Protein AF-A0AAV2YRH2-F1 (afdb_monomer_lite)

Structure (mmCIF, N/CA/C/O backbone):
data_AF-A0AAV2YRH2-F1
#
_entry.id   AF-A0AAV2YRH2-F1
#
loop_
_atom_site.group_PDB
_atom_site.id
_atom_site.type_symbol
_atom_site.label_atom_id
_atom_site.label_alt_id
_atom_site.label_comp_id
_atom_site.label_asym_id
_atom_site.label_entity_id
_atom_site.label_seq_id
_atom_site.pdbx_PDB_ins_code
_atom_site.Cartn_x
_atom_site.Cartn_y
_atom_site.Cartn_z
_atom_site.occupancy
_atom_site.B_iso_or_equiv
_atom_site.auth_seq_id
_atom_site.auth_comp_id
_atom_site.auth_asym_id
_atom_site.auth_atom_id
_atom_site.pdbx_PDB_model_num
ATOM 1 N N . MET A 1 1 ? 27.446 -36.211 26.124 1.00 31.72 1 MET A N 1
ATOM 2 C CA . MET A 1 1 ? 28.017 -37.070 27.185 1.00 31.72 1 MET A CA 1
ATOM 3 C C . MET A 1 1 ? 26.973 -37.175 28.284 1.00 31.72 1 MET A C 1
ATOM 5 O O . MET A 1 1 ? 26.583 -36.121 28.750 1.00 31.72 1 MET A O 1
ATOM 9 N N . VAL A 1 2 ? 26.412 -38.297 28.730 1.00 31.92 2 VAL A N 1
ATOM 10 C CA . VAL A 1 2 ? 26.435 -39.755 28.463 1.00 31.92 2 VAL A CA 1
ATOM 11 C C . VAL A 1 2 ? 25.097 -40.223 29.109 1.00 31.92 2 VAL A C 1
ATOM 13 O O . VAL A 1 2 ? 24.785 -39.736 30.189 1.00 31.92 2 VAL A O 1
ATOM 16 N N . ALA A 1 3 ? 24.133 -40.824 28.389 1.00 30.31 3 ALA A N 1
ATOM 17 C CA . ALA A 1 3 ? 23.894 -42.283 28.249 1.00 30.31 3 ALA A CA 1
ATOM 18 C C . ALA A 1 3 ? 23.618 -42.974 29.620 1.00 30.31 3 ALA A C 1
ATOM 20 O O . ALA A 1 3 ? 24.312 -42.666 30.573 1.00 30.31 3 ALA A O 1
ATOM 21 N N . LEU A 1 4 ? 22.672 -43.881 29.899 1.00 31.72 4 LEU A N 1
ATOM 22 C CA . LEU A 1 4 ? 21.825 -44.907 29.248 1.00 31.72 4 LEU A CA 1
ATOM 23 C C . LEU A 1 4 ? 20.686 -45.212 30.276 1.00 31.72 4 LEU A C 1
ATOM 25 O O . LEU A 1 4 ? 20.814 -44.809 31.424 1.00 31.72 4 LEU A O 1
ATOM 29 N N . GLY A 1 5 ? 19.553 -45.891 30.069 1.00 28.02 5 GLY A N 1
ATOM 30 C CA . GLY A 1 5 ? 19.066 -46.834 29.065 1.00 28.02 5 GLY A CA 1
ATOM 31 C C . GLY A 1 5 ? 18.399 -48.035 29.774 1.00 28.02 5 GLY A C 1
ATOM 32 O O . GLY A 1 5 ? 19.058 -48.675 30.581 1.00 28.02 5 GLY A O 1
ATOM 33 N N . SER A 1 6 ? 17.152 -48.380 29.388 1.00 27.72 6 SER A N 1
ATOM 34 C CA . SER A 1 6 ? 16.486 -49.714 29.506 1.00 27.72 6 SER A CA 1
ATOM 35 C C . SER A 1 6 ? 16.199 -50.262 30.934 1.00 27.72 6 SER A C 1
ATOM 37 O O . SER A 1 6 ? 16.881 -49.889 31.868 1.00 27.72 6 SER A O 1
ATOM 39 N N . SER A 1 7 ? 15.247 -51.149 31.266 1.00 26.23 7 SER A N 1
ATOM 40 C CA . SER A 1 7 ? 14.207 -51.949 30.593 1.00 26.23 7 SER A CA 1
ATOM 41 C C . SER A 1 7 ? 13.337 -52.648 31.679 1.00 26.23 7 SER A C 1
ATOM 43 O O . SER A 1 7 ? 13.814 -52.878 32.783 1.00 26.23 7 SER A O 1
ATOM 45 N N . SER A 1 8 ? 12.110 -53.054 31.298 1.00 27.41 8 SER A N 1
ATOM 46 C CA . SER A 1 8 ? 11.229 -54.126 31.847 1.00 27.41 8 SER A CA 1
ATOM 47 C C . SER A 1 8 ? 10.682 -54.003 33.281 1.00 27.41 8 SER A C 1
ATOM 49 O O . SER A 1 8 ? 11.413 -54.105 34.252 1.00 27.41 8 SER A O 1
ATOM 51 N N . LYS A 1 9 ? 9.381 -53.713 33.450 1.00 26.66 9 LYS A N 1
ATOM 52 C CA . LYS A 1 9 ? 8.218 -54.645 33.491 1.00 26.66 9 LYS A CA 1
ATOM 53 C C . LYS A 1 9 ? 8.201 -55.594 34.702 1.00 26.66 9 LYS A C 1
ATOM 55 O O . LYS A 1 9 ? 8.851 -56.627 34.655 1.00 26.66 9 LYS A O 1
ATOM 60 N N . ALA A 1 10 ? 7.308 -55.315 35.656 1.00 26.44 10 ALA A N 1
ATOM 61 C CA . ALA A 1 10 ? 6.246 -56.226 36.114 1.00 26.44 10 ALA A CA 1
ATOM 62 C C . ALA A 1 10 ? 5.434 -55.563 37.245 1.00 26.44 10 ALA A C 1
ATOM 64 O O . ALA A 1 10 ? 5.992 -55.289 38.299 1.00 26.44 10 ALA A O 1
ATOM 65 N N . ASN A 1 11 ? 4.130 -55.328 37.050 1.00 27.48 11 ASN A N 1
ATOM 66 C CA . ASN A 1 11 ? 3.147 -55.726 38.060 1.00 27.48 11 ASN A CA 1
ATOM 67 C C . ASN A 1 11 ? 1.703 -55.733 37.543 1.00 27.48 11 ASN A C 1
ATOM 69 O O . ASN A 1 11 ? 1.314 -54.957 36.672 1.00 27.48 11 ASN A O 1
ATOM 73 N N . GLN A 1 12 ? 0.977 -56.698 38.098 1.00 27.16 12 GLN A N 1
ATOM 74 C CA . GLN A 1 12 ? -0.417 -57.094 37.912 1.00 27.16 12 GLN A CA 1
ATOM 75 C C . GLN A 1 12 ? -1.439 -56.091 38.520 1.00 27.16 12 GLN A C 1
ATOM 77 O O . GLN A 1 12 ? -1.015 -55.085 39.088 1.00 27.16 12 GLN A O 1
ATOM 82 N N . PRO A 1 13 ? -2.765 -56.306 38.334 1.00 40.75 13 PRO A N 1
ATOM 83 C CA . PRO A 1 13 ? -3.754 -55.238 38.132 1.00 40.75 13 PRO A CA 1
ATOM 84 C C . PRO A 1 13 ? -4.778 -55.033 39.277 1.00 40.75 13 PRO A C 1
ATOM 86 O O . PRO A 1 13 ? -4.689 -55.652 40.329 1.00 40.75 13 PRO A O 1
ATOM 89 N N . GLU A 1 14 ? -5.790 -54.207 38.951 1.00 28.41 14 GLU A N 1
ATOM 90 C CA . GLU A 1 14 ? -7.051 -53.859 39.650 1.00 28.41 14 GLU A CA 1
ATOM 91 C C . GLU A 1 14 ? -6.942 -52.649 40.606 1.00 28.41 14 GLU A C 1
ATOM 93 O O . GLU A 1 14 ? -6.009 -52.540 41.380 1.00 28.41 14 GLU A O 1
ATOM 98 N N . ALA A 1 15 ? -7.801 -51.621 40.591 1.00 27.91 15 ALA A N 1
ATOM 99 C CA . ALA A 1 15 ? -9.231 -51.574 40.313 1.00 27.91 15 ALA A CA 1
ATOM 100 C C . ALA A 1 15 ? -9.725 -50.132 39.998 1.00 27.91 15 ALA A C 1
ATOM 102 O O . ALA A 1 15 ? -9.285 -49.158 40.600 1.00 27.91 15 ALA A O 1
ATOM 103 N N . TRP A 1 16 ? -10.741 -50.056 39.124 1.00 26.25 16 TRP A N 1
ATOM 104 C CA . TRP A 1 16 ? -11.857 -49.087 39.083 1.00 26.25 16 TRP A CA 1
ATOM 105 C C . TRP A 1 16 ? -11.628 -47.600 38.718 1.00 26.25 16 TRP A C 1
ATOM 107 O O . TRP A 1 16 ? -11.323 -46.769 39.566 1.00 26.25 16 TRP A O 1
ATOM 117 N N . ARG A 1 17 ? -12.071 -47.213 37.504 1.00 26.45 17 ARG A N 1
ATOM 118 C CA . ARG A 1 17 ? -13.262 -46.345 37.283 1.00 26.45 17 ARG A CA 1
ATOM 119 C C . ARG A 1 17 ? -13.572 -46.126 35.785 1.00 26.45 17 ARG A C 1
ATOM 121 O O . ARG A 1 17 ? -12.732 -45.707 35.003 1.00 26.45 17 ARG A O 1
ATOM 128 N N . ARG A 1 18 ? -14.837 -46.412 35.451 1.00 28.17 18 ARG A N 1
ATOM 129 C CA . ARG A 1 18 ? -15.718 -45.980 34.341 1.00 28.17 18 ARG A CA 1
ATOM 130 C C . ARG A 1 18 ? -15.137 -45.131 33.187 1.00 28.17 18 ARG A C 1
ATOM 132 O O . ARG A 1 18 ? -14.725 -43.996 33.386 1.00 28.17 18 ARG A O 1
ATOM 139 N N . GLY A 1 19 ? -15.427 -45.590 31.962 1.00 25.97 19 GLY A N 1
ATOM 140 C CA . GLY A 1 19 ? -16.032 -44.730 30.934 1.00 25.97 19 GLY A CA 1
ATOM 141 C C . GLY A 1 19 ? -15.245 -44.509 29.639 1.00 25.97 19 GLY A C 1
ATOM 142 O O . GLY A 1 19 ? -14.625 -43.461 29.484 1.00 25.97 19 GLY A O 1
ATOM 143 N N . ARG A 1 20 ? -15.380 -45.432 28.671 1.00 28.31 20 ARG A N 1
ATOM 144 C CA . ARG A 1 20 ? -15.710 -45.159 27.248 1.00 28.31 20 ARG A CA 1
ATOM 145 C C . ARG A 1 20 ? -15.508 -46.410 26.387 1.00 28.31 20 ARG A C 1
ATOM 147 O O . ARG A 1 20 ? -14.394 -46.905 26.251 1.00 28.31 20 ARG A O 1
ATOM 154 N N . ALA A 1 21 ? -16.590 -46.877 25.768 1.00 26.52 21 ALA A N 1
ATOM 155 C CA . ALA A 1 21 ? -16.549 -47.876 24.710 1.00 26.52 21 ALA A CA 1
ATOM 156 C C . ALA A 1 21 ? -15.831 -47.290 23.482 1.00 26.52 21 ALA A C 1
ATOM 158 O O . ALA A 1 21 ? -16.262 -46.283 22.919 1.00 26.52 21 ALA A O 1
ATOM 159 N N . LYS A 1 22 ? -14.717 -47.917 23.096 1.00 27.91 22 LYS A N 1
ATOM 160 C CA . LYS A 1 22 ? -14.067 -47.748 21.796 1.00 27.91 22 LYS A CA 1
ATOM 161 C C . LYS A 1 22 ? -14.511 -48.883 20.883 1.00 27.91 22 LYS A C 1
ATOM 163 O O . LYS A 1 22 ? -14.565 -50.037 21.298 1.00 27.91 22 LYS A O 1
ATOM 168 N N . ALA A 1 23 ? -14.771 -48.506 19.637 1.00 27.19 23 ALA A N 1
ATOM 169 C CA . ALA A 1 23 ? -14.890 -49.381 18.489 1.00 27.19 23 ALA A CA 1
ATOM 170 C C . ALA A 1 23 ? -13.737 -50.397 18.436 1.00 27.19 23 ALA A C 1
ATOM 172 O O . ALA A 1 23 ? -12.565 -50.032 18.562 1.00 27.19 23 ALA A O 1
ATOM 173 N N . SER A 1 24 ? -14.093 -51.663 18.240 1.00 27.92 24 SER A N 1
ATOM 174 C CA . SER A 1 24 ? -13.165 -52.753 17.985 1.00 27.92 24 SER A CA 1
ATOM 175 C C . SER A 1 24 ? -12.856 -52.840 16.492 1.00 27.92 24 SER A C 1
ATOM 177 O O . SER A 1 24 ? -13.729 -52.908 15.631 1.00 27.92 24 SER A O 1
ATOM 179 N N . ILE A 1 25 ? -11.559 -52.849 16.213 1.00 29.39 25 ILE A N 1
ATOM 180 C CA . ILE A 1 25 ? -10.962 -53.292 14.962 1.00 29.39 25 ILE A CA 1
ATOM 181 C C . ILE A 1 25 ? -11.103 -54.816 14.912 1.00 29.39 25 ILE A C 1
ATOM 183 O O . ILE A 1 25 ? -10.655 -55.507 15.824 1.00 29.39 25 ILE A O 1
ATOM 187 N N . THR A 1 26 ? -11.670 -55.349 13.834 1.00 29.86 26 THR A N 1
ATOM 188 C CA . THR A 1 26 ? -11.390 -56.721 13.395 1.00 29.86 26 THR A CA 1
ATOM 189 C C . THR A 1 26 ? -10.981 -56.683 11.934 1.00 29.86 26 THR A C 1
ATOM 191 O O . THR A 1 26 ? -11.725 -56.251 11.058 1.00 29.86 26 THR A O 1
ATOM 194 N N . ALA A 1 27 ? -9.743 -57.101 11.697 1.00 30.56 27 ALA A N 1
ATOM 195 C CA . ALA A 1 27 ? -9.158 -57.257 10.383 1.00 30.56 27 ALA A CA 1
ATOM 196 C C . ALA A 1 27 ? -9.837 -58.409 9.628 1.00 30.56 27 ALA A C 1
ATOM 198 O O . ALA A 1 27 ? -9.902 -59.532 10.126 1.00 30.56 27 ALA A O 1
ATOM 199 N N . ARG A 1 28 ? -10.260 -58.155 8.386 1.00 28.86 28 ARG A N 1
ATOM 200 C CA . ARG A 1 28 ? -10.428 -59.188 7.360 1.00 28.86 28 ARG A CA 1
ATOM 201 C C . ARG A 1 28 ? -9.880 -58.681 6.029 1.00 28.86 28 ARG A C 1
ATOM 203 O O . ARG A 1 28 ? -10.438 -57.781 5.422 1.00 28.86 28 ARG A O 1
ATOM 210 N N . HIS A 1 29 ? -8.753 -59.286 5.662 1.00 29.53 29 HIS A N 1
ATOM 211 C CA . HIS A 1 29 ? -8.399 -59.783 4.335 1.00 29.53 29 HIS A CA 1
ATOM 212 C C . HIS A 1 29 ? -8.612 -58.839 3.148 1.00 29.53 29 HIS A C 1
ATOM 214 O O . HIS A 1 29 ? -9.721 -58.597 2.684 1.00 29.53 29 HIS A O 1
ATOM 220 N N . GLY A 1 30 ? -7.479 -58.384 2.609 1.00 37.81 30 GLY A N 1
ATOM 221 C CA . GLY A 1 30 ? -7.403 -57.643 1.366 1.00 37.81 30 GLY A CA 1
ATOM 222 C C . GLY A 1 30 ? -7.928 -58.449 0.182 1.00 37.81 30 GLY A C 1
ATOM 223 O O . GLY A 1 30 ? -7.280 -59.368 -0.307 1.00 37.81 30 GLY A O 1
ATOM 224 N N . THR A 1 31 ? -9.064 -58.010 -0.337 1.00 29.59 31 THR A N 1
ATOM 225 C CA . THR A 1 31 ? -9.392 -58.093 -1.758 1.00 29.59 31 THR A CA 1
ATOM 226 C C . THR A 1 31 ? -9.079 -56.739 -2.378 1.00 29.59 31 THR A C 1
ATOM 228 O O . THR A 1 31 ? -9.627 -55.720 -1.961 1.00 29.59 31 THR A O 1
ATOM 231 N N . LYS A 1 32 ? -8.178 -56.723 -3.366 1.00 36.56 32 LYS A N 1
ATOM 232 C CA . LYS A 1 32 ? -7.932 -55.570 -4.238 1.00 36.56 32 LYS A CA 1
ATOM 233 C C . LYS A 1 32 ? -9.267 -55.109 -4.840 1.00 36.56 32 LYS A C 1
ATOM 235 O O . LYS A 1 32 ? -9.754 -55.732 -5.777 1.00 36.56 32 LYS A O 1
ATOM 240 N N . SER A 1 33 ? -9.851 -54.024 -4.338 1.00 29.86 33 SER A N 1
ATOM 241 C CA . SER A 1 33 ? -10.915 -53.314 -5.043 1.00 29.86 33 SER A CA 1
ATOM 242 C C . SER A 1 33 ? -10.266 -52.345 -6.025 1.00 29.86 33 SER A C 1
ATOM 244 O O . SER A 1 33 ? -9.918 -51.207 -5.723 1.00 29.86 33 SER A O 1
ATOM 246 N N . THR A 1 34 ? -10.070 -52.836 -7.244 1.00 36.44 34 THR A N 1
ATOM 247 C CA . THR A 1 34 ? -10.001 -51.989 -8.433 1.00 36.44 34 THR A CA 1
ATOM 248 C C . THR A 1 34 ? -11.138 -50.966 -8.391 1.00 36.44 34 THR A C 1
ATOM 250 O O . THR A 1 34 ? -12.272 -51.335 -8.091 1.00 36.44 34 THR A O 1
ATOM 253 N N . MET A 1 35 ? -10.841 -49.701 -8.700 1.00 39.56 35 MET A N 1
ATOM 254 C CA . MET A 1 35 ? -11.819 -48.634 -8.948 1.00 39.56 35 MET A CA 1
ATOM 255 C C . MET A 1 35 ? -12.867 -49.114 -9.975 1.00 39.56 35 MET A C 1
ATOM 257 O O . MET A 1 35 ? -12.667 -49.021 -11.183 1.00 39.56 35 MET A O 1
ATOM 261 N N . GLY A 1 36 ? -13.968 -49.693 -9.502 1.00 35.22 36 GLY A N 1
ATOM 262 C CA . GLY A 1 36 ? -15.070 -50.166 -10.328 1.00 35.22 36 GLY A CA 1
ATOM 263 C C . GLY A 1 36 ? -16.190 -49.136 -10.321 1.00 35.22 36 GLY A C 1
ATOM 264 O O . GLY A 1 36 ? -16.847 -48.952 -9.304 1.00 35.22 36 GLY A O 1
ATOM 265 N N . PHE A 1 37 ? -16.409 -48.450 -11.442 1.00 50.06 37 PHE A N 1
ATOM 266 C CA . PHE A 1 37 ? -17.647 -47.696 -11.670 1.00 50.06 37 PHE A CA 1
ATOM 267 C C . PHE A 1 37 ? -18.866 -48.644 -11.601 1.00 50.06 37 PHE A C 1
ATOM 269 O O . PHE A 1 37 ? -18.749 -49.791 -12.032 1.00 50.06 37 PHE A O 1
ATOM 276 N N . ASP A 1 38 ? -20.025 -48.167 -11.123 1.00 70.94 38 ASP A N 1
ATOM 277 C CA . ASP A 1 38 ? -21.325 -48.847 -11.307 1.00 70.94 38 ASP A CA 1
ATOM 278 C C . ASP A 1 38 ? -21.484 -49.272 -12.777 1.00 70.94 38 ASP A C 1
ATOM 280 O O . ASP A 1 38 ? -21.271 -48.449 -13.673 1.00 70.94 38 ASP A O 1
ATOM 284 N N . ASP A 1 39 ? -21.891 -50.513 -13.053 1.00 76.44 39 ASP A N 1
ATOM 285 C CA . ASP A 1 39 ? -21.980 -51.020 -14.432 1.00 76.44 39 ASP A CA 1
ATOM 286 C C . ASP A 1 39 ? -22.961 -50.207 -15.293 1.00 76.44 39 ASP A C 1
ATOM 288 O O . ASP A 1 39 ? -22.665 -49.902 -16.447 1.00 76.44 39 ASP A O 1
ATOM 292 N N . ASN A 1 40 ? -24.043 -49.690 -14.700 1.00 75.94 40 ASN A N 1
ATOM 293 C CA . ASN A 1 40 ? -24.954 -48.749 -15.364 1.00 75.94 40 ASN A CA 1
ATOM 294 C C . ASN A 1 40 ? -24.272 -47.426 -15.758 1.00 75.94 40 ASN A C 1
ATOM 296 O O . ASN A 1 40 ? -24.581 -46.863 -16.805 1.00 75.94 40 ASN A O 1
ATOM 300 N N . ARG A 1 41 ? -23.309 -46.934 -14.964 1.00 77.00 41 ARG A N 1
ATOM 301 C CA . ARG A 1 41 ? -22.535 -45.727 -15.300 1.00 77.00 41 ARG A CA 1
ATOM 302 C C . ARG A 1 41 ? -21.485 -46.004 -16.365 1.00 77.00 41 ARG A C 1
ATOM 304 O O . ARG A 1 41 ? -21.240 -45.127 -17.189 1.00 77.00 41 ARG A O 1
ATOM 311 N N . LYS A 1 42 ? -20.890 -47.201 -16.389 1.00 78.25 42 LYS A N 1
ATOM 312 C CA . LYS A 1 42 ? -19.987 -47.608 -17.479 1.00 78.25 42 LYS A CA 1
ATOM 313 C C . LYS A 1 42 ? -20.747 -47.682 -18.801 1.00 78.25 42 LYS A C 1
ATOM 315 O O . LYS A 1 42 ? -20.328 -47.057 -19.771 1.00 78.25 42 LYS A O 1
ATOM 320 N N . ILE A 1 43 ? -21.896 -48.362 -18.805 1.00 84.44 43 ILE A N 1
ATOM 321 C CA . ILE A 1 43 ? -22.771 -48.481 -19.979 1.00 84.44 43 ILE A CA 1
ATOM 322 C C . ILE A 1 43 ? -23.278 -47.096 -20.401 1.00 84.44 43 ILE A C 1
ATOM 324 O O . ILE A 1 43 ? -23.201 -46.745 -21.575 1.00 84.44 43 ILE A O 1
ATOM 328 N N . GLY A 1 44 ? -23.716 -46.267 -19.450 1.00 85.50 44 GLY A N 1
ATOM 329 C CA . GLY A 1 44 ? -24.151 -44.897 -19.724 1.00 85.50 44 GLY A CA 1
ATOM 330 C C . GLY A 1 44 ? -23.048 -44.020 -20.325 1.00 85.50 44 GLY A C 1
ATOM 331 O O . GLY A 1 44 ? -23.294 -43.289 -21.281 1.00 85.50 44 GLY A O 1
ATOM 332 N N . THR A 1 45 ? -21.813 -44.129 -19.829 1.00 81.56 45 THR A N 1
ATOM 333 C CA . THR A 1 45 ? -20.659 -43.381 -20.363 1.00 81.56 45 THR A CA 1
ATOM 334 C C . THR A 1 45 ? -20.282 -43.851 -21.769 1.00 81.56 45 THR A C 1
ATOM 336 O O . THR A 1 45 ? -19.963 -43.025 -22.624 1.00 81.56 45 THR A O 1
ATOM 339 N N . LEU A 1 46 ? -20.379 -45.158 -22.036 1.00 86.75 46 LEU A N 1
ATOM 340 C CA . LEU A 1 46 ? -20.178 -45.727 -23.370 1.00 86.75 46 LEU A CA 1
ATOM 341 C C . LEU A 1 46 ? -21.241 -45.224 -24.360 1.00 86.75 46 LEU A C 1
ATOM 343 O O . LEU A 1 46 ? -20.893 -44.747 -25.436 1.00 86.75 46 LEU A O 1
ATOM 347 N N . LEU A 1 47 ? -22.523 -45.259 -23.980 1.00 89.00 47 LEU A N 1
ATOM 348 C CA . LEU A 1 47 ? -23.633 -44.772 -24.809 1.00 89.00 47 LEU A CA 1
ATOM 349 C C . LEU A 1 47 ? -23.546 -43.267 -25.088 1.00 89.00 47 LEU A C 1
ATOM 351 O O . LEU A 1 47 ? -23.827 -42.847 -26.206 1.00 89.00 47 LEU A O 1
ATOM 355 N N . LEU A 1 48 ? -23.097 -42.462 -24.117 1.00 87.69 48 LEU A N 1
ATOM 356 C CA . LEU A 1 48 ? -22.810 -41.037 -24.326 1.00 87.69 48 LEU A CA 1
ATOM 357 C C . LEU A 1 48 ? -21.740 -40.821 -25.399 1.00 87.69 48 LEU A C 1
ATOM 359 O O . LEU A 1 48 ? -21.912 -39.974 -26.275 1.00 87.69 48 LEU A O 1
ATOM 363 N N . GLY A 1 49 ? -20.646 -41.586 -25.332 1.00 84.25 49 GLY A N 1
ATOM 364 C CA . GLY A 1 49 ? -19.557 -41.505 -26.304 1.00 84.25 49 GLY A CA 1
ATOM 365 C C . GLY A 1 49 ? -19.998 -41.922 -27.706 1.00 84.25 49 GLY A C 1
ATOM 366 O O . GLY A 1 49 ? -19.747 -41.199 -28.668 1.00 84.25 49 GLY A O 1
ATOM 367 N N . ILE A 1 50 ? -20.709 -43.048 -27.814 1.00 89.81 50 ILE A N 1
ATOM 368 C CA . ILE A 1 50 ? -21.234 -43.550 -29.090 1.00 89.81 50 ILE A CA 1
ATOM 369 C C . ILE A 1 50 ? -22.271 -42.575 -29.666 1.00 89.81 50 ILE A C 1
ATOM 371 O O . ILE A 1 50 ? -22.184 -42.220 -30.838 1.00 89.81 50 ILE A O 1
ATOM 375 N N . GLY A 1 51 ? -23.209 -42.082 -28.853 1.00 89.88 51 GLY A N 1
ATOM 376 C CA . GLY A 1 51 ? -24.207 -41.103 -29.287 1.00 89.88 51 GLY A CA 1
ATOM 377 C C . GLY A 1 51 ? -23.571 -39.817 -29.816 1.00 89.88 51 GLY A C 1
ATOM 378 O O . GLY A 1 51 ? -23.925 -39.350 -30.895 1.00 89.88 51 GLY A O 1
ATOM 379 N N . PHE A 1 52 ? -22.554 -39.293 -29.123 1.00 89.31 52 PHE A N 1
ATOM 380 C CA . PHE A 1 52 ? -21.794 -38.139 -29.607 1.00 89.31 52 PHE A CA 1
ATOM 381 C C . PHE A 1 52 ? -21.063 -38.428 -30.928 1.00 89.31 52 PHE A C 1
ATOM 383 O O . PHE A 1 52 ? -21.059 -37.582 -31.821 1.00 89.31 52 PHE A O 1
ATOM 390 N N . ALA A 1 53 ? -20.488 -39.623 -31.089 1.00 87.06 53 ALA A N 1
ATOM 391 C CA . ALA A 1 53 ? -19.840 -40.023 -32.336 1.00 87.06 53 ALA A CA 1
ATOM 392 C C . ALA A 1 53 ? -20.831 -40.079 -33.512 1.00 87.06 53 ALA A C 1
ATOM 394 O O . ALA A 1 53 ? -20.513 -39.576 -34.588 1.00 87.06 53 ALA A O 1
ATOM 395 N N . PHE A 1 54 ? -22.041 -40.610 -33.304 1.00 92.12 54 PHE A N 1
ATOM 396 C CA . PHE A 1 54 ? -23.102 -40.613 -34.317 1.00 92.12 54 PHE A CA 1
ATOM 397 C C . PHE A 1 54 ? -23.585 -39.205 -34.675 1.00 92.12 54 PHE A C 1
ATOM 399 O O . PHE A 1 54 ? -23.791 -38.926 -35.854 1.00 92.12 54 PHE A O 1
ATOM 406 N N . LEU A 1 55 ? -23.684 -38.294 -33.701 1.00 89.50 55 LEU A N 1
ATOM 407 C CA . LEU A 1 55 ? -24.004 -36.889 -33.973 1.00 89.50 55 LEU A CA 1
ATOM 408 C C . LEU A 1 55 ? -22.935 -36.224 -34.847 1.00 89.50 55 LEU A C 1
ATOM 410 O O . LEU A 1 55 ? -23.260 -35.565 -35.833 1.00 89.50 55 LEU A O 1
ATOM 414 N N . VAL A 1 56 ? -21.654 -36.426 -34.526 1.00 87.50 56 VAL A N 1
ATOM 415 C CA . VAL A 1 56 ? -20.541 -35.898 -35.329 1.00 87.50 56 VAL A CA 1
ATOM 416 C C . VAL A 1 56 ? -20.538 -36.512 -36.729 1.00 87.50 56 VAL A C 1
ATOM 418 O O . VAL A 1 56 ? -20.409 -35.782 -37.710 1.00 87.50 56 VAL A O 1
ATOM 421 N N . LEU A 1 57 ? -20.725 -37.830 -36.840 1.00 88.06 57 LEU A N 1
ATOM 422 C CA . LEU A 1 57 ? -20.776 -38.525 -38.124 1.00 88.06 57 LEU A CA 1
ATOM 423 C C . LEU A 1 57 ? -21.959 -38.052 -38.978 1.00 88.06 57 LEU A C 1
ATOM 425 O O . LEU A 1 57 ? -21.779 -37.812 -40.167 1.00 88.06 57 LEU A O 1
ATOM 429 N N . GLY A 1 58 ? -23.133 -37.845 -38.375 1.00 88.75 58 GLY A N 1
ATOM 430 C CA . GLY A 1 58 ? -24.310 -37.303 -39.052 1.00 88.75 58 GLY A CA 1
ATOM 431 C C . GLY A 1 58 ? -24.072 -35.900 -39.609 1.00 88.75 58 GLY A C 1
ATOM 432 O O . GLY A 1 58 ? -24.459 -35.618 -40.739 1.00 88.75 58 GLY A O 1
ATOM 433 N N . VAL A 1 59 ? -23.359 -35.035 -38.878 1.00 87.44 59 VAL A N 1
ATOM 434 C CA . VAL A 1 59 ? -22.955 -33.710 -39.387 1.00 87.44 59 VAL A CA 1
ATOM 435 C C . VAL A 1 59 ? -21.942 -33.830 -40.531 1.00 87.44 59 VAL A C 1
ATOM 437 O O . VAL A 1 59 ? -22.087 -33.140 -41.539 1.00 87.44 59 VAL A O 1
ATOM 440 N N . ILE A 1 60 ? -20.935 -34.703 -40.403 1.00 89.88 60 ILE A N 1
ATOM 441 C CA . ILE A 1 60 ? -19.906 -34.920 -41.438 1.00 89.88 60 ILE A CA 1
ATOM 442 C C . ILE A 1 60 ? -20.525 -35.474 -42.727 1.00 89.88 60 ILE A C 1
ATOM 444 O O . ILE A 1 60 ? -20.160 -35.038 -43.816 1.00 89.88 60 ILE A O 1
ATOM 448 N N . MET A 1 61 ? -21.501 -36.375 -42.613 1.00 90.12 61 MET A N 1
ATOM 449 C CA . MET A 1 61 ? -22.281 -36.931 -43.725 1.00 90.12 61 MET A CA 1
ATOM 450 C C . MET A 1 61 ? -23.388 -35.977 -44.200 1.00 90.12 61 MET A C 1
ATOM 452 O O . MET A 1 61 ? -24.462 -36.405 -44.606 1.00 90.12 61 MET A O 1
ATOM 456 N N . PHE A 1 62 ? -23.119 -34.670 -44.155 1.00 87.62 62 PHE A N 1
ATOM 457 C CA . PHE A 1 62 ? -23.996 -33.624 -44.675 1.00 87.62 62 PHE A CA 1
ATOM 458 C C . PHE A 1 62 ? -25.397 -33.609 -44.032 1.00 87.62 62 PHE A C 1
ATOM 460 O O . PHE A 1 62 ? -26.410 -33.463 -44.712 1.00 87.62 62 PHE A O 1
ATOM 467 N N . PHE A 1 63 ? -25.440 -33.706 -42.699 1.00 85.62 63 PHE A N 1
ATOM 468 C CA . PHE A 1 63 ? -26.663 -33.699 -41.884 1.00 85.62 63 PHE A CA 1
ATOM 469 C C . PHE A 1 63 ? -27.600 -34.889 -42.148 1.00 85.62 63 PHE A C 1
ATOM 471 O O . PHE A 1 63 ? -28.815 -34.718 -42.272 1.00 85.62 63 PHE A O 1
ATOM 478 N N . ASP A 1 64 ? -27.048 -36.104 -42.185 1.00 90.25 64 ASP A N 1
ATOM 479 C CA . ASP A 1 64 ? -27.839 -37.333 -42.277 1.00 90.25 64 ASP A CA 1
ATOM 480 C C . ASP A 1 64 ? -28.799 -37.456 -41.078 1.00 90.25 64 ASP A C 1
ATOM 482 O O . ASP A 1 64 ? -28.388 -37.598 -39.922 1.00 90.25 64 ASP A O 1
ATOM 486 N N . ALA A 1 65 ? -30.102 -37.390 -41.355 1.00 83.12 65 ALA A N 1
ATOM 487 C CA . ALA A 1 65 ? -31.135 -37.365 -40.324 1.00 83.12 65 ALA A CA 1
ATOM 488 C C . ALA A 1 65 ? -31.211 -38.669 -39.509 1.00 83.12 65 ALA A C 1
ATOM 490 O O . ALA A 1 65 ? -31.588 -38.623 -38.338 1.00 83.12 65 ALA A O 1
ATOM 491 N N . ALA A 1 66 ? -30.847 -39.818 -40.089 1.00 86.25 66 ALA A N 1
ATOM 492 C CA . ALA A 1 66 ? -30.890 -41.104 -39.398 1.00 86.25 66 ALA A CA 1
ATOM 493 C C . ALA A 1 66 ? -29.731 -41.236 -38.402 1.00 86.25 66 ALA A C 1
ATOM 495 O O . ALA A 1 66 ? -29.946 -41.644 -37.259 1.00 86.25 66 ALA A O 1
ATOM 496 N N . LEU A 1 67 ? -28.520 -40.830 -38.798 1.00 89.62 67 LEU A N 1
ATOM 497 C CA . LEU A 1 67 ? -27.352 -40.811 -37.913 1.00 89.62 67 LEU A CA 1
ATOM 498 C C . LEU A 1 67 ? -27.515 -39.797 -36.776 1.00 89.62 67 LEU A C 1
ATOM 500 O O . LEU A 1 67 ? -27.186 -40.108 -35.631 1.00 89.62 67 LEU A O 1
ATOM 504 N N . LEU A 1 68 ? -28.074 -38.617 -37.065 1.00 89.44 68 LEU A N 1
ATOM 505 C CA . LEU A 1 68 ? -28.363 -37.607 -36.044 1.00 89.44 68 LEU A CA 1
ATOM 506 C C . LEU A 1 68 ? -29.415 -38.101 -35.039 1.00 89.44 68 LEU A C 1
ATOM 508 O O . LEU A 1 68 ? -29.189 -38.038 -33.832 1.00 89.44 68 LEU A O 1
ATOM 512 N N . ALA A 1 69 ? -30.517 -38.679 -35.526 1.00 86.75 69 ALA A N 1
ATOM 513 C CA . ALA A 1 69 ? -31.562 -39.243 -34.675 1.00 86.75 69 ALA A CA 1
ATOM 514 C C . ALA A 1 69 ? -31.046 -40.389 -33.790 1.00 86.75 69 ALA A C 1
ATOM 516 O O . ALA A 1 69 ? -31.346 -40.441 -32.595 1.00 86.75 69 ALA A O 1
ATOM 517 N N . LEU A 1 70 ? -30.240 -41.296 -34.354 1.00 90.38 70 LEU A N 1
ATOM 518 C CA . LEU A 1 70 ? -29.612 -42.376 -33.596 1.00 90.38 70 LEU A CA 1
ATOM 519 C C . LEU A 1 70 ? -28.656 -41.820 -32.532 1.00 90.38 70 LEU A C 1
ATOM 521 O O . LEU A 1 70 ? -28.668 -42.278 -31.387 1.00 90.38 70 LEU A O 1
ATOM 525 N N . GLY A 1 71 ? -27.876 -40.799 -32.892 1.00 89.75 71 GLY A N 1
ATOM 526 C CA . GLY A 1 71 ? -26.999 -40.083 -31.974 1.00 89.75 71 GLY A CA 1
ATOM 527 C C . GLY A 1 71 ? -27.749 -39.492 -30.780 1.00 89.75 71 GLY A C 1
ATOM 528 O O . GLY A 1 71 ? -27.326 -39.683 -29.640 1.00 89.75 71 GLY A O 1
ATOM 529 N N . ASP A 1 72 ? -28.904 -38.872 -31.016 1.00 88.56 72 ASP A N 1
ATOM 530 C CA . ASP A 1 72 ? -29.733 -38.267 -29.971 1.00 88.56 72 ASP A CA 1
ATOM 531 C C . ASP A 1 72 ? -30.357 -39.276 -29.015 1.00 88.56 72 ASP A C 1
ATOM 533 O O . ASP A 1 72 ? -30.341 -39.075 -27.796 1.00 88.56 72 ASP A O 1
ATOM 537 N N . VAL A 1 73 ? -30.871 -40.387 -29.546 1.00 89.50 73 VAL A N 1
ATOM 538 C CA . VAL A 1 73 ? -31.449 -41.466 -28.735 1.00 89.50 73 VAL A CA 1
ATOM 539 C C . VAL A 1 73 ? -30.383 -42.084 -27.830 1.00 89.50 73 VAL A C 1
ATOM 541 O O . VAL A 1 73 ? -30.613 -42.266 -26.628 1.00 89.50 73 VAL A O 1
ATOM 544 N N . LEU A 1 74 ? -29.199 -42.366 -28.378 1.00 90.75 74 LEU A N 1
ATOM 545 C CA . LEU A 1 74 ? -28.081 -42.936 -27.624 1.00 90.75 74 LEU A CA 1
ATOM 546 C C . LEU A 1 74 ? -27.533 -41.946 -26.593 1.00 90.75 74 LEU A C 1
ATOM 548 O O . LEU A 1 74 ? -27.273 -42.330 -25.451 1.00 90.75 74 LEU A O 1
ATOM 552 N N . PHE A 1 75 ? -27.432 -40.664 -26.950 1.00 88.75 75 PHE A N 1
ATOM 553 C CA . PHE A 1 75 ? -26.983 -39.610 -26.047 1.00 88.75 75 PHE A CA 1
ATOM 554 C C . PHE A 1 75 ? -27.938 -39.439 -24.859 1.00 88.75 75 PHE A C 1
ATOM 556 O O . PHE A 1 75 ? -27.502 -39.464 -23.707 1.00 88.75 75 PHE A O 1
ATOM 563 N N . LEU A 1 76 ? -29.249 -39.337 -25.104 1.00 86.56 76 LEU A N 1
ATOM 564 C CA . LEU A 1 76 ? -30.260 -39.219 -24.048 1.00 86.56 76 LEU A CA 1
ATOM 565 C C . LEU A 1 76 ? -30.296 -40.446 -23.131 1.00 86.56 76 LEU A C 1
ATOM 567 O O . LEU A 1 76 ? -30.346 -40.302 -21.905 1.00 86.56 76 LEU A O 1
ATOM 571 N N . SER A 1 77 ? -30.211 -41.643 -23.712 1.00 87.12 77 SER A N 1
ATOM 572 C CA . SER A 1 77 ? -30.146 -42.901 -22.962 1.00 87.12 77 SER A CA 1
ATOM 573 C C . SER A 1 77 ? -28.881 -42.970 -22.099 1.00 87.12 77 SER A C 1
ATOM 575 O O . SER A 1 77 ? -28.938 -43.343 -20.926 1.00 87.12 77 SER A O 1
ATOM 577 N N . GLY A 1 78 ? -27.746 -42.517 -22.639 1.00 85.94 78 GLY A N 1
ATOM 578 C CA . GLY A 1 78 ? -26.481 -42.411 -21.921 1.00 85.94 78 GLY A CA 1
ATOM 579 C C . GLY A 1 78 ? -26.535 -41.422 -20.751 1.00 85.94 78 GLY A C 1
ATOM 580 O O . GLY A 1 78 ? -26.124 -41.765 -19.643 1.00 85.94 78 GLY A O 1
ATOM 581 N N . VAL A 1 79 ? -27.113 -40.226 -20.940 1.00 83.88 79 VAL A N 1
ATOM 582 C CA . VAL A 1 79 ? -27.330 -39.256 -19.845 1.00 83.88 79 VAL A CA 1
ATOM 583 C C . VAL A 1 79 ? -28.189 -39.882 -18.741 1.00 83.88 79 VAL A C 1
ATOM 585 O O . VAL A 1 79 ? -27.858 -39.766 -17.557 1.00 83.88 79 VAL A O 1
ATOM 588 N N . ALA A 1 80 ? -29.277 -40.563 -19.113 1.00 83.38 80 ALA A N 1
ATOM 589 C CA . ALA A 1 80 ? -30.199 -41.179 -18.165 1.00 83.38 80 ALA A CA 1
ATOM 590 C C . ALA A 1 80 ? -29.535 -42.276 -17.318 1.00 83.38 80 ALA A C 1
ATOM 592 O O . ALA A 1 80 ? -29.764 -42.322 -16.107 1.00 83.38 80 ALA A O 1
ATOM 593 N N . LEU A 1 81 ? -28.680 -43.104 -17.922 1.00 83.69 81 LEU A N 1
ATOM 594 C CA . LEU A 1 81 ? -27.963 -44.187 -17.243 1.00 83.69 81 LEU A CA 1
ATOM 595 C C . LEU A 1 81 ? -26.778 -43.688 -16.402 1.00 83.69 81 LEU A C 1
ATOM 597 O O . LEU A 1 81 ? -26.545 -44.201 -15.307 1.00 83.69 81 LEU A O 1
ATOM 601 N N . THR A 1 82 ? -26.074 -42.643 -16.847 1.00 81.50 82 THR A N 1
ATOM 602 C CA . THR A 1 82 ? -24.945 -42.065 -16.099 1.00 81.50 82 THR A CA 1
ATOM 603 C C . THR A 1 82 ? -25.400 -41.276 -14.869 1.00 81.50 82 THR A C 1
ATOM 605 O O . THR A 1 82 ? -24.790 -41.376 -13.802 1.00 81.50 82 THR A O 1
ATOM 608 N N . ILE A 1 83 ? -26.477 -40.492 -14.991 1.00 78.00 83 ILE A N 1
ATOM 609 C CA . ILE A 1 83 ? -26.991 -39.643 -13.902 1.00 78.00 83 ILE A CA 1
ATOM 610 C C . ILE A 1 83 ? -28.000 -40.402 -13.018 1.00 78.00 83 ILE A C 1
ATOM 612 O O . ILE A 1 83 ? -28.127 -40.102 -11.826 1.00 78.00 83 ILE A O 1
ATOM 616 N N . GLY A 1 84 ? -28.680 -41.406 -13.576 1.00 76.06 84 GLY A N 1
ATOM 617 C CA . GLY A 1 84 ? -29.766 -42.161 -12.953 1.00 76.06 84 GLY A CA 1
ATOM 618 C C . GLY A 1 84 ? -31.143 -41.569 -13.274 1.00 76.06 84 GLY A C 1
ATOM 619 O O . GLY A 1 84 ? -31.358 -40.361 -13.145 1.00 76.06 84 GLY A O 1
ATOM 620 N N . LEU A 1 85 ? -32.103 -42.427 -13.639 1.00 74.75 85 LEU A N 1
ATOM 621 C CA . LEU A 1 85 ? -33.418 -42.043 -14.178 1.00 74.75 85 LEU A CA 1
ATOM 622 C C . LEU A 1 85 ? -34.167 -41.021 -13.302 1.00 74.75 85 LEU A C 1
ATOM 624 O O . LEU A 1 85 ? -34.608 -39.982 -13.791 1.00 74.75 85 LEU A O 1
ATOM 628 N N . SER A 1 86 ? -34.233 -41.245 -11.987 1.00 71.56 86 SER A N 1
ATOM 629 C CA . SER A 1 86 ? -34.942 -40.357 -11.051 1.00 71.56 86 SER A CA 1
ATOM 630 C C . SER A 1 86 ? -34.304 -38.965 -10.940 1.00 71.56 86 SER A C 1
ATOM 632 O O . SER A 1 86 ? -34.997 -37.969 -10.722 1.00 71.56 86 SER A O 1
ATOM 634 N N . ARG A 1 87 ? -32.975 -38.873 -11.085 1.00 74.19 87 ARG A N 1
ATOM 635 C CA . ARG A 1 87 ? -32.234 -37.601 -11.047 1.00 74.19 87 ARG A CA 1
ATOM 636 C C . ARG A 1 87 ? -32.344 -36.863 -12.376 1.00 74.19 87 ARG A C 1
ATOM 638 O O . ARG A 1 87 ? -32.502 -35.645 -12.363 1.00 74.19 87 ARG A O 1
ATOM 645 N N . THR A 1 88 ? -32.343 -37.594 -13.487 1.00 72.38 88 THR A N 1
ATOM 646 C CA . THR A 1 88 ? -32.580 -37.064 -14.833 1.00 72.38 88 THR A CA 1
ATOM 647 C C . THR A 1 88 ? -33.978 -36.460 -14.936 1.00 72.38 88 THR A C 1
ATOM 649 O O . THR A 1 88 ? -34.108 -35.289 -15.278 1.00 72.38 88 THR A O 1
ATOM 652 N N . ILE A 1 89 ? -35.022 -37.174 -14.504 1.00 73.38 89 ILE A N 1
ATOM 653 C CA . ILE A 1 89 ? -36.393 -36.636 -14.494 1.00 73.38 89 ILE A CA 1
ATOM 654 C C . ILE A 1 89 ? -36.475 -35.366 -13.637 1.00 73.38 89 ILE A C 1
ATOM 656 O O . ILE A 1 89 ? -37.021 -34.359 -14.078 1.00 73.38 89 ILE A O 1
ATOM 660 N N . ARG A 1 90 ? -35.869 -35.351 -12.441 1.00 71.00 90 ARG A N 1
ATOM 661 C CA . ARG A 1 90 ? -35.838 -34.156 -11.576 1.00 71.00 90 ARG A CA 1
ATOM 662 C C . ARG A 1 90 ? -35.045 -32.991 -12.179 1.00 71.00 90 ARG A C 1
ATOM 664 O O . ARG A 1 90 ? -35.334 -31.836 -11.882 1.00 71.00 90 ARG A O 1
ATOM 671 N N . PHE A 1 91 ? -34.030 -33.274 -12.989 1.00 71.00 91 PHE A N 1
ATOM 672 C CA . PHE A 1 91 ? -33.251 -32.263 -13.702 1.00 71.00 91 PHE A CA 1
ATOM 673 C C . PHE A 1 91 ? -34.076 -31.611 -14.819 1.00 71.00 91 PHE A C 1
ATOM 675 O O . PHE A 1 91 ? -34.089 -30.383 -14.928 1.00 71.00 91 PHE A O 1
ATOM 682 N N . PHE A 1 92 ? -34.816 -32.420 -15.583 1.00 65.94 92 PHE A N 1
ATOM 683 C CA . PHE A 1 92 ? -35.673 -31.965 -16.680 1.00 65.94 92 PHE A CA 1
ATOM 684 C C . PHE A 1 92 ? -37.044 -31.414 -16.220 1.00 65.94 92 PHE A C 1
ATOM 686 O O . PHE A 1 92 ? -37.717 -30.739 -16.985 1.00 65.94 92 PHE A O 1
ATOM 693 N N . THR A 1 93 ? -37.466 -31.597 -14.965 1.00 70.12 93 THR A N 1
ATOM 694 C CA . THR A 1 93 ? -38.725 -31.008 -14.448 1.00 70.12 93 THR A CA 1
ATOM 695 C C . THR A 1 93 ? -38.554 -29.666 -13.720 1.00 70.12 93 THR A C 1
ATOM 697 O O . THR A 1 93 ? -39.528 -29.098 -13.225 1.00 70.12 93 THR A O 1
ATOM 700 N N . ARG A 1 94 ? -37.343 -29.088 -13.665 1.00 74.94 94 ARG A N 1
ATOM 701 C CA . ARG A 1 94 ? -37.124 -27.762 -13.052 1.00 74.94 94 ARG A CA 1
ATOM 702 C C . ARG A 1 94 ? -37.680 -26.633 -13.928 1.00 74.94 94 ARG A C 1
ATOM 704 O O . ARG A 1 94 ? -37.176 -26.400 -15.027 1.00 74.94 94 ARG A O 1
ATOM 711 N N . LYS A 1 95 ? -38.626 -25.848 -13.386 1.00 69.50 95 LYS A N 1
ATOM 712 C CA . LYS A 1 95 ? -39.245 -24.678 -14.054 1.00 69.50 95 LYS A CA 1
ATOM 713 C C . LYS A 1 95 ? -38.229 -23.698 -14.656 1.00 69.50 95 LYS A C 1
ATOM 715 O O . LYS A 1 95 ? -38.460 -23.160 -15.733 1.00 69.50 95 LYS A O 1
ATOM 720 N N . GLU A 1 96 ? -37.080 -23.507 -14.011 1.00 69.00 96 GLU A N 1
ATOM 721 C CA . GLU A 1 96 ? -36.042 -22.563 -14.453 1.00 69.00 96 GLU A CA 1
ATOM 722 C C . GLU A 1 96 ? -35.359 -22.941 -15.780 1.00 69.00 96 GLU A C 1
ATOM 724 O O . GLU A 1 96 ? -34.731 -22.089 -16.406 1.00 69.00 96 GLU A O 1
ATOM 729 N N . ARG A 1 97 ? -35.467 -24.201 -16.229 1.00 74.88 97 ARG A N 1
ATOM 730 C CA . ARG A 1 97 ? -34.772 -24.712 -17.427 1.00 74.88 97 ARG A CA 1
ATOM 731 C C . ARG A 1 97 ? -35.698 -25.002 -18.606 1.00 74.88 97 ARG A C 1
ATOM 733 O O . ARG A 1 97 ? -35.223 -25.434 -19.653 1.00 74.88 97 ARG A O 1
ATOM 740 N N . TRP A 1 98 ? -36.997 -24.722 -18.476 1.00 79.62 98 TRP A N 1
ATOM 741 C CA . TRP A 1 98 ? -38.015 -25.162 -19.435 1.00 79.62 98 TRP A CA 1
ATOM 742 C C . TRP A 1 98 ? -37.765 -24.678 -20.873 1.00 79.62 98 TRP A C 1
ATOM 744 O O . TRP A 1 98 ? -37.910 -25.453 -21.811 1.00 79.62 98 TRP A O 1
ATOM 754 N N . ARG A 1 99 ? -37.255 -23.449 -21.054 1.00 79.81 99 ARG A N 1
ATOM 755 C CA . ARG A 1 99 ? -36.865 -22.917 -22.376 1.00 79.81 99 ARG A CA 1
ATOM 756 C C . ARG A 1 99 ? -35.793 -23.766 -23.066 1.00 79.81 99 ARG A C 1
ATOM 758 O O . ARG A 1 99 ? -35.897 -24.032 -24.256 1.00 79.81 99 ARG A O 1
ATOM 765 N N . GLY A 1 100 ? -34.784 -24.214 -22.317 1.00 83.00 100 GLY A N 1
ATOM 766 C CA . GLY A 1 100 ? -33.727 -25.073 -22.855 1.00 83.00 100 GLY A CA 1
ATOM 767 C C . GLY A 1 100 ? -34.254 -26.453 -23.248 1.00 83.00 100 GLY A C 1
ATOM 768 O O . GLY A 1 100 ? -33.851 -26.988 -24.271 1.00 83.00 100 GLY A O 1
ATOM 769 N N . ILE A 1 101 ? -35.206 -26.989 -22.481 1.00 84.75 101 ILE A N 1
ATOM 770 C CA . ILE A 1 101 ? -35.831 -28.300 -22.720 1.00 84.75 101 ILE A CA 1
ATOM 771 C C . ILE A 1 101 ? -36.708 -28.282 -23.963 1.00 84.75 101 ILE A C 1
ATOM 773 O O . ILE A 1 101 ? -36.572 -29.161 -24.806 1.00 84.75 101 ILE A O 1
ATOM 777 N N . VAL A 1 102 ? -37.566 -27.269 -24.095 1.00 86.06 102 VAL A N 1
ATOM 778 C CA . VAL A 1 102 ? -38.444 -27.113 -25.261 1.00 86.06 102 VAL A CA 1
ATOM 779 C C . VAL A 1 102 ? -37.617 -26.960 -26.536 1.00 86.06 102 VAL A C 1
ATOM 781 O O . VAL A 1 102 ? -37.896 -27.637 -27.518 1.00 86.06 102 VAL A O 1
ATOM 784 N N . CYS A 1 103 ? -36.556 -26.147 -26.517 1.00 87.00 103 CYS A N 1
ATOM 785 C CA . CYS A 1 103 ? -35.656 -26.033 -27.664 1.00 87.00 103 CYS A CA 1
ATOM 786 C C . CYS A 1 103 ? -34.879 -27.332 -27.926 1.00 87.00 103 CYS A C 1
ATOM 788 O O . CYS A 1 103 ? -34.739 -27.734 -29.071 1.00 87.00 103 CYS A O 1
ATOM 790 N N . PHE A 1 104 ? -34.395 -28.028 -26.897 1.00 87.06 104 PHE A N 1
ATOM 791 C CA . PHE A 1 104 ? -33.619 -29.255 -27.093 1.00 87.06 104 PHE A CA 1
ATOM 792 C C . PHE A 1 104 ? -34.470 -30.392 -27.676 1.00 87.06 104 PHE A C 1
ATOM 794 O O . PHE A 1 104 ? -34.106 -30.964 -28.698 1.00 87.06 104 PHE A O 1
ATOM 801 N N . LEU A 1 105 ? -35.639 -30.665 -27.085 1.00 87.75 105 LEU A N 1
ATOM 802 C CA . LEU A 1 105 ? -36.568 -31.687 -27.577 1.00 87.75 105 LEU A CA 1
ATOM 803 C C . LEU A 1 105 ? -37.222 -31.286 -28.906 1.00 87.75 105 LEU A C 1
ATOM 805 O O . LEU A 1 105 ? -37.396 -32.132 -29.778 1.00 87.75 105 LEU A O 1
ATOM 809 N N . GLY A 1 106 ? -37.544 -30.002 -29.090 1.00 87.94 106 GLY A N 1
ATOM 810 C CA . GLY A 1 106 ? -38.062 -29.483 -30.358 1.00 87.94 106 GLY A CA 1
ATOM 811 C C . GLY A 1 106 ? -37.048 -29.603 -31.496 1.00 87.94 106 GLY A C 1
ATOM 812 O O . GLY A 1 106 ? -37.424 -29.907 -32.624 1.00 87.94 106 GLY A O 1
ATOM 813 N N . GLY A 1 107 ? -35.759 -29.437 -31.197 1.00 87.75 107 GLY A N 1
ATOM 814 C CA . GLY A 1 107 ? -34.680 -29.668 -32.150 1.00 87.75 107 GLY A CA 1
ATOM 815 C C . GLY A 1 107 ? -34.563 -31.137 -32.570 1.00 87.75 107 GLY A C 1
ATOM 816 O O . GLY A 1 107 ? -34.566 -31.412 -33.766 1.00 87.75 107 GLY A O 1
ATOM 817 N N . ILE A 1 108 ? -34.589 -32.072 -31.611 1.00 87.25 108 ILE A N 1
ATOM 818 C CA . ILE A 1 108 ? -34.614 -33.525 -31.886 1.00 87.25 108 ILE A CA 1
ATOM 819 C C . ILE A 1 108 ? -35.828 -33.894 -32.752 1.00 87.25 108 ILE A C 1
ATOM 821 O O . ILE A 1 108 ? -35.706 -34.624 -33.734 1.00 87.25 108 ILE A O 1
ATOM 825 N N . PHE A 1 109 ? -37.008 -33.358 -32.428 1.00 90.25 109 PHE A N 1
ATOM 826 C CA . PHE A 1 109 ? -38.218 -33.591 -33.217 1.00 90.25 109 PHE A CA 1
ATOM 827 C C . PHE A 1 109 ? -38.059 -33.117 -34.670 1.00 90.25 109 PHE A C 1
ATOM 829 O O . PHE A 1 109 ? -38.413 -33.837 -35.598 1.00 90.25 109 PHE A O 1
ATOM 836 N N . LEU A 1 110 ? -37.472 -31.940 -34.890 1.00 90.19 110 LEU A N 1
ATOM 837 C CA . LEU A 1 110 ? -37.224 -31.420 -36.237 1.00 90.19 110 LEU A CA 1
ATOM 838 C C . LEU A 1 110 ? -36.212 -32.262 -37.026 1.00 90.19 110 LEU A C 1
ATOM 840 O O . LEU A 1 110 ? -36.392 -32.444 -38.229 1.00 90.19 110 LEU A O 1
ATOM 844 N N . VAL A 1 111 ? -35.194 -32.828 -36.367 1.00 87.31 111 VAL A N 1
ATOM 845 C CA . VAL A 1 111 ? -34.281 -33.797 -36.999 1.00 87.31 111 VAL A CA 1
ATOM 846 C C . VAL A 1 111 ? -35.058 -35.026 -37.493 1.00 87.31 111 VAL A C 1
ATOM 848 O O . VAL A 1 111 ? -34.880 -35.439 -38.639 1.00 87.31 111 VAL A O 1
ATOM 851 N N . LEU A 1 112 ? -35.986 -35.551 -36.685 1.00 84.88 112 LEU A N 1
ATOM 852 C CA . LEU A 1 112 ? -36.824 -36.704 -37.046 1.00 84.88 112 LEU A CA 1
ATOM 853 C C . LEU A 1 112 ? -37.793 -36.413 -38.204 1.00 84.88 112 LEU A C 1
ATOM 855 O O . LEU A 1 112 ? -38.056 -37.292 -39.022 1.00 84.88 112 LEU A O 1
ATOM 859 N N . VAL A 1 113 ? -38.278 -35.175 -38.330 1.00 88.62 113 VAL A N 1
ATOM 860 C CA . VAL A 1 113 ? -39.181 -34.732 -39.415 1.00 88.62 113 VAL A CA 1
ATOM 861 C C . VAL A 1 113 ? -38.400 -34.325 -40.684 1.00 88.62 113 VAL A C 1
ATOM 863 O O . VAL A 1 113 ? -38.902 -33.614 -41.550 1.00 88.62 113 VAL A O 1
ATOM 866 N N . ARG A 1 114 ? -37.158 -34.809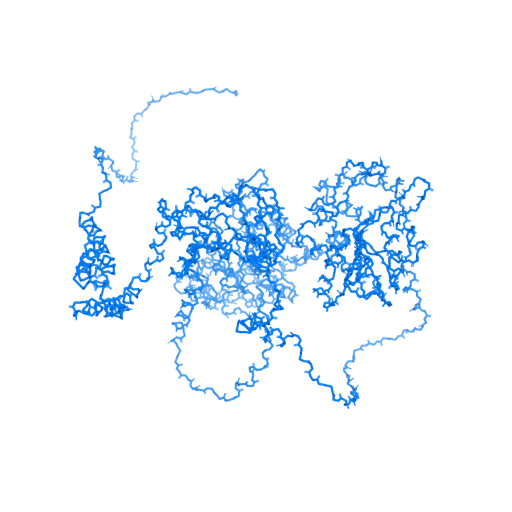 -40.842 1.00 86.31 114 ARG A N 1
ATOM 867 C CA . ARG A 1 114 ? -36.263 -34.528 -41.984 1.00 86.31 114 ARG A CA 1
ATOM 868 C C . ARG A 1 114 ? -35.898 -33.051 -42.159 1.00 86.31 114 ARG A C 1
ATOM 870 O O . ARG A 1 114 ? -35.586 -32.616 -43.265 1.00 86.31 114 ARG A O 1
ATOM 877 N N . TRP A 1 115 ? -35.876 -32.278 -41.076 1.00 90.25 115 TRP A N 1
ATOM 878 C CA . TRP A 1 115 ? -35.353 -30.908 -41.053 1.00 90.25 115 TRP A CA 1
ATOM 879 C C . TRP A 1 115 ? -34.069 -30.844 -40.207 1.00 90.25 115 TRP A C 1
ATOM 881 O O . TRP A 1 115 ? -34.012 -30.116 -39.212 1.00 90.25 115 TRP A O 1
ATOM 891 N N . PRO A 1 116 ? -33.013 -31.601 -40.568 1.00 86.75 116 PRO A N 1
ATOM 892 C CA . PRO A 1 116 ? -31.880 -31.853 -39.681 1.00 86.75 116 PRO A CA 1
ATOM 893 C C . PRO A 1 116 ? -31.053 -30.598 -39.397 1.00 86.75 116 PRO A C 1
ATOM 895 O O . PRO A 1 116 ? -30.600 -30.409 -38.275 1.00 86.75 116 PRO A O 1
ATOM 898 N N . ILE A 1 117 ? -30.910 -29.692 -40.367 1.00 85.69 117 ILE A N 1
ATOM 899 C CA . ILE A 1 117 ? -30.143 -28.450 -40.188 1.00 85.69 117 ILE A CA 1
ATOM 900 C C . ILE A 1 117 ? -30.836 -27.531 -39.173 1.00 85.69 117 ILE A C 1
ATOM 902 O O . ILE A 1 117 ? -30.218 -27.069 -38.214 1.00 85.69 117 ILE A O 1
ATOM 906 N N . ILE A 1 118 ? -32.136 -27.283 -39.362 1.00 87.62 118 ILE A N 1
ATOM 907 C CA . ILE A 1 118 ? -32.925 -26.411 -38.479 1.00 87.62 118 ILE A CA 1
ATOM 908 C C . ILE A 1 118 ? -33.061 -27.057 -37.096 1.00 87.62 118 ILE A C 1
ATOM 910 O O . ILE A 1 118 ? -32.880 -26.380 -36.080 1.00 87.62 118 ILE A O 1
ATOM 914 N N . GLY A 1 119 ? -33.301 -28.370 -37.058 1.00 88.38 119 GLY A N 1
ATOM 915 C CA . GLY A 1 119 ? -33.338 -29.155 -35.831 1.00 88.38 119 GLY A CA 1
ATOM 916 C C . GLY A 1 119 ? -32.043 -29.041 -35.035 1.00 88.38 119 GLY A C 1
ATOM 917 O O . GLY A 1 119 ? -32.093 -28.629 -33.880 1.00 88.38 119 GLY A O 1
ATOM 918 N N . MET A 1 120 ? -30.885 -29.251 -35.667 1.00 87.62 120 MET A N 1
ATOM 919 C CA . MET A 1 120 ? -29.568 -29.140 -35.027 1.00 87.62 120 MET A CA 1
ATOM 920 C C . MET A 1 120 ? -29.278 -27.741 -34.473 1.00 87.62 120 MET A C 1
ATOM 922 O O . MET A 1 120 ? -28.700 -27.613 -33.391 1.00 87.62 120 MET A O 1
ATOM 926 N N . ILE A 1 121 ? -29.690 -26.675 -35.166 1.00 87.31 121 ILE A N 1
ATOM 927 C CA . ILE A 1 121 ? -29.518 -25.296 -34.676 1.00 87.31 121 ILE A CA 1
ATOM 928 C C . ILE A 1 121 ? -30.340 -25.077 -33.398 1.00 87.31 121 ILE A C 1
ATOM 930 O O . ILE A 1 121 ? -29.814 -24.609 -32.382 1.00 87.31 121 ILE A O 1
ATOM 934 N N . ILE A 1 122 ? -31.622 -25.447 -33.431 1.00 87.50 122 ILE A N 1
ATOM 935 C CA . ILE A 1 122 ? -32.551 -25.284 -32.304 1.00 87.50 122 ILE A CA 1
ATOM 936 C C . ILE A 1 122 ? -32.129 -26.167 -31.119 1.00 87.50 122 ILE A C 1
ATOM 938 O O . ILE A 1 122 ? -32.116 -25.724 -29.966 1.00 87.50 122 ILE A O 1
ATOM 942 N N . GLN A 1 123 ? -31.689 -27.384 -31.415 1.00 86.81 123 GLN A N 1
ATOM 943 C CA . GLN A 1 123 ? -31.165 -28.347 -30.463 1.00 86.81 123 GLN A CA 1
ATOM 944 C C . GLN A 1 123 ? -29.884 -27.862 -29.785 1.00 86.81 123 GLN A C 1
ATOM 946 O O . GLN A 1 123 ? -29.792 -27.902 -28.559 1.00 86.81 123 GLN A O 1
ATOM 951 N N . THR A 1 124 ? -28.920 -27.338 -30.546 1.00 83.50 124 THR A N 1
ATOM 952 C CA . THR A 1 124 ? -27.669 -26.775 -30.009 1.00 83.50 124 THR A CA 1
ATOM 953 C C . THR A 1 124 ? -27.963 -25.604 -29.072 1.00 83.50 124 THR A C 1
ATOM 955 O O . THR A 1 124 ? -27.389 -25.506 -27.984 1.00 83.50 124 THR A O 1
ATOM 958 N N . PHE A 1 125 ? -28.917 -24.744 -29.437 1.00 84.25 125 PHE A N 1
ATOM 959 C CA . PHE A 1 125 ? -29.376 -23.660 -28.571 1.00 84.25 125 PHE A CA 1
ATOM 960 C C . PHE A 1 125 ? -30.027 -24.177 -27.275 1.00 84.25 125 PHE A C 1
ATOM 962 O O . PHE A 1 125 ? -29.752 -23.663 -26.185 1.00 84.25 125 PHE A O 1
ATOM 969 N N . GLY A 1 126 ? -30.856 -25.220 -27.364 1.00 84.06 126 GLY A N 1
ATOM 970 C CA . GLY A 1 126 ? -31.436 -25.891 -26.200 1.00 84.06 126 GLY A CA 1
ATOM 971 C C . GLY A 1 126 ? -30.379 -26.513 -25.284 1.00 84.06 126 GLY A C 1
ATOM 972 O O . GLY A 1 126 ? -30.405 -26.294 -24.070 1.00 84.06 126 GLY A O 1
ATOM 973 N N . PHE A 1 127 ? -29.399 -27.207 -25.867 1.00 83.06 127 PHE A N 1
ATOM 974 C CA . PHE A 1 127 ? -28.297 -27.865 -25.166 1.00 83.06 127 PHE A CA 1
ATOM 975 C C . PHE A 1 127 ? -27.429 -26.870 -24.387 1.00 83.06 127 PHE A C 1
ATOM 977 O O . PHE A 1 127 ? -27.171 -27.070 -23.199 1.00 83.06 127 PHE A O 1
ATOM 984 N N . LEU A 1 128 ? -27.033 -25.758 -25.015 1.00 79.56 128 LEU A N 1
ATOM 985 C CA . LEU A 1 128 ? -26.242 -24.711 -24.360 1.00 79.56 128 LEU A CA 1
ATOM 986 C C . LEU A 1 128 ? -26.993 -24.070 -23.185 1.00 79.56 128 LEU A C 1
ATOM 988 O O . LEU A 1 128 ? -26.390 -23.788 -22.151 1.00 79.56 128 LEU A O 1
ATOM 992 N N . ASN A 1 129 ? -28.311 -23.895 -23.292 1.00 78.75 129 ASN A N 1
ATOM 993 C CA . ASN A 1 129 ? -29.124 -23.380 -22.188 1.00 78.75 129 ASN A CA 1
ATOM 994 C C . ASN A 1 129 ? -29.352 -24.415 -21.071 1.00 78.75 129 ASN A C 1
ATOM 996 O O . ASN A 1 129 ? -29.484 -24.040 -19.905 1.00 78.75 129 ASN A O 1
ATOM 1000 N N . LEU A 1 130 ? -29.377 -25.709 -21.399 1.00 79.06 130 LEU A N 1
ATOM 1001 C CA . LEU A 1 130 ? -29.549 -26.799 -20.435 1.00 79.06 130 LEU A CA 1
ATOM 1002 C C . LEU A 1 130 ? -28.273 -27.129 -19.661 1.00 79.06 130 LEU A C 1
ATOM 1004 O O . LEU A 1 130 ? -28.325 -27.321 -18.445 1.00 79.06 130 LEU A O 1
ATOM 1008 N N . PHE A 1 131 ? -27.136 -27.192 -20.350 1.00 72.19 131 PHE A N 1
ATOM 1009 C CA . PHE A 1 131 ? -25.864 -27.660 -19.795 1.00 72.19 131 PHE A CA 1
ATOM 1010 C C . PHE A 1 131 ? -24.816 -26.553 -19.642 1.00 72.19 131 PHE A C 1
ATOM 1012 O O . PHE A 1 131 ? -23.758 -26.800 -19.069 1.00 72.19 131 PHE A O 1
ATOM 1019 N N . GLY A 1 132 ? -25.124 -25.313 -20.044 1.00 67.00 132 GLY A N 1
ATOM 1020 C CA . GLY A 1 132 ? -24.233 -24.147 -19.961 1.00 67.00 132 GLY A CA 1
ATOM 1021 C C . GLY A 1 132 ? -23.587 -23.930 -18.590 1.00 67.00 132 GLY A C 1
ATOM 1022 O O . GLY A 1 132 ? -22.419 -23.566 -18.503 1.00 67.00 132 GLY A O 1
ATOM 1023 N N . SER A 1 133 ? -24.305 -24.231 -17.501 1.00 64.94 133 SER A N 1
ATOM 1024 C CA . SER A 1 133 ? -23.782 -24.104 -16.132 1.00 64.94 133 SER A CA 1
ATOM 1025 C C . SER A 1 133 ? -22.699 -25.129 -15.768 1.00 64.94 133 SER A C 1
ATOM 1027 O O . SER A 1 133 ? -22.005 -24.937 -14.776 1.00 64.94 133 SER A O 1
ATOM 1029 N N . PHE A 1 134 ? -22.569 -26.224 -16.523 1.00 64.19 134 PHE A N 1
ATOM 1030 C CA . PHE A 1 134 ? -21.599 -27.296 -16.268 1.00 64.19 134 PHE A CA 1
ATOM 1031 C C . PHE A 1 134 ? -20.296 -27.135 -17.057 1.00 64.19 134 PHE A C 1
ATOM 1033 O O . PHE A 1 134 ? -19.291 -27.731 -16.677 1.00 64.19 134 PHE A O 1
ATOM 1040 N N . PHE A 1 135 ? -20.275 -26.300 -18.100 1.00 65.25 135 PHE A N 1
ATOM 1041 C CA . PHE A 1 135 ? -19.070 -26.032 -18.892 1.00 65.25 135 PHE A CA 1
ATOM 1042 C C . PHE A 1 135 ? -17.862 -25.557 -18.062 1.00 65.25 135 PHE A C 1
ATOM 1044 O O . PHE A 1 135 ? -16.778 -26.087 -18.296 1.00 65.25 135 PHE A O 1
ATOM 1051 N N . PRO A 1 136 ? -17.997 -24.659 -17.060 1.00 67.19 136 PRO A N 1
ATOM 1052 C CA . PRO A 1 136 ? -16.862 -24.276 -16.215 1.00 67.19 136 PRO A CA 1
ATOM 1053 C C . PRO A 1 136 ? -16.263 -25.463 -15.448 1.00 67.19 136 PRO A C 1
ATOM 1055 O O . PRO A 1 136 ? -15.046 -25.581 -15.331 1.00 67.19 136 PRO A O 1
ATOM 1058 N N . VAL A 1 137 ? -17.117 -26.369 -14.959 1.00 63.59 137 VAL A N 1
ATOM 1059 C CA . VAL A 1 137 ? -16.706 -27.557 -14.196 1.00 63.59 137 VAL A CA 1
ATOM 1060 C C . VAL A 1 137 ? -16.044 -28.586 -15.113 1.00 63.59 137 VAL A C 1
ATOM 1062 O O . VAL A 1 137 ? -14.995 -29.125 -14.773 1.00 63.59 137 VAL A O 1
ATOM 1065 N N . ALA A 1 138 ? -16.611 -28.818 -16.299 1.00 63.91 138 ALA A N 1
ATOM 1066 C CA . ALA A 1 138 ? -16.036 -29.712 -17.301 1.00 63.91 138 ALA A CA 1
ATOM 1067 C C . ALA A 1 138 ? -14.666 -29.213 -17.784 1.00 63.91 138 ALA A C 1
ATOM 1069 O O . ALA A 1 138 ? -13.722 -29.990 -17.867 1.00 63.91 138 ALA A O 1
ATOM 1070 N N . VAL A 1 139 ? -14.526 -27.908 -18.030 1.00 68.94 139 VAL A N 1
ATOM 1071 C CA . VAL A 1 139 ? -13.247 -27.283 -18.393 1.00 68.94 139 VAL A CA 1
ATOM 1072 C C . VAL A 1 139 ? -12.227 -27.407 -17.263 1.00 68.94 139 VAL A C 1
ATOM 1074 O O . VAL A 1 139 ? -11.077 -27.750 -17.528 1.00 68.94 139 VAL A O 1
ATOM 1077 N N . ALA A 1 140 ? -12.629 -27.177 -16.011 1.00 63.03 140 ALA A N 1
ATOM 1078 C CA . ALA A 1 140 ? -11.747 -27.347 -14.858 1.00 63.03 140 ALA A CA 1
ATOM 1079 C C . ALA A 1 140 ? -11.269 -28.802 -14.708 1.00 63.03 140 ALA A C 1
ATOM 1081 O O . ALA A 1 140 ? -10.092 -29.032 -14.444 1.00 63.03 140 ALA A O 1
ATOM 1082 N N . PHE A 1 141 ? -12.149 -29.778 -14.945 1.00 64.44 141 PHE A N 1
ATOM 1083 C CA . PHE A 1 141 ? -11.799 -31.198 -14.923 1.00 64.44 141 PHE A CA 1
ATOM 1084 C C . PHE A 1 141 ? -10.874 -31.586 -16.087 1.00 64.44 141 PHE A C 1
ATOM 1086 O O . PHE A 1 141 ? -9.842 -32.218 -15.878 1.00 64.44 141 PHE A O 1
ATOM 1093 N N . LEU A 1 142 ? -11.171 -31.139 -17.312 1.00 68.50 142 LEU A N 1
ATOM 1094 C CA . LEU A 1 142 ? -10.312 -31.374 -18.478 1.00 68.50 142 LEU A CA 1
ATOM 1095 C C . LEU A 1 142 ? -8.927 -30.731 -18.304 1.00 68.50 142 LEU A C 1
ATOM 1097 O O . LEU A 1 142 ? -7.928 -31.309 -18.730 1.00 68.50 142 LEU A O 1
ATOM 1101 N N . ARG A 1 143 ? -8.837 -29.592 -17.603 1.00 74.25 143 ARG A N 1
ATOM 1102 C CA . ARG A 1 143 ? -7.560 -28.965 -17.216 1.00 74.25 143 ARG A CA 1
ATOM 1103 C C . ARG A 1 143 ? -6.713 -29.810 -16.264 1.00 74.25 143 ARG A C 1
ATOM 1105 O O . ARG A 1 143 ? -5.502 -29.614 -16.228 1.00 74.25 143 ARG A O 1
ATOM 1112 N N . GLN A 1 144 ? -7.320 -30.735 -15.525 1.00 62.59 144 GLN A N 1
ATOM 1113 C CA . GLN A 1 144 ? -6.625 -31.647 -14.611 1.00 62.59 144 GLN A CA 1
ATOM 1114 C C . GLN A 1 144 ? -6.178 -32.949 -15.291 1.00 62.59 144 GLN A C 1
ATOM 1116 O O . GLN A 1 144 ? -5.359 -33.677 -14.735 1.00 62.59 144 GLN A O 1
ATOM 1121 N N . THR A 1 145 ? -6.679 -33.251 -16.494 1.00 67.69 145 THR A N 1
ATOM 1122 C CA . THR A 1 145 ? -6.280 -34.464 -17.220 1.00 67.69 145 THR A CA 1
ATOM 1123 C C . THR A 1 145 ? -4.921 -34.291 -17.916 1.00 67.69 145 THR A C 1
ATOM 1125 O O . THR A 1 145 ? -4.682 -33.247 -18.538 1.00 67.69 145 THR A O 1
ATOM 1128 N N . PRO A 1 146 ? -4.018 -35.292 -17.851 1.00 48.97 146 PRO A N 1
ATOM 1129 C CA . PRO A 1 146 ? -2.749 -35.252 -18.574 1.00 48.97 146 PRO A CA 1
ATOM 1130 C C . PRO A 1 146 ? -3.005 -35.103 -20.079 1.00 48.97 146 PRO A C 1
ATOM 1132 O O . PRO A 1 146 ? -3.948 -35.688 -20.604 1.00 48.97 146 PRO A O 1
ATOM 1135 N N . VAL A 1 147 ? -2.168 -34.335 -20.784 1.00 67.81 147 VAL A N 1
ATOM 1136 C CA . VAL A 1 147 ? -2.280 -34.012 -22.226 1.00 67.81 147 VAL A CA 1
ATOM 1137 C C . VAL A 1 147 ? -3.346 -32.961 -22.556 1.00 67.81 147 VAL A C 1
ATOM 1139 O O . VAL A 1 147 ? -3.000 -31.896 -23.073 1.00 67.81 147 VAL A O 1
ATOM 1142 N N . ILE A 1 148 ? -4.622 -33.199 -22.234 1.00 65.69 148 ILE A N 1
ATOM 1143 C CA . ILE A 1 148 ? -5.697 -32.239 -22.555 1.00 65.69 148 ILE A CA 1
ATOM 1144 C C . ILE A 1 148 ? -5.541 -30.968 -21.713 1.00 65.69 148 ILE A C 1
ATOM 1146 O O . ILE A 1 148 ? -5.681 -29.859 -22.230 1.00 65.69 148 ILE A O 1
ATOM 1150 N N . GLY A 1 149 ? -5.165 -31.101 -20.438 1.00 68.00 149 GLY A N 1
ATOM 1151 C CA . GLY A 1 149 ? -4.949 -29.952 -19.567 1.00 68.00 149 GLY A CA 1
ATOM 1152 C C . GLY A 1 149 ? -3.768 -29.085 -19.985 1.00 68.00 149 GLY A C 1
ATOM 1153 O O . GLY A 1 149 ? -3.844 -27.860 -19.909 1.00 68.00 149 GLY A O 1
ATOM 1154 N N . THR A 1 150 ? -2.711 -29.688 -20.528 1.00 74.81 150 THR A N 1
ATOM 1155 C CA . THR A 1 150 ? -1.567 -28.955 -21.086 1.00 74.81 150 THR A CA 1
ATOM 1156 C C . THR A 1 150 ? -1.988 -28.105 -22.286 1.00 74.81 150 THR A C 1
ATOM 1158 O O . THR A 1 150 ? -1.563 -26.959 -22.397 1.00 74.81 150 THR A O 1
ATOM 1161 N N . PHE A 1 151 ? -2.873 -28.626 -23.143 1.00 76.25 151 PHE A N 1
ATOM 1162 C CA . PHE A 1 151 ? -3.417 -27.893 -24.288 1.00 76.25 151 PHE A CA 1
ATOM 1163 C C . PHE A 1 151 ? -4.390 -26.782 -23.866 1.00 76.25 151 PHE A C 1
ATOM 1165 O O . PHE A 1 151 ? -4.295 -25.654 -24.349 1.00 76.25 151 PHE A O 1
ATOM 1172 N N . LEU A 1 152 ? -5.293 -27.067 -22.921 1.00 71.56 152 LEU A N 1
ATOM 1173 C CA . LEU A 1 152 ? -6.288 -26.105 -22.432 1.00 71.56 152 LEU A CA 1
ATOM 1174 C C . LEU A 1 152 ? -5.691 -24.962 -21.596 1.00 71.56 152 LEU A C 1
ATOM 1176 O O . LEU A 1 152 ? -6.333 -23.920 -21.465 1.00 71.56 152 LEU A O 1
ATOM 1180 N N . ASN A 1 153 ? -4.485 -25.141 -21.049 1.00 71.31 153 ASN A N 1
ATOM 1181 C CA . ASN A 1 153 ? -3.752 -24.125 -20.288 1.00 71.31 153 ASN A CA 1
ATOM 1182 C C . ASN A 1 153 ? -2.767 -23.302 -21.145 1.00 71.31 153 ASN A C 1
ATOM 1184 O O . ASN A 1 153 ? -2.049 -22.459 -20.607 1.00 71.31 153 ASN A O 1
ATOM 1188 N N . LEU A 1 154 ? -2.719 -23.505 -22.470 1.00 81.56 154 LEU A N 1
ATOM 1189 C CA . LEU A 1 154 ? -1.935 -22.645 -23.363 1.00 81.56 154 LEU A CA 1
ATOM 1190 C C . LEU A 1 154 ? -2.519 -21.220 -23.382 1.00 81.56 154 LEU A C 1
ATOM 1192 O O . LEU A 1 154 ? -3.731 -21.094 -23.527 1.00 81.56 154 LEU A O 1
ATOM 1196 N N . PRO A 1 155 ? -1.708 -20.142 -23.355 1.00 59.47 155 PRO A N 1
ATOM 1197 C CA . PRO A 1 155 ? -2.174 -18.772 -23.083 1.00 59.47 155 PRO A CA 1
ATOM 1198 C C . PRO A 1 155 ? -3.308 -18.239 -23.976 1.00 59.47 155 PRO A C 1
ATOM 1200 O O . PRO A 1 155 ? -4.080 -17.385 -23.554 1.00 59.47 155 PRO A O 1
ATOM 1203 N N . VAL A 1 156 ? -3.407 -18.710 -25.223 1.00 70.12 156 VAL A N 1
ATOM 1204 C CA . VAL A 1 156 ? -4.478 -18.321 -26.162 1.00 70.12 156 VAL A CA 1
ATOM 1205 C C . VAL A 1 156 ? -5.704 -19.219 -26.004 1.00 70.12 156 VAL A C 1
ATOM 1207 O O . VAL A 1 156 ? -6.836 -18.742 -26.047 1.00 70.12 156 VAL A O 1
ATOM 1210 N N . VAL A 1 157 ? -5.480 -20.519 -25.802 1.00 68.81 157 VAL A N 1
ATOM 1211 C CA . VAL A 1 157 ? -6.545 -21.509 -25.622 1.00 68.81 157 VAL A CA 1
ATOM 1212 C C . VAL A 1 157 ? -7.238 -21.273 -24.287 1.00 68.81 157 VAL A C 1
ATOM 1214 O O . VAL A 1 157 ? -8.460 -21.238 -24.257 1.00 68.81 157 VAL A O 1
ATOM 1217 N N . SER A 1 158 ? -6.487 -21.011 -23.216 1.00 73.19 158 SER A N 1
ATOM 1218 C CA . SER A 1 158 ? -7.031 -20.706 -21.897 1.00 73.19 158 SER A CA 1
ATOM 1219 C C . SER A 1 158 ? -7.896 -19.451 -21.928 1.00 73.19 158 SER A C 1
ATOM 1221 O O . SER A 1 158 ? -9.001 -19.501 -21.416 1.00 73.19 158 SER A O 1
ATOM 1223 N N . ASP A 1 159 ? -7.478 -18.374 -22.607 1.00 61.94 159 ASP A N 1
ATOM 1224 C CA . ASP A 1 159 ? -8.248 -17.121 -22.678 1.00 61.94 159 ASP A CA 1
ATOM 1225 C C . ASP A 1 159 ? -9.545 -17.279 -23.500 1.00 61.94 159 ASP A C 1
ATOM 1227 O O . ASP A 1 159 ? -10.585 -16.719 -23.156 1.00 61.94 159 ASP A O 1
ATOM 1231 N N . ILE A 1 160 ? -9.525 -18.085 -24.570 1.00 64.06 160 ILE A N 1
ATOM 1232 C CA . ILE A 1 160 ? -10.726 -18.419 -25.359 1.00 64.06 160 ILE A CA 1
ATOM 1233 C C . ILE A 1 160 ? -11.656 -19.340 -24.566 1.00 64.06 160 ILE A C 1
ATOM 1235 O O . ILE A 1 160 ? -12.865 -19.111 -24.514 1.00 64.06 160 ILE A O 1
ATOM 1239 N N . VAL A 1 161 ? -11.093 -20.364 -23.930 1.00 64.62 161 VAL A N 1
ATOM 1240 C CA . VAL A 1 161 ? -11.819 -21.329 -23.107 1.00 64.62 161 VAL A CA 1
ATOM 1241 C C . VAL A 1 161 ? -12.409 -20.648 -21.875 1.00 64.62 161 VAL A C 1
ATOM 1243 O O . VAL A 1 161 ? -13.551 -20.929 -21.550 1.00 64.62 161 VAL A O 1
ATOM 1246 N N . ASP A 1 162 ? -11.718 -19.696 -21.248 1.00 64.06 162 ASP A N 1
ATOM 1247 C CA . ASP A 1 162 ? -12.219 -18.917 -20.109 1.00 64.06 162 ASP A CA 1
ATOM 1248 C C . ASP A 1 162 ? -13.348 -17.966 -20.535 1.00 64.06 162 ASP A C 1
ATOM 1250 O O . ASP A 1 162 ? -14.350 -17.833 -19.827 1.00 64.06 162 ASP A O 1
ATOM 1254 N N . ARG A 1 163 ? -13.255 -17.379 -21.739 1.00 63.91 163 ARG A N 1
ATOM 1255 C CA . ARG A 1 163 ? -14.338 -16.578 -22.340 1.00 63.91 163 ARG A CA 1
ATOM 1256 C C . ARG A 1 163 ? -15.571 -17.411 -22.686 1.00 63.91 163 ARG A C 1
ATOM 1258 O O . ARG A 1 163 ? -16.685 -16.932 -22.478 1.00 63.91 163 ARG A O 1
ATOM 1265 N N . LEU A 1 164 ? -15.387 -18.627 -23.205 1.00 52.84 164 LEU A N 1
ATOM 1266 C CA . LEU A 1 164 ? -16.474 -19.557 -23.536 1.00 52.84 164 LEU A CA 1
ATOM 1267 C C . LEU A 1 164 ? -17.078 -20.209 -22.284 1.00 52.84 164 LEU A C 1
ATOM 1269 O O . LEU A 1 164 ? -18.294 -20.350 -22.194 1.00 52.84 164 LEU A O 1
ATOM 1273 N N . ALA A 1 165 ? -16.251 -20.541 -21.292 1.00 56.00 165 ALA A N 1
ATOM 1274 C CA . ALA A 1 165 ? -16.658 -21.108 -20.009 1.00 56.00 165 ALA A CA 1
ATOM 1275 C C . ALA A 1 165 ? -17.218 -20.055 -19.037 1.00 56.00 165 ALA A C 1
ATOM 1277 O O . ALA A 1 165 ? -17.616 -20.396 -17.929 1.00 56.00 165 ALA A O 1
ATOM 1278 N N . GLY A 1 166 ? -17.262 -18.774 -19.418 1.00 50.88 166 GLY A N 1
ATOM 1279 C CA . GLY A 1 166 ? -17.864 -17.716 -18.605 1.00 50.88 166 GLY A CA 1
ATOM 1280 C C . GLY A 1 166 ? -17.124 -17.420 -17.296 1.00 50.88 166 GLY A C 1
ATOM 1281 O O . GLY A 1 166 ? -17.711 -16.826 -16.387 1.00 50.88 166 GLY A O 1
ATOM 1282 N N . SER A 1 167 ? -15.851 -17.807 -17.196 1.00 49.00 167 SER A N 1
ATOM 1283 C CA . SER A 1 167 ? -14.995 -17.444 -16.072 1.00 49.00 167 SER A CA 1
ATOM 1284 C C . SER A 1 167 ? -14.500 -16.009 -16.263 1.00 49.00 167 SER A C 1
ATOM 1286 O O . SER A 1 167 ? -13.938 -15.659 -17.296 1.00 49.00 167 SER A O 1
ATOM 1288 N N . SER A 1 168 ? -14.697 -15.181 -15.235 1.00 45.88 168 SER A N 1
ATOM 1289 C CA . SER A 1 168 ? -14.265 -13.780 -15.112 1.00 45.88 168 SER A CA 1
ATOM 1290 C C . SER A 1 168 ? -15.227 -12.680 -15.616 1.00 45.88 168 SER A C 1
ATOM 1292 O O . SER A 1 168 ? -15.764 -12.667 -16.724 1.00 45.88 168 SER A O 1
ATOM 1294 N N . LYS A 1 169 ? -15.433 -11.700 -14.724 1.00 34.03 169 LYS A N 1
ATOM 1295 C CA . LYS A 1 169 ? -16.170 -10.420 -14.832 1.00 34.03 169 LYS A CA 1
ATOM 1296 C C . LYS A 1 169 ? -17.696 -10.424 -15.003 1.00 34.03 169 LYS A C 1
ATOM 1298 O O . LYS A 1 169 ? -18.339 -9.565 -14.400 1.00 34.03 169 LYS A O 1
ATOM 1303 N N . ARG A 1 170 ? -18.321 -11.329 -15.766 1.00 33.62 170 ARG A N 1
ATOM 1304 C CA . ARG A 1 170 ? -19.779 -11.221 -16.049 1.00 33.62 170 ARG A CA 1
ATOM 1305 C C . ARG A 1 170 ? -20.693 -11.844 -14.993 1.00 33.62 170 ARG A C 1
ATOM 1307 O O . ARG A 1 170 ? -21.767 -11.299 -14.747 1.00 33.62 170 ARG A O 1
ATOM 1314 N N . GLY A 1 171 ? -20.272 -12.932 -14.346 1.00 36.72 171 GLY A N 1
ATOM 1315 C CA . GLY A 1 171 ? -21.051 -13.584 -13.282 1.00 36.72 171 GLY A CA 1
ATOM 1316 C C . GLY A 1 171 ? -21.268 -12.678 -12.067 1.00 36.72 171 GLY A C 1
ATOM 1317 O O . GLY A 1 171 ? -22.384 -12.578 -11.573 1.00 36.72 171 GLY A O 1
ATOM 1318 N N . TYR A 1 172 ? -20.229 -11.936 -11.672 1.00 42.84 172 TYR A N 1
ATOM 1319 C CA . TYR A 1 172 ? -20.258 -10.984 -10.557 1.00 42.84 172 TYR A CA 1
ATOM 1320 C C . TYR A 1 172 ? -21.254 -9.839 -10.779 1.00 42.84 172 TYR A C 1
ATOM 1322 O O . TYR A 1 172 ? -22.097 -9.576 -9.930 1.00 42.84 172 TYR A O 1
ATOM 1330 N N . GLN A 1 173 ? -21.224 -9.208 -11.956 1.00 37.41 173 GLN A N 1
ATOM 1331 C CA . GLN A 1 173 ? -22.160 -8.134 -12.311 1.00 37.41 173 GLN A CA 1
ATOM 1332 C C . GLN A 1 173 ? -23.614 -8.636 -12.346 1.00 37.41 173 GLN A C 1
ATOM 1334 O O . GLN A 1 173 ? -24.514 -7.956 -11.861 1.00 37.41 173 GLN A O 1
ATOM 1339 N N . ARG A 1 174 ? -23.848 -9.855 -12.859 1.00 37.72 174 ARG A N 1
ATOM 1340 C CA . ARG A 1 174 ? -25.186 -10.472 -12.909 1.00 37.72 174 ARG A CA 1
ATOM 1341 C C . ARG A 1 174 ? -25.698 -10.915 -11.538 1.00 37.72 174 ARG A C 1
ATOM 1343 O O . ARG A 1 174 ? -26.888 -10.781 -11.280 1.00 37.72 174 ARG A O 1
ATOM 1350 N N . PHE A 1 175 ? -24.827 -11.442 -10.679 1.00 39.59 175 PHE A N 1
ATOM 1351 C CA . PHE A 1 175 ? -25.173 -11.816 -9.308 1.00 39.59 175 PHE A CA 1
ATOM 1352 C C . PHE A 1 175 ? -25.454 -10.575 -8.463 1.00 39.59 175 PHE A C 1
ATOM 1354 O O . PHE A 1 175 ? -26.487 -10.525 -7.810 1.00 39.59 175 PHE A O 1
ATOM 1361 N N . ARG A 1 176 ? -24.614 -9.535 -8.572 1.00 36.72 176 ARG A N 1
ATOM 1362 C CA . ARG A 1 176 ? -24.833 -8.231 -7.935 1.00 36.72 176 ARG A CA 1
ATOM 1363 C C . ARG A 1 176 ? -26.173 -7.628 -8.352 1.00 36.72 176 ARG A C 1
ATOM 1365 O O . ARG A 1 176 ? -26.931 -7.239 -7.475 1.00 36.72 176 ARG A O 1
ATOM 1372 N N . LEU A 1 177 ? -26.504 -7.611 -9.647 1.00 43.56 177 LEU A N 1
ATOM 1373 C CA . LEU A 1 177 ? -27.810 -7.131 -10.127 1.00 43.56 177 LEU A CA 1
ATOM 1374 C C . LEU A 1 177 ? -28.973 -7.934 -9.530 1.00 43.56 177 LEU A C 1
ATOM 1376 O O . LEU A 1 177 ? -29.872 -7.337 -8.953 1.00 43.56 177 LEU A O 1
ATOM 1380 N N . LYS A 1 178 ? -28.905 -9.270 -9.556 1.00 41.69 178 LYS A N 1
ATOM 1381 C CA . LYS A 1 178 ? -29.961 -10.132 -9.000 1.00 41.69 178 LYS A CA 1
ATOM 1382 C C . LYS A 1 178 ? -30.112 -10.030 -7.478 1.00 41.69 178 LYS A C 1
ATOM 1384 O O . LYS A 1 178 ? -31.232 -10.078 -6.985 1.00 41.69 178 LYS A O 1
ATOM 1389 N N . LEU A 1 179 ? -29.016 -9.886 -6.728 1.00 40.19 179 LEU A N 1
ATOM 1390 C CA . LEU A 1 179 ? -29.070 -9.695 -5.274 1.00 40.19 179 LEU A CA 1
ATOM 1391 C C . LEU A 1 179 ? -29.581 -8.298 -4.914 1.00 40.19 179 LEU A C 1
ATOM 1393 O O . LEU A 1 179 ? -30.378 -8.159 -3.995 1.00 40.19 179 LEU A O 1
ATOM 1397 N N . THR A 1 180 ? -29.162 -7.271 -5.659 1.00 37.81 180 THR A N 1
ATOM 1398 C CA . THR A 1 180 ? -29.642 -5.896 -5.453 1.00 37.81 180 THR A CA 1
ATOM 1399 C C . THR A 1 180 ? -31.136 -5.796 -5.767 1.00 37.81 180 THR A C 1
ATOM 1401 O O . THR A 1 180 ? -31.869 -5.155 -5.019 1.00 37.81 180 THR A O 1
ATOM 1404 N N . GLU A 1 181 ? -31.612 -6.481 -6.811 1.00 41.38 181 GLU A N 1
ATOM 1405 C CA . GLU A 1 181 ? -33.039 -6.604 -7.147 1.00 41.38 181 GLU A CA 1
ATOM 1406 C C . GLU A 1 181 ? -33.827 -7.365 -6.065 1.00 41.38 181 GLU A C 1
ATOM 1408 O O . GLU A 1 181 ? -34.883 -6.902 -5.644 1.00 41.38 181 GLU A O 1
ATOM 1413 N N . ALA A 1 182 ? -33.292 -8.469 -5.532 1.00 40.66 182 ALA A N 1
ATOM 1414 C CA . ALA A 1 182 ? -33.941 -9.234 -4.461 1.00 40.66 182 ALA A CA 1
ATOM 1415 C C . ALA A 1 182 ? -33.993 -8.490 -3.110 1.00 40.66 182 ALA A C 1
ATOM 1417 O O . ALA A 1 182 ? -34.911 -8.693 -2.322 1.00 40.66 182 ALA A O 1
ATOM 1418 N N . VAL A 1 183 ? -33.023 -7.612 -2.832 1.00 41.28 183 VAL A N 1
ATOM 1419 C CA . VAL A 1 183 ? -32.991 -6.783 -1.611 1.00 41.28 183 VAL A CA 1
ATOM 1420 C C . VAL A 1 183 ? -33.866 -5.526 -1.751 1.00 41.28 183 VAL A C 1
ATOM 1422 O O . VAL A 1 183 ? -34.324 -4.977 -0.749 1.00 41.28 183 VAL A O 1
ATOM 1425 N N . SER A 1 184 ? -34.146 -5.077 -2.980 1.00 37.88 184 SER A N 1
ATOM 1426 C CA . SER A 1 184 ? -34.979 -3.895 -3.255 1.00 37.88 184 SER A CA 1
ATOM 1427 C C . SER A 1 184 ? -36.466 -4.201 -3.461 1.00 37.88 184 SER A C 1
ATOM 1429 O O . SER A 1 184 ? -37.280 -3.293 -3.309 1.00 37.88 184 SER A O 1
ATOM 1431 N N . SER A 1 185 ? -36.851 -5.459 -3.701 1.00 34.38 185 SER A N 1
ATOM 1432 C CA . SER A 1 185 ? -38.250 -5.866 -3.907 1.00 34.38 185 SER A CA 1
ATOM 1433 C C . SER A 1 185 ? -39.130 -5.877 -2.643 1.00 34.38 185 SER A C 1
ATOM 1435 O O . SER A 1 185 ? -40.293 -6.250 -2.732 1.00 34.38 185 SER A O 1
ATOM 1437 N N . ASN A 1 186 ? -38.612 -5.453 -1.483 1.00 34.31 186 ASN A N 1
ATOM 1438 C CA . ASN A 1 186 ? -39.342 -5.379 -0.205 1.00 34.31 186 ASN A CA 1
ATOM 1439 C C . ASN A 1 186 ? -39.735 -3.943 0.209 1.00 34.31 186 ASN A C 1
ATOM 1441 O O . ASN A 1 186 ? -39.844 -3.646 1.398 1.00 34.31 186 ASN A O 1
ATOM 1445 N N . ARG A 1 187 ? -39.931 -3.019 -0.741 1.00 35.38 187 ARG A N 1
ATOM 1446 C CA . ARG A 1 187 ? -40.466 -1.675 -0.450 1.00 35.38 187 ARG A CA 1
ATOM 1447 C C . ARG A 1 187 ? -41.771 -1.431 -1.201 1.00 35.38 187 ARG A C 1
ATOM 1449 O O . ARG A 1 187 ? -41.806 -1.535 -2.423 1.00 35.38 187 ARG A O 1
ATOM 1456 N N . GLU A 1 188 ? -42.819 -1.099 -0.451 1.00 28.75 188 GLU A N 1
ATOM 1457 C CA . GLU A 1 188 ? -44.121 -0.681 -0.976 1.00 28.75 188 GLU A CA 1
ATOM 1458 C C . GLU A 1 188 ? -44.016 0.585 -1.850 1.00 28.75 188 GLU A C 1
ATOM 1460 O O . GLU A 1 188 ? -43.148 1.435 -1.611 1.00 28.75 188 GLU A O 1
ATOM 1465 N N . PRO A 1 189 ? -44.892 0.742 -2.861 1.00 31.84 189 PRO A N 1
ATOM 1466 C CA . PRO A 1 189 ? -44.816 1.843 -3.807 1.00 31.84 189 PRO A CA 1
ATOM 1467 C C . PRO A 1 189 ? -45.523 3.090 -3.260 1.00 31.84 189 PRO A C 1
ATOM 1469 O O . PRO A 1 189 ? -46.743 3.109 -3.122 1.00 31.84 189 PRO A O 1
ATOM 1472 N N . THR A 1 190 ? -44.783 4.177 -3.025 1.00 27.98 190 THR A N 1
ATOM 1473 C CA . THR A 1 190 ? -45.372 5.517 -2.863 1.00 27.98 190 THR A CA 1
ATOM 1474 C C . THR A 1 190 ? -44.878 6.475 -3.953 1.00 27.98 190 THR A C 1
ATOM 1476 O O . THR A 1 190 ? -43.681 6.659 -4.152 1.00 27.98 190 THR A O 1
ATOM 1479 N N . SER A 1 191 ? -45.868 7.003 -4.687 1.00 32.56 191 SER A N 1
ATOM 1480 C CA . SER A 1 191 ? -45.946 8.165 -5.596 1.00 32.56 191 SER A CA 1
ATOM 1481 C C . SER A 1 191 ? -44.697 8.663 -6.351 1.00 32.56 191 SER A C 1
ATOM 1483 O O . SER A 1 191 ? -43.674 9.028 -5.772 1.00 32.56 191 SER A O 1
ATOM 1485 N N . ALA A 1 192 ? -44.866 8.801 -7.671 1.00 33.19 192 ALA A N 1
ATOM 1486 C CA . ALA A 1 192 ? -43.900 9.312 -8.646 1.00 33.19 192 ALA A CA 1
ATOM 1487 C C . ALA A 1 192 ? -43.291 10.691 -8.283 1.00 33.19 192 ALA A C 1
ATOM 1489 O O . ALA A 1 192 ? -44.008 11.564 -7.792 1.00 33.19 192 ALA A O 1
ATOM 1490 N N . PRO A 1 193 ? -41.990 10.936 -8.550 1.00 33.22 193 PRO A N 1
ATOM 1491 C CA . PRO A 1 193 ? -41.344 12.189 -8.177 1.00 33.22 193 PRO A CA 1
ATOM 1492 C C . PRO A 1 193 ? -41.542 13.293 -9.227 1.00 33.22 193 PRO A C 1
ATOM 1494 O O . PRO A 1 193 ? -41.397 13.073 -10.429 1.00 33.22 193 PRO A O 1
ATOM 1497 N N . SER A 1 194 ? -41.812 14.501 -8.729 1.00 33.72 194 SER A N 1
ATOM 1498 C CA . SER A 1 194 ? -41.943 15.750 -9.479 1.00 33.72 194 SER A CA 1
ATOM 1499 C C . SER A 1 194 ? -40.612 16.268 -10.047 1.00 33.72 194 SER A C 1
ATOM 1501 O O . SER A 1 194 ? -39.512 15.943 -9.584 1.00 33.72 194 SER A O 1
ATOM 1503 N N . SER A 1 195 ? -40.740 17.120 -11.065 1.00 33.47 195 SER A N 1
ATOM 1504 C CA . SER A 1 195 ? -39.701 17.693 -11.933 1.00 33.47 195 SER A CA 1
ATOM 1505 C C . SER A 1 195 ? -38.609 18.529 -11.247 1.00 33.47 195 SER A C 1
ATOM 1507 O O . SER A 1 195 ? -37.635 18.896 -11.905 1.00 33.47 195 SER A O 1
ATOM 1509 N N . ASP A 1 196 ? -38.692 18.781 -9.939 1.00 32.66 196 ASP A N 1
ATOM 1510 C CA . ASP A 1 196 ? -37.685 19.560 -9.200 1.00 32.66 196 ASP A CA 1
ATOM 1511 C C . ASP A 1 196 ? -36.440 18.758 -8.793 1.00 32.66 196 ASP A C 1
ATOM 1513 O O . ASP A 1 196 ? -35.377 19.328 -8.534 1.00 32.66 196 ASP A O 1
ATOM 1517 N N . ARG A 1 197 ? -36.491 17.419 -8.844 1.00 31.45 197 ARG A N 1
ATOM 1518 C CA . ARG A 1 197 ? -35.318 16.572 -8.550 1.00 31.45 197 ARG A CA 1
ATOM 1519 C C . ARG A 1 197 ? -34.249 16.566 -9.653 1.00 31.45 197 ARG A C 1
ATOM 1521 O O . ARG A 1 197 ? -33.125 16.124 -9.416 1.00 31.45 197 ARG A O 1
ATOM 1528 N N . LEU A 1 198 ? -34.560 17.082 -10.845 1.00 30.23 198 LEU A N 1
ATOM 1529 C CA . LEU A 1 198 ? -33.619 17.154 -11.971 1.00 30.23 198 LEU A CA 1
ATOM 1530 C C . LEU A 1 198 ? -32.617 18.312 -11.854 1.00 30.23 198 LEU A C 1
ATOM 1532 O O . LEU A 1 198 ? -31.525 18.209 -12.406 1.00 30.23 198 LEU A O 1
ATOM 1536 N N . LYS A 1 199 ? -32.924 19.365 -11.083 1.00 29.58 199 LYS A N 1
ATOM 1537 C CA . LYS A 1 199 ? -32.021 20.519 -10.904 1.00 29.58 199 LYS A CA 1
ATOM 1538 C C . LYS A 1 199 ? -31.063 20.384 -9.714 1.00 29.58 199 LYS A C 1
ATOM 1540 O O . LYS A 1 199 ? -29.998 20.996 -9.722 1.00 29.58 199 LYS A O 1
ATOM 1545 N N . GLN A 1 200 ? -31.362 19.518 -8.741 1.00 28.89 200 GLN A N 1
ATOM 1546 C CA . GLN A 1 200 ? -30.436 19.206 -7.639 1.00 28.89 200 GLN A CA 1
ATOM 1547 C C . GLN A 1 200 ? -29.380 18.140 -7.997 1.00 28.89 200 GLN A C 1
ATOM 1549 O O . GLN A 1 200 ? -28.365 18.028 -7.313 1.00 28.89 200 GLN A O 1
ATOM 1554 N N . ASN A 1 201 ? -29.542 17.409 -9.106 1.00 29.42 201 ASN A N 1
ATOM 1555 C CA . ASN A 1 201 ? -28.551 16.424 -9.569 1.00 29.42 201 ASN A CA 1
ATOM 1556 C C . ASN A 1 201 ? -27.389 17.023 -10.385 1.00 29.42 201 ASN A C 1
ATOM 1558 O O . ASN A 1 201 ? -26.416 16.325 -10.667 1.00 29.42 201 ASN A O 1
ATOM 1562 N N . THR A 1 202 ? -27.441 18.313 -10.722 1.00 29.97 202 THR A N 1
ATOM 1563 C CA . THR A 1 202 ? -26.373 19.036 -11.439 1.00 29.97 202 THR A CA 1
ATOM 1564 C C . THR A 1 202 ? -25.364 19.740 -10.524 1.00 29.97 202 THR A C 1
ATOM 1566 O O . THR A 1 202 ? -24.384 20.283 -11.022 1.00 29.97 202 THR A O 1
ATOM 1569 N N . ALA A 1 203 ? -25.547 19.668 -9.199 1.00 26.70 203 ALA A N 1
ATOM 1570 C CA . ALA A 1 203 ? -24.627 20.213 -8.191 1.00 26.70 203 ALA A CA 1
ATOM 1571 C C . ALA A 1 203 ? -23.991 19.135 -7.287 1.00 26.70 203 ALA A C 1
ATOM 1573 O O . ALA A 1 203 ? -23.451 19.444 -6.229 1.00 26.70 203 ALA A O 1
ATOM 1574 N N . ARG A 1 204 ? -24.005 17.859 -7.700 1.00 29.38 204 ARG A N 1
ATOM 1575 C CA . ARG A 1 204 ? -23.062 16.873 -7.158 1.00 29.38 204 ARG A CA 1
ATOM 1576 C C . ARG A 1 204 ? -21.741 17.039 -7.893 1.00 29.38 204 ARG A C 1
ATOM 1578 O O . ARG A 1 204 ? -21.534 16.492 -8.976 1.00 29.38 204 ARG A O 1
ATOM 1585 N N . THR A 1 205 ? -20.857 17.824 -7.288 1.00 26.88 205 THR A N 1
ATOM 1586 C CA . THR A 1 205 ? -19.408 17.768 -7.487 1.00 26.88 205 THR A CA 1
ATOM 1587 C C . THR A 1 205 ? -19.004 16.318 -7.748 1.00 26.88 205 THR A C 1
ATOM 1589 O O . THR A 1 205 ? -19.455 15.414 -7.043 1.00 26.88 205 THR A O 1
ATOM 1592 N N . ARG A 1 206 ? -18.210 16.072 -8.797 1.00 28.91 206 ARG A N 1
ATOM 1593 C CA . ARG A 1 206 ? -17.629 14.752 -9.069 1.00 28.91 206 ARG A CA 1
ATOM 1594 C C . ARG A 1 206 ? -16.878 14.296 -7.815 1.00 28.91 206 ARG A C 1
ATOM 1596 O O . ARG A 1 206 ? -15.735 14.696 -7.628 1.00 28.91 206 ARG A O 1
ATOM 1603 N N . ASN A 1 207 ? -17.511 13.482 -6.971 1.00 31.08 207 ASN A N 1
ATOM 1604 C CA . ASN A 1 207 ? -16.814 12.772 -5.912 1.00 31.08 207 ASN A CA 1
ATOM 1605 C C . ASN A 1 207 ? -15.828 11.840 -6.608 1.00 31.08 207 ASN A C 1
ATOM 1607 O O . ASN A 1 207 ? -16.214 10.860 -7.246 1.00 31.08 207 ASN A O 1
ATOM 1611 N N . ILE A 1 208 ? -14.551 12.198 -6.529 1.00 40.44 208 ILE A N 1
ATOM 1612 C CA . ILE A 1 208 ? -13.459 11.248 -6.672 1.00 40.44 208 ILE A CA 1
ATOM 1613 C C . ILE A 1 208 ? -13.793 10.119 -5.690 1.00 40.44 208 ILE A C 1
ATOM 1615 O O . ILE A 1 208 ? -14.089 10.393 -4.529 1.00 40.44 208 ILE A O 1
ATOM 1619 N N . ASN A 1 209 ? -13.857 8.876 -6.163 1.00 50.84 209 ASN A N 1
ATOM 1620 C CA . ASN A 1 209 ? -14.123 7.731 -5.297 1.00 50.84 209 ASN A CA 1
ATOM 1621 C C . ASN A 1 209 ? -12.897 7.587 -4.375 1.00 50.84 209 ASN A C 1
ATOM 1623 O O . ASN A 1 209 ? -11.869 7.076 -4.811 1.00 50.84 209 ASN A O 1
ATOM 1627 N N . MET A 1 210 ? -12.948 8.173 -3.175 1.00 68.44 210 MET A N 1
ATOM 1628 C CA . MET A 1 210 ? -11.811 8.210 -2.248 1.00 68.44 210 MET A CA 1
ATOM 1629 C C . MET A 1 210 ? -11.656 6.847 -1.564 1.00 68.44 210 MET A C 1
ATOM 1631 O O . MET A 1 210 ? -12.657 6.232 -1.195 1.00 68.44 210 MET A O 1
ATOM 1635 N N . SER A 1 211 ? -10.417 6.374 -1.396 1.00 85.38 211 SER A N 1
ATOM 1636 C CA . SER A 1 211 ? -10.127 5.116 -0.695 1.00 85.38 211 SER A CA 1
ATOM 1637 C C . SER A 1 211 ? -10.512 5.203 0.791 1.00 85.38 211 SER A C 1
ATOM 1639 O O . SER A 1 211 ? -10.640 6.293 1.371 1.00 85.38 211 SER A O 1
ATOM 1641 N N . PHE A 1 212 ? -10.668 4.043 1.438 1.00 92.50 212 PHE A N 1
ATOM 1642 C CA . PHE A 1 212 ? -10.905 3.971 2.882 1.00 92.50 212 PHE A CA 1
ATOM 1643 C C . PHE A 1 212 ? -9.789 4.665 3.673 1.00 92.50 212 PHE A C 1
ATOM 1645 O O . PHE A 1 212 ? -10.076 5.466 4.562 1.00 92.50 212 PHE A O 1
ATOM 1652 N N . PHE A 1 213 ? -8.520 4.399 3.339 1.00 92.75 213 PHE A N 1
ATOM 1653 C CA . PHE A 1 213 ? -7.385 4.958 4.075 1.00 92.75 213 PHE A CA 1
ATOM 1654 C C . PHE A 1 213 ? -7.180 6.448 3.820 1.00 92.75 213 PHE A C 1
ATOM 1656 O O . PHE A 1 213 ? -6.750 7.156 4.731 1.00 92.75 213 PHE A O 1
ATOM 1663 N N . HIS A 1 214 ? -7.569 6.957 2.650 1.00 86.69 214 HIS A N 1
ATOM 1664 C CA . HIS A 1 214 ? -7.647 8.396 2.418 1.00 86.69 214 HIS A CA 1
ATOM 1665 C C . HIS A 1 214 ? -8.685 9.058 3.335 1.00 86.69 214 HIS A C 1
ATOM 1667 O O . HIS A 1 214 ? -8.384 10.042 4.011 1.00 86.69 214 HIS A O 1
ATOM 1673 N N . SER A 1 215 ? -9.890 8.486 3.410 1.00 87.81 215 SER A N 1
ATOM 1674 C CA . SER A 1 215 ? -10.966 8.997 4.271 1.00 87.81 215 SER A CA 1
ATOM 1675 C C . SER A 1 215 ? -10.596 8.906 5.757 1.00 87.81 215 SER A C 1
ATOM 1677 O O . SER A 1 215 ? -10.859 9.829 6.528 1.00 87.81 215 SER A O 1
ATOM 1679 N N . LEU A 1 216 ? -9.920 7.824 6.158 1.00 93.88 216 LEU A N 1
ATOM 1680 C CA . LEU A 1 216 ? -9.399 7.657 7.511 1.00 93.88 216 LEU A CA 1
ATOM 1681 C C . LEU A 1 216 ? -8.338 8.713 7.844 1.00 93.88 216 LEU A C 1
ATOM 1683 O O . LEU A 1 216 ? -8.428 9.327 8.902 1.00 93.88 216 LEU A O 1
ATOM 1687 N N . ARG A 1 217 ? -7.372 8.965 6.946 1.00 92.00 217 ARG A N 1
ATOM 1688 C CA . ARG A 1 217 ? -6.362 10.028 7.117 1.00 92.00 217 ARG A CA 1
ATOM 1689 C C . ARG A 1 217 ? -7.026 11.386 7.345 1.00 92.00 217 ARG A C 1
ATOM 1691 O O . ARG A 1 217 ? -6.673 12.068 8.300 1.00 92.00 217 ARG A O 1
ATOM 1698 N N . GLN A 1 218 ? -8.017 11.747 6.525 1.00 86.19 218 GLN A N 1
ATOM 1699 C CA . GLN A 1 218 ? -8.751 13.007 6.687 1.00 86.19 218 GLN A CA 1
ATOM 1700 C C . GLN A 1 218 ? -9.434 13.099 8.055 1.00 86.19 218 GLN A C 1
ATOM 1702 O O . GLN A 1 218 ? -9.301 14.111 8.738 1.00 86.19 218 GLN A O 1
ATOM 1707 N N . ARG A 1 219 ? -10.124 12.037 8.488 1.00 91.62 219 ARG A N 1
ATOM 1708 C CA . ARG A 1 219 ? -10.780 11.999 9.802 1.00 91.62 219 ARG A CA 1
ATOM 1709 C C . ARG A 1 219 ? -9.769 12.156 10.936 1.00 91.62 219 ARG A C 1
ATOM 1711 O O . ARG A 1 219 ? -9.967 12.995 11.805 1.00 91.62 219 ARG A O 1
ATOM 1718 N N . VAL A 1 220 ? -8.688 11.380 10.905 1.00 92.62 220 VAL A N 1
ATOM 1719 C CA . VAL A 1 220 ? -7.596 11.426 11.890 1.00 92.62 220 VAL A CA 1
ATOM 1720 C C . VAL A 1 220 ? -7.022 12.834 12.011 1.00 92.62 220 VAL A C 1
ATOM 1722 O O . VAL A 1 220 ? -6.787 13.289 13.122 1.00 92.62 220 VAL A O 1
ATOM 1725 N N . GLN A 1 221 ? -6.833 13.536 10.891 1.00 87.69 221 GLN A N 1
ATOM 1726 C CA . GLN A 1 221 ? -6.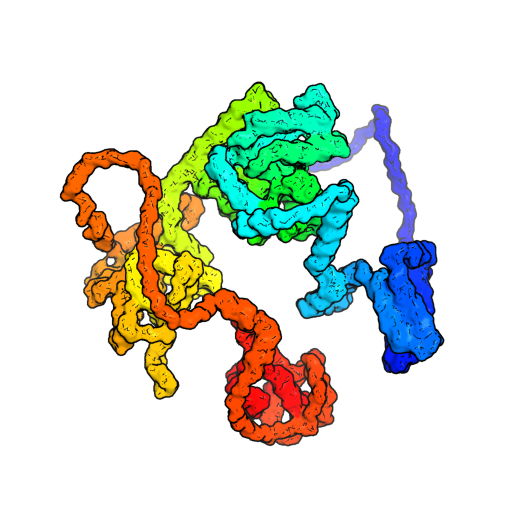357 14.922 10.883 1.00 87.69 221 GLN A CA 1
ATOM 1727 C C . GLN A 1 221 ? -7.397 15.903 11.437 1.00 87.69 221 GLN A C 1
ATOM 1729 O O . GLN A 1 221 ? -7.037 16.828 12.154 1.00 87.69 221 GLN A O 1
ATOM 1734 N N . GLN A 1 222 ? -8.680 15.704 11.127 1.00 86.94 222 GLN A N 1
ATOM 1735 C CA . GLN A 1 222 ? -9.762 16.588 11.569 1.00 86.94 222 GLN A CA 1
ATOM 1736 C C . GLN A 1 222 ? -10.009 16.543 13.079 1.00 86.94 222 GLN A C 1
ATOM 1738 O O . GLN A 1 222 ? -10.326 17.575 13.660 1.00 86.94 222 GLN A O 1
ATOM 1743 N N . ILE A 1 223 ? -9.908 15.366 13.703 1.00 92.00 223 ILE A N 1
ATOM 1744 C CA . ILE A 1 223 ? -10.141 15.212 15.152 1.00 92.00 223 ILE A CA 1
ATOM 1745 C C . ILE A 1 223 ? -8.877 15.011 15.972 1.00 92.00 223 ILE A C 1
ATOM 1747 O O . ILE A 1 223 ? -8.965 14.821 17.182 1.00 92.00 223 ILE A O 1
ATOM 1751 N N . ASP A 1 224 ? -7.729 15.001 15.302 1.00 92.06 224 ASP A N 1
ATOM 1752 C CA . ASP A 1 224 ? -6.431 14.695 15.880 1.00 92.06 224 ASP A CA 1
ATOM 1753 C C . ASP A 1 224 ? -6.474 13.459 16.795 1.00 92.06 224 ASP A C 1
ATOM 1755 O O . ASP A 1 224 ? -6.314 13.537 18.008 1.00 92.06 224 ASP A O 1
ATOM 1759 N N . SER A 1 225 ? -6.766 12.290 16.227 1.00 96.19 225 SER A N 1
ATOM 1760 C CA . SER A 1 225 ? -6.872 11.050 17.005 1.00 96.19 225 SER A CA 1
ATOM 1761 C C . SER A 1 225 ? -6.535 9.833 16.159 1.00 96.19 225 SER A C 1
ATOM 1763 O O . SER A 1 225 ? -6.959 9.741 15.011 1.00 96.19 225 SER A O 1
ATOM 1765 N N . LEU A 1 226 ? -5.821 8.868 16.746 1.00 97.19 226 LEU A N 1
ATOM 1766 C CA . LEU A 1 226 ? -5.641 7.508 16.207 1.00 97.19 226 LEU A CA 1
ATOM 1767 C C . LEU A 1 226 ? -6.394 6.450 17.033 1.00 97.19 226 LEU A C 1
ATOM 1769 O O . LEU A 1 226 ? -6.219 5.244 16.823 1.00 97.19 226 LEU A O 1
ATOM 1773 N N . LEU A 1 227 ? -7.212 6.888 17.995 1.00 97.75 227 LEU A N 1
ATOM 1774 C CA . LEU A 1 227 ? -7.947 5.997 18.881 1.00 97.75 227 LEU A CA 1
ATOM 1775 C C . LEU A 1 227 ? -9.047 5.273 18.105 1.00 97.75 227 LEU A C 1
ATOM 1777 O O . LEU A 1 227 ? -9.911 5.897 17.485 1.00 97.75 227 LEU A O 1
ATOM 1781 N N . CYS A 1 228 ? -9.053 3.947 18.186 1.00 98.00 228 CYS A N 1
ATOM 1782 C CA . CYS A 1 228 ? -10.149 3.130 17.699 1.00 98.00 228 CYS A CA 1
ATOM 1783 C C . CYS A 1 228 ? -10.904 2.537 18.895 1.00 98.00 228 CYS A C 1
ATOM 1785 O O . CYS A 1 228 ? -10.316 1.869 19.739 1.00 98.00 228 CYS A O 1
ATOM 1787 N N . VAL A 1 229 ? -12.208 2.779 18.998 1.00 97.94 229 VAL A N 1
ATOM 1788 C CA . VAL A 1 229 ? -13.003 2.287 20.133 1.00 97.94 229 VAL A CA 1
ATOM 1789 C C . VAL A 1 229 ? -13.603 0.929 19.776 1.00 97.94 229 VAL A C 1
ATOM 1791 O O . VAL A 1 229 ? -14.335 0.793 18.793 1.00 97.94 229 VAL A O 1
ATOM 1794 N N . GLY A 1 230 ? -13.267 -0.097 20.555 1.00 97.12 230 GLY A N 1
ATOM 1795 C CA . GLY A 1 230 ? -13.829 -1.437 20.418 1.00 97.12 230 GLY A CA 1
ATOM 1796 C C . GLY A 1 230 ? -15.251 -1.508 20.969 1.00 97.12 230 GLY A C 1
ATOM 1797 O O . GLY A 1 230 ? -15.524 -0.993 22.050 1.00 97.12 230 GLY A O 1
ATOM 1798 N N . LEU A 1 231 ? -16.150 -2.157 20.229 1.00 97.44 231 LEU A N 1
ATOM 1799 C CA . LEU A 1 231 ? -17.542 -2.374 20.629 1.00 97.44 231 LEU A CA 1
ATOM 1800 C C . LEU A 1 231 ? -17.756 -3.874 20.840 1.00 97.44 231 LEU A C 1
ATOM 1802 O O . LEU A 1 231 ? -18.232 -4.578 19.949 1.00 97.44 231 LEU A O 1
ATOM 1806 N N . ASP A 1 232 ? -17.342 -4.349 22.013 1.00 95.94 232 ASP A N 1
ATOM 1807 C CA . ASP A 1 232 ? -17.276 -5.770 22.356 1.00 95.94 232 ASP A CA 1
ATOM 1808 C C . ASP A 1 232 ? -18.185 -6.064 23.573 1.00 95.94 232 ASP A C 1
ATOM 1810 O O . ASP A 1 232 ? -17.703 -6.078 24.707 1.00 95.94 232 ASP A O 1
ATOM 1814 N N . PRO A 1 233 ? -19.507 -6.246 23.382 1.00 95.25 233 PRO A N 1
ATOM 1815 C CA . PRO A 1 233 ? -20.461 -6.455 24.475 1.00 95.25 233 PRO A CA 1
ATOM 1816 C C . PRO A 1 233 ? -20.324 -7.859 25.085 1.00 95.25 233 PRO A C 1
ATOM 1818 O O . PRO A 1 233 ? -21.067 -8.786 24.761 1.00 95.25 233 PRO A O 1
ATOM 1821 N N . HIS A 1 234 ? -19.342 -8.038 25.966 1.00 92.56 234 HIS A N 1
ATOM 1822 C CA . HIS A 1 234 ? -19.164 -9.275 26.721 1.00 92.56 234 HIS A CA 1
ATOM 1823 C C . HIS A 1 234 ? -20.383 -9.543 27.608 1.00 92.56 234 HIS A C 1
ATOM 1825 O O . HIS A 1 234 ? -20.771 -8.679 28.384 1.00 92.56 234 HIS A O 1
ATOM 1831 N N . THR A 1 235 ? -20.930 -10.761 27.583 1.00 90.88 235 THR A N 1
ATOM 1832 C CA . THR A 1 235 ? -22.113 -11.135 28.386 1.00 90.88 235 THR A CA 1
ATOM 1833 C C . THR A 1 235 ? -21.952 -10.868 29.884 1.00 90.88 235 THR A C 1
ATOM 1835 O O . THR A 1 235 ? -22.921 -10.513 30.539 1.00 90.88 235 THR A O 1
ATOM 1838 N N . ALA A 1 236 ? -20.732 -10.981 30.417 1.00 88.69 236 ALA A N 1
ATOM 1839 C CA . ALA A 1 236 ? -20.413 -10.682 31.815 1.00 88.69 236 ALA A CA 1
ATOM 1840 C C . ALA A 1 236 ? -20.375 -9.176 32.158 1.00 88.69 236 ALA A C 1
ATOM 1842 O O . ALA A 1 236 ? -20.303 -8.826 33.330 1.00 88.69 236 ALA A O 1
ATOM 1843 N N . GLU A 1 237 ? -20.358 -8.293 31.156 1.00 86.25 237 GLU A N 1
ATOM 1844 C CA . GLU A 1 237 ? -20.371 -6.828 31.318 1.00 86.25 237 GLU A CA 1
ATOM 1845 C C . GLU A 1 237 ? -21.770 -6.233 31.104 1.00 86.25 237 GLU A C 1
ATOM 1847 O O . GLU A 1 237 ? -21.975 -5.039 31.320 1.00 86.25 237 GLU A O 1
ATOM 1852 N N . LEU A 1 238 ? -22.730 -7.048 30.665 1.00 92.00 238 LEU A N 1
ATOM 1853 C CA . LEU A 1 238 ? -24.096 -6.612 30.419 1.00 92.00 238 LEU A CA 1
ATOM 1854 C C . LEU A 1 238 ? -24.955 -6.821 31.674 1.00 92.00 238 LEU A C 1
ATOM 1856 O O . LEU A 1 238 ? -24.782 -7.830 32.358 1.00 92.00 238 LEU A O 1
ATOM 1860 N N . PRO A 1 239 ? -25.920 -5.924 31.954 1.00 89.12 239 PRO A N 1
ATOM 1861 C CA . PRO A 1 239 ? -26.907 -6.141 33.013 1.00 89.12 239 PRO A CA 1
ATOM 1862 C C . PRO A 1 239 ? -27.692 -7.444 32.815 1.00 89.12 239 PRO A C 1
ATOM 1864 O O . PRO A 1 239 ? -27.988 -8.153 33.770 1.00 89.12 239 PRO A O 1
ATOM 1867 N N . GLU A 1 240 ? -27.981 -7.769 31.554 1.00 91.88 240 GLU A N 1
ATOM 1868 C CA . GLU A 1 240 ? -28.618 -9.008 31.131 1.00 91.88 240 GLU A CA 1
ATOM 1869 C C . GLU A 1 240 ? -27.908 -9.546 29.887 1.00 91.88 240 GLU A C 1
ATOM 1871 O O . GLU A 1 240 ? -27.483 -8.782 29.020 1.00 91.88 240 GLU A O 1
ATOM 1876 N N . ALA A 1 241 ? -27.801 -10.868 29.759 1.00 93.94 241 ALA A N 1
ATOM 1877 C CA . ALA A 1 241 ? -27.177 -11.512 28.605 1.00 93.94 241 ALA A CA 1
ATOM 1878 C C . ALA A 1 241 ? -28.127 -11.551 27.388 1.00 93.94 241 ALA A C 1
ATOM 1880 O O . ALA A 1 241 ? -28.437 -12.622 26.867 1.00 93.94 241 ALA A O 1
ATOM 1881 N N . THR A 1 242 ? -28.590 -10.383 26.937 1.00 96.06 242 THR A N 1
ATOM 1882 C CA . THR A 1 242 ? -29.533 -10.218 25.821 1.00 96.06 242 THR A CA 1
ATOM 1883 C C . THR A 1 242 ? -28.950 -9.344 24.707 1.00 96.06 242 THR A C 1
ATOM 1885 O O . THR A 1 242 ? -28.083 -8.494 24.935 1.00 96.06 242 THR A O 1
ATOM 1888 N N . ALA A 1 243 ? -29.445 -9.521 23.477 1.00 95.69 243 ALA A N 1
ATOM 1889 C CA . ALA A 1 243 ? -29.020 -8.715 22.330 1.00 95.69 243 ALA A CA 1
ATOM 1890 C C . ALA A 1 243 ? -29.365 -7.224 22.508 1.00 95.69 243 ALA A C 1
ATOM 1892 O O . ALA A 1 243 ? -28.639 -6.350 22.037 1.00 95.69 243 ALA A O 1
ATOM 1893 N N . GLN A 1 244 ? -30.458 -6.933 23.213 1.00 96.44 244 GLN A N 1
ATOM 1894 C CA . GLN A 1 244 ? -30.936 -5.591 23.528 1.00 96.44 244 GLN A CA 1
ATOM 1895 C C . GLN A 1 244 ? -29.995 -4.899 24.522 1.00 96.44 244 GLN A C 1
ATOM 1897 O O . GLN A 1 244 ? -29.640 -3.737 24.321 1.00 96.44 244 GLN A O 1
ATOM 1902 N N . ALA A 1 245 ? -29.525 -5.615 25.549 1.00 95.81 245 ALA A N 1
ATOM 1903 C CA . ALA A 1 245 ? -28.518 -5.094 26.469 1.00 95.81 245 ALA A CA 1
ATOM 1904 C C . ALA A 1 245 ? -27.177 -4.841 25.757 1.00 95.81 245 ALA A C 1
ATOM 1906 O O . ALA A 1 245 ? -26.549 -3.806 25.982 1.00 95.81 245 ALA A O 1
ATOM 1907 N N . ALA A 1 246 ? -26.769 -5.736 24.848 1.00 96.81 246 ALA A N 1
ATOM 1908 C CA . ALA A 1 246 ? -25.580 -5.553 24.014 1.00 96.81 246 ALA A CA 1
ATOM 1909 C C . ALA A 1 246 ? -25.686 -4.316 23.099 1.00 96.81 246 ALA A C 1
ATOM 1911 O O . ALA A 1 246 ? -24.736 -3.541 22.988 1.00 96.81 246 ALA A O 1
ATOM 1912 N N . GLU A 1 247 ? -26.853 -4.100 22.480 1.00 97.50 247 GLU A N 1
ATOM 1913 C CA . GLU A 1 247 ? -27.160 -2.903 21.690 1.00 97.50 247 GLU A CA 1
ATOM 1914 C C . GLU A 1 247 ? -27.030 -1.635 22.547 1.00 97.50 247 GLU A C 1
ATOM 1916 O O . GLU A 1 247 ? -26.254 -0.740 22.205 1.00 97.50 247 GLU A O 1
ATOM 1921 N N . ALA A 1 248 ? -27.725 -1.581 23.687 1.00 96.94 248 ALA A N 1
ATOM 1922 C CA . ALA A 1 248 ? -27.715 -0.433 24.592 1.00 96.94 248 ALA A CA 1
ATOM 1923 C C . ALA A 1 248 ? -26.303 -0.107 25.109 1.00 96.94 248 ALA A C 1
ATOM 1925 O O . ALA A 1 248 ? -25.900 1.059 25.134 1.00 96.94 248 ALA A O 1
ATOM 1926 N N . PHE A 1 249 ? -25.524 -1.135 25.453 1.00 96.88 249 PHE A N 1
ATOM 1927 C CA . PHE A 1 249 ? -24.128 -1.000 25.861 1.00 96.88 249 PHE A CA 1
ATOM 1928 C C . PHE A 1 249 ? -23.282 -0.300 24.789 1.00 96.88 249 PHE A C 1
ATOM 1930 O O . PHE A 1 249 ? -22.570 0.660 25.090 1.00 96.88 249 PHE A O 1
ATOM 1937 N N . CYS A 1 250 ? -23.382 -0.730 23.529 1.00 97.81 250 CYS A N 1
ATOM 1938 C CA . CYS A 1 250 ? -22.623 -0.122 22.440 1.00 97.81 250 CYS A CA 1
ATOM 1939 C C . CYS A 1 250 ? -23.091 1.301 22.113 1.00 97.81 250 CYS A C 1
ATOM 1941 O O . CYS A 1 250 ? -22.250 2.166 21.869 1.00 97.81 250 CYS A O 1
ATOM 1943 N N . LEU A 1 251 ? -24.403 1.562 22.123 1.00 97.44 251 LEU A N 1
ATOM 1944 C CA . LEU A 1 251 ? -24.953 2.895 21.855 1.00 97.44 251 LEU A CA 1
ATOM 1945 C C . LEU A 1 251 ? -24.470 3.927 22.877 1.00 97.44 251 LEU A C 1
ATOM 1947 O O . LEU A 1 251 ? -24.061 5.021 22.489 1.00 97.44 251 LEU A O 1
ATOM 1951 N N . ARG A 1 252 ? -24.434 3.553 24.161 1.00 96.19 252 ARG A N 1
ATOM 1952 C CA . ARG A 1 252 ? -23.889 4.396 25.229 1.00 96.19 252 ARG A CA 1
ATOM 1953 C C . ARG A 1 252 ? -22.416 4.734 24.986 1.00 96.19 252 ARG A C 1
ATOM 1955 O O . ARG A 1 252 ? -22.044 5.903 25.017 1.00 96.19 252 ARG A O 1
ATOM 1962 N N . LEU A 1 253 ? -21.586 3.733 24.672 1.00 96.62 253 LEU A N 1
ATOM 1963 C CA . LEU A 1 253 ? -20.166 3.963 24.379 1.00 96.62 253 LEU A CA 1
ATOM 1964 C C . LEU A 1 253 ? -19.968 4.876 23.168 1.00 96.62 253 LEU A C 1
ATOM 1966 O O . LEU A 1 253 ? -19.096 5.741 23.200 1.00 96.62 253 LEU A O 1
ATOM 1970 N N . ILE A 1 254 ? -20.772 4.722 22.113 1.00 97.69 254 ILE A N 1
ATOM 1971 C CA . ILE A 1 254 ? -20.721 5.606 20.941 1.00 97.69 254 ILE A CA 1
ATOM 1972 C C . ILE A 1 254 ? -21.061 7.041 21.348 1.00 97.69 254 ILE A C 1
ATOM 1974 O O . ILE A 1 254 ? -20.300 7.964 21.057 1.00 97.69 254 ILE A O 1
ATOM 1978 N N . GLN A 1 255 ? -22.168 7.232 22.066 1.00 96.56 255 GLN A N 1
ATOM 1979 C CA . GLN A 1 255 ? -22.602 8.550 22.522 1.00 96.56 255 GLN A CA 1
ATOM 1980 C C . GLN A 1 255 ? -21.515 9.254 23.345 1.00 96.56 255 GLN A C 1
ATOM 1982 O O . GLN A 1 255 ? -21.245 10.430 23.118 1.00 96.56 255 GLN A O 1
ATOM 1987 N N . GLU A 1 256 ? -20.838 8.530 24.233 1.00 96.31 256 GLU A N 1
ATOM 1988 C CA . GLU A 1 256 ? -19.807 9.090 25.112 1.00 96.31 256 GLU A CA 1
ATOM 1989 C C . GLU A 1 256 ? -18.459 9.351 24.409 1.00 96.31 256 GLU A C 1
ATOM 1991 O O . GLU A 1 256 ? -17.707 10.218 24.852 1.00 96.31 256 GLU A O 1
ATOM 1996 N N . THR A 1 257 ? -18.132 8.643 23.316 1.00 97.38 257 THR A N 1
ATOM 1997 C CA . THR A 1 257 ? -16.765 8.643 22.740 1.00 97.38 257 THR A CA 1
ATOM 1998 C C . THR A 1 257 ? -16.642 9.142 21.294 1.00 97.38 257 THR A C 1
ATOM 2000 O O . THR A 1 257 ? -15.522 9.281 20.799 1.00 97.38 257 THR A O 1
ATOM 2003 N N . HIS A 1 258 ? -17.744 9.440 20.598 1.00 96.06 258 HIS A N 1
ATOM 2004 C CA . HIS A 1 258 ? -17.730 9.735 19.152 1.00 96.06 258 HIS A CA 1
ATOM 2005 C C . HIS A 1 258 ? -16.893 10.961 18.745 1.00 96.06 258 HIS A C 1
ATOM 2007 O O . HIS A 1 258 ? -16.359 10.999 17.635 1.00 96.06 258 HIS A O 1
ATOM 2013 N N . GLU A 1 259 ? -16.741 11.946 19.633 1.00 94.25 259 GLU A N 1
ATOM 2014 C CA . GLU A 1 259 ? -15.897 13.132 19.410 1.00 94.25 259 GLU A CA 1
ATOM 2015 C C . GLU A 1 259 ? -14.399 12.779 19.365 1.00 94.25 259 GLU A C 1
ATOM 2017 O O . GLU A 1 259 ? -13.621 13.457 18.700 1.00 94.25 259 GLU A O 1
ATOM 2022 N N . LEU A 1 260 ? -14.006 11.695 20.041 1.00 95.69 260 LEU A N 1
ATOM 2023 C CA . LEU A 1 260 ? -12.615 11.290 20.272 1.00 95.69 260 LEU A CA 1
ATOM 2024 C C . LEU A 1 260 ? -12.191 10.107 19.387 1.00 95.69 260 LEU A C 1
ATOM 2026 O O . LEU A 1 260 ? -11.001 9.888 19.155 1.00 95.69 260 LEU A O 1
ATOM 2030 N N . ALA A 1 261 ? -13.156 9.320 18.905 1.00 96.88 261 ALA A N 1
ATOM 2031 C CA . ALA A 1 261 ? -12.910 8.109 18.135 1.00 96.88 261 ALA A CA 1
ATOM 2032 C C . ALA A 1 261 ? -12.571 8.412 16.663 1.00 96.88 261 ALA A C 1
ATOM 2034 O O . ALA A 1 261 ? -13.364 9.000 15.915 1.00 96.88 261 ALA A O 1
ATOM 2035 N N . ALA A 1 262 ? -11.408 7.926 16.222 1.00 97.25 262 ALA A N 1
ATOM 2036 C CA . ALA A 1 262 ? -11.014 7.904 14.815 1.00 97.25 262 ALA A CA 1
ATOM 2037 C C . ALA A 1 262 ? -11.772 6.832 14.030 1.00 97.25 262 ALA A C 1
ATOM 2039 O O . ALA A 1 262 ? -12.081 7.036 12.860 1.00 97.25 262 ALA A O 1
ATOM 2040 N N . ALA A 1 263 ? -12.088 5.706 14.673 1.00 98.12 263 ALA A N 1
ATOM 2041 C CA . ALA A 1 263 ? -12.905 4.633 14.117 1.00 98.12 263 ALA A CA 1
ATOM 2042 C C . ALA A 1 263 ? -13.569 3.812 15.232 1.00 98.12 263 ALA A C 1
ATOM 2044 O O . ALA A 1 263 ? -13.025 3.691 16.330 1.00 98.12 263 ALA A O 1
ATOM 2045 N N . TYR A 1 264 ? -14.691 3.165 14.925 1.00 98.56 264 TYR A N 1
ATOM 2046 C CA . TYR A 1 264 ? -15.305 2.159 15.796 1.00 98.56 264 TYR A CA 1
ATOM 2047 C C . TYR A 1 264 ? -15.060 0.754 15.267 1.00 98.56 264 TYR A C 1
ATOM 2049 O O . TYR A 1 264 ? -15.137 0.518 14.060 1.00 98.56 264 TYR A O 1
ATOM 2057 N N . LYS A 1 265 ? -14.807 -0.192 16.172 1.00 98.38 265 LYS A N 1
ATOM 2058 C CA . LYS A 1 265 ? -14.518 -1.584 15.829 1.00 98.38 265 LYS A CA 1
ATOM 2059 C C . LYS A 1 265 ? -15.429 -2.569 16.565 1.00 98.38 265 LYS A C 1
ATOM 2061 O O . LYS A 1 265 ? -15.003 -3.120 17.585 1.00 98.38 265 LYS A O 1
ATOM 2066 N N . PRO A 1 266 ? -16.649 -2.837 16.066 1.00 98.19 266 PRO A N 1
ATOM 2067 C CA . PRO A 1 266 ? -17.448 -3.950 16.564 1.00 98.19 266 PRO A CA 1
ATOM 2068 C C . PRO A 1 266 ? -16.814 -5.289 16.180 1.00 98.19 266 PRO A C 1
ATOM 2070 O O . PRO A 1 266 ? -16.505 -5.529 15.010 1.00 98.19 266 PRO A O 1
ATOM 2073 N N . ASN A 1 267 ? -16.621 -6.171 17.160 1.00 98.12 267 ASN A N 1
ATOM 2074 C CA . ASN A 1 267 ? -16.220 -7.554 16.912 1.00 98.12 267 ASN A CA 1
ATOM 2075 C C . ASN A 1 267 ? -17.460 -8.437 16.778 1.00 98.12 267 ASN A C 1
ATOM 2077 O O . ASN A 1 267 ? -18.261 -8.541 17.707 1.00 98.12 267 ASN A O 1
ATOM 2081 N N . SER A 1 268 ? -17.609 -9.075 15.614 1.00 97.62 268 SER A N 1
ATOM 2082 C CA . SER A 1 268 ? -18.845 -9.773 15.258 1.00 97.62 268 SER A CA 1
ATOM 2083 C C . SER A 1 268 ? -19.166 -10.929 16.206 1.00 97.62 268 SER A C 1
ATOM 2085 O O . SER A 1 268 ? -20.340 -11.186 16.453 1.00 97.62 268 SER A O 1
ATOM 2087 N N . ALA A 1 269 ? -18.156 -11.566 16.806 1.00 97.38 269 ALA A N 1
ATOM 2088 C CA . ALA A 1 269 ? -18.334 -12.727 17.675 1.00 97.38 269 ALA A CA 1
ATOM 2089 C C . ALA A 1 269 ? -19.243 -12.446 18.886 1.00 97.38 269 ALA A C 1
ATOM 2091 O O . ALA A 1 269 ? -20.074 -13.282 19.235 1.00 97.38 269 ALA A O 1
ATOM 2092 N N . PHE A 1 270 ? -19.132 -11.263 19.503 1.00 97.38 270 PHE A N 1
ATOM 2093 C CA . PHE A 1 270 ? -19.947 -10.906 20.674 1.00 97.38 270 PHE A CA 1
ATOM 2094 C C . PHE A 1 270 ? -21.413 -10.657 20.325 1.00 97.38 270 PHE A C 1
ATOM 2096 O O . PHE A 1 270 ? -22.277 -10.808 21.177 1.00 97.38 270 PHE A O 1
ATOM 2103 N N . PHE A 1 271 ? -21.700 -10.323 19.069 1.00 97.94 271 PHE A N 1
ATOM 2104 C CA . PHE A 1 271 ? -23.065 -10.196 18.573 1.00 97.94 271 PHE A CA 1
ATOM 2105 C C . PHE A 1 271 ? -23.597 -11.546 18.090 1.00 97.94 271 PHE A C 1
ATOM 2107 O O . PHE A 1 271 ? -24.710 -11.925 18.428 1.00 97.94 271 PHE A O 1
ATOM 2114 N N . GLU A 1 272 ? -22.787 -12.308 17.352 1.00 97.50 272 GLU A N 1
ATOM 2115 C CA . GLU A 1 272 ? -23.126 -13.654 16.869 1.00 97.50 272 GLU A CA 1
ATOM 2116 C C . GLU A 1 272 ? -23.529 -14.600 18.019 1.00 97.50 272 GLU A C 1
ATOM 2118 O O . GLU A 1 272 ? -24.394 -15.453 17.828 1.00 97.50 272 GLU A O 1
ATOM 2123 N N . ALA A 1 273 ? -22.983 -14.399 19.226 1.00 96.50 273 ALA A N 1
ATOM 2124 C CA . ALA A 1 273 ? -23.339 -15.147 20.434 1.00 96.50 273 ALA A CA 1
ATOM 2125 C C . ALA A 1 273 ? -24.834 -15.072 20.816 1.00 96.50 273 ALA A C 1
ATOM 2127 O O . ALA A 1 273 ? -25.337 -15.997 21.451 1.00 96.50 273 ALA A O 1
ATOM 2128 N N . PHE A 1 274 ? -25.555 -14.023 20.402 1.00 96.00 274 PHE A N 1
ATOM 2129 C CA . PHE A 1 274 ? -27.001 -13.869 20.629 1.00 96.00 274 PHE A CA 1
ATOM 2130 C C . PHE A 1 274 ? -27.856 -14.315 19.425 1.00 96.00 274 PHE A C 1
ATOM 2132 O O . PHE A 1 274 ? -29.042 -13.997 19.338 1.00 96.00 274 PHE A O 1
ATOM 2139 N N . GLY A 1 275 ? -27.269 -15.015 18.449 1.00 96.25 275 GLY A N 1
ATOM 2140 C CA . GLY A 1 275 ? -27.983 -15.518 17.275 1.00 96.25 275 GLY A CA 1
ATOM 2141 C C . GLY A 1 275 ? -28.552 -14.410 16.378 1.00 96.25 275 GLY A C 1
ATOM 2142 O O . GLY A 1 275 ? -27.922 -13.375 16.151 1.00 96.25 275 GLY A O 1
ATOM 2143 N N . ALA A 1 276 ? -29.752 -14.629 15.829 1.00 96.19 276 ALA A N 1
ATOM 2144 C CA . ALA A 1 276 ? -30.380 -13.712 14.870 1.00 96.19 276 ALA A CA 1
ATOM 2145 C C . ALA A 1 276 ? -30.657 -12.314 15.457 1.00 96.19 276 ALA A C 1
ATOM 2147 O O . ALA A 1 276 ? -30.505 -11.298 14.768 1.00 96.19 276 ALA A O 1
ATOM 2148 N N . GLU A 1 277 ? -31.020 -12.253 16.739 1.00 97.38 277 GLU A N 1
ATOM 2149 C CA . GLU A 1 277 ? -31.229 -10.988 17.447 1.00 97.38 277 GLU A CA 1
ATOM 2150 C C . GLU A 1 277 ? -29.921 -10.212 17.585 1.00 97.38 277 GLU A C 1
ATOM 2152 O O . GLU A 1 277 ? -29.891 -9.005 17.352 1.00 97.38 277 GLU A O 1
ATOM 2157 N N . GLY A 1 278 ? -28.817 -10.907 17.852 1.00 97.00 278 GLY A N 1
ATOM 2158 C CA . GLY A 1 278 ? -27.489 -10.307 17.916 1.00 97.00 278 GLY A CA 1
ATOM 2159 C C . GLY A 1 278 ? -27.027 -9.691 16.598 1.00 97.00 278 GLY A C 1
ATOM 2160 O O . GLY A 1 278 ? -26.514 -8.573 16.582 1.00 97.00 278 GLY A O 1
ATOM 2161 N N . ILE A 1 279 ? -27.279 -10.352 15.464 1.00 96.50 279 ILE A N 1
ATOM 2162 C CA . ILE A 1 279 ? -27.004 -9.770 14.136 1.00 96.50 279 ILE A CA 1
ATOM 2163 C C . ILE A 1 279 ? -27.862 -8.522 13.888 1.00 96.50 279 ILE A C 1
ATOM 2165 O O . ILE A 1 279 ? -27.392 -7.537 13.310 1.00 96.50 279 ILE A O 1
ATOM 2169 N N . THR A 1 280 ? -29.111 -8.535 14.356 1.00 97.50 280 THR A N 1
ATOM 2170 C CA . THR A 1 280 ? -30.002 -7.371 14.281 1.00 97.50 280 THR A CA 1
ATOM 2171 C C . THR A 1 280 ? -29.473 -6.217 15.135 1.00 97.50 280 THR A C 1
ATOM 2173 O O . THR A 1 280 ? -29.412 -5.084 14.652 1.00 97.50 280 THR A O 1
ATOM 2176 N N . ALA A 1 281 ? -29.022 -6.502 16.359 1.00 97.69 281 ALA A N 1
ATOM 2177 C CA . ALA A 1 281 ? -28.376 -5.536 17.241 1.00 97.69 281 ALA A CA 1
ATOM 2178 C C . ALA A 1 281 ? -27.107 -4.952 16.601 1.00 97.69 281 ALA A C 1
ATOM 2180 O O . ALA A 1 281 ? -26.970 -3.732 16.531 1.00 97.69 281 ALA A O 1
ATOM 2181 N N . LEU A 1 282 ? -26.232 -5.785 16.024 1.00 98.19 282 LEU A N 1
ATOM 2182 C CA . LEU A 1 282 ? -25.031 -5.330 15.313 1.00 98.19 282 LEU A CA 1
ATOM 2183 C C . LEU A 1 282 ? -25.378 -4.342 14.194 1.00 98.19 282 LEU A C 1
ATOM 2185 O O . LEU A 1 282 ? -24.760 -3.284 14.085 1.00 98.19 282 LEU A O 1
ATOM 2189 N N . LYS A 1 283 ? -26.395 -4.649 13.380 1.00 97.56 283 LYS A N 1
ATOM 2190 C CA . LYS A 1 283 ? -26.842 -3.760 12.299 1.00 97.56 283 LYS A CA 1
ATOM 2191 C C . LYS A 1 283 ? -27.309 -2.402 12.828 1.00 97.56 283 LYS A C 1
ATOM 2193 O O . LYS A 1 283 ? -27.013 -1.374 12.219 1.00 97.56 283 LYS A O 1
ATOM 2198 N N . LYS A 1 284 ? -28.036 -2.384 13.947 1.00 97.50 284 LYS A N 1
ATOM 2199 C CA . LYS A 1 284 ? -28.486 -1.137 14.578 1.00 97.50 284 LYS A CA 1
ATOM 2200 C C . LYS A 1 284 ? -27.321 -0.346 15.169 1.00 97.50 284 LYS A C 1
ATOM 2202 O O . LYS A 1 284 ? -27.253 0.855 14.930 1.00 97.50 284 LYS A O 1
ATOM 2207 N N . VAL A 1 285 ? -26.382 -1.011 15.844 1.00 98.06 285 VAL A N 1
ATOM 2208 C CA . VAL A 1 285 ? -25.164 -0.388 16.385 1.00 98.06 285 VAL A CA 1
ATOM 2209 C C . VAL A 1 285 ? -24.348 0.261 15.270 1.00 98.06 285 VAL A C 1
ATOM 2211 O O . VAL A 1 285 ? -24.001 1.431 15.381 1.00 98.06 285 VAL A O 1
ATOM 2214 N N . VAL A 1 286 ? -24.102 -0.445 14.159 1.00 97.44 286 VAL A N 1
ATOM 2215 C CA . VAL A 1 286 ? -23.366 0.125 13.017 1.00 97.44 286 VAL A CA 1
ATOM 2216 C C . VAL A 1 286 ? -24.098 1.331 12.423 1.00 97.44 286 VAL A C 1
ATOM 2218 O O . VAL A 1 286 ? -23.467 2.336 12.111 1.00 97.44 286 VAL A O 1
ATOM 2221 N N . LYS A 1 287 ? -25.431 1.268 12.311 1.00 96.25 287 LYS A N 1
ATOM 2222 C CA . LYS A 1 287 ? -26.253 2.376 11.802 1.00 96.25 287 LYS A CA 1
ATOM 2223 C C . LYS A 1 287 ? -26.266 3.597 12.732 1.00 96.25 287 LYS A C 1
ATOM 2225 O O . LYS A 1 287 ? -26.458 4.709 12.250 1.00 96.25 287 LYS A O 1
ATOM 2230 N N . ALA A 1 288 ? -26.112 3.396 14.037 1.00 96.56 288 ALA A N 1
ATOM 2231 C CA . ALA A 1 288 ? -26.142 4.469 15.027 1.00 96.56 288 ALA A CA 1
ATOM 2232 C C . ALA A 1 288 ? -24.835 5.273 15.104 1.00 96.56 288 ALA A C 1
ATOM 2234 O O . ALA A 1 288 ? -24.824 6.359 15.680 1.00 96.56 288 ALA A O 1
ATOM 2235 N N . ILE A 1 289 ? -23.741 4.765 14.528 1.00 97.00 289 ILE A N 1
ATOM 2236 C CA . ILE A 1 289 ? -22.463 5.478 14.492 1.00 97.00 289 ILE A CA 1
ATOM 2237 C C . ILE A 1 289 ? -22.608 6.739 13.618 1.00 97.00 289 ILE A C 1
ATOM 2239 O O . ILE A 1 289 ? -23.070 6.632 12.477 1.00 97.00 289 ILE A O 1
ATOM 2243 N N . PRO A 1 290 ? -22.214 7.931 14.116 1.00 94.75 290 PRO A N 1
ATOM 2244 C CA . PRO A 1 290 ? -22.324 9.178 13.365 1.00 94.75 290 PRO A CA 1
ATOM 2245 C C . PRO A 1 290 ? -21.656 9.129 11.986 1.00 94.75 290 PRO A C 1
ATOM 2247 O O . PRO A 1 290 ? -20.582 8.546 11.802 1.00 94.75 290 PRO A O 1
ATOM 2250 N N . ALA A 1 291 ? -22.281 9.793 11.011 1.00 90.12 291 ALA A N 1
ATOM 2251 C CA . ALA A 1 291 ? -21.753 9.883 9.656 1.00 90.12 291 ALA A CA 1
ATOM 2252 C C . ALA A 1 291 ? -20.349 10.515 9.654 1.00 90.12 291 ALA A C 1
ATOM 2254 O O . ALA A 1 291 ? -20.111 11.528 10.306 1.00 90.12 291 ALA A O 1
ATOM 2255 N N . GLY A 1 292 ? -19.425 9.917 8.899 1.00 87.62 292 GLY A N 1
ATOM 2256 C CA . GLY A 1 292 ? -18.030 10.360 8.824 1.00 87.62 292 GLY A CA 1
ATOM 2257 C C . GLY A 1 292 ? -17.075 9.645 9.784 1.00 87.62 292 GLY A C 1
ATOM 2258 O O . GLY A 1 292 ? -15.867 9.815 9.637 1.00 87.62 292 GLY A O 1
ATOM 2259 N N . ILE A 1 293 ? -17.570 8.808 10.708 1.00 96.19 293 ILE A N 1
ATOM 2260 C CA . ILE A 1 293 ? -16.722 7.939 11.536 1.00 96.19 293 ILE A CA 1
ATOM 2261 C C . ILE A 1 293 ? -16.638 6.540 10.896 1.00 96.19 293 ILE A C 1
ATOM 2263 O O . ILE A 1 293 ? -17.653 5.846 10.786 1.00 96.19 293 ILE A O 1
ATOM 2267 N N . PRO A 1 294 ? -15.444 6.092 10.469 1.00 96.94 294 PRO A N 1
ATOM 2268 C CA . PRO A 1 294 ? -15.243 4.755 9.928 1.00 96.94 294 PRO A CA 1
ATOM 2269 C C . PRO A 1 294 ? -15.641 3.639 10.901 1.00 96.94 294 PRO A C 1
ATOM 2271 O O . PRO A 1 294 ? -15.382 3.698 12.104 1.00 96.94 294 PRO A O 1
ATOM 2274 N N . VAL A 1 295 ? -16.209 2.570 10.341 1.00 98.25 295 VAL A N 1
ATOM 2275 C CA . VAL A 1 295 ? -16.619 1.364 11.075 1.00 98.25 295 VAL A CA 1
ATOM 2276 C C . VAL A 1 295 ? -15.827 0.177 10.552 1.00 98.25 295 VAL A C 1
ATOM 2278 O O . VAL A 1 295 ? -15.966 -0.195 9.386 1.00 98.25 295 VAL A O 1
ATOM 2281 N N . LEU A 1 296 ? -15.005 -0.414 11.410 1.00 98.50 296 LEU A N 1
ATOM 2282 C CA . LEU A 1 296 ? -14.148 -1.554 11.113 1.00 98.50 296 LEU A CA 1
ATOM 2283 C C . LEU A 1 296 ? -14.772 -2.816 11.708 1.00 98.50 296 LEU A C 1
ATOM 2285 O O . LEU A 1 296 ? -14.714 -3.042 12.911 1.00 98.50 296 LEU A O 1
ATOM 2289 N N . LEU A 1 297 ? -15.380 -3.651 10.871 1.00 98.62 297 LEU A N 1
ATOM 2290 C CA . LEU A 1 297 ? -15.971 -4.905 11.320 1.00 98.62 297 LEU A CA 1
ATOM 2291 C C . LEU A 1 297 ? -14.869 -5.931 11.604 1.00 98.62 297 LEU A C 1
ATOM 2293 O O . LEU A 1 297 ? -14.217 -6.441 10.691 1.00 98.62 297 LEU A O 1
ATOM 2297 N N . ASP A 1 298 ? -14.666 -6.265 12.871 1.00 98.56 298 ASP A N 1
ATOM 2298 C CA . ASP A 1 298 ? -13.685 -7.272 13.251 1.00 98.56 298 ASP A CA 1
ATOM 2299 C C . ASP A 1 298 ? -14.311 -8.674 13.199 1.00 98.56 298 ASP A C 1
ATOM 2301 O O . ASP A 1 298 ? -14.866 -9.155 14.183 1.00 98.56 298 ASP A O 1
ATOM 2305 N N . ALA A 1 299 ? -14.250 -9.297 12.018 1.00 98.06 299 ALA A N 1
ATOM 2306 C CA . ALA A 1 299 ? -14.883 -10.584 11.708 1.00 98.06 299 ALA A CA 1
ATOM 2307 C C . ALA A 1 299 ? -13.896 -11.688 11.275 1.00 98.06 299 ALA A C 1
ATOM 2309 O O . ALA A 1 299 ? -14.292 -12.851 11.179 1.00 98.06 299 ALA A O 1
ATOM 2310 N N . LYS A 1 300 ? -12.628 -11.345 11.001 1.00 98.12 300 LYS A N 1
ATOM 2311 C CA . LYS A 1 300 ? -11.521 -12.266 10.668 1.00 98.12 300 LYS A CA 1
ATOM 2312 C C . LYS A 1 300 ? -11.887 -13.306 9.599 1.00 98.12 300 LYS A C 1
ATOM 2314 O O . LYS A 1 300 ? -11.539 -14.478 9.720 1.00 98.12 300 LYS A O 1
ATOM 2319 N N . ARG A 1 301 ? -12.626 -12.889 8.565 1.00 98.19 301 ARG A N 1
ATOM 2320 C CA . ARG A 1 301 ? -13.130 -13.796 7.520 1.00 98.19 301 ARG A CA 1
ATOM 2321 C C . ARG A 1 301 ? -11.999 -14.261 6.597 1.00 98.19 301 ARG A C 1
ATOM 2323 O O . ARG A 1 301 ? -11.025 -13.545 6.388 1.00 98.19 301 ARG A O 1
ATOM 2330 N N . GLY A 1 302 ? -12.149 -15.450 6.029 1.00 95.94 302 GLY A N 1
ATOM 2331 C CA . GLY A 1 302 ? -11.232 -16.017 5.043 1.00 95.94 302 GLY A CA 1
ATOM 2332 C C . GLY A 1 302 ? -11.817 -17.319 4.518 1.00 95.94 302 GLY A C 1
ATOM 2333 O O . GLY A 1 302 ? -12.053 -18.235 5.297 1.00 95.94 302 GLY A O 1
ATOM 2334 N N . ASP A 1 303 ? -12.126 -17.358 3.226 1.00 97.56 303 ASP A N 1
ATOM 2335 C CA . ASP A 1 303 ? -12.743 -18.509 2.563 1.00 97.56 303 ASP A CA 1
ATOM 2336 C C . ASP A 1 303 ? -12.457 -18.448 1.051 1.00 97.56 303 ASP A C 1
ATOM 2338 O O . ASP A 1 303 ? -11.944 -17.445 0.550 1.00 97.56 303 A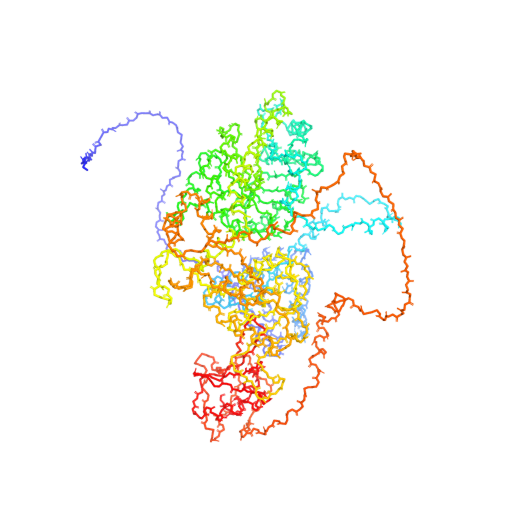SP A O 1
ATOM 2342 N N . ILE A 1 304 ? -12.800 -19.491 0.300 1.00 93.56 304 ILE A N 1
ATOM 2343 C CA . ILE A 1 304 ? -12.673 -19.514 -1.160 1.00 93.56 304 ILE A CA 1
ATOM 2344 C C . ILE A 1 304 ? -13.470 -18.374 -1.809 1.00 93.56 304 ILE A C 1
ATOM 2346 O O . ILE A 1 304 ? -14.506 -17.938 -1.302 1.00 93.56 304 ILE A O 1
ATOM 2350 N N . SER A 1 305 ? -13.013 -17.922 -2.979 1.00 89.62 305 SER A N 1
ATOM 2351 C CA . SER A 1 305 ? -13.456 -16.682 -3.637 1.00 89.62 305 SER A CA 1
ATOM 2352 C C . SER A 1 305 ? -14.979 -16.447 -3.669 1.00 89.62 305 SER A C 1
ATOM 2354 O O . SER A 1 305 ? -15.444 -15.348 -3.363 1.00 89.62 305 SER A O 1
ATOM 2356 N N . THR A 1 306 ? -15.789 -17.464 -3.987 1.00 92.31 306 THR A N 1
ATOM 2357 C CA . THR A 1 306 ? -17.258 -17.329 -4.036 1.00 92.31 306 THR A CA 1
ATOM 2358 C C . THR A 1 306 ? -17.889 -17.118 -2.663 1.00 92.31 306 THR A C 1
ATOM 2360 O O . THR A 1 306 ? -18.842 -16.351 -2.539 1.00 92.31 306 THR A O 1
ATOM 2363 N N . THR A 1 307 ? -17.360 -17.778 -1.633 1.00 96.75 307 THR A N 1
ATOM 2364 C CA . THR A 1 307 ? -17.839 -17.645 -0.253 1.00 96.75 307 THR A CA 1
ATOM 2365 C C . THR A 1 307 ? -17.346 -16.335 0.359 1.00 96.75 307 THR A C 1
ATOM 2367 O O . THR A 1 307 ? -18.126 -15.599 0.962 1.00 96.75 307 THR A O 1
ATOM 2370 N N . ALA A 1 308 ? -16.087 -15.971 0.107 1.00 96.94 308 ALA A N 1
ATOM 2371 C CA . ALA A 1 308 ? -15.527 -14.671 0.465 1.00 96.94 308 ALA A CA 1
ATOM 2372 C C . ALA A 1 308 ? -16.342 -13.503 -0.122 1.00 96.94 308 ALA A C 1
ATOM 2374 O O . ALA A 1 308 ? -16.612 -12.530 0.579 1.00 96.94 308 ALA A O 1
ATOM 2375 N N . ALA A 1 309 ? -16.828 -13.618 -1.363 1.00 94.62 309 ALA A N 1
ATOM 2376 C CA . ALA A 1 309 ? -17.714 -12.614 -1.955 1.00 94.62 309 ALA A CA 1
ATOM 2377 C C . ALA A 1 309 ? -19.043 -12.457 -1.188 1.00 94.62 309 ALA A C 1
ATOM 2379 O O . ALA A 1 309 ? -19.526 -11.338 -1.025 1.00 94.62 309 ALA A O 1
ATOM 2380 N N . ALA A 1 310 ? -19.625 -13.546 -0.673 1.00 97.44 310 ALA A N 1
ATOM 2381 C CA . ALA A 1 310 ? -20.824 -13.468 0.164 1.00 97.44 310 ALA A CA 1
ATOM 2382 C C . ALA A 1 310 ? -20.538 -12.775 1.509 1.00 97.44 310 ALA A C 1
ATOM 2384 O O . ALA A 1 310 ? -21.342 -11.962 1.969 1.00 97.44 310 ALA A O 1
ATOM 2385 N N . TYR A 1 311 ? -19.370 -13.028 2.109 1.00 98.12 311 TYR A N 1
ATOM 2386 C CA . TYR A 1 311 ? -18.928 -12.296 3.298 1.00 98.12 311 TYR A CA 1
ATOM 2387 C C . TYR A 1 311 ? -18.709 -10.802 3.023 1.00 98.12 311 TYR A C 1
ATOM 2389 O O . TYR A 1 311 ? -19.087 -9.982 3.859 1.00 98.12 311 TYR A O 1
ATOM 2397 N N . ALA A 1 312 ? -18.165 -10.436 1.859 1.00 97.19 312 ALA A N 1
ATOM 2398 C CA . ALA A 1 312 ? -18.002 -9.038 1.458 1.00 97.19 312 ALA A CA 1
ATOM 2399 C C . ALA A 1 312 ? -19.357 -8.316 1.348 1.00 97.19 312 ALA A C 1
ATOM 2401 O O . ALA A 1 312 ? -19.528 -7.251 1.939 1.00 97.19 312 ALA A O 1
ATOM 2402 N N . VAL A 1 313 ? -20.355 -8.943 0.708 1.00 96.44 313 VAL A N 1
ATOM 2403 C CA . VAL A 1 313 ? -21.739 -8.430 0.654 1.00 96.44 313 VAL A CA 1
ATOM 2404 C C . VAL A 1 313 ? -22.319 -8.274 2.063 1.00 96.44 313 VAL A C 1
ATOM 2406 O O . VAL A 1 313 ? -22.880 -7.232 2.400 1.00 96.44 313 VAL A O 1
ATOM 2409 N N . SER A 1 314 ? -22.156 -9.284 2.923 1.00 97.50 314 SER A N 1
ATOM 2410 C CA . SER A 1 314 ? -22.640 -9.215 4.305 1.00 97.50 314 SER A CA 1
ATOM 2411 C C . SER A 1 314 ? -22.040 -8.032 5.071 1.00 97.50 314 SER A C 1
ATOM 2413 O O . SER A 1 314 ? -22.749 -7.366 5.824 1.00 97.50 314 SER A O 1
ATOM 2415 N N . ALA A 1 315 ? -20.747 -7.762 4.904 1.00 97.56 315 ALA A N 1
ATOM 2416 C CA . ALA A 1 315 ? -20.066 -6.691 5.622 1.00 97.56 315 ALA A CA 1
ATOM 2417 C C . ALA A 1 315 ? -20.393 -5.304 5.047 1.00 97.56 315 ALA A C 1
ATOM 2419 O O . ALA A 1 315 ? -20.828 -4.412 5.775 1.00 97.56 315 ALA A O 1
ATOM 2420 N N . PHE A 1 316 ? -20.229 -5.121 3.738 1.00 97.06 316 PHE A N 1
ATOM 2421 C CA . PHE A 1 316 ? -20.265 -3.800 3.111 1.00 97.06 316 PHE A CA 1
ATOM 2422 C C . PHE A 1 316 ? -21.656 -3.392 2.615 1.00 97.06 316 PHE A C 1
ATOM 2424 O O . PHE A 1 316 ? -22.021 -2.218 2.717 1.00 97.06 316 PHE A O 1
ATOM 2431 N N . ASP A 1 317 ? -22.460 -4.341 2.134 1.00 93.56 317 ASP A N 1
ATOM 2432 C CA . ASP A 1 317 ? -23.775 -4.042 1.556 1.00 93.56 317 ASP A CA 1
ATOM 2433 C C . ASP A 1 317 ? -24.911 -4.218 2.571 1.00 93.56 317 ASP A C 1
ATOM 2435 O O . ASP A 1 317 ? -25.880 -3.466 2.533 1.00 93.56 317 ASP A O 1
ATOM 2439 N N . VAL A 1 318 ? -24.807 -5.189 3.488 1.00 94.25 318 VAL A N 1
ATOM 2440 C CA . VAL A 1 318 ? -25.860 -5.468 4.485 1.00 94.25 318 VAL A CA 1
ATOM 2441 C C . VAL A 1 318 ? -25.622 -4.726 5.798 1.00 94.25 318 VAL A C 1
ATOM 2443 O O . VAL A 1 318 ? -26.540 -4.082 6.315 1.00 94.25 318 VAL A O 1
ATOM 2446 N N . LEU A 1 319 ? -24.412 -4.839 6.356 1.00 94.88 319 LEU A N 1
ATOM 2447 C CA . LEU A 1 319 ? -24.039 -4.166 7.603 1.00 94.88 319 LEU A CA 1
ATOM 2448 C C . LEU A 1 319 ? -23.531 -2.740 7.377 1.00 94.88 319 LEU A C 1
ATOM 2450 O O . LEU A 1 319 ? -23.520 -1.962 8.323 1.00 94.88 319 LEU A O 1
ATOM 2454 N N . HIS A 1 320 ? -23.151 -2.383 6.147 1.00 95.25 320 HIS A N 1
ATOM 2455 C CA . HIS A 1 320 ? -22.581 -1.077 5.802 1.00 95.25 320 HIS A CA 1
ATOM 2456 C C . HIS A 1 320 ? -21.295 -0.729 6.564 1.00 95.25 320 HIS A C 1
ATOM 2458 O O . HIS A 1 320 ? -21.012 0.446 6.802 1.00 95.25 320 HIS A O 1
ATOM 2464 N N . SER A 1 321 ? -20.478 -1.728 6.915 1.00 96.75 321 SER A N 1
ATOM 2465 C CA . SER A 1 321 ? -19.156 -1.455 7.473 1.00 96.75 321 SER A CA 1
ATOM 2466 C C . SER A 1 321 ? -18.254 -0.771 6.437 1.00 96.75 321 SER A C 1
ATOM 2468 O O . SER A 1 321 ? -18.410 -0.907 5.220 1.00 96.75 321 SER A O 1
ATOM 2470 N N . HIS A 1 322 ? -17.298 0.016 6.916 1.00 97.88 322 HIS A N 1
ATOM 2471 C CA . HIS A 1 322 ? -16.338 0.729 6.073 1.00 97.88 322 HIS A CA 1
ATOM 2472 C C . HIS A 1 322 ? -15.061 -0.089 5.861 1.00 97.88 322 HIS A C 1
ATOM 2474 O O . HIS A 1 322 ? -14.416 0.039 4.822 1.00 97.88 322 HIS A O 1
ATOM 2480 N N . ALA A 1 323 ? -14.727 -0.953 6.821 1.00 98.31 323 ALA A N 1
ATOM 2481 C CA . ALA A 1 323 ? -13.624 -1.893 6.733 1.00 98.31 323 ALA A CA 1
ATOM 2482 C C . ALA A 1 323 ? -13.955 -3.249 7.376 1.00 98.31 323 ALA A C 1
ATOM 2484 O O . ALA A 1 323 ? -14.955 -3.377 8.089 1.00 98.31 323 ALA A O 1
ATOM 2485 N N . ILE A 1 324 ? -13.112 -4.253 7.125 1.00 98.69 324 ILE A N 1
ATOM 2486 C CA . ILE A 1 324 ? -13.215 -5.602 7.700 1.00 98.69 324 ILE A CA 1
ATOM 2487 C C . ILE A 1 324 ? -11.833 -6.199 8.022 1.00 98.69 324 ILE A C 1
ATOM 2489 O O . ILE A 1 324 ? -10.853 -5.888 7.343 1.00 98.69 324 ILE A O 1
ATOM 2493 N N . THR A 1 325 ? -11.743 -7.069 9.037 1.00 98.75 325 THR A N 1
ATOM 2494 C CA . THR A 1 325 ? -10.549 -7.904 9.282 1.00 98.75 325 THR A CA 1
ATOM 2495 C C . THR A 1 325 ? -10.592 -9.238 8.524 1.00 98.75 325 THR A C 1
ATOM 2497 O O . THR A 1 325 ? -11.631 -9.901 8.488 1.00 98.75 325 THR A O 1
ATOM 2500 N N . LEU A 1 326 ? -9.458 -9.661 7.949 1.00 98.62 326 LEU A N 1
ATOM 2501 C CA . LEU A 1 326 ? -9.352 -10.849 7.085 1.00 98.62 326 LEU A CA 1
ATOM 2502 C C . LEU A 1 326 ? -8.176 -11.763 7.456 1.00 98.62 326 LEU A C 1
ATOM 2504 O O . LEU A 1 326 ? -7.114 -11.286 7.852 1.00 98.62 326 LEU A O 1
ATOM 2508 N N . ALA A 1 327 ? -8.339 -13.074 7.283 1.00 98.25 327 ALA A N 1
ATOM 2509 C CA . ALA A 1 327 ? -7.285 -14.065 7.496 1.00 98.25 327 ALA A CA 1
ATOM 2510 C C . ALA A 1 327 ? -6.523 -14.361 6.185 1.00 98.25 327 ALA A C 1
ATOM 2512 O O . ALA A 1 327 ? -7.152 -14.752 5.204 1.00 98.25 327 ALA A O 1
ATOM 2513 N N . PRO A 1 328 ? -5.178 -14.248 6.142 1.00 97.38 328 PRO A N 1
ATOM 2514 C CA . PRO A 1 328 ? -4.399 -14.407 4.905 1.00 97.38 328 PRO A CA 1
ATOM 2515 C C . PRO A 1 328 ? -4.154 -15.862 4.487 1.00 97.38 328 PRO A C 1
ATOM 2517 O O . PRO A 1 328 ? -3.588 -16.097 3.423 1.00 97.38 328 PRO A O 1
ATOM 2520 N N . TYR A 1 329 ? -4.499 -16.834 5.336 1.00 97.69 329 TYR A N 1
ATOM 2521 C CA . TYR A 1 329 ? -4.003 -18.212 5.240 1.00 97.69 329 TYR A CA 1
ATOM 2522 C C . TYR A 1 329 ? -4.325 -18.891 3.901 1.00 97.69 329 TYR A C 1
ATOM 2524 O O . TYR A 1 329 ? -3.508 -19.641 3.377 1.00 97.69 329 TYR A O 1
ATOM 2532 N N . MET A 1 330 ? -5.491 -18.590 3.325 1.00 96.69 330 MET A N 1
ATOM 2533 C CA . MET A 1 330 ? -5.937 -19.165 2.053 1.00 96.69 330 MET A CA 1
ATOM 2534 C C . MET A 1 330 ? -5.370 -18.447 0.821 1.00 96.69 330 MET A C 1
ATOM 2536 O O . MET A 1 330 ? -5.609 -18.887 -0.294 1.00 96.69 330 MET A O 1
ATOM 2540 N N . GLY A 1 331 ? -4.589 -17.379 1.003 1.00 94.75 331 GLY A N 1
ATOM 2541 C CA . GLY A 1 331 ? -3.948 -16.655 -0.087 1.00 94.75 331 GLY A CA 1
ATOM 2542 C C . GLY A 1 331 ? -4.838 -15.604 -0.752 1.00 94.75 331 GLY A C 1
ATOM 2543 O O . GLY A 1 331 ? -5.916 -15.248 -0.274 1.00 94.75 331 GLY A O 1
ATOM 2544 N N . ARG A 1 332 ? -4.336 -15.050 -1.860 1.00 93.94 332 ARG A N 1
ATOM 2545 C CA . ARG A 1 332 ? -4.867 -13.836 -2.501 1.00 93.94 332 ARG A CA 1
ATOM 2546 C C . ARG A 1 332 ? -6.316 -13.966 -2.969 1.00 93.94 332 ARG A C 1
ATOM 2548 O O . ARG A 1 332 ? -7.074 -13.010 -2.867 1.00 93.94 332 ARG A O 1
ATOM 2555 N N . ASP A 1 333 ? -6.706 -15.118 -3.492 1.00 93.19 333 ASP A N 1
ATOM 2556 C CA . ASP A 1 333 ? -8.047 -15.384 -4.022 1.00 93.19 333 ASP A CA 1
ATOM 2557 C C . ASP A 1 333 ? -9.149 -15.328 -2.951 1.00 93.19 333 ASP A C 1
ATOM 2559 O O . ASP A 1 333 ? -10.298 -15.023 -3.284 1.00 93.19 333 ASP A O 1
ATOM 2563 N N . SER A 1 334 ? -8.795 -15.540 -1.678 1.00 95.81 334 SER A N 1
ATOM 2564 C CA . SER A 1 334 ? -9.689 -15.324 -0.529 1.00 95.81 334 SER A CA 1
ATOM 2565 C C . SER A 1 334 ? -9.856 -13.846 -0.139 1.00 95.81 334 SER A C 1
ATOM 2567 O O . SER A 1 334 ? -10.856 -13.474 0.472 1.00 95.81 334 SER A O 1
ATOM 2569 N N . ILE A 1 335 ? -8.905 -12.987 -0.525 1.00 97.12 335 ILE A N 1
ATOM 2570 C CA . ILE A 1 335 ? -8.845 -11.566 -0.147 1.00 97.12 335 ILE A CA 1
ATOM 2571 C C . ILE A 1 335 ? -9.343 -10.653 -1.282 1.00 97.12 335 ILE A C 1
ATOM 2573 O O . ILE A 1 335 ? -10.031 -9.661 -1.036 1.00 97.12 335 ILE A O 1
ATOM 2577 N N . ASP A 1 336 ? -9.042 -11.001 -2.536 1.00 94.88 336 ASP A N 1
ATOM 2578 C CA . ASP A 1 336 ? -9.412 -10.255 -3.745 1.00 94.88 336 ASP A CA 1
ATOM 2579 C C . ASP A 1 336 ? -10.910 -9.863 -3.810 1.00 94.88 336 ASP A C 1
ATOM 2581 O O . ASP A 1 336 ? -11.190 -8.739 -4.240 1.00 94.88 336 ASP A O 1
ATOM 2585 N N . PRO A 1 337 ? -11.886 -10.695 -3.373 1.00 95.62 337 PRO A N 1
ATOM 2586 C CA . PRO A 1 337 ? -13.296 -10.298 -3.334 1.00 95.62 337 PRO A CA 1
ATOM 2587 C C . PRO A 1 337 ? -13.576 -9.063 -2.472 1.00 95.62 337 PRO A C 1
ATOM 2589 O O . PRO A 1 337 ? -14.472 -8.290 -2.801 1.00 95.62 337 PRO A O 1
ATOM 2592 N N . PHE A 1 338 ? -12.797 -8.843 -1.412 1.00 96.62 338 PHE A N 1
ATOM 2593 C CA . PHE A 1 338 ? -12.922 -7.666 -0.557 1.00 96.62 338 PHE A CA 1
ATOM 2594 C C . PHE A 1 338 ? -12.172 -6.471 -1.155 1.00 96.62 338 PHE A C 1
ATOM 2596 O O . PHE A 1 338 ? -12.763 -5.413 -1.338 1.00 96.62 338 PHE A O 1
ATOM 2603 N N . ILE A 1 339 ? -10.906 -6.660 -1.545 1.00 94.06 339 ILE A N 1
ATOM 2604 C CA . ILE A 1 339 ? -10.032 -5.582 -2.045 1.00 94.06 339 ILE A CA 1
ATOM 2605 C C . ILE A 1 339 ? -10.497 -5.052 -3.405 1.00 94.06 339 ILE A C 1
ATOM 2607 O O . ILE A 1 339 ? -10.666 -3.850 -3.588 1.00 94.06 339 ILE A O 1
ATOM 2611 N N . ARG A 1 340 ? -10.665 -5.944 -4.389 1.00 89.44 340 ARG A N 1
ATOM 2612 C CA . ARG A 1 340 ? -10.973 -5.579 -5.783 1.00 89.44 340 ARG A CA 1
ATOM 2613 C C . ARG A 1 340 ? -12.470 -5.487 -6.039 1.00 89.44 340 ARG A C 1
ATOM 2615 O O . ARG A 1 340 ? -12.892 -4.788 -6.958 1.00 89.44 340 ARG A O 1
ATOM 2622 N N . GLY A 1 341 ? -13.271 -6.223 -5.266 1.00 87.31 341 GLY A N 1
ATOM 2623 C CA . GLY A 1 341 ? -14.729 -6.138 -5.330 1.00 87.31 341 GLY A CA 1
ATOM 2624 C C . GLY A 1 341 ? -15.263 -4.805 -4.805 1.00 87.31 341 GLY A C 1
ATOM 2625 O O . GLY A 1 341 ? -16.268 -4.326 -5.338 1.00 87.31 341 GLY A O 1
ATOM 2626 N N . HIS A 1 342 ? -14.557 -4.209 -3.831 1.00 92.06 342 HIS A N 1
ATOM 2627 C CA . HIS A 1 342 ? -14.939 -2.993 -3.110 1.00 92.06 342 HIS A CA 1
ATOM 2628 C C . HIS A 1 342 ? -13.725 -2.066 -2.859 1.00 92.06 342 HIS A C 1
ATOM 2630 O O . HIS A 1 342 ? -13.241 -1.963 -1.729 1.00 92.06 342 HIS A O 1
ATOM 2636 N N . PRO A 1 343 ? -13.210 -1.376 -3.896 1.00 90.38 343 PRO A N 1
ATOM 2637 C CA . PRO A 1 343 ? -12.011 -0.534 -3.785 1.00 90.38 343 PRO A CA 1
ATOM 2638 C C . PRO A 1 343 ? -12.153 0.614 -2.770 1.00 90.38 343 PRO A C 1
ATOM 2640 O O . PRO A 1 343 ? -11.166 1.082 -2.214 1.00 90.38 343 PRO A O 1
ATOM 2643 N N . GLU A 1 344 ? -13.378 1.057 -2.483 1.00 92.56 344 GLU A N 1
ATOM 2644 C CA . GLU A 1 344 ? -13.659 2.104 -1.498 1.00 92.56 344 GLU A CA 1
ATOM 2645 C C . GLU A 1 344 ? -13.617 1.627 -0.030 1.00 92.56 344 GLU A C 1
ATOM 2647 O O . GLU A 1 344 ? -13.708 2.448 0.882 1.00 92.56 344 GLU A O 1
ATOM 2652 N N . ARG A 1 345 ? -13.508 0.313 0.222 1.00 96.00 345 ARG A N 1
ATOM 2653 C CA . ARG A 1 345 ? -13.588 -0.301 1.562 1.00 96.00 345 ARG A CA 1
ATOM 2654 C C . ARG A 1 345 ? -12.229 -0.780 2.051 1.00 96.00 345 ARG A C 1
ATOM 2656 O O . ARG A 1 345 ? -11.437 -1.284 1.267 1.00 96.00 345 ARG A O 1
ATOM 2663 N N . GLY A 1 346 ? -11.978 -0.674 3.355 1.00 97.25 346 GLY A N 1
ATOM 2664 C CA . GLY A 1 346 ? -10.708 -1.072 3.969 1.00 97.25 346 GLY A CA 1
ATOM 2665 C C . GLY A 1 346 ? -10.643 -2.555 4.346 1.00 97.25 346 GLY A C 1
ATOM 2666 O O . GLY A 1 346 ? -11.598 -3.124 4.871 1.00 97.25 346 GLY A O 1
ATOM 2667 N N . CYS A 1 347 ? -9.491 -3.183 4.147 1.00 98.25 347 CYS A N 1
ATOM 2668 C CA . CYS A 1 347 ? -9.243 -4.578 4.502 1.00 98.25 347 CYS A CA 1
ATOM 2669 C C . CYS A 1 347 ? -8.019 -4.674 5.412 1.00 98.25 347 CYS A C 1
ATOM 2671 O O . CYS A 1 347 ? -6.907 -4.418 4.966 1.00 98.25 347 CYS A O 1
ATOM 2673 N N . PHE A 1 348 ? -8.198 -5.068 6.673 1.00 98.62 348 PHE A N 1
ATOM 2674 C CA . PHE A 1 348 ? -7.092 -5.278 7.609 1.00 98.62 348 PHE A CA 1
ATOM 2675 C C . PHE A 1 348 ? -6.754 -6.764 7.713 1.00 98.62 348 PHE A C 1
ATOM 2677 O O . PHE A 1 348 ? -7.513 -7.553 8.277 1.00 98.62 348 PHE A O 1
ATOM 2684 N N . VAL A 1 349 ? -5.610 -7.159 7.171 1.00 98.69 349 VAL A N 1
ATOM 2685 C CA . VAL A 1 349 ? -5.194 -8.560 7.095 1.00 98.69 349 VAL A CA 1
ATOM 2686 C C . VAL A 1 349 ? -4.416 -8.955 8.350 1.00 98.69 349 VAL A C 1
ATOM 2688 O O . VAL A 1 349 ? -3.515 -8.239 8.786 1.00 98.69 349 VAL A O 1
ATOM 2691 N N . LEU A 1 350 ? -4.756 -10.098 8.948 1.00 98.56 350 LEU A N 1
ATOM 2692 C CA . LEU A 1 350 ? -4.057 -10.630 10.120 1.00 98.56 350 LEU A CA 1
ATOM 2693 C C . LEU A 1 350 ? -2.588 -10.914 9.785 1.00 98.56 350 LEU A C 1
ATOM 2695 O O . LEU A 1 350 ? -2.310 -11.758 8.941 1.00 98.56 350 LEU A O 1
ATOM 2699 N N . CYS A 1 351 ? -1.662 -10.223 10.453 1.00 97.81 351 CYS A N 1
ATOM 2700 C CA . CYS A 1 351 ? -0.226 -10.327 10.200 1.00 97.81 351 CYS A CA 1
ATOM 2701 C C . CYS A 1 351 ? 0.488 -11.025 11.363 1.00 97.81 351 CYS A C 1
ATOM 2703 O O . CYS A 1 351 ? 0.836 -12.199 11.252 1.00 97.81 351 CYS A O 1
ATOM 2705 N N . LYS A 1 352 ? 0.648 -10.326 12.496 1.00 97.62 352 LYS A N 1
ATOM 2706 C CA . LYS A 1 352 ? 1.156 -10.891 13.754 1.00 97.62 352 LYS A CA 1
ATOM 2707 C C . LYS A 1 352 ? 0.157 -10.600 14.863 1.00 97.62 352 LYS A C 1
ATOM 2709 O O . LYS A 1 352 ? 0.015 -9.457 15.268 1.00 97.62 352 LYS A O 1
ATOM 2714 N N . THR A 1 353 ? -0.597 -11.586 15.322 1.00 95.75 353 THR A N 1
ATOM 2715 C CA . THR A 1 353 ? -1.692 -11.359 16.279 1.00 95.75 353 THR A CA 1
ATOM 2716 C C . THR A 1 353 ? -1.183 -11.205 17.719 1.00 95.75 353 THR A C 1
ATOM 2718 O O . THR A 1 353 ? -0.054 -11.578 18.029 1.00 95.75 353 THR A O 1
ATOM 2721 N N . SER A 1 354 ? -2.000 -10.620 18.605 1.00 90.12 354 SER A N 1
ATOM 2722 C CA . SER A 1 354 ? -1.597 -10.257 19.977 1.00 90.12 354 SER A CA 1
ATOM 2723 C C . SER A 1 354 ? -1.627 -11.408 20.991 1.00 90.12 354 SER A C 1
ATOM 2725 O O . SER A 1 354 ? -1.111 -11.266 22.099 1.00 90.12 354 SER A O 1
ATOM 2727 N N . ASN A 1 355 ? -2.247 -12.539 20.646 1.00 91.38 355 ASN A N 1
ATOM 2728 C CA . ASN A 1 355 ? -2.364 -13.707 21.519 1.00 91.38 355 ASN A CA 1
ATOM 2729 C C . ASN A 1 355 ? -1.021 -14.452 21.672 1.00 91.38 355 ASN A C 1
ATOM 2731 O O . ASN A 1 355 ? -0.256 -14.510 20.712 1.00 91.38 355 ASN A O 1
ATOM 2735 N N . PRO A 1 356 ? -0.768 -15.126 22.812 1.00 89.25 356 PRO A N 1
ATOM 2736 C CA . PRO A 1 356 ? 0.479 -15.870 23.036 1.00 89.25 356 PRO A CA 1
ATOM 2737 C C . PRO A 1 356 ? 0.786 -16.929 21.962 1.00 89.25 356 PRO A C 1
ATOM 2739 O O . PRO A 1 356 ? 1.915 -17.023 21.487 1.00 89.25 356 PRO A O 1
ATOM 2742 N N . SER A 1 357 ? -0.231 -17.669 21.505 1.00 93.81 357 SER A N 1
ATOM 2743 C CA . SER A 1 357 ? -0.103 -18.700 20.458 1.00 93.81 357 SER A CA 1
ATOM 2744 C C . SER A 1 357 ? 0.105 -18.150 19.041 1.00 93.81 357 SER A C 1
ATOM 2746 O O . SER A 1 357 ? 0.183 -18.909 18.079 1.00 93.81 357 SER A O 1
ATOM 2748 N N . ALA A 1 358 ? 0.227 -16.830 18.865 1.00 92.62 358 ALA A N 1
ATOM 2749 C CA . ALA A 1 358 ? 0.617 -16.247 17.583 1.00 92.62 358 ALA A CA 1
ATOM 2750 C C . ALA A 1 358 ? 1.966 -16.809 17.095 1.00 92.62 358 ALA A C 1
ATOM 2752 O O . ALA A 1 358 ? 2.177 -16.981 15.893 1.00 92.62 358 ALA A O 1
ATOM 2753 N N . ASN A 1 359 ? 2.860 -17.142 18.029 1.00 93.00 359 ASN A N 1
ATOM 2754 C CA . ASN A 1 359 ? 4.199 -17.637 17.729 1.00 93.00 359 ASN A CA 1
ATOM 2755 C C . ASN A 1 359 ? 4.217 -19.066 17.158 1.00 93.00 359 ASN A C 1
ATOM 2757 O O . ASN A 1 359 ? 5.200 -19.421 16.516 1.00 93.00 359 ASN A O 1
ATOM 2761 N N . ASP A 1 360 ? 3.136 -19.839 17.300 1.00 95.06 360 ASP A N 1
ATOM 2762 C CA . ASP A 1 360 ? 3.073 -21.238 16.850 1.00 95.06 360 ASP A CA 1
ATOM 2763 C C . ASP A 1 360 ? 3.246 -21.368 15.328 1.00 95.06 360 ASP A C 1
ATOM 2765 O O . ASP A 1 360 ? 3.912 -22.279 14.840 1.00 95.06 360 ASP A O 1
ATOM 2769 N N . PHE A 1 361 ? 2.671 -20.427 14.568 1.00 96.19 361 PHE A N 1
ATOM 2770 C CA . PHE A 1 361 ? 2.745 -20.417 13.103 1.00 96.19 361 PHE A CA 1
ATOM 2771 C C . PHE A 1 361 ? 3.372 -19.146 12.544 1.00 96.19 361 PHE A C 1
ATOM 2773 O O . PHE A 1 361 ? 4.130 -19.194 11.579 1.00 96.19 361 PHE A O 1
ATOM 2780 N N . GLN A 1 362 ? 3.058 -17.986 13.119 1.00 97.56 362 GLN A N 1
ATOM 2781 C CA . GLN A 1 362 ? 3.375 -16.707 12.481 1.00 97.56 362 GLN A CA 1
ATOM 2782 C C . GLN A 1 362 ? 4.873 -16.386 12.579 1.00 97.56 362 GLN A C 1
ATOM 2784 O O . GLN A 1 362 ? 5.397 -15.669 11.731 1.00 97.56 362 GLN A O 1
ATOM 2789 N N . MET A 1 363 ? 5.574 -16.966 13.560 1.00 94.75 363 MET A N 1
ATOM 2790 C CA . MET A 1 363 ? 7.026 -16.849 13.736 1.00 94.75 363 MET A CA 1
ATOM 2791 C C . MET A 1 363 ? 7.830 -17.910 12.975 1.00 94.75 363 MET A C 1
ATOM 2793 O O . MET A 1 363 ? 9.059 -17.864 13.010 1.00 94.75 363 MET A O 1
ATOM 2797 N N . LEU A 1 364 ? 7.175 -18.848 12.279 1.00 95.88 364 LEU A N 1
ATOM 2798 C CA . LEU A 1 364 ? 7.886 -19.882 11.531 1.00 95.88 364 LEU A CA 1
ATOM 2799 C C . LEU A 1 364 ? 8.798 -19.243 10.470 1.00 95.88 364 LEU A C 1
ATOM 2801 O O . LEU A 1 364 ? 8.352 -18.343 9.749 1.00 95.88 364 LEU A O 1
ATOM 2805 N N . PRO A 1 365 ? 10.060 -19.688 10.355 1.00 94.25 365 PRO A N 1
ATOM 2806 C CA . PRO A 1 365 ? 10.981 -19.153 9.366 1.00 94.25 365 PRO A CA 1
ATOM 2807 C C . PRO A 1 365 ? 10.550 -19.585 7.960 1.00 94.25 365 PRO A C 1
ATOM 2809 O O . PRO A 1 365 ? 10.366 -20.769 7.690 1.00 94.25 365 PRO A O 1
ATOM 2812 N N . VAL A 1 366 ? 10.406 -18.620 7.052 1.00 89.50 366 VAL A N 1
ATOM 2813 C CA . VAL A 1 366 ? 10.144 -18.869 5.620 1.00 89.50 366 VAL A CA 1
ATOM 2814 C C . VAL A 1 366 ? 11.431 -18.736 4.801 1.00 89.50 366 VAL A C 1
ATOM 2816 O O . VAL A 1 366 ? 11.582 -19.363 3.757 1.00 89.50 366 VAL A O 1
ATOM 2819 N N . SER A 1 367 ? 12.384 -17.938 5.284 1.00 81.75 367 SER A N 1
ATOM 2820 C CA . SER A 1 367 ? 13.752 -17.850 4.766 1.00 81.75 367 SER A CA 1
ATOM 2821 C C . SER A 1 367 ? 14.731 -17.611 5.917 1.00 81.75 367 SER A C 1
ATOM 2823 O O . SER A 1 367 ? 14.310 -17.362 7.045 1.00 81.75 367 SER A O 1
ATOM 2825 N N . SER A 1 368 ? 16.038 -17.637 5.636 1.00 72.25 368 SER A N 1
ATOM 2826 C CA . SER A 1 368 ? 17.108 -17.441 6.633 1.00 72.25 368 SER A CA 1
ATOM 2827 C C . SER A 1 368 ? 16.996 -16.151 7.456 1.00 72.25 368 SER A C 1
ATOM 2829 O O . SER A 1 368 ? 17.568 -16.071 8.536 1.00 72.25 368 SER A O 1
ATOM 2831 N N . SER A 1 369 ? 16.261 -15.152 6.965 1.00 77.50 369 SER A N 1
ATOM 2832 C CA . SER A 1 369 ? 16.116 -13.839 7.596 1.00 77.50 369 SER A CA 1
ATOM 2833 C C . SER A 1 369 ? 14.672 -13.411 7.861 1.00 77.50 369 SER A C 1
ATOM 2835 O O . SER A 1 369 ? 14.475 -12.288 8.319 1.00 77.50 369 SER A O 1
ATOM 2837 N N . ARG A 1 370 ? 13.656 -14.236 7.549 1.00 86.56 370 ARG A N 1
ATOM 2838 C CA . ARG A 1 370 ? 12.248 -13.799 7.632 1.00 86.56 370 ARG A CA 1
ATOM 2839 C C . ARG A 1 370 ? 11.302 -14.828 8.222 1.00 86.56 370 ARG A C 1
ATOM 2841 O O . ARG A 1 370 ? 11.310 -15.997 7.833 1.00 86.56 370 ARG A O 1
ATOM 2848 N N . ALA A 1 371 ? 10.424 -14.339 9.089 1.00 94.94 371 ALA A N 1
ATOM 2849 C CA . ALA A 1 371 ? 9.299 -15.083 9.636 1.00 94.94 371 ALA A CA 1
ATOM 2850 C C . ALA A 1 371 ? 8.072 -15.011 8.709 1.00 94.94 371 ALA A C 1
ATOM 2852 O O . ALA A 1 371 ? 7.969 -14.143 7.836 1.00 94.94 371 ALA A O 1
ATOM 2853 N N . LEU A 1 372 ? 7.112 -15.913 8.916 1.00 96.94 372 LEU A N 1
ATOM 2854 C CA . LEU A 1 372 ? 5.883 -15.984 8.128 1.00 96.94 372 LEU A CA 1
ATOM 2855 C C . LEU A 1 372 ? 5.081 -14.676 8.164 1.00 96.94 372 LEU A C 1
ATOM 2857 O O . LEU A 1 372 ? 4.601 -14.237 7.119 1.00 96.94 372 LEU A O 1
ATOM 2861 N N . PHE A 1 373 ? 4.973 -14.016 9.320 1.00 97.38 373 PHE A N 1
ATOM 2862 C CA . PHE A 1 373 ? 4.231 -12.755 9.424 1.00 97.38 373 PHE A CA 1
ATOM 2863 C C . PHE A 1 373 ? 4.823 -11.637 8.545 1.00 97.38 373 PHE A C 1
ATOM 2865 O O . PHE A 1 373 ? 4.076 -10.863 7.954 1.00 97.38 373 PHE A O 1
ATOM 2872 N N . GLU A 1 374 ? 6.146 -11.569 8.376 1.00 96.56 374 GLU A N 1
ATOM 2873 C CA . GLU A 1 374 ? 6.777 -10.570 7.497 1.00 96.56 374 GLU A CA 1
ATOM 2874 C C . GLU A 1 374 ? 6.483 -10.855 6.024 1.00 96.56 374 GLU A C 1
ATOM 2876 O O . GLU A 1 374 ? 6.303 -9.932 5.231 1.00 96.56 374 GLU A O 1
ATOM 2881 N N . GLN A 1 375 ? 6.389 -12.133 5.649 1.00 96.62 375 GLN A N 1
ATOM 2882 C CA . GLN A 1 375 ? 5.971 -12.516 4.300 1.00 96.62 375 GLN A CA 1
ATOM 2883 C C . GLN A 1 375 ? 4.510 -12.145 4.043 1.00 96.62 375 GLN A C 1
ATOM 2885 O O . GLN A 1 375 ? 4.184 -11.682 2.951 1.00 96.62 375 GLN A O 1
ATOM 2890 N N . VAL A 1 376 ? 3.641 -12.280 5.050 1.00 97.81 376 VAL A N 1
ATOM 2891 C CA . VAL A 1 376 ? 2.259 -11.785 4.976 1.00 97.81 376 VAL A CA 1
ATOM 2892 C C . VAL A 1 376 ? 2.239 -10.267 4.780 1.00 97.81 376 VAL A C 1
ATOM 2894 O O . VAL A 1 376 ? 1.538 -9.799 3.884 1.00 97.81 376 VAL A O 1
ATOM 2897 N N . ALA A 1 377 ? 3.029 -9.504 5.544 1.00 97.50 377 ALA A N 1
ATOM 2898 C CA . ALA A 1 377 ? 3.117 -8.048 5.400 1.00 97.50 377 ALA A CA 1
ATOM 2899 C C . ALA A 1 377 ? 3.538 -7.634 3.978 1.00 97.50 377 ALA A C 1
ATOM 2901 O O . ALA A 1 377 ? 2.851 -6.844 3.330 1.00 97.50 377 ALA A O 1
ATOM 2902 N N . LEU A 1 378 ? 4.601 -8.245 3.445 1.00 95.56 378 LEU A N 1
ATOM 2903 C CA . LEU A 1 378 ? 5.079 -7.997 2.080 1.00 95.56 378 LEU A CA 1
ATOM 2904 C C . LEU A 1 378 ? 4.040 -8.367 1.013 1.00 95.56 378 LEU A C 1
ATOM 2906 O O . LEU A 1 378 ? 3.896 -7.664 0.014 1.00 95.56 378 LEU A O 1
ATOM 2910 N N . LYS A 1 379 ? 3.293 -9.460 1.213 1.00 96.31 379 LYS A N 1
ATOM 2911 C CA . LYS A 1 379 ? 2.205 -9.843 0.306 1.00 96.31 379 LYS A CA 1
ATOM 2912 C C . LYS A 1 379 ? 1.049 -8.854 0.350 1.00 96.31 379 LYS A C 1
ATOM 2914 O O . LYS A 1 379 ? 0.497 -8.545 -0.697 1.00 96.31 379 LYS A O 1
ATOM 2919 N N . CYS A 1 380 ? 0.713 -8.323 1.520 1.00 97.06 380 CYS A N 1
ATOM 2920 C CA . CYS A 1 380 ? -0.314 -7.295 1.642 1.00 97.06 380 CYS A CA 1
ATOM 2921 C C . CYS A 1 380 ? 0.096 -5.994 0.941 1.00 97.06 380 CYS A C 1
ATOM 2923 O O . CYS A 1 380 ? -0.732 -5.421 0.242 1.00 97.06 380 CYS A O 1
ATOM 2925 N N . GLU A 1 381 ? 1.364 -5.581 1.044 1.00 93.12 381 GLU A N 1
ATOM 2926 C CA . GLU A 1 381 ? 1.913 -4.459 0.262 1.00 93.12 381 GLU A CA 1
ATOM 2927 C C . GLU A 1 381 ? 1.784 -4.723 -1.249 1.00 93.12 381 GLU A C 1
ATOM 2929 O O . GLU A 1 381 ? 1.320 -3.867 -1.996 1.00 93.12 381 GLU A O 1
ATOM 2934 N N . GLU A 1 382 ? 2.104 -5.940 -1.708 1.00 93.06 382 GLU A N 1
ATOM 2935 C CA . GLU A 1 382 ? 1.929 -6.353 -3.110 1.00 93.06 382 GLU A CA 1
ATOM 2936 C C . GLU A 1 382 ? 0.451 -6.349 -3.553 1.00 93.06 382 GLU A C 1
ATOM 2938 O O . GLU A 1 382 ? 0.131 -6.055 -4.709 1.00 93.06 382 GLU A O 1
ATOM 2943 N N . TRP A 1 383 ? -0.472 -6.712 -2.659 1.00 92.94 383 TRP A N 1
ATOM 2944 C CA . TRP A 1 383 ? -1.907 -6.766 -2.946 1.00 92.94 383 TRP A CA 1
ATOM 2945 C C . TRP A 1 383 ? -2.585 -5.395 -2.893 1.00 92.94 383 TRP A C 1
ATOM 2947 O O . TRP A 1 383 ? -3.678 -5.259 -3.446 1.00 92.94 383 TRP A O 1
ATOM 2957 N N . ASN A 1 384 ? -1.947 -4.395 -2.281 1.00 91.69 384 ASN A N 1
ATOM 2958 C CA . ASN A 1 384 ? -2.498 -3.064 -2.058 1.00 91.69 384 ASN A CA 1
ATOM 2959 C C . ASN A 1 384 ? -2.514 -2.196 -3.330 1.00 91.69 384 ASN A C 1
ATOM 2961 O O . ASN A 1 384 ? -1.785 -1.213 -3.440 1.00 91.69 384 ASN A O 1
ATOM 2965 N N . SER A 1 385 ? -3.345 -2.548 -4.314 1.00 80.88 385 SER A N 1
ATOM 2966 C CA . SER A 1 385 ? -3.451 -1.778 -5.563 1.00 80.88 385 SER A CA 1
ATOM 2967 C C . SER A 1 385 ? -4.369 -0.556 -5.477 1.00 80.88 385 SER A C 1
ATOM 2969 O O . SER A 1 385 ? -4.227 0.345 -6.296 1.00 80.88 385 SER A O 1
ATOM 2971 N N . GLU A 1 386 ? -5.294 -0.521 -4.514 1.00 82.94 386 GLU A N 1
ATOM 2972 C CA . GLU A 1 386 ? -6.352 0.501 -4.413 1.00 82.94 386 GLU A CA 1
ATOM 2973 C C . GLU A 1 386 ? -6.232 1.375 -3.148 1.00 82.94 386 GLU A C 1
ATOM 2975 O O . GLU A 1 386 ? -7.183 2.066 -2.788 1.00 82.94 386 GLU A O 1
ATOM 2980 N N . ASP A 1 387 ? -5.085 1.340 -2.453 1.00 88.12 387 ASP A N 1
ATOM 2981 C CA . ASP A 1 387 ? -4.886 2.009 -1.153 1.00 88.12 387 ASP A CA 1
ATOM 2982 C C . ASP A 1 387 ? -5.974 1.629 -0.128 1.00 88.12 387 ASP A C 1
ATOM 2984 O O . ASP A 1 387 ? -6.645 2.461 0.487 1.00 88.12 387 ASP A O 1
ATOM 2988 N N . ASN A 1 388 ? -6.197 0.325 0.015 1.00 95.06 388 ASN A N 1
ATOM 2989 C CA . ASN A 1 388 ? -7.279 -0.225 0.822 1.00 95.06 388 ASN A CA 1
ATOM 2990 C C . ASN A 1 388 ? -6.901 -1.499 1.594 1.00 95.06 388 ASN A C 1
ATOM 2992 O O . ASN A 1 388 ? -7.769 -2.126 2.205 1.00 95.06 388 ASN A O 1
ATOM 2996 N N . VAL A 1 389 ? -5.609 -1.837 1.660 1.00 97.88 389 VAL A N 1
ATOM 2997 C CA . VAL A 1 389 ? -5.074 -2.919 2.501 1.00 97.88 389 VAL A CA 1
ATOM 2998 C C . VAL A 1 389 ? -4.290 -2.366 3.692 1.00 97.88 389 VAL A C 1
ATOM 3000 O O . VAL A 1 389 ? -3.401 -1.536 3.541 1.00 97.88 389 VAL A O 1
ATOM 3003 N N . GLY A 1 390 ? -4.620 -2.848 4.885 1.00 98.06 390 GLY A N 1
ATOM 3004 C CA . GLY A 1 390 ? -3.890 -2.625 6.127 1.00 98.06 390 GLY A CA 1
ATOM 3005 C C . GLY A 1 390 ? -3.543 -3.949 6.804 1.00 98.06 390 GLY A C 1
ATOM 3006 O O . GLY A 1 390 ? -3.932 -5.025 6.348 1.00 98.06 390 GLY A O 1
ATOM 3007 N N . LEU A 1 391 ? -2.826 -3.876 7.919 1.00 98.62 391 LEU A N 1
ATOM 3008 C CA . LEU A 1 391 ? -2.335 -5.036 8.663 1.00 98.62 391 LEU A CA 1
ATOM 3009 C C . LEU A 1 391 ? -2.880 -5.040 10.086 1.00 98.62 391 LEU A C 1
ATOM 3011 O O . LEU A 1 391 ? -3.079 -3.985 10.675 1.00 98.62 391 LEU A O 1
ATOM 3015 N N . VAL A 1 392 ? -3.083 -6.217 10.671 1.00 98.62 392 VAL A N 1
ATOM 3016 C CA . VAL A 1 392 ? -3.335 -6.367 12.110 1.00 98.62 392 VAL A CA 1
ATOM 3017 C C . VAL A 1 392 ? -2.069 -6.895 12.770 1.00 98.62 392 VAL A C 1
ATOM 3019 O O . VAL A 1 392 ? -1.642 -8.017 12.477 1.00 98.62 392 VAL A O 1
ATOM 3022 N N . VAL A 1 393 ? -1.478 -6.089 13.653 1.00 98.00 393 VAL A N 1
ATOM 3023 C CA . VAL A 1 393 ? -0.229 -6.406 14.360 1.00 98.00 393 VAL A CA 1
ATOM 3024 C C . VAL A 1 393 ? -0.418 -6.148 15.850 1.00 98.00 393 VAL A C 1
ATOM 3026 O O . VAL A 1 393 ? -0.762 -5.043 16.236 1.00 98.00 393 VAL A O 1
ATOM 3029 N N . GLY A 1 394 ? -0.234 -7.150 16.699 1.00 95.00 394 GLY A N 1
ATOM 3030 C CA . GLY A 1 394 ? -0.489 -7.048 18.129 1.00 95.00 394 GLY A CA 1
ATOM 3031 C C . GLY A 1 394 ? 0.429 -6.045 18.827 1.00 95.00 394 GLY A C 1
ATOM 3032 O O . GLY A 1 394 ? 1.645 -6.123 18.701 1.00 95.00 394 GLY A O 1
ATOM 3033 N N . ALA A 1 395 ? -0.150 -5.161 19.636 1.00 93.62 395 ALA A N 1
ATOM 3034 C CA . ALA A 1 395 ? 0.574 -4.205 20.472 1.00 93.62 395 ALA A CA 1
ATOM 3035 C C . ALA A 1 395 ? 1.344 -4.857 21.637 1.00 93.62 395 ALA A C 1
ATOM 3037 O O . ALA A 1 395 ? 2.129 -4.196 22.305 1.00 93.62 395 ALA A O 1
ATOM 3038 N N . THR A 1 396 ? 1.119 -6.149 21.891 1.00 92.12 396 THR A N 1
ATOM 3039 C CA . THR A 1 396 ? 1.859 -6.947 22.879 1.00 92.12 396 THR A CA 1
ATOM 3040 C C . THR A 1 396 ? 3.253 -7.359 22.396 1.00 92.12 396 THR A C 1
ATOM 3042 O O . THR A 1 396 ? 4.078 -7.750 23.213 1.00 92.12 396 THR A O 1
ATOM 3045 N N . ASP A 1 397 ? 3.531 -7.269 21.092 1.00 93.00 397 ASP A N 1
ATOM 3046 C CA . ASP A 1 397 ? 4.799 -7.668 20.476 1.00 93.00 397 ASP A CA 1
ATOM 3047 C C . ASP A 1 397 ? 5.410 -6.477 19.724 1.00 93.00 397 ASP A C 1
ATOM 3049 O O . ASP A 1 397 ? 5.226 -6.285 18.518 1.00 93.00 397 ASP A O 1
ATOM 3053 N N . VAL A 1 398 ? 6.116 -5.632 20.478 1.00 94.31 398 VAL A N 1
ATOM 3054 C CA . VAL A 1 398 ? 6.724 -4.392 19.970 1.00 94.31 398 VAL A CA 1
ATOM 3055 C C . VAL A 1 398 ? 7.766 -4.688 18.891 1.00 94.31 398 VAL A C 1
ATOM 3057 O O . VAL A 1 398 ? 7.895 -3.938 17.924 1.00 94.31 398 VAL A O 1
ATOM 3060 N N . GLU A 1 399 ? 8.486 -5.802 19.010 1.00 93.50 399 GLU A N 1
ATOM 3061 C CA . GLU A 1 399 ? 9.496 -6.173 18.025 1.00 93.50 399 GLU A CA 1
ATOM 3062 C C . GLU A 1 399 ? 8.864 -6.584 16.694 1.00 93.50 399 GLU A C 1
ATOM 3064 O O . GLU A 1 399 ? 9.320 -6.162 15.629 1.00 93.50 399 GLU A O 1
ATOM 3069 N N . ALA A 1 400 ? 7.748 -7.317 16.727 1.00 94.50 400 ALA A N 1
ATOM 3070 C CA . ALA A 1 400 ? 6.975 -7.566 15.518 1.00 94.50 400 ALA A CA 1
ATOM 3071 C C . ALA A 1 400 ? 6.450 -6.271 14.881 1.00 94.50 400 ALA A C 1
ATOM 3073 O O . ALA A 1 400 ? 6.507 -6.144 13.657 1.00 94.50 400 ALA A O 1
ATOM 3074 N N . LEU A 1 401 ? 5.990 -5.294 15.675 1.00 95.31 401 LEU A N 1
ATOM 3075 C CA . LEU A 1 401 ? 5.595 -3.976 15.161 1.00 95.31 401 LEU A CA 1
ATOM 3076 C C . LEU A 1 401 ? 6.749 -3.275 14.435 1.00 95.31 401 LEU A C 1
ATOM 3078 O O . LEU A 1 401 ? 6.550 -2.821 13.307 1.00 95.31 401 LEU A O 1
ATOM 3082 N N . ARG A 1 402 ? 7.955 -3.241 15.026 1.00 94.69 402 ARG A N 1
ATOM 3083 C CA . ARG A 1 402 ? 9.148 -2.654 14.385 1.00 94.69 402 ARG A CA 1
ATOM 3084 C C . ARG A 1 402 ? 9.476 -3.349 13.069 1.00 94.69 402 ARG A C 1
ATOM 3086 O O . ARG A 1 402 ? 9.665 -2.681 12.054 1.00 94.69 402 ARG A O 1
ATOM 3093 N N . ARG A 1 403 ? 9.491 -4.684 13.069 1.00 94.81 403 ARG A N 1
ATOM 3094 C CA . ARG A 1 403 ? 9.791 -5.491 11.878 1.00 94.81 403 ARG A CA 1
ATOM 3095 C C . ARG A 1 403 ? 8.769 -5.282 10.767 1.00 94.81 403 ARG A C 1
ATOM 3097 O O . ARG A 1 403 ? 9.165 -5.054 9.628 1.00 94.81 403 ARG A O 1
ATOM 3104 N N . VAL A 1 404 ? 7.471 -5.282 11.089 1.00 96.25 404 VAL A N 1
ATOM 3105 C CA . VAL A 1 404 ? 6.410 -4.992 10.110 1.00 96.25 404 VAL A CA 1
ATOM 3106 C C . VAL A 1 404 ? 6.542 -3.567 9.576 1.00 96.25 404 VAL A C 1
ATOM 3108 O O . VAL A 1 404 ? 6.555 -3.377 8.363 1.00 96.25 404 VAL A O 1
ATOM 3111 N N . ARG A 1 405 ? 6.702 -2.560 10.444 1.00 95.00 405 ARG A N 1
ATOM 3112 C CA . ARG A 1 405 ? 6.846 -1.162 10.011 1.00 95.00 405 ARG A CA 1
ATOM 3113 C C . ARG A 1 405 ? 8.076 -0.953 9.120 1.00 95.00 405 ARG A C 1
ATOM 3115 O O . ARG A 1 405 ? 8.002 -0.159 8.187 1.00 95.00 405 ARG A O 1
ATOM 3122 N N . ALA A 1 406 ? 9.169 -1.681 9.355 1.00 91.38 406 ALA A N 1
ATOM 3123 C CA . ALA A 1 406 ? 10.368 -1.624 8.520 1.00 91.38 406 ALA A CA 1
ATOM 3124 C C . ALA A 1 406 ? 10.136 -2.159 7.094 1.00 91.38 406 ALA A C 1
ATOM 3126 O O . ALA A 1 406 ? 10.656 -1.585 6.138 1.00 91.38 406 ALA A O 1
ATOM 3127 N N . VAL A 1 407 ? 9.352 -3.233 6.931 1.00 91.12 407 VAL A N 1
ATOM 3128 C CA . VAL A 1 407 ? 9.075 -3.820 5.604 1.00 91.12 407 VAL A CA 1
ATOM 3129 C C . VAL A 1 407 ? 7.891 -3.173 4.881 1.00 91.12 407 VAL A C 1
ATOM 3131 O O . VAL A 1 407 ? 7.860 -3.187 3.652 1.00 91.12 407 VAL A O 1
ATOM 3134 N N . THR A 1 408 ? 6.942 -2.588 5.617 1.00 93.00 408 THR A N 1
ATOM 3135 C CA . THR A 1 408 ? 5.767 -1.881 5.080 1.00 93.00 408 THR A CA 1
ATOM 3136 C C . THR A 1 408 ? 5.644 -0.488 5.713 1.00 93.00 408 THR A C 1
ATOM 3138 O O . THR A 1 408 ? 4.826 -0.281 6.618 1.00 93.00 408 THR A O 1
ATOM 3141 N N . PRO A 1 409 ? 6.451 0.498 5.274 1.00 87.38 409 PRO A N 1
ATOM 3142 C CA . PRO A 1 409 ? 6.530 1.807 5.926 1.00 87.38 409 PRO A CA 1
ATOM 3143 C C . PRO A 1 409 ? 5.227 2.609 5.843 1.00 87.38 409 PRO A C 1
ATOM 3145 O O . PRO A 1 409 ? 4.949 3.399 6.745 1.00 87.38 409 PRO A O 1
ATOM 3148 N N . ASN A 1 410 ? 4.400 2.366 4.819 1.00 87.12 410 ASN A N 1
ATOM 3149 C CA . ASN A 1 410 ? 3.240 3.200 4.491 1.00 87.12 410 ASN A CA 1
ATOM 3150 C C . ASN A 1 410 ? 1.878 2.575 4.828 1.00 87.12 410 ASN A C 1
ATOM 3152 O O . ASN A 1 410 ? 0.889 3.308 4.895 1.00 87.12 410 ASN A O 1
ATOM 3156 N N . LEU A 1 411 ? 1.798 1.253 5.035 1.00 94.38 411 LEU A N 1
ATOM 3157 C CA . LEU A 1 411 ? 0.521 0.602 5.338 1.00 94.38 411 LEU A CA 1
ATOM 3158 C C . LEU A 1 411 ? 0.000 1.011 6.712 1.00 94.38 411 LEU A C 1
ATOM 3160 O O . LEU A 1 411 ? 0.760 1.223 7.663 1.00 94.38 411 LEU A O 1
ATOM 3164 N N . TRP A 1 412 ? -1.322 1.064 6.819 1.00 97.88 412 TRP A N 1
ATOM 3165 C CA . TRP A 1 412 ? -1.993 1.247 8.094 1.00 97.88 412 TRP A CA 1
ATOM 3166 C C . TRP A 1 412 ? -1.955 -0.038 8.916 1.00 97.88 412 TRP A C 1
ATOM 3168 O O . TRP A 1 412 ? -2.290 -1.115 8.421 1.00 97.88 412 TRP A O 1
ATOM 3178 N N . ILE A 1 413 ? -1.592 0.088 10.189 1.00 98.50 413 ILE A N 1
ATOM 3179 C CA . ILE A 1 413 ? -1.568 -1.015 11.149 1.00 98.50 413 ILE A CA 1
ATOM 3180 C C . ILE A 1 413 ? -2.707 -0.827 12.152 1.00 98.50 413 ILE A C 1
ATOM 3182 O O . ILE A 1 413 ? -2.821 0.217 12.779 1.00 98.50 413 ILE A O 1
ATOM 3186 N N . LEU A 1 414 ? -3.544 -1.842 12.331 1.00 98.38 414 LEU A N 1
ATOM 3187 C CA . LEU A 1 414 ? -4.468 -1.968 13.451 1.00 98.38 414 LEU A CA 1
ATOM 3188 C C . LEU A 1 414 ? -3.746 -2.708 14.583 1.00 98.38 414 LEU A C 1
ATOM 3190 O O . LEU A 1 414 ? -3.390 -3.875 14.405 1.00 98.38 414 LEU A O 1
ATOM 3194 N N . ALA A 1 415 ? -3.551 -2.048 15.728 1.00 96.88 415 ALA A N 1
ATOM 3195 C CA . ALA A 1 415 ? -2.697 -2.538 16.811 1.00 96.88 415 ALA A CA 1
ATOM 3196 C C . ALA A 1 415 ? -3.444 -2.951 18.096 1.00 96.88 415 ALA A C 1
ATOM 3198 O O . ALA A 1 415 ? -3.411 -2.228 19.094 1.00 96.88 415 ALA A O 1
ATOM 3199 N N . PRO A 1 416 ? -4.157 -4.097 18.110 1.00 94.56 416 PRO A N 1
ATOM 3200 C CA . PRO A 1 416 ? -4.844 -4.575 19.307 1.00 94.56 416 PRO A CA 1
ATOM 3201 C C . PRO A 1 416 ? -3.867 -5.089 20.358 1.00 94.56 416 PRO A C 1
ATOM 3203 O O . PRO A 1 416 ? -2.850 -5.687 20.030 1.00 94.56 416 PRO A O 1
ATOM 3206 N N . GLY A 1 417 ? -4.213 -4.916 21.632 1.00 85.88 417 GLY A N 1
ATOM 3207 C CA . GLY A 1 417 ? -3.424 -5.441 22.752 1.00 85.88 417 GLY A CA 1
ATOM 3208 C C . GLY A 1 417 ? -3.177 -4.436 23.876 1.00 85.88 417 GLY A C 1
ATOM 3209 O O . GLY A 1 417 ? -2.744 -4.826 24.957 1.00 85.88 417 GLY A O 1
ATOM 3210 N N . ILE A 1 418 ? -3.504 -3.162 23.656 1.00 85.44 418 ILE A N 1
ATOM 3211 C CA . ILE A 1 418 ? -3.412 -2.116 24.678 1.00 85.44 418 ILE A CA 1
ATOM 3212 C C . ILE A 1 418 ? -4.490 -2.299 25.757 1.00 85.44 418 ILE A C 1
ATOM 3214 O O . ILE A 1 418 ? -5.644 -2.634 25.470 1.00 85.44 418 ILE A O 1
ATOM 3218 N N . GLY A 1 419 ? -4.106 -2.081 27.018 1.00 78.56 419 GLY A N 1
ATOM 3219 C CA . GLY A 1 419 ? -4.980 -2.212 28.182 1.00 78.56 419 GLY A CA 1
ATOM 3220 C C . GLY A 1 419 ? -5.087 -3.661 28.651 1.00 78.56 419 GLY A C 1
ATOM 3221 O O . GLY A 1 419 ? -4.147 -4.216 29.206 1.00 78.56 419 GLY A O 1
ATOM 3222 N N . ALA A 1 420 ? -6.229 -4.307 28.418 1.00 68.88 420 ALA A N 1
ATOM 3223 C CA . ALA A 1 420 ? -6.566 -5.587 29.050 1.00 68.88 420 ALA A CA 1
ATOM 3224 C C . ALA A 1 420 ? -5.728 -6.809 28.604 1.00 68.88 420 ALA A C 1
ATOM 3226 O O . ALA A 1 420 ? -5.938 -7.900 29.129 1.00 68.88 420 ALA A O 1
ATOM 3227 N N . GLN A 1 421 ? -4.844 -6.662 27.611 1.00 71.88 421 GLN A N 1
ATOM 3228 C CA . GLN A 1 421 ? -3.874 -7.693 27.206 1.00 71.88 421 GLN A CA 1
ATOM 3229 C C . GLN A 1 421 ? -2.429 -7.322 27.592 1.00 71.88 421 GLN A C 1
ATOM 3231 O O . GLN A 1 421 ? -1.514 -8.070 27.270 1.00 71.88 421 GLN A O 1
ATOM 3236 N N . GLY A 1 422 ? -2.225 -6.198 28.291 1.00 75.06 422 GLY A N 1
ATOM 3237 C CA . GLY A 1 422 ? -0.936 -5.814 28.869 1.00 75.06 422 GLY A CA 1
ATOM 3238 C C . GLY A 1 422 ? 0.077 -5.198 27.901 1.00 75.06 422 GLY A C 1
ATOM 3239 O O . GLY A 1 422 ? 1.242 -5.086 28.263 1.00 75.06 422 GLY A O 1
ATOM 3240 N N . GLY A 1 423 ? -0.318 -4.805 26.685 1.00 79.56 423 GLY A N 1
ATOM 3241 C CA . GLY A 1 423 ? 0.584 -4.105 25.767 1.00 79.56 423 GLY A CA 1
ATOM 3242 C C . GLY A 1 423 ? 0.980 -2.723 26.299 1.00 79.56 423 GLY A C 1
ATOM 3243 O O . GLY A 1 423 ? 0.111 -1.958 26.727 1.00 79.56 423 GLY A O 1
ATOM 3244 N N . ASN A 1 424 ? 2.276 -2.400 26.239 1.00 89.56 424 ASN A N 1
ATOM 3245 C CA . ASN A 1 424 ? 2.787 -1.072 26.573 1.00 89.56 424 ASN A CA 1
ATOM 3246 C C . ASN A 1 424 ? 2.371 -0.079 25.475 1.00 89.56 424 ASN A C 1
ATOM 3248 O O . ASN A 1 424 ? 2.795 -0.200 24.325 1.00 89.56 424 ASN A O 1
ATOM 3252 N N . LEU A 1 425 ? 1.527 0.894 25.836 1.00 90.69 425 LEU A N 1
ATOM 3253 C CA . LEU A 1 425 ? 1.025 1.912 24.914 1.00 90.69 425 LEU A CA 1
ATOM 3254 C C . LEU A 1 425 ? 2.165 2.715 24.280 1.00 90.69 425 LEU A C 1
ATOM 3256 O O . LEU A 1 425 ? 2.145 2.924 23.067 1.00 90.69 425 LEU A O 1
ATOM 3260 N N . GLU A 1 426 ? 3.156 3.119 25.076 1.00 90.94 426 GLU A N 1
ATOM 3261 C CA . GLU A 1 426 ? 4.242 3.984 24.624 1.00 90.94 426 GLU A CA 1
ATOM 3262 C C . GLU A 1 426 ? 5.119 3.308 23.574 1.00 90.94 426 GLU A C 1
ATOM 3264 O O . GLU A 1 426 ? 5.327 3.819 22.467 1.00 90.94 426 GLU A O 1
ATOM 3269 N N . GLU A 1 427 ? 5.578 2.104 23.898 1.00 91.62 427 GLU A N 1
ATOM 3270 C CA . GLU A 1 427 ? 6.445 1.328 23.022 1.00 91.62 427 GLU A CA 1
ATOM 3271 C C . GLU A 1 427 ? 5.724 0.897 21.740 1.00 91.62 427 GLU A C 1
ATOM 3273 O O . GLU A 1 427 ? 6.280 1.020 20.644 1.00 91.62 427 GLU A O 1
ATOM 3278 N N . ALA A 1 428 ? 4.476 0.428 21.854 1.00 93.06 428 ALA A N 1
ATOM 3279 C CA . ALA A 1 428 ? 3.708 -0.055 20.713 1.00 93.06 428 ALA A CA 1
ATOM 3280 C C . ALA A 1 428 ? 3.366 1.070 19.730 1.00 93.06 428 ALA A C 1
ATOM 3282 O O . ALA A 1 428 ? 3.506 0.892 18.518 1.00 93.06 428 ALA A O 1
ATOM 3283 N N . VAL A 1 429 ? 2.950 2.241 20.227 1.00 93.62 429 VAL A N 1
ATOM 3284 C CA . VAL A 1 429 ? 2.670 3.398 19.368 1.00 93.62 429 VAL A CA 1
ATOM 3285 C C . VAL A 1 429 ? 3.962 3.880 18.714 1.00 93.62 429 VAL A C 1
ATOM 3287 O O . VAL A 1 429 ? 4.017 4.000 17.492 1.00 93.62 429 VAL A O 1
ATOM 3290 N N . THR A 1 430 ? 5.044 4.049 19.472 1.00 90.81 430 THR A N 1
ATOM 3291 C CA . THR A 1 430 ? 6.327 4.529 18.932 1.00 90.81 430 THR A CA 1
ATOM 3292 C C . THR A 1 430 ? 6.907 3.611 17.846 1.00 90.81 430 THR A C 1
ATOM 3294 O O . THR A 1 430 ? 7.451 4.099 16.843 1.00 90.81 430 THR A O 1
ATOM 3297 N N . ALA A 1 431 ? 6.775 2.291 18.022 1.00 93.12 431 ALA A N 1
ATOM 3298 C CA . ALA A 1 431 ? 7.187 1.284 17.044 1.00 93.12 431 ALA A CA 1
ATOM 3299 C C . ALA A 1 431 ? 6.237 1.197 15.838 1.00 93.12 431 ALA A C 1
ATOM 3301 O O . ALA A 1 431 ? 6.684 0.976 14.713 1.00 93.12 431 ALA A O 1
ATOM 3302 N N . GLY A 1 432 ? 4.933 1.361 16.072 1.00 92.94 432 GLY A N 1
ATOM 3303 C CA . GLY A 1 432 ? 3.888 1.183 15.072 1.00 92.94 432 GLY A CA 1
ATOM 3304 C C . GLY A 1 432 ? 3.626 2.402 14.188 1.00 92.94 432 GLY A C 1
ATOM 3305 O O . GLY A 1 432 ? 3.140 2.217 13.073 1.00 92.94 432 GLY A O 1
ATOM 3306 N N . LEU A 1 433 ? 3.933 3.625 14.631 1.00 93.56 433 LEU A N 1
ATOM 3307 C CA . LEU A 1 433 ? 3.706 4.854 13.859 1.00 93.56 433 LEU A CA 1
ATOM 3308 C C . LEU A 1 433 ? 4.521 4.887 12.557 1.00 93.56 433 LEU A C 1
ATOM 3310 O O . LEU A 1 433 ? 5.699 4.520 12.521 1.00 93.56 433 LEU A O 1
ATOM 3314 N N . SER A 1 434 ? 3.900 5.380 11.486 1.00 89.38 434 SER A N 1
ATOM 3315 C CA . SER A 1 434 ? 4.600 5.764 10.255 1.00 89.38 434 SER A CA 1
ATOM 3316 C C . SER A 1 434 ? 5.390 7.066 10.442 1.00 89.38 434 SER A C 1
ATOM 3318 O O . SER A 1 434 ? 5.245 7.768 11.444 1.00 89.38 434 SER A O 1
ATOM 3320 N N . ALA A 1 435 ? 6.244 7.399 9.470 1.00 81.31 435 ALA A N 1
ATOM 3321 C CA . ALA A 1 435 ? 7.093 8.594 9.523 1.00 81.31 435 ALA A CA 1
ATOM 3322 C C . ALA A 1 435 ? 6.296 9.911 9.619 1.00 81.31 435 ALA A C 1
ATOM 3324 O O . ALA A 1 435 ? 6.771 10.871 10.213 1.00 81.31 435 ALA A O 1
ATOM 3325 N N . ASP A 1 436 ? 5.074 9.938 9.080 1.00 79.31 436 ASP A N 1
ATOM 3326 C CA . ASP A 1 436 ? 4.139 11.068 9.159 1.00 79.31 436 ASP A CA 1
ATOM 3327 C C . ASP A 1 436 ? 3.354 11.129 10.489 1.00 79.31 436 ASP A C 1
ATOM 3329 O O . ASP A 1 436 ? 2.459 11.959 10.637 1.00 79.31 436 ASP A O 1
ATOM 3333 N N . GLY A 1 437 ? 3.652 10.253 11.458 1.00 86.69 437 GLY A N 1
ATOM 3334 C CA . GLY A 1 437 ? 2.968 10.219 12.755 1.00 86.69 437 GLY A CA 1
ATOM 3335 C C . GLY A 1 437 ? 1.509 9.751 12.681 1.00 86.69 437 GLY A C 1
ATOM 3336 O O . GLY A 1 437 ? 0.721 10.051 13.581 1.00 86.69 437 GLY A O 1
ATOM 3337 N N . MET A 1 438 ? 1.129 9.042 11.615 1.00 88.56 438 MET A N 1
ATOM 3338 C CA . MET A 1 438 ? -0.194 8.437 11.429 1.00 88.56 438 MET A CA 1
ATOM 3339 C C . MET A 1 438 ? -0.042 6.912 11.284 1.00 88.56 438 MET A C 1
ATOM 3341 O O . MET A 1 438 ? 0.563 6.280 12.145 1.00 88.56 438 MET A O 1
ATOM 3345 N N . GLY A 1 439 ? -0.595 6.298 10.229 1.00 92.06 439 GLY A N 1
ATOM 3346 C CA . GLY A 1 439 ? -0.327 4.908 9.822 1.00 92.06 439 GLY A CA 1
ATOM 3347 C C . GLY A 1 439 ? -0.648 3.820 10.853 1.00 92.06 439 GLY A C 1
ATOM 3348 O O . GLY A 1 439 ? -0.326 2.654 10.625 1.00 92.06 439 GLY A O 1
ATOM 3349 N N . LEU A 1 440 ? -1.281 4.168 11.970 1.00 97.12 440 LEU A N 1
ATOM 3350 C CA . LEU A 1 440 ? -1.572 3.294 13.095 1.00 97.12 440 LEU A CA 1
ATOM 3351 C C . LEU A 1 440 ? -2.981 3.600 13.608 1.00 97.12 440 LEU A C 1
ATOM 3353 O O . LEU A 1 440 ? -3.330 4.756 13.805 1.00 97.12 440 LEU A O 1
ATOM 3357 N N . LEU A 1 441 ? -3.784 2.572 13.853 1.00 97.50 441 LEU A N 1
ATOM 3358 C CA . LEU A 1 441 ? -5.012 2.647 14.636 1.00 97.50 441 LEU A CA 1
ATOM 3359 C C . LEU A 1 441 ? -4.824 1.840 15.910 1.00 97.50 441 LEU A C 1
ATOM 3361 O O . LEU A 1 441 ? -4.403 0.683 15.851 1.00 97.50 441 LEU A O 1
ATOM 3365 N N . VAL A 1 442 ? -5.188 2.426 17.048 1.00 96.88 442 VAL A N 1
ATOM 3366 C CA . VAL A 1 442 ? -5.025 1.804 18.367 1.00 96.88 442 VAL A CA 1
ATOM 3367 C C . VAL A 1 442 ? -6.399 1.377 18.892 1.00 96.88 442 VAL A C 1
ATOM 3369 O O . VAL A 1 442 ? -7.105 2.198 19.479 1.00 96.88 442 VAL A O 1
ATOM 3372 N N . PRO A 1 443 ? -6.844 0.128 18.641 1.00 96.62 443 PRO A N 1
ATOM 3373 C CA . PRO A 1 443 ? -8.120 -0.362 19.132 1.00 96.62 443 PRO A CA 1
ATOM 3374 C C . PRO A 1 443 ? -8.067 -0.651 20.635 1.00 96.62 443 PRO A C 1
ATOM 3376 O O . PRO A 1 443 ? -7.359 -1.559 21.077 1.00 96.62 443 PRO A O 1
ATOM 3379 N N . VAL A 1 444 ? -8.882 0.068 21.406 1.00 94.94 444 VAL A N 1
ATOM 3380 C CA . VAL A 1 444 ? -9.081 -0.142 22.844 1.00 94.94 444 VAL A CA 1
ATOM 3381 C C . VAL A 1 444 ? -10.553 -0.434 23.107 1.00 94.94 444 VAL A C 1
ATOM 3383 O O . VAL A 1 444 ? -11.434 0.303 22.682 1.00 94.94 444 VAL A O 1
ATOM 3386 N N . SER A 1 445 ? -10.815 -1.549 23.787 1.00 91.75 445 SER A N 1
ATOM 3387 C CA . SER A 1 445 ? -12.163 -2.046 24.086 1.00 91.75 445 SER A CA 1
ATOM 3388 C C . SER A 1 445 ? -12.433 -1.953 25.592 1.00 91.75 445 SER A C 1
ATOM 3390 O O . SER A 1 445 ? -12.802 -0.891 26.087 1.00 91.75 445 SER A O 1
ATOM 3392 N N . ARG A 1 446 ? -12.098 -3.004 26.354 1.00 89.69 446 ARG A N 1
ATOM 3393 C CA . ARG A 1 446 ? -12.269 -3.075 27.821 1.00 89.69 446 ARG A CA 1
ATOM 3394 C C . ARG A 1 446 ? -11.655 -1.919 28.619 1.00 89.69 446 ARG A C 1
ATOM 3396 O O . ARG A 1 446 ? -12.183 -1.574 29.667 1.00 89.69 446 ARG A O 1
ATOM 3403 N N . GLY A 1 447 ? -10.566 -1.319 28.132 1.00 89.19 447 GLY A N 1
ATOM 3404 C CA . GLY A 1 447 ? -9.943 -0.149 28.771 1.00 89.19 447 GLY A CA 1
ATOM 3405 C C . GLY A 1 447 ? -10.835 1.100 28.778 1.00 89.19 447 GLY A C 1
ATOM 3406 O O . GLY A 1 447 ? -10.663 1.959 29.630 1.00 89.19 447 GLY A O 1
ATOM 3407 N N . ILE A 1 448 ? -11.806 1.171 27.863 1.00 93.31 448 ILE A N 1
ATOM 3408 C CA . ILE A 1 448 ? -12.808 2.239 27.784 1.00 93.31 448 ILE A CA 1
ATOM 3409 C C . ILE A 1 448 ? -14.135 1.746 28.365 1.00 93.31 448 ILE A C 1
ATOM 3411 O O . ILE A 1 448 ? -14.747 2.450 29.161 1.00 93.31 448 ILE A O 1
ATOM 3415 N N . SER A 1 449 ? -14.574 0.527 28.021 1.00 92.50 449 SER A N 1
ATOM 3416 C CA . SER A 1 449 ? -15.900 0.041 28.430 1.00 92.50 449 SER A CA 1
ATOM 3417 C C . SER A 1 449 ? -16.065 -0.139 29.939 1.00 92.50 449 SER A C 1
ATOM 3419 O O . SER A 1 449 ? -17.160 0.084 30.452 1.00 92.50 449 SER A O 1
ATOM 3421 N N . LYS A 1 450 ? -14.989 -0.522 30.642 1.00 91.19 450 LYS A N 1
ATOM 3422 C CA . LYS A 1 450 ? -14.976 -0.740 32.097 1.00 91.19 450 LYS A CA 1
ATOM 3423 C C . LYS A 1 450 ? -14.604 0.498 32.908 1.00 91.19 450 LYS A C 1
ATOM 3425 O O . LYS A 1 450 ? -14.605 0.431 34.135 1.00 91.19 450 LYS A O 1
ATOM 3430 N N . ALA A 1 451 ? -14.239 1.597 32.254 1.00 92.00 451 ALA A N 1
ATOM 3431 C CA . ALA A 1 451 ? -13.926 2.829 32.955 1.00 92.00 451 ALA A CA 1
ATOM 3432 C C . ALA A 1 451 ? -15.195 3.398 33.600 1.00 92.00 451 ALA A C 1
ATOM 3434 O O . ALA A 1 451 ? -16.271 3.352 33.005 1.00 92.00 451 ALA A O 1
ATOM 3435 N N . ALA A 1 452 ? -15.058 3.987 34.791 1.00 91.19 452 ALA A N 1
ATOM 3436 C CA . ALA A 1 452 ? -16.162 4.695 35.442 1.00 91.19 452 ALA A CA 1
ATOM 3437 C C . ALA A 1 452 ? -16.698 5.840 34.562 1.00 91.19 452 ALA A C 1
ATOM 3439 O O . ALA A 1 452 ? -17.897 6.101 34.542 1.00 91.19 452 ALA A O 1
ATOM 3440 N N . ASN A 1 453 ? -15.806 6.482 33.798 1.00 94.56 453 ASN A N 1
ATOM 3441 C CA . ASN A 1 453 ? -16.138 7.487 32.796 1.00 94.56 453 ASN A CA 1
ATOM 3442 C C . ASN A 1 453 ? -15.449 7.147 31.456 1.00 94.56 453 ASN A C 1
ATOM 3444 O O . ASN A 1 453 ? -14.276 7.485 31.262 1.00 94.56 453 ASN A O 1
ATOM 3448 N N . PRO A 1 454 ? -16.150 6.480 30.521 1.00 94.88 454 PRO A N 1
ATOM 3449 C CA . PRO A 1 454 ? -15.582 6.099 29.227 1.00 94.88 454 PRO A CA 1
ATOM 3450 C C . PRO A 1 454 ? -15.124 7.282 28.368 1.00 94.88 454 PRO A C 1
ATOM 3452 O O . PRO A 1 454 ? -14.126 7.153 27.658 1.00 94.88 454 PRO A O 1
ATOM 3455 N N . LYS A 1 455 ? -15.795 8.443 28.452 1.00 95.50 455 LYS A N 1
ATOM 3456 C CA . LYS A 1 455 ? -15.366 9.664 27.748 1.00 95.50 455 LYS A CA 1
ATOM 3457 C C . LYS A 1 455 ? -13.990 10.116 28.230 1.00 95.50 455 LYS A C 1
ATOM 3459 O O . LYS A 1 455 ? -13.110 10.367 27.410 1.00 95.50 455 LYS A O 1
ATOM 3464 N N . GLN A 1 456 ? -13.794 10.167 29.546 1.00 95.69 456 GLN A N 1
ATOM 3465 C CA . GLN A 1 456 ? -12.513 10.547 30.140 1.00 95.69 456 GLN A CA 1
ATOM 3466 C C . GLN A 1 456 ? -11.404 9.548 29.780 1.00 95.69 456 GLN A C 1
ATOM 3468 O O . GLN A 1 456 ? -10.349 9.960 29.308 1.00 95.69 456 GLN A O 1
ATOM 3473 N N . ALA A 1 457 ? -11.659 8.243 29.907 1.00 95.12 457 ALA A N 1
ATOM 3474 C CA . ALA A 1 457 ? -10.674 7.219 29.550 1.00 95.12 457 ALA A CA 1
ATOM 3475 C C . ALA A 1 457 ? -10.276 7.281 28.062 1.00 95.12 457 ALA A C 1
ATOM 3477 O O . ALA A 1 457 ? -9.104 7.141 27.713 1.00 95.12 457 ALA A O 1
ATOM 3478 N N . ALA A 1 458 ? -11.238 7.526 27.164 1.00 95.94 458 ALA A N 1
ATOM 3479 C CA . ALA A 1 458 ? -10.960 7.730 25.744 1.00 95.94 458 ALA A CA 1
ATOM 3480 C C . ALA A 1 458 ? -10.127 9.000 25.492 1.00 95.94 458 ALA A C 1
ATOM 3482 O O . ALA A 1 458 ? -9.237 8.991 24.641 1.00 95.94 458 ALA A O 1
ATOM 3483 N N . GLN A 1 459 ? -10.391 10.075 26.235 1.00 96.50 459 GLN A N 1
ATOM 3484 C CA . GLN A 1 459 ? -9.665 11.339 26.133 1.00 96.50 459 GLN A CA 1
ATOM 3485 C C . GLN A 1 459 ? -8.204 11.185 26.572 1.00 96.50 459 GLN A C 1
ATOM 3487 O O . GLN A 1 459 ? -7.315 11.551 25.807 1.00 96.50 459 GLN A O 1
ATOM 3492 N N . GLU A 1 460 ? -7.957 10.560 27.724 1.00 95.75 460 GLU A N 1
ATOM 3493 C CA . GLU A 1 460 ? -6.608 10.285 28.239 1.00 95.75 460 GLU A CA 1
ATOM 3494 C C . GLU A 1 460 ? -5.788 9.430 27.261 1.00 95.75 460 GLU A C 1
ATOM 3496 O O . GLU A 1 460 ? -4.631 9.736 26.974 1.00 95.75 460 GLU A O 1
ATOM 3501 N N . LEU A 1 461 ? -6.401 8.395 26.672 1.00 95.25 461 LEU A N 1
ATOM 3502 C CA . LEU A 1 461 ? -5.752 7.566 25.653 1.00 95.25 461 LEU A CA 1
ATOM 3503 C C . LEU A 1 461 ? -5.409 8.362 24.390 1.00 95.25 461 LEU A C 1
ATOM 3505 O O . LEU A 1 461 ? -4.306 8.231 23.862 1.00 95.25 461 LEU A O 1
ATOM 3509 N N . ARG A 1 462 ? -6.343 9.179 23.893 1.00 96.00 462 ARG A N 1
ATOM 3510 C CA . ARG A 1 462 ? -6.145 10.019 22.703 1.00 96.00 462 ARG A CA 1
ATOM 3511 C C . ARG A 1 462 ? -5.034 11.046 22.936 1.00 96.00 462 ARG A C 1
ATOM 3513 O O . ARG A 1 462 ? -4.165 11.183 22.078 1.00 96.00 462 ARG A O 1
ATOM 3520 N N . ASP A 1 463 ? -5.007 11.683 24.104 1.00 95.19 463 ASP A N 1
ATOM 3521 C CA . ASP A 1 463 ? -3.983 12.667 24.477 1.00 95.19 463 ASP A CA 1
ATOM 3522 C C . ASP A 1 463 ? -2.598 12.014 24.606 1.00 95.19 463 ASP A C 1
ATOM 3524 O O . ASP A 1 463 ? -1.626 12.510 24.031 1.00 95.19 463 ASP A O 1
ATOM 3528 N N . ALA A 1 464 ? -2.514 10.848 25.259 1.00 94.50 464 ALA A N 1
ATOM 3529 C CA . ALA A 1 464 ? -1.276 10.078 25.349 1.00 94.50 464 ALA A CA 1
ATOM 3530 C C . ALA A 1 464 ? -0.748 9.698 23.955 1.00 94.50 464 ALA A C 1
ATOM 3532 O O . ALA A 1 464 ? 0.413 9.963 23.639 1.00 94.50 464 ALA A O 1
ATOM 3533 N N . ILE A 1 465 ? -1.609 9.136 23.091 1.00 95.06 465 ILE A N 1
ATOM 3534 C CA . ILE A 1 465 ? -1.274 8.789 21.699 1.00 95.06 465 ILE A CA 1
ATOM 3535 C C . ILE A 1 465 ? -0.749 10.012 20.937 1.00 95.06 465 ILE A C 1
ATOM 3537 O O . ILE A 1 465 ? 0.258 9.909 20.235 1.00 95.06 465 ILE A O 1
ATOM 3541 N N . ASN A 1 466 ? -1.383 11.173 21.084 1.00 93.12 466 ASN A N 1
ATOM 3542 C CA . ASN A 1 466 ? -0.965 12.390 20.394 1.00 93.12 466 ASN A CA 1
ATOM 3543 C C . ASN A 1 466 ? 0.381 12.924 20.877 1.00 93.12 466 ASN A C 1
ATOM 3545 O O . ASN A 1 466 ? 1.193 13.318 20.040 1.00 93.12 466 ASN A O 1
ATOM 3549 N N . ALA A 1 467 ? 0.666 12.868 22.180 1.00 91.06 467 ALA A N 1
ATOM 3550 C CA . ALA A 1 467 ? 1.976 13.247 22.708 1.00 91.06 467 ALA A CA 1
ATOM 3551 C C . ALA A 1 467 ? 3.104 12.441 22.037 1.00 91.06 467 ALA A C 1
ATOM 3553 O O . ALA A 1 467 ? 4.098 13.006 21.577 1.00 91.06 467 ALA A O 1
ATOM 3554 N N . MET A 1 468 ? 2.903 11.130 21.867 1.00 92.62 468 MET A N 1
ATOM 3555 C CA . MET A 1 468 ? 3.853 10.266 21.160 1.00 92.62 468 MET A CA 1
ATOM 3556 C C . MET A 1 468 ? 3.940 10.561 19.661 1.00 92.62 468 MET A C 1
ATOM 3558 O O . MET A 1 468 ? 5.028 10.511 19.088 1.00 92.62 468 MET A O 1
ATOM 3562 N N . ARG A 1 469 ? 2.817 10.888 19.005 1.00 91.19 469 ARG A N 1
ATOM 3563 C CA . ARG A 1 469 ? 2.807 11.294 17.587 1.00 91.19 469 ARG A CA 1
ATOM 3564 C C . ARG A 1 469 ? 3.627 12.559 17.374 1.00 91.19 469 ARG A C 1
ATOM 3566 O O . ARG A 1 469 ? 4.458 12.590 16.471 1.00 91.19 469 ARG A O 1
ATOM 3573 N N . VAL A 1 470 ? 3.439 13.568 18.224 1.00 85.75 470 VAL A N 1
ATOM 3574 C CA . VAL A 1 470 ? 4.208 14.818 18.181 1.00 85.75 470 VAL A CA 1
ATOM 3575 C C . VAL A 1 470 ? 5.687 14.538 18.426 1.00 85.75 470 VAL A C 1
ATOM 3577 O O . VAL A 1 470 ? 6.514 14.992 17.642 1.00 85.75 470 VAL A O 1
ATOM 3580 N N . ALA A 1 471 ? 6.032 13.731 19.434 1.00 81.81 471 ALA A N 1
ATOM 3581 C CA . ALA A 1 471 ? 7.418 13.345 19.700 1.00 81.81 471 ALA A CA 1
ATOM 3582 C C . ALA A 1 471 ? 8.055 12.600 18.512 1.00 81.81 471 ALA A C 1
ATOM 3584 O O . ALA A 1 471 ? 9.188 12.898 18.136 1.00 81.81 471 ALA A O 1
ATOM 3585 N N . LYS A 1 472 ? 7.322 11.683 17.865 1.00 81.31 472 LYS A N 1
ATOM 3586 C CA . LYS A 1 472 ? 7.778 10.950 16.674 1.00 81.31 472 LYS A CA 1
ATOM 3587 C C . LYS A 1 472 ? 8.007 11.879 15.488 1.00 81.31 472 LYS A C 1
ATOM 3589 O O . LYS A 1 472 ? 9.032 11.761 14.825 1.00 81.31 472 LYS A O 1
ATOM 3594 N N . VAL A 1 473 ? 7.074 12.793 15.225 1.00 74.56 473 VAL A N 1
ATOM 3595 C CA . VAL A 1 473 ? 7.195 13.770 14.137 1.00 74.56 473 VAL A CA 1
ATOM 3596 C C . VAL A 1 473 ? 8.301 14.778 14.440 1.00 74.56 473 VAL A C 1
ATOM 3598 O O . VAL A 1 473 ? 9.013 15.148 13.522 1.00 74.56 473 VAL A O 1
ATOM 3601 N N . ALA A 1 474 ? 8.523 15.168 15.696 1.00 67.69 474 ALA A N 1
ATOM 3602 C CA . ALA A 1 474 ? 9.612 16.061 16.097 1.00 67.69 474 ALA A CA 1
ATOM 3603 C C . ALA A 1 474 ? 10.994 15.385 16.009 1.00 67.69 474 ALA A C 1
ATOM 3605 O O . ALA A 1 474 ? 11.912 15.947 15.416 1.00 67.69 474 ALA A O 1
ATOM 3606 N N . ALA A 1 475 ? 11.133 14.154 16.513 1.00 60.28 475 ALA A N 1
ATOM 3607 C CA . ALA A 1 475 ? 12.349 13.343 16.371 1.00 60.28 475 ALA A CA 1
ATOM 3608 C C . ALA A 1 475 ? 12.627 12.999 14.898 1.00 60.28 475 ALA A C 1
ATOM 3610 O O . ALA A 1 475 ? 13.770 13.019 14.439 1.00 60.28 475 ALA A O 1
ATOM 3611 N N . GLY A 1 476 ? 11.554 12.746 14.145 1.00 50.47 476 GLY A N 1
ATOM 3612 C CA . GLY A 1 476 ? 11.562 12.643 12.697 1.00 50.47 476 GLY A CA 1
ATOM 3613 C C . GLY A 1 476 ? 11.952 13.961 12.041 1.00 50.47 476 GLY A C 1
ATOM 3614 O O . GLY A 1 476 ? 12.734 13.933 11.122 1.00 50.47 476 GLY A O 1
ATOM 3615 N N . SER A 1 477 ? 11.514 15.122 12.516 1.00 44.75 477 SER A N 1
ATOM 3616 C CA . SER A 1 477 ? 11.803 16.423 11.903 1.00 44.75 477 SER A CA 1
ATOM 3617 C C . SER A 1 477 ? 13.294 16.763 11.965 1.00 44.75 477 SER A C 1
ATOM 3619 O O . SER A 1 477 ? 13.855 17.179 10.964 1.00 44.75 477 SER A O 1
ATOM 3621 N N . THR A 1 478 ? 13.998 16.484 13.065 1.00 40.56 478 THR A N 1
ATOM 3622 C CA . THR A 1 478 ? 15.434 16.821 13.180 1.00 40.56 478 THR A CA 1
ATOM 3623 C C . THR A 1 478 ? 16.349 15.863 12.400 1.00 40.56 478 THR A C 1
ATOM 3625 O O . THR A 1 478 ? 17.333 16.299 11.807 1.00 40.56 478 THR A O 1
ATOM 3628 N N . SER A 1 479 ? 16.015 14.567 12.332 1.00 39.03 479 SER A N 1
ATOM 3629 C CA . SER A 1 479 ? 16.762 13.565 11.543 1.00 39.03 479 SER A CA 1
ATOM 3630 C C . SER A 1 479 ? 16.303 13.508 10.072 1.00 39.03 479 SER A C 1
ATOM 3632 O O . SER A 1 479 ? 17.106 13.312 9.160 1.00 39.03 479 SER A O 1
ATOM 3634 N N . ALA A 1 480 ? 15.023 13.768 9.801 1.00 38.44 480 ALA A N 1
ATOM 3635 C CA . ALA A 1 480 ? 14.414 13.770 8.472 1.00 38.44 480 ALA A CA 1
ATOM 3636 C C . ALA A 1 480 ? 14.419 15.133 7.772 1.00 38.44 480 ALA A C 1
ATOM 3638 O O . ALA A 1 480 ? 14.303 15.136 6.554 1.00 38.44 480 ALA A O 1
ATOM 3639 N N . LEU A 1 481 ? 14.669 16.274 8.426 1.00 42.34 481 LEU A N 1
ATOM 3640 C CA . LEU A 1 481 ? 15.053 17.477 7.665 1.00 42.34 481 LEU A CA 1
ATOM 3641 C C . LEU A 1 481 ? 16.361 17.256 6.894 1.00 42.34 481 LEU A C 1
ATOM 3643 O O . LEU A 1 481 ? 16.572 17.895 5.872 1.00 42.34 481 LEU A O 1
ATOM 3647 N N . ILE A 1 482 ? 17.209 16.329 7.352 1.00 43.62 482 ILE A N 1
ATOM 3648 C CA . ILE A 1 482 ? 18.420 15.897 6.646 1.00 43.62 482 ILE A CA 1
ATOM 3649 C C . ILE A 1 482 ? 18.115 14.660 5.766 1.00 43.62 482 ILE A C 1
ATOM 3651 O O . ILE A 1 482 ? 18.514 14.620 4.600 1.00 43.62 482 ILE A O 1
ATOM 3655 N N . ALA A 1 483 ? 17.329 13.684 6.253 1.00 42.03 483 ALA A N 1
ATOM 3656 C CA . ALA A 1 483 ? 17.055 12.409 5.561 1.00 42.03 483 ALA A CA 1
ATOM 3657 C C . ALA A 1 483 ? 15.836 12.354 4.594 1.00 42.03 483 ALA A C 1
ATOM 3659 O O . ALA A 1 483 ? 15.744 11.392 3.824 1.00 42.03 483 ALA A O 1
ATOM 3660 N N . ASN A 1 484 ? 14.929 13.343 4.597 1.00 49.69 484 ASN A N 1
ATOM 3661 C CA . ASN A 1 484 ? 13.770 13.502 3.684 1.00 49.69 484 ASN A CA 1
ATOM 3662 C C . ASN A 1 484 ? 13.935 14.692 2.723 1.00 49.69 484 ASN A C 1
ATOM 3664 O O . ASN A 1 484 ? 12.964 15.237 2.199 1.00 49.69 484 ASN A O 1
ATOM 3668 N N . THR A 1 485 ? 15.165 15.122 2.474 1.00 69.19 485 THR A N 1
ATOM 3669 C CA . THR A 1 485 ? 15.426 16.024 1.355 1.00 69.19 485 THR A CA 1
ATOM 3670 C C . THR A 1 485 ? 15.339 15.244 0.039 1.00 69.19 485 THR A C 1
ATOM 3672 O O . THR A 1 485 ? 15.651 14.049 -0.009 1.00 69.19 485 THR A O 1
ATOM 3675 N N . ARG A 1 486 ? 14.956 15.921 -1.054 1.00 83.06 486 ARG A N 1
ATOM 3676 C CA . ARG A 1 486 ? 15.006 15.382 -2.430 1.00 83.06 486 ARG A CA 1
ATOM 3677 C C . ARG A 1 486 ? 16.354 14.706 -2.719 1.00 83.06 486 ARG A C 1
ATOM 3679 O O . ARG A 1 486 ? 16.415 13.660 -3.360 1.00 83.06 486 ARG A O 1
ATOM 3686 N N . GLN A 1 487 ? 17.426 15.294 -2.193 1.00 87.50 487 GLN A N 1
ATOM 3687 C CA . GLN A 1 487 ? 18.804 14.819 -2.246 1.00 87.50 487 GLN A CA 1
ATOM 3688 C C . GLN A 1 487 ? 18.956 13.440 -1.578 1.00 87.50 487 GLN A C 1
ATOM 3690 O O . GLN A 1 487 ? 19.481 12.510 -2.190 1.00 87.50 487 GLN A O 1
ATOM 3695 N N . SER A 1 488 ? 18.461 13.279 -0.349 1.00 83.56 488 SER A N 1
ATOM 3696 C CA . SER A 1 488 ? 18.5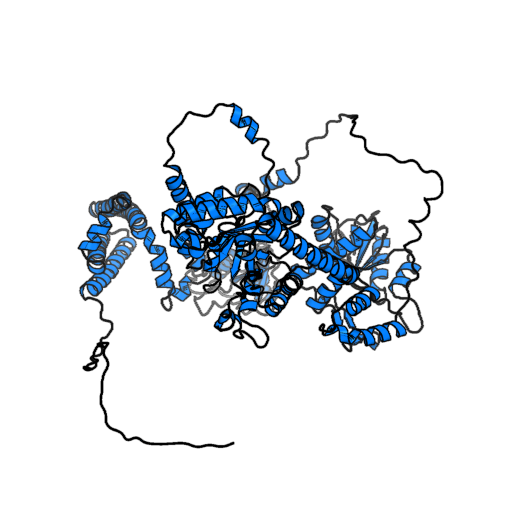14 12.016 0.400 1.00 83.56 488 SER A CA 1
ATOM 3697 C C . SER A 1 488 ? 17.657 10.916 -0.235 1.00 83.56 488 SER A C 1
ATOM 3699 O O . SER A 1 488 ? 18.072 9.756 -0.279 1.00 83.56 488 SER A O 1
ATOM 3701 N N . GLU A 1 489 ? 16.489 11.255 -0.789 1.00 83.75 489 GLU A N 1
ATOM 3702 C CA . GLU A 1 489 ? 15.674 10.306 -1.561 1.00 83.75 489 GLU A CA 1
ATOM 3703 C C . GLU A 1 489 ? 16.384 9.843 -2.838 1.00 83.75 489 GLU A C 1
ATOM 3705 O O . GLU A 1 489 ? 16.378 8.649 -3.151 1.00 83.75 489 GLU A O 1
ATOM 3710 N N . PHE A 1 490 ? 17.048 10.762 -3.543 1.00 92.06 490 PHE A N 1
ATOM 3711 C CA . PHE A 1 490 ? 17.859 10.431 -4.710 1.00 92.06 490 PHE A CA 1
ATOM 3712 C C . PHE A 1 490 ? 19.041 9.516 -4.352 1.00 92.06 490 PHE A C 1
ATOM 3714 O O . PHE A 1 490 ? 19.298 8.551 -5.071 1.00 92.06 490 PHE A O 1
ATOM 3721 N N . ILE A 1 491 ? 19.724 9.752 -3.227 1.00 91.44 491 ILE A N 1
ATOM 3722 C CA . ILE A 1 491 ? 20.829 8.897 -2.762 1.00 91.44 491 ILE A CA 1
ATOM 3723 C C . ILE A 1 491 ? 20.328 7.479 -2.447 1.00 91.44 491 ILE A C 1
ATOM 3725 O O . ILE A 1 491 ? 20.890 6.508 -2.960 1.00 91.44 491 ILE A O 1
ATOM 3729 N N . LYS A 1 492 ? 19.222 7.333 -1.698 1.00 87.69 492 LYS A N 1
ATOM 3730 C CA . LYS A 1 492 ? 18.582 6.022 -1.441 1.00 87.69 492 LYS A CA 1
ATOM 3731 C C . LYS A 1 492 ? 18.205 5.322 -2.746 1.00 87.69 492 LYS A C 1
ATOM 3733 O O . LYS A 1 492 ? 18.454 4.128 -2.925 1.00 87.69 492 LYS A O 1
ATOM 3738 N N . PHE A 1 493 ? 17.620 6.075 -3.673 1.00 87.94 493 PHE A N 1
ATOM 3739 C CA . PHE A 1 493 ? 17.241 5.578 -4.985 1.00 87.94 493 PHE A CA 1
ATOM 3740 C C . PHE A 1 493 ? 18.463 5.074 -5.767 1.00 87.94 493 PHE A C 1
ATOM 3742 O O . PHE A 1 493 ? 18.449 3.938 -6.246 1.00 87.94 493 PHE A O 1
ATOM 3749 N N . ALA A 1 494 ? 19.552 5.842 -5.821 1.00 91.06 494 ALA A N 1
ATOM 3750 C CA . ALA A 1 494 ? 20.792 5.449 -6.485 1.00 91.06 494 ALA A CA 1
ATOM 3751 C C . ALA A 1 494 ? 21.435 4.199 -5.851 1.00 91.06 494 ALA A C 1
ATOM 3753 O O . ALA A 1 494 ? 21.891 3.314 -6.580 1.00 91.06 494 ALA A O 1
ATOM 3754 N N . LEU A 1 495 ? 21.420 4.078 -4.520 1.00 89.12 495 LEU A N 1
ATOM 3755 C CA . LEU A 1 495 ? 21.906 2.888 -3.809 1.00 89.12 495 LEU A CA 1
ATOM 3756 C C . LEU A 1 495 ? 21.077 1.642 -4.152 1.00 89.12 495 LEU A C 1
ATOM 3758 O O . LEU A 1 495 ? 21.638 0.590 -4.450 1.00 89.12 495 LEU A O 1
ATOM 3762 N N . SER A 1 496 ? 19.745 1.763 -4.202 1.00 85.00 496 SER A N 1
ATOM 3763 C CA . SER A 1 496 ? 18.844 0.626 -4.465 1.00 85.00 496 SER A CA 1
ATOM 3764 C C . SER A 1 496 ? 19.042 -0.029 -5.842 1.00 85.00 496 SER A C 1
ATOM 3766 O O . SER A 1 496 ? 18.824 -1.230 -5.997 1.00 85.00 496 SER A O 1
ATOM 3768 N N . PHE A 1 497 ? 19.497 0.740 -6.838 1.00 82.50 497 PHE A N 1
ATOM 3769 C CA . PHE A 1 497 ? 19.826 0.243 -8.179 1.00 82.50 497 PHE A CA 1
ATOM 3770 C C . PHE A 1 497 ? 21.314 -0.102 -8.348 1.00 82.50 497 PHE A C 1
ATOM 3772 O O . PHE A 1 497 ? 21.736 -0.489 -9.441 1.00 82.50 497 PHE A O 1
ATOM 3779 N N . GLY A 1 498 ? 22.119 0.047 -7.290 1.00 86.56 498 GLY A N 1
ATOM 3780 C CA . GLY A 1 498 ? 23.572 -0.099 -7.342 1.00 86.56 498 GLY A CA 1
ATOM 3781 C C . GLY A 1 498 ? 24.248 0.916 -8.266 1.00 86.56 498 GLY A C 1
ATOM 3782 O O . GLY A 1 498 ? 25.355 0.656 -8.737 1.00 86.56 498 GLY A O 1
ATOM 3783 N N . VAL A 1 499 ? 23.575 2.033 -8.564 1.00 90.75 499 VAL A N 1
ATOM 3784 C CA . VAL A 1 499 ? 24.124 3.170 -9.315 1.00 90.75 499 VAL A CA 1
ATOM 3785 C C . VAL A 1 499 ? 25.197 3.846 -8.482 1.00 90.75 499 VAL A C 1
ATOM 3787 O O . VAL A 1 499 ? 26.269 4.126 -9.007 1.00 90.75 499 VAL A O 1
ATOM 3790 N N . LEU A 1 500 ? 24.911 4.062 -7.198 1.00 93.00 500 LEU A N 1
ATOM 3791 C CA . LEU A 1 500 ? 25.883 4.468 -6.194 1.00 93.00 500 LEU A CA 1
ATOM 3792 C C . LEU A 1 500 ? 26.340 3.226 -5.422 1.00 93.00 500 LEU A C 1
ATOM 3794 O O . LEU A 1 500 ? 25.513 2.398 -5.038 1.00 93.00 500 LEU A O 1
ATOM 3798 N N . LYS A 1 501 ? 27.649 3.082 -5.215 1.00 92.00 501 LYS A N 1
ATOM 3799 C CA . LYS A 1 501 ? 28.255 2.001 -4.425 1.00 92.00 501 LYS A CA 1
ATOM 3800 C C . LYS A 1 501 ? 29.369 2.550 -3.548 1.00 92.00 501 LYS A C 1
ATOM 3802 O O . LYS A 1 501 ? 30.067 3.465 -3.979 1.00 92.00 501 LYS A O 1
ATOM 3807 N N . PHE A 1 502 ? 29.571 1.933 -2.389 1.00 92.69 502 PHE A N 1
ATOM 3808 C CA . PHE A 1 502 ? 30.697 2.194 -1.494 1.00 92.69 502 PHE A CA 1
ATOM 3809 C C . PHE A 1 502 ? 31.689 1.028 -1.520 1.00 92.69 502 PHE A C 1
ATOM 3811 O O . PHE A 1 502 ? 31.294 -0.117 -1.756 1.00 92.69 502 PHE A O 1
ATOM 3818 N N . GLY A 1 503 ? 32.972 1.331 -1.343 1.00 89.81 503 GLY A N 1
ATOM 3819 C CA . GLY A 1 503 ? 34.079 0.377 -1.444 1.00 89.81 503 GLY A CA 1
ATOM 3820 C C . GLY A 1 503 ? 35.290 0.983 -2.150 1.00 89.81 503 GLY A C 1
ATOM 3821 O O . GLY A 1 503 ? 35.293 2.165 -2.471 1.00 89.81 503 GLY A O 1
ATOM 3822 N N . ASP A 1 504 ? 36.307 0.173 -2.429 1.00 89.62 504 ASP A N 1
ATOM 3823 C CA . ASP A 1 504 ? 37.540 0.646 -3.064 1.00 89.62 504 ASP A CA 1
ATOM 3824 C C . ASP A 1 504 ? 37.468 0.593 -4.593 1.00 89.62 504 ASP A C 1
ATOM 3826 O O . ASP A 1 504 ? 37.542 -0.475 -5.208 1.00 89.62 504 ASP A O 1
ATOM 3830 N N . PHE A 1 505 ? 37.378 1.762 -5.229 1.00 90.88 505 PHE A N 1
ATOM 3831 C CA . PHE A 1 505 ? 37.309 1.885 -6.686 1.00 90.88 505 PHE A CA 1
ATOM 3832 C C . PHE A 1 505 ? 38.504 2.650 -7.251 1.00 90.88 505 PHE A C 1
ATOM 3834 O O . PHE A 1 505 ? 38.948 3.646 -6.687 1.00 90.88 505 PHE A O 1
ATOM 3841 N N . THR A 1 506 ? 39.001 2.227 -8.414 1.00 87.75 506 THR A N 1
ATOM 3842 C CA . THR A 1 506 ? 39.986 2.991 -9.194 1.00 87.75 506 THR A CA 1
ATOM 3843 C C . THR A 1 506 ? 39.272 3.729 -10.326 1.00 87.75 506 THR A C 1
ATOM 3845 O O . THR A 1 506 ? 38.652 3.106 -11.188 1.00 87.75 506 THR A O 1
ATOM 3848 N N . LEU A 1 507 ? 39.339 5.062 -10.318 1.00 83.56 507 LEU A N 1
ATOM 3849 C CA . LEU A 1 507 ? 38.744 5.922 -11.343 1.00 83.56 507 LEU A CA 1
ATOM 3850 C C . LEU A 1 507 ? 39.593 5.931 -12.624 1.00 83.56 507 LEU A C 1
ATOM 3852 O O . LEU A 1 507 ? 40.765 5.566 -12.610 1.00 83.56 507 LEU A O 1
ATOM 3856 N N . LYS A 1 508 ? 39.030 6.431 -13.735 1.00 74.19 508 LYS A N 1
ATOM 3857 C CA . LYS A 1 508 ? 39.767 6.598 -15.009 1.00 74.19 508 LYS A CA 1
ATOM 3858 C C . LYS A 1 508 ? 41.005 7.496 -14.891 1.00 74.19 508 LYS A C 1
ATOM 3860 O O . LYS A 1 508 ? 41.906 7.389 -15.708 1.00 74.19 508 LYS A O 1
ATOM 3865 N N . SER A 1 509 ? 41.049 8.359 -13.878 1.00 73.56 509 SER A N 1
ATOM 3866 C CA . SER A 1 509 ? 42.208 9.189 -13.537 1.00 73.56 509 SER A CA 1
ATOM 3867 C C . SER A 1 509 ? 43.314 8.435 -12.784 1.00 73.56 509 SER A C 1
ATOM 3869 O O . SER A 1 509 ? 44.313 9.043 -12.424 1.00 73.56 509 SER A O 1
ATOM 3871 N N . GLY A 1 510 ? 43.125 7.149 -12.469 1.00 77.62 510 GLY A N 1
ATOM 3872 C CA . GLY A 1 510 ? 44.012 6.366 -11.600 1.00 77.62 510 GLY A CA 1
ATOM 3873 C C . GLY A 1 510 ? 43.770 6.574 -10.097 1.00 77.62 510 GLY A C 1
ATOM 3874 O O . GLY A 1 510 ? 44.265 5.792 -9.288 1.00 77.62 510 GLY A O 1
ATOM 3875 N N . ARG A 1 511 ? 42.965 7.575 -9.707 1.00 83.31 511 ARG A N 1
ATOM 3876 C CA . ARG A 1 511 ? 42.642 7.893 -8.304 1.00 83.31 511 ARG A CA 1
ATOM 3877 C C . ARG A 1 511 ? 41.855 6.760 -7.632 1.00 83.31 511 ARG A C 1
ATOM 3879 O O . ARG A 1 511 ? 40.931 6.209 -8.233 1.00 83.31 511 ARG A O 1
ATOM 3886 N N . LYS A 1 512 ? 42.186 6.457 -6.372 1.00 89.00 512 LYS A N 1
ATOM 3887 C CA . LYS A 1 512 ? 41.400 5.577 -5.492 1.00 89.00 512 LYS A CA 1
ATOM 3888 C C . LYS A 1 512 ? 40.255 6.364 -4.859 1.00 89.00 512 LYS A C 1
ATOM 3890 O O . LYS A 1 512 ? 40.494 7.431 -4.310 1.00 89.00 512 LYS A O 1
ATOM 3895 N N . SER A 1 513 ? 39.026 5.870 -4.969 1.00 89.50 513 SER A N 1
ATOM 3896 C CA . SER A 1 513 ? 37.820 6.529 -4.461 1.00 89.50 513 SER A CA 1
ATOM 3897 C C . SER A 1 513 ? 36.991 5.550 -3.623 1.00 89.50 513 SER A C 1
ATOM 3899 O O . SER A 1 513 ? 36.794 4.421 -4.079 1.00 89.50 513 SER A O 1
ATOM 3901 N N . PRO A 1 514 ? 36.473 5.973 -2.451 1.00 91.56 514 PRO A N 1
ATOM 3902 C CA . PRO A 1 514 ? 35.674 5.122 -1.565 1.00 91.56 514 PRO A CA 1
ATOM 3903 C C . PRO A 1 514 ? 34.223 4.940 -2.039 1.00 91.56 514 PRO A C 1
ATOM 3905 O O . PRO A 1 514 ? 33.416 4.279 -1.380 1.00 91.56 514 PRO A O 1
ATOM 3908 N N . TYR A 1 515 ? 33.854 5.560 -3.165 1.00 92.25 515 TYR A N 1
ATOM 3909 C CA . TYR A 1 515 ? 32.536 5.430 -3.765 1.00 92.25 515 TYR A CA 1
ATOM 3910 C C . TYR A 1 515 ? 32.596 5.508 -5.295 1.00 92.25 515 TYR A C 1
ATOM 3912 O O . TYR A 1 515 ? 33.467 6.148 -5.891 1.00 92.25 515 TYR A O 1
ATOM 3920 N N . PHE A 1 516 ? 31.627 4.880 -5.956 1.00 90.81 516 PHE A N 1
ATOM 3921 C CA . PHE A 1 516 ? 31.501 4.893 -7.410 1.00 90.81 516 PHE A CA 1
ATOM 3922 C C . PHE A 1 516 ? 30.061 5.161 -7.832 1.00 90.81 516 PHE A C 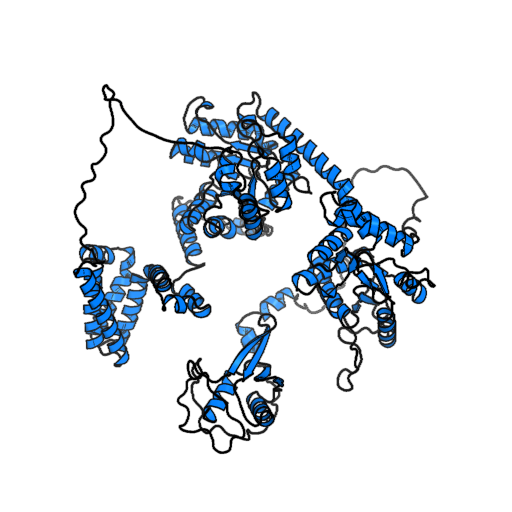1
ATOM 3924 O O . PHE A 1 516 ? 29.126 4.615 -7.248 1.00 90.81 516 PHE A O 1
ATOM 3931 N N . PHE A 1 517 ? 29.895 5.993 -8.864 1.00 90.56 517 PHE A N 1
ATOM 3932 C CA . PHE A 1 517 ? 28.594 6.381 -9.400 1.00 90.56 517 PHE A CA 1
ATOM 3933 C C . PHE A 1 517 ? 28.504 6.068 -10.899 1.00 90.56 517 PHE A C 1
ATOM 3935 O O . PHE A 1 517 ? 29.322 6.545 -11.686 1.00 90.56 517 PHE A O 1
ATOM 3942 N N . ASN A 1 518 ? 27.502 5.282 -11.302 1.00 89.31 518 ASN A N 1
ATOM 3943 C CA . ASN A 1 518 ? 27.254 4.914 -12.697 1.00 89.31 518 ASN A CA 1
ATOM 3944 C C . ASN A 1 518 ? 25.768 5.009 -13.064 1.00 89.31 518 ASN A C 1
ATOM 3946 O O . ASN A 1 518 ? 25.015 4.040 -12.922 1.00 89.31 518 ASN A O 1
ATOM 3950 N N . ALA A 1 519 ? 25.366 6.155 -13.620 1.00 85.06 519 ALA A N 1
ATOM 3951 C CA . ALA A 1 519 ? 23.995 6.403 -14.069 1.00 85.06 519 ALA A CA 1
ATOM 3952 C C . ALA A 1 519 ? 23.499 5.418 -15.147 1.00 85.06 519 ALA A C 1
ATOM 3954 O O . ALA A 1 519 ? 22.295 5.222 -15.290 1.00 85.06 519 ALA A O 1
ATOM 3955 N N . GLY A 1 520 ? 24.396 4.727 -15.866 1.00 84.38 520 GLY A N 1
ATOM 3956 C CA . GLY A 1 520 ? 24.023 3.724 -16.871 1.00 84.38 520 GLY A CA 1
ATOM 3957 C C . GLY A 1 520 ? 23.266 2.513 -16.307 1.00 84.38 520 GLY A C 1
ATOM 3958 O O . GLY A 1 520 ? 22.674 1.747 -17.065 1.00 84.38 520 GLY A O 1
ATOM 3959 N N . LEU A 1 521 ? 23.251 2.332 -14.982 1.00 86.06 521 LEU A N 1
ATOM 3960 C CA . LEU A 1 521 ? 22.474 1.277 -14.328 1.00 86.06 521 LEU A CA 1
ATOM 3961 C C . LEU A 1 521 ? 20.982 1.624 -14.167 1.00 86.06 521 LEU A C 1
ATOM 3963 O O . LEU A 1 521 ? 20.185 0.723 -13.893 1.00 86.06 521 LEU A O 1
ATOM 3967 N N . PHE A 1 522 ? 20.561 2.866 -14.444 1.00 87.12 522 PHE A N 1
ATOM 3968 C CA . PHE A 1 522 ? 19.147 3.246 -14.571 1.00 87.12 522 PHE A CA 1
ATOM 3969 C C . PHE A 1 522 ? 18.531 2.730 -15.887 1.00 87.12 522 PHE A C 1
ATOM 3971 O O . PHE A 1 522 ? 18.121 3.477 -16.767 1.00 87.12 522 PHE A O 1
ATOM 3978 N N . ARG A 1 523 ? 18.459 1.404 -16.024 1.00 85.50 523 ARG A N 1
ATOM 3979 C CA . ARG A 1 523 ? 18.176 0.693 -17.285 1.00 85.50 523 ARG A CA 1
ATOM 3980 C C . ARG A 1 523 ? 16.728 0.226 -17.473 1.00 85.50 523 ARG A C 1
ATOM 3982 O O . ARG A 1 523 ? 16.452 -0.585 -18.352 1.00 85.50 523 ARG A O 1
ATOM 3989 N N . THR A 1 524 ? 15.805 0.663 -16.617 1.00 83.19 524 THR A N 1
ATOM 3990 C CA . THR A 1 524 ? 14.381 0.287 -16.697 1.00 83.19 524 THR A CA 1
ATOM 3991 C C . THR A 1 524 ? 13.508 1.527 -16.803 1.00 83.19 524 THR A C 1
ATOM 3993 O O . THR A 1 524 ? 13.855 2.564 -16.244 1.00 83.19 524 THR A O 1
ATOM 3996 N N . GLY A 1 525 ? 12.344 1.420 -17.454 1.00 76.69 525 GLY A N 1
ATOM 3997 C CA . GLY A 1 525 ? 11.419 2.552 -17.592 1.00 76.69 525 GLY A CA 1
ATOM 3998 C C . GLY A 1 525 ? 10.959 3.130 -16.249 1.00 76.69 525 GLY A C 1
ATOM 3999 O O . GLY A 1 525 ? 10.860 4.342 -16.109 1.00 76.69 525 GLY A O 1
ATOM 4000 N N . ARG A 1 526 ? 10.766 2.283 -15.225 1.00 77.88 526 ARG A N 1
ATOM 4001 C CA . ARG A 1 526 ? 10.453 2.736 -13.858 1.00 77.88 526 ARG A CA 1
ATOM 4002 C C . ARG A 1 526 ? 11.599 3.548 -13.254 1.00 77.88 526 ARG A C 1
ATOM 4004 O O . ARG A 1 526 ? 11.351 4.592 -12.664 1.00 77.88 526 ARG A O 1
ATOM 4011 N N . ALA A 1 527 ? 12.834 3.064 -13.389 1.00 80.94 527 ALA A N 1
ATOM 4012 C CA . ALA A 1 527 ? 13.999 3.745 -12.839 1.00 80.94 527 ALA A CA 1
ATOM 4013 C C . ALA A 1 527 ? 14.265 5.075 -13.562 1.00 80.94 527 ALA A C 1
ATOM 4015 O O . ALA A 1 527 ? 14.433 6.104 -12.919 1.00 80.94 527 ALA A O 1
ATOM 4016 N N . LEU A 1 528 ? 14.218 5.073 -14.895 1.00 90.75 528 LEU A N 1
ATOM 4017 C CA . LEU A 1 528 ? 14.413 6.277 -15.698 1.00 90.75 528 LEU A CA 1
ATOM 4018 C C . LEU A 1 528 ? 13.296 7.310 -15.471 1.00 90.75 528 LEU A C 1
ATOM 4020 O O . LEU A 1 528 ? 13.583 8.495 -15.349 1.00 90.75 528 LEU A O 1
ATOM 4024 N N . GLY A 1 529 ? 12.039 6.872 -15.341 1.00 86.00 529 GLY A N 1
ATOM 4025 C CA . GLY A 1 529 ? 10.916 7.762 -15.032 1.00 86.00 529 GLY A CA 1
ATOM 4026 C C . GLY A 1 529 ? 11.043 8.424 -13.658 1.00 86.00 529 GLY A C 1
ATOM 4027 O O . GLY A 1 529 ? 10.814 9.622 -13.530 1.00 86.00 529 GLY A O 1
ATOM 4028 N N . GLN A 1 530 ? 11.469 7.675 -12.634 1.00 87.00 530 GLN A N 1
ATOM 4029 C CA . GLN A 1 530 ? 11.729 8.251 -11.312 1.00 87.00 530 GLN A CA 1
ATOM 4030 C C . GLN A 1 530 ? 12.935 9.203 -11.328 1.00 87.00 530 GLN A C 1
ATOM 4032 O O . GLN A 1 530 ? 12.880 10.266 -10.717 1.00 87.00 530 GLN A O 1
ATOM 4037 N N . LEU A 1 531 ? 13.999 8.863 -12.062 1.00 93.81 531 LEU A N 1
ATOM 4038 C CA . LEU A 1 531 ? 15.150 9.745 -12.255 1.00 93.81 531 LEU A CA 1
ATOM 4039 C C . LEU A 1 531 ? 14.742 11.069 -12.917 1.00 93.81 531 LEU A C 1
ATOM 4041 O O . LEU A 1 531 ? 15.130 12.130 -12.437 1.00 93.81 531 LEU A O 1
ATOM 4045 N N . GLY A 1 532 ? 13.910 11.013 -13.961 1.00 95.50 532 GLY A N 1
ATOM 4046 C CA . GLY A 1 532 ? 13.363 12.198 -14.625 1.00 95.50 532 GLY A CA 1
ATOM 4047 C C . GLY A 1 532 ? 12.624 13.132 -13.663 1.00 95.50 532 GLY A C 1
ATOM 4048 O O . GLY A 1 532 ? 12.780 14.345 -13.761 1.00 95.50 532 GLY A O 1
ATOM 4049 N N . LYS A 1 533 ? 11.897 12.585 -12.676 1.00 91.94 533 LYS A N 1
ATOM 4050 C CA . LYS A 1 533 ? 11.224 13.378 -11.629 1.00 91.94 533 LYS A CA 1
ATOM 4051 C C . LYS A 1 533 ? 12.211 14.104 -10.719 1.00 91.94 533 LYS A C 1
ATOM 4053 O O . LYS A 1 533 ? 12.005 15.282 -10.449 1.00 91.94 533 LYS A O 1
ATOM 4058 N N . PHE A 1 534 ? 13.298 13.447 -10.310 1.00 94.56 534 PHE A N 1
ATOM 4059 C CA . PHE A 1 534 ? 14.331 14.095 -9.497 1.00 94.56 534 PHE A CA 1
ATOM 4060 C C . PHE A 1 534 ? 15.015 15.254 -10.232 1.00 94.56 534 PHE A C 1
ATOM 4062 O O . PHE A 1 534 ? 15.245 16.300 -9.625 1.00 94.56 534 PHE A O 1
ATOM 4069 N N . TYR A 1 535 ? 15.305 15.089 -11.528 1.00 96.06 535 TYR A N 1
ATOM 4070 C CA . TYR A 1 535 ? 15.810 16.172 -12.377 1.00 96.06 535 TYR A CA 1
ATOM 4071 C C . TYR A 1 535 ? 14.783 17.297 -12.523 1.00 96.06 535 TYR A C 1
ATOM 4073 O O . TYR A 1 535 ? 15.118 18.450 -12.283 1.00 96.06 535 TYR A O 1
ATOM 4081 N N . ALA A 1 536 ? 13.532 16.982 -12.874 1.00 93.62 536 ALA A N 1
ATOM 4082 C CA . ALA A 1 536 ? 12.489 17.987 -13.071 1.00 93.62 536 ALA A CA 1
ATOM 4083 C C . ALA A 1 536 ? 12.277 18.851 -11.817 1.00 93.62 536 ALA A C 1
ATOM 4085 O O . ALA A 1 536 ? 12.200 20.071 -11.915 1.00 93.62 536 ALA A O 1
ATOM 4086 N N . GLN A 1 537 ? 12.276 18.229 -10.637 1.00 86.38 537 GLN A N 1
ATOM 4087 C CA . GLN A 1 537 ? 12.230 18.939 -9.360 1.00 86.38 537 GLN A CA 1
ATOM 4088 C C . GLN A 1 537 ? 13.479 19.799 -9.129 1.00 86.38 537 GLN A C 1
ATOM 4090 O O . GLN A 1 537 ? 13.345 20.961 -8.770 1.00 86.38 537 GLN A O 1
ATOM 4095 N N . ALA A 1 538 ? 14.685 19.275 -9.394 1.00 90.00 538 ALA A N 1
ATOM 4096 C CA . ALA A 1 538 ? 15.931 20.043 -9.267 1.00 90.00 538 ALA A CA 1
ATOM 4097 C C . ALA A 1 538 ? 15.923 21.322 -10.103 1.00 90.00 538 ALA A C 1
ATOM 4099 O O . ALA A 1 538 ? 16.331 22.385 -9.640 1.00 90.00 538 ALA A O 1
ATOM 4100 N N . ILE A 1 539 ? 15.463 21.190 -11.343 1.00 93.44 539 ILE A N 1
ATOM 4101 C CA . ILE A 1 539 ? 15.407 22.273 -12.313 1.00 93.44 539 ILE A CA 1
ATOM 4102 C C . ILE A 1 539 ? 14.358 23.293 -11.875 1.00 93.44 539 ILE A C 1
ATOM 4104 O O . ILE A 1 539 ? 14.666 24.481 -11.811 1.00 93.44 539 ILE A O 1
ATOM 4108 N N . ASN A 1 540 ? 13.162 22.843 -11.494 1.00 88.06 540 ASN A N 1
ATOM 4109 C CA . ASN A 1 540 ? 12.098 23.727 -11.035 1.00 88.06 540 ASN A CA 1
ATOM 4110 C C . ASN A 1 540 ? 12.502 24.513 -9.775 1.00 88.06 540 ASN A C 1
ATOM 4112 O O . ASN A 1 540 ? 12.284 25.720 -9.715 1.00 88.06 540 ASN A O 1
ATOM 4116 N N . ASP A 1 541 ? 13.144 23.855 -8.805 1.00 82.44 541 ASP A N 1
ATOM 4117 C CA . ASP A 1 541 ? 13.633 24.492 -7.574 1.00 82.44 541 ASP A CA 1
ATOM 4118 C C . ASP A 1 541 ? 14.726 25.539 -7.851 1.00 82.44 541 ASP A C 1
ATOM 4120 O O . ASP A 1 541 ? 14.881 26.494 -7.092 1.00 82.44 541 ASP A O 1
ATOM 4124 N N . SER A 1 542 ? 15.499 25.368 -8.930 1.00 85.94 542 SER A N 1
ATOM 4125 C CA . SER A 1 542 ? 16.593 26.280 -9.275 1.00 85.94 542 SER A CA 1
ATOM 4126 C C . SER A 1 542 ? 16.130 27.633 -9.821 1.00 85.94 542 SER A C 1
ATOM 4128 O O . SER A 1 542 ? 16.909 28.585 -9.820 1.00 85.94 542 SER A O 1
ATOM 4130 N N . GLY A 1 543 ? 14.890 27.719 -10.317 1.00 84.31 543 GLY A N 1
ATOM 4131 C CA . GLY A 1 543 ? 14.356 28.920 -10.962 1.00 84.31 543 GLY A CA 1
ATOM 4132 C C . GLY A 1 543 ? 15.032 29.292 -12.287 1.00 84.31 543 GLY A C 1
ATOM 4133 O O . GLY A 1 543 ? 14.837 30.407 -12.765 1.00 84.31 543 GLY A O 1
ATOM 4134 N N . ILE A 1 544 ? 15.833 28.400 -12.885 1.00 89.38 544 ILE A N 1
ATOM 4135 C CA . ILE A 1 544 ? 16.420 28.634 -14.209 1.00 89.38 544 ILE A CA 1
ATOM 4136 C C . ILE A 1 544 ? 15.300 28.658 -15.246 1.00 89.38 544 ILE A C 1
ATOM 4138 O O . ILE A 1 544 ? 14.547 27.694 -15.382 1.00 89.38 544 ILE A O 1
ATOM 4142 N N . GLU A 1 545 ? 15.222 29.744 -16.010 1.00 90.38 545 GLU A N 1
ATOM 4143 C CA . GLU A 1 545 ? 14.304 29.845 -17.137 1.00 90.38 545 GLU A CA 1
ATOM 4144 C C . GLU A 1 545 ? 14.939 29.285 -18.414 1.00 90.38 545 GLU A C 1
ATOM 4146 O O . GLU A 1 545 ? 16.075 29.610 -18.777 1.00 90.38 545 GLU A O 1
ATOM 4151 N N . PHE A 1 546 ? 14.189 28.441 -19.113 1.00 96.25 546 PHE A N 1
ATOM 4152 C CA . PHE A 1 546 ? 14.595 27.808 -20.359 1.00 96.25 546 PHE A CA 1
ATOM 4153 C C . PHE A 1 546 ? 13.355 27.447 -21.178 1.00 96.25 546 PHE A C 1
ATOM 4155 O O . PHE A 1 546 ? 12.259 27.309 -20.636 1.00 96.25 546 PHE A O 1
ATOM 4162 N N . ASP A 1 547 ? 13.553 27.275 -22.479 1.00 95.19 547 ASP A N 1
ATOM 4163 C CA . ASP A 1 547 ? 12.497 26.981 -23.443 1.00 95.19 547 ASP A CA 1
ATOM 4164 C C . ASP A 1 547 ? 12.624 25.545 -23.974 1.00 95.19 547 ASP A C 1
ATOM 4166 O O . ASP A 1 547 ? 11.618 24.897 -24.264 1.00 95.19 547 ASP A O 1
ATOM 4170 N N . VAL A 1 548 ? 13.855 25.014 -24.058 1.00 96.50 548 VAL A N 1
ATOM 4171 C CA . VAL A 1 548 ? 14.120 23.674 -24.598 1.00 96.50 548 VAL A CA 1
ATOM 4172 C C . VAL A 1 548 ? 15.163 22.899 -23.788 1.00 96.50 548 VAL A C 1
ATOM 4174 O O . VAL A 1 548 ? 16.149 23.455 -23.303 1.00 96.50 548 VAL A O 1
ATOM 4177 N N . LEU A 1 549 ? 14.963 21.585 -23.655 1.00 98.00 549 LEU A N 1
ATOM 4178 C CA . LEU A 1 549 ? 15.926 20.669 -23.034 1.00 98.00 549 LEU A CA 1
ATOM 4179 C C . LEU A 1 549 ? 16.904 20.116 -24.078 1.00 98.00 549 LEU A C 1
ATOM 4181 O O . LEU A 1 549 ? 16.478 19.602 -25.110 1.00 98.00 549 LEU A O 1
ATOM 4185 N N . PHE A 1 550 ? 18.204 20.129 -23.794 1.00 97.31 550 PHE A N 1
ATOM 4186 C CA . PHE A 1 550 ? 19.219 19.525 -24.659 1.00 97.31 550 PHE A CA 1
ATOM 4187 C C . PHE A 1 550 ? 19.953 18.381 -23.961 1.00 97.31 550 PHE A C 1
ATOM 4189 O O . PHE A 1 550 ? 20.541 18.562 -22.897 1.00 97.31 550 PHE A O 1
ATOM 4196 N N . GLY A 1 551 ? 19.931 17.192 -24.561 1.00 95.81 551 GLY A N 1
ATOM 4197 C CA . GLY A 1 551 ? 20.596 16.000 -24.037 1.00 95.81 551 GLY A CA 1
ATOM 4198 C C . GLY A 1 551 ? 21.801 15.586 -24.884 1.00 95.81 551 GLY A C 1
ATOM 4199 O O . GLY A 1 551 ? 21.590 14.994 -25.943 1.00 95.81 551 GLY A O 1
ATOM 4200 N N . PRO A 1 552 ? 23.053 15.805 -24.440 1.00 92.81 552 PRO A N 1
ATOM 4201 C CA . PRO A 1 552 ? 24.235 15.397 -25.195 1.00 92.81 552 PRO A CA 1
ATOM 4202 C C . PRO A 1 552 ? 24.296 13.879 -25.438 1.00 92.81 552 PRO A C 1
ATOM 4204 O O . PRO A 1 552 ? 23.977 13.064 -24.562 1.00 92.81 552 PRO A O 1
ATOM 4207 N N . ALA A 1 553 ? 24.725 13.468 -26.632 1.00 89.12 553 ALA A N 1
ATOM 4208 C CA . ALA A 1 553 ? 24.805 12.055 -26.988 1.00 89.12 553 ALA A CA 1
ATOM 4209 C C . ALA A 1 553 ? 25.897 11.293 -26.212 1.00 89.12 553 ALA A C 1
ATOM 4211 O O . ALA A 1 553 ? 27.038 11.738 -26.120 1.00 89.12 553 ALA A O 1
ATOM 4212 N N . TYR A 1 554 ? 25.642 10.085 -25.695 1.00 84.81 554 TYR A N 1
ATOM 4213 C CA . TYR A 1 554 ? 24.404 9.284 -25.790 1.00 84.81 554 TYR A CA 1
ATOM 4214 C C . TYR A 1 554 ? 23.545 9.305 -24.521 1.00 84.81 554 TYR A C 1
ATOM 4216 O O . TYR A 1 554 ? 22.336 9.088 -24.584 1.00 84.81 554 TYR A O 1
ATOM 4224 N N . LYS A 1 555 ? 24.166 9.528 -23.359 1.00 86.19 555 LYS A N 1
ATOM 4225 C CA . LYS A 1 555 ? 23.499 9.386 -22.060 1.00 86.19 555 LYS A CA 1
ATOM 4226 C C . LYS A 1 555 ? 22.470 10.491 -21.822 1.00 86.19 555 LYS A C 1
ATOM 4228 O O . LYS A 1 555 ? 21.345 10.187 -21.419 1.00 86.19 555 LYS A O 1
ATOM 4233 N N . GLY A 1 556 ? 22.827 11.733 -22.154 1.00 89.94 556 GLY A N 1
ATOM 4234 C CA . GLY A 1 556 ? 21.973 12.908 -22.002 1.00 89.94 556 GLY A CA 1
ATOM 4235 C C . GLY A 1 556 ? 20.662 12.804 -22.780 1.00 89.94 556 GLY A C 1
ATOM 4236 O O . GLY A 1 556 ? 19.641 13.278 -22.298 1.00 89.94 556 GLY A O 1
ATOM 4237 N N . ILE A 1 557 ? 20.638 12.091 -23.914 1.00 93.19 557 ILE A N 1
ATOM 4238 C CA . ILE A 1 557 ? 19.424 11.885 -24.731 1.00 93.19 557 ILE A CA 1
ATOM 4239 C C . ILE A 1 557 ? 18.299 11.264 -23.895 1.00 93.19 557 ILE A C 1
ATOM 4241 O O . ILE A 1 557 ? 17.171 11.756 -23.869 1.00 93.19 557 ILE A O 1
ATOM 4245 N N . THR A 1 558 ? 18.609 10.172 -23.190 1.00 93.75 558 THR A N 1
ATOM 4246 C CA . THR A 1 558 ? 17.611 9.459 -22.377 1.00 93.75 558 THR A CA 1
ATOM 4247 C C . THR A 1 558 ? 17.166 10.266 -21.163 1.00 93.75 558 THR A C 1
ATOM 4249 O O . THR A 1 558 ? 16.014 10.153 -20.749 1.00 93.75 558 THR A O 1
ATOM 4252 N N . LEU A 1 559 ? 18.054 11.106 -20.626 1.00 95.19 559 LEU A N 1
ATOM 4253 C CA . LEU A 1 559 ? 17.759 11.972 -19.493 1.00 95.19 559 LEU A CA 1
ATOM 4254 C C . LEU A 1 559 ? 16.865 13.138 -19.917 1.00 95.19 559 LEU A C 1
ATOM 4256 O O . LEU A 1 559 ? 15.810 13.316 -19.321 1.00 95.19 559 LEU A O 1
ATOM 4260 N N . ALA A 1 560 ? 17.210 13.864 -20.983 1.00 96.69 560 A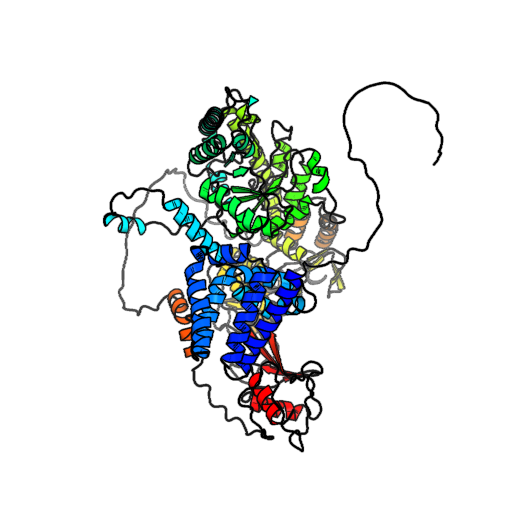LA A N 1
ATOM 4261 C CA . ALA A 1 560 ? 16.408 14.973 -21.501 1.00 96.69 560 ALA A CA 1
ATOM 4262 C C . ALA A 1 560 ? 14.975 14.532 -21.845 1.00 96.69 560 ALA A C 1
ATOM 4264 O O . ALA A 1 560 ? 14.013 15.181 -21.435 1.00 96.69 560 ALA A O 1
ATOM 4265 N N . ALA A 1 561 ? 14.820 13.372 -22.494 1.00 96.69 561 ALA A N 1
ATOM 4266 C CA . ALA A 1 561 ? 13.503 12.800 -22.771 1.00 96.69 561 ALA A CA 1
ATOM 4267 C C . ALA A 1 561 ? 12.724 12.458 -21.483 1.00 96.69 561 ALA A C 1
ATOM 4269 O O . ALA A 1 561 ? 11.526 12.722 -21.389 1.00 96.69 561 ALA A O 1
ATOM 4270 N N . ALA A 1 562 ? 13.390 11.890 -20.472 1.00 97.06 562 ALA A N 1
ATOM 4271 C CA . ALA A 1 562 ? 12.759 11.568 -19.193 1.00 97.06 562 ALA A CA 1
ATOM 4272 C C . ALA A 1 562 ? 12.349 12.824 -18.406 1.00 97.06 562 ALA A C 1
ATOM 4274 O O . ALA A 1 562 ? 11.294 12.827 -17.772 1.00 97.06 562 ALA A O 1
ATOM 4275 N N . VAL A 1 563 ? 13.151 13.890 -18.468 1.00 97.75 563 VAL A N 1
ATOM 4276 C CA . VAL A 1 563 ? 12.854 15.185 -17.838 1.00 97.75 563 VAL A CA 1
ATOM 4277 C C . VAL A 1 563 ? 11.655 15.853 -18.498 1.00 97.75 563 VAL A C 1
ATOM 4279 O O . VAL A 1 563 ? 10.765 16.302 -17.782 1.00 97.75 563 VAL A O 1
ATOM 4282 N N . ALA A 1 564 ? 11.577 15.851 -19.833 1.00 97.50 564 ALA A N 1
ATOM 4283 C CA . ALA A 1 564 ? 10.428 16.386 -20.565 1.00 97.50 564 ALA A CA 1
ATOM 4284 C C . ALA A 1 564 ? 9.115 15.693 -20.149 1.00 97.50 564 ALA A C 1
ATOM 4286 O O . ALA A 1 564 ? 8.128 16.351 -19.820 1.00 97.50 564 ALA A O 1
ATOM 4287 N N . ILE A 1 565 ? 9.128 14.354 -20.071 1.00 96.62 565 ILE A N 1
ATOM 4288 C CA . ILE A 1 565 ? 7.981 13.564 -19.594 1.00 96.62 565 ILE A CA 1
ATOM 4289 C C . ILE A 1 565 ? 7.630 13.934 -18.147 1.00 96.62 565 ILE A C 1
ATOM 4291 O O . ILE A 1 565 ? 6.463 14.167 -17.833 1.00 96.62 565 ILE A O 1
ATOM 4295 N N . ALA A 1 566 ? 8.628 14.010 -17.264 1.00 93.69 566 ALA A N 1
ATOM 4296 C CA . ALA A 1 566 ? 8.410 14.313 -15.854 1.00 93.69 566 ALA A CA 1
ATOM 4297 C C . ALA A 1 566 ? 7.854 15.728 -15.628 1.00 93.69 566 ALA A C 1
ATOM 4299 O O . ALA A 1 566 ? 6.986 15.898 -14.775 1.00 93.69 566 ALA A O 1
ATOM 4300 N N . TYR A 1 567 ? 8.287 16.724 -16.403 1.00 93.81 567 TYR A N 1
ATOM 4301 C CA . TYR A 1 567 ? 7.742 18.084 -16.344 1.00 93.81 567 TYR A CA 1
ATOM 4302 C C . TYR A 1 567 ? 6.263 18.137 -16.747 1.00 93.81 567 TYR A C 1
ATOM 4304 O O . TYR A 1 567 ? 5.462 18.797 -16.079 1.00 93.81 567 TYR A O 1
ATOM 4312 N N . SER A 1 568 ? 5.883 17.378 -17.779 1.00 92.31 568 SER A N 1
ATOM 4313 C CA . SER A 1 568 ? 4.486 17.249 -18.204 1.00 92.31 568 SER A CA 1
ATOM 4314 C C . SER A 1 568 ? 3.620 16.608 -17.113 1.00 92.31 568 SER A C 1
ATOM 4316 O O . SER A 1 568 ? 2.513 17.071 -16.841 1.00 92.31 568 SER A O 1
ATOM 4318 N N . GLU A 1 569 ? 4.134 15.578 -16.433 1.00 84.00 569 GLU A N 1
ATOM 4319 C CA . GLU A 1 569 ? 3.421 14.892 -15.347 1.00 84.00 569 GLU A CA 1
ATOM 4320 C C . GLU A 1 569 ? 3.310 15.723 -14.060 1.00 84.00 569 GLU A C 1
ATOM 4322 O O . GLU A 1 569 ? 2.245 15.742 -13.442 1.00 84.00 569 GLU A O 1
ATOM 4327 N N . LEU A 1 570 ? 4.404 16.360 -13.630 1.00 73.31 570 LEU A N 1
ATOM 4328 C CA . LEU A 1 570 ? 4.486 17.048 -12.337 1.00 73.31 570 LEU A CA 1
ATOM 4329 C C . LEU A 1 570 ? 3.917 18.466 -12.386 1.00 73.31 570 LEU A C 1
ATOM 4331 O O . LEU A 1 570 ? 3.257 18.889 -11.439 1.00 73.31 570 LEU A O 1
ATOM 4335 N N . TYR A 1 571 ? 4.167 19.187 -13.479 1.00 81.44 571 TYR A N 1
ATOM 4336 C CA . TYR A 1 571 ? 3.885 20.620 -13.584 1.00 81.44 571 TYR A CA 1
ATOM 4337 C C . TYR A 1 571 ? 2.896 20.958 -14.704 1.00 81.44 571 TYR A C 1
ATOM 4339 O O . TYR A 1 571 ? 2.478 22.106 -14.826 1.00 81.44 571 TYR A O 1
ATOM 4347 N N . GLY A 1 572 ? 2.494 19.978 -15.525 1.00 77.81 572 GLY A N 1
ATOM 4348 C CA . GLY A 1 572 ? 1.593 20.210 -16.656 1.00 77.81 572 GLY A CA 1
ATOM 4349 C C . GLY A 1 572 ? 2.222 21.021 -17.792 1.00 77.81 572 GLY A C 1
ATOM 4350 O O . GLY A 1 572 ? 1.489 21.533 -18.638 1.00 77.81 572 GLY A O 1
ATOM 4351 N N . VAL A 1 573 ? 3.554 21.146 -17.809 1.00 85.75 573 VAL A N 1
ATOM 4352 C CA . VAL A 1 573 ? 4.312 21.885 -18.827 1.00 85.75 573 VAL A CA 1
ATOM 4353 C C . VAL A 1 573 ? 4.852 20.898 -19.855 1.00 85.75 573 VAL A C 1
ATOM 4355 O O . VAL A 1 573 ? 5.587 19.974 -19.513 1.00 85.75 573 VAL A O 1
ATOM 4358 N N . ASP A 1 574 ? 4.473 21.084 -21.116 1.00 91.38 574 ASP A N 1
ATOM 4359 C CA . ASP A 1 574 ? 4.926 20.248 -22.228 1.00 91.38 574 ASP A CA 1
ATOM 4360 C C . ASP A 1 574 ? 6.207 20.842 -22.826 1.00 91.38 574 ASP A C 1
ATOM 4362 O O . ASP A 1 574 ? 6.153 21.779 -23.622 1.00 91.38 574 ASP A O 1
ATOM 4366 N N . LEU A 1 575 ? 7.362 20.351 -22.366 1.00 93.88 575 LEU A N 1
ATOM 4367 C CA . LEU A 1 575 ? 8.667 20.867 -22.774 1.00 93.88 575 LEU A CA 1
ATOM 4368 C C . LEU A 1 575 ? 9.197 20.137 -24.018 1.00 93.88 575 LEU A C 1
ATOM 4370 O O . LEU A 1 575 ? 9.299 18.905 -24.003 1.00 93.88 575 LEU A O 1
ATOM 4374 N N . PRO A 1 576 ? 9.616 20.866 -25.065 1.00 96.56 576 PRO A N 1
ATOM 4375 C CA . PRO A 1 576 ? 10.367 20.275 -26.162 1.00 96.56 576 PRO A CA 1
ATOM 4376 C C . PRO A 1 576 ? 11.769 19.825 -25.711 1.00 96.56 576 PRO A C 1
ATOM 4378 O O . PRO A 1 576 ? 12.334 20.342 -24.743 1.00 96.56 576 PRO A O 1
ATOM 4381 N N . PHE A 1 577 ? 12.368 18.879 -26.443 1.00 97.25 577 PHE A N 1
ATOM 4382 C CA . PHE A 1 577 ? 13.765 18.486 -26.240 1.00 97.25 577 PHE A CA 1
ATOM 4383 C C . PHE A 1 577 ? 14.500 18.224 -27.563 1.00 97.25 577 PHE A C 1
ATOM 4385 O O . PHE A 1 577 ? 13.878 17.916 -28.584 1.00 97.25 577 PHE A O 1
ATOM 4392 N N . ALA A 1 578 ? 15.829 18.322 -27.531 1.00 95.75 578 ALA A N 1
ATOM 4393 C CA . ALA A 1 578 ? 16.725 18.000 -28.637 1.00 95.75 578 ALA A CA 1
ATOM 4394 C C . ALA A 1 578 ? 18.028 17.338 -28.167 1.00 95.75 578 ALA A C 1
ATOM 4396 O O . ALA A 1 578 ? 18.324 17.264 -26.973 1.00 95.75 578 ALA A O 1
ATOM 4397 N N . TYR A 1 579 ? 18.801 16.824 -29.118 1.00 94.88 579 TYR A N 1
ATOM 4398 C CA . TYR A 1 579 ? 20.089 16.177 -28.886 1.00 94.88 579 TYR A CA 1
ATOM 4399 C C . TYR A 1 579 ? 20.979 16.224 -30.132 1.00 94.88 579 TYR A C 1
ATOM 4401 O O . TYR A 1 579 ? 20.494 16.401 -31.248 1.00 94.88 579 TYR A O 1
ATOM 4409 N N . ASN A 1 580 ? 22.288 16.030 -29.955 1.00 91.38 580 ASN A N 1
ATOM 4410 C CA . ASN A 1 580 ? 23.234 15.933 -31.065 1.00 91.38 580 ASN A CA 1
ATOM 4411 C C . ASN A 1 580 ? 23.458 14.491 -31.550 1.00 91.38 580 ASN A C 1
ATOM 4413 O O . ASN A 1 580 ? 23.264 13.522 -30.819 1.00 91.38 580 ASN A O 1
ATOM 4417 N N . ARG A 1 581 ? 23.935 14.342 -32.784 1.00 86.94 581 ARG A N 1
ATOM 4418 C CA . ARG A 1 581 ? 24.524 13.113 -33.332 1.00 86.94 581 ARG A CA 1
ATOM 4419 C C . ARG A 1 581 ? 26.050 13.211 -33.260 1.00 86.94 581 ARG A C 1
ATOM 4421 O O . ARG A 1 581 ? 26.601 14.305 -33.285 1.00 86.94 581 ARG A O 1
ATOM 4428 N N . LYS A 1 582 ? 26.744 12.073 -33.162 1.00 79.31 582 LYS A N 1
ATOM 4429 C CA . LYS A 1 582 ? 28.218 12.042 -33.256 1.00 79.31 582 LYS A CA 1
ATOM 4430 C C . LYS A 1 582 ? 28.715 12.104 -34.708 1.00 79.31 582 LYS A C 1
ATOM 4432 O O . LYS A 1 582 ? 29.835 12.539 -34.929 1.00 79.31 582 LYS A O 1
ATOM 4437 N N . GLU A 1 583 ? 27.874 11.730 -35.670 1.00 77.50 583 GLU A N 1
ATOM 4438 C CA . GLU A 1 583 ? 28.166 11.762 -37.108 1.00 77.50 583 GLU A CA 1
ATOM 4439 C C . GLU A 1 583 ? 27.108 12.616 -37.824 1.00 77.50 583 GLU A C 1
ATOM 4441 O O . GLU A 1 583 ? 25.904 12.461 -37.573 1.00 77.50 583 GLU A O 1
ATOM 4446 N N . ALA A 1 584 ? 27.552 13.536 -38.685 1.00 67.44 584 ALA A N 1
ATOM 4447 C CA . ALA A 1 584 ? 26.674 14.341 -39.532 1.00 67.44 584 ALA A CA 1
ATOM 4448 C C . ALA A 1 584 ? 26.072 13.476 -40.656 1.00 67.44 584 ALA A C 1
ATOM 4450 O O . ALA A 1 584 ? 26.677 12.493 -41.079 1.00 67.44 584 ALA A O 1
ATOM 4451 N N . LYS A 1 585 ? 24.871 13.824 -41.134 1.00 59.69 585 LYS A N 1
ATOM 4452 C CA . LYS A 1 585 ? 24.276 13.208 -42.333 1.00 59.69 585 LYS A CA 1
ATOM 4453 C C . LYS A 1 585 ? 24.200 14.221 -43.470 1.00 59.69 585 LYS A C 1
ATOM 4455 O O . LYS A 1 585 ? 23.726 15.332 -43.242 1.00 59.69 585 LYS A O 1
ATOM 4460 N N . ASP A 1 586 ? 24.555 13.774 -44.674 1.00 51.25 586 ASP A N 1
ATOM 4461 C CA . ASP A 1 586 ? 24.661 14.618 -45.874 1.00 51.25 586 ASP A CA 1
ATOM 4462 C C . ASP A 1 586 ? 23.358 14.749 -46.695 1.00 51.25 586 ASP A C 1
ATOM 4464 O O . ASP A 1 586 ? 23.295 15.573 -47.605 1.00 51.25 586 ASP A O 1
ATOM 4468 N N . HIS A 1 587 ? 22.283 14.005 -46.380 1.00 45.53 587 HIS A N 1
ATOM 4469 C CA . HIS A 1 587 ? 21.001 14.073 -47.111 1.00 45.53 587 HIS A CA 1
ATOM 4470 C C . HIS A 1 587 ? 19.764 14.066 -46.175 1.00 45.53 587 HIS A C 1
ATOM 4472 O O . HIS A 1 587 ? 19.663 13.213 -45.287 1.00 45.53 587 HIS A O 1
ATOM 4478 N N . GLY A 1 588 ? 18.823 15.009 -46.380 1.00 59.12 588 GLY A N 1
ATOM 4479 C CA . GLY A 1 588 ? 17.611 15.266 -45.562 1.00 59.12 588 GLY A CA 1
ATOM 4480 C C . GLY A 1 588 ? 17.578 16.681 -44.944 1.00 59.12 588 GLY A C 1
ATOM 4481 O O . GLY A 1 588 ? 18.238 17.571 -45.472 1.00 59.12 588 GLY A O 1
ATOM 4482 N N . GLU A 1 589 ? 16.866 16.892 -43.818 1.00 45.19 589 GLU A N 1
ATOM 4483 C CA . GLU A 1 589 ? 17.049 18.050 -42.899 1.00 45.19 589 GLU A CA 1
ATOM 4484 C C . GLU A 1 589 ? 18.481 18.026 -42.308 1.00 45.19 589 GLU A C 1
ATOM 4486 O O . GLU A 1 589 ? 18.681 17.697 -41.141 1.00 45.19 589 GLU A O 1
ATOM 4491 N N . GLY A 1 590 ? 19.503 18.230 -43.144 1.00 54.50 590 GLY A N 1
ATOM 4492 C CA . GLY A 1 590 ? 20.915 18.025 -42.816 1.00 54.50 590 GLY A CA 1
ATOM 4493 C C . GLY A 1 590 ? 21.353 18.704 -41.513 1.00 54.50 590 GLY A C 1
ATOM 4494 O O . GLY A 1 590 ? 20.824 19.741 -41.123 1.00 54.50 590 GLY A O 1
ATOM 4495 N N . GLY A 1 591 ? 22.341 18.114 -40.833 1.00 70.69 591 GLY A N 1
ATOM 4496 C CA . GLY A 1 591 ? 22.919 18.687 -39.616 1.00 70.69 591 GLY A CA 1
ATOM 4497 C C . GLY A 1 591 ? 23.250 17.678 -38.516 1.00 70.69 591 GLY A C 1
ATOM 4498 O O . GLY A 1 591 ? 23.104 16.461 -38.657 1.00 70.69 591 GLY A O 1
ATOM 4499 N N . VAL A 1 592 ? 23.736 18.220 -37.398 1.00 81.38 592 VAL A N 1
ATOM 4500 C CA . VAL A 1 592 ? 24.202 17.469 -36.220 1.00 81.38 592 VAL A CA 1
ATOM 4501 C C . VAL A 1 592 ? 23.124 17.398 -35.126 1.00 81.38 592 VAL A C 1
ATOM 4503 O O . VAL A 1 592 ? 23.236 16.579 -34.219 1.00 81.38 592 VAL A O 1
ATOM 4506 N N . LEU A 1 593 ? 22.057 18.199 -35.212 1.00 87.69 593 LEU A N 1
ATOM 4507 C CA . LEU A 1 593 ? 20.986 18.286 -34.212 1.00 87.69 593 LEU A CA 1
ATOM 4508 C C . LEU A 1 593 ? 19.734 17.492 -34.605 1.00 87.69 593 LEU A C 1
ATOM 4510 O O . LEU A 1 593 ? 19.431 17.311 -35.780 1.00 87.69 593 LEU A O 1
ATOM 4514 N N . VAL A 1 594 ? 19.008 17.001 -33.600 1.00 90.00 594 VAL A N 1
ATOM 4515 C CA . VAL A 1 594 ? 17.734 16.286 -33.746 1.00 90.00 594 VAL A CA 1
ATOM 4516 C C . VAL A 1 594 ? 16.783 16.709 -32.639 1.00 90.00 594 VAL A C 1
ATOM 4518 O O . VAL A 1 594 ? 17.176 16.718 -31.474 1.00 90.00 594 VAL A O 1
ATOM 4521 N N . GLY A 1 595 ? 15.522 16.960 -32.980 1.00 90.75 595 GLY A N 1
ATOM 4522 C CA . GLY A 1 595 ? 14.477 17.326 -32.027 1.00 90.75 595 GLY A CA 1
ATOM 4523 C C . GLY A 1 595 ? 13.912 18.702 -32.343 1.00 90.75 595 GLY A C 1
ATOM 4524 O O . GLY A 1 595 ? 13.782 19.053 -33.510 1.00 90.75 595 GLY A O 1
ATOM 4525 N N . ALA A 1 596 ? 13.540 19.450 -31.309 1.00 91.38 596 ALA A N 1
ATOM 4526 C CA . ALA A 1 596 ? 13.008 20.799 -31.474 1.00 91.38 596 ALA A CA 1
ATOM 4527 C C . ALA A 1 596 ? 14.022 21.774 -32.100 1.00 91.38 596 ALA A C 1
ATOM 4529 O O . ALA A 1 596 ? 15.231 21.568 -32.003 1.00 91.38 596 ALA A O 1
ATOM 4530 N N . ASP A 1 597 ? 13.518 22.845 -32.715 1.00 90.19 597 ASP A N 1
ATOM 4531 C CA . ASP A 1 597 ? 14.353 23.949 -33.191 1.00 90.19 597 ASP A CA 1
ATOM 4532 C C . ASP A 1 597 ? 14.997 24.678 -31.999 1.00 90.19 597 ASP A C 1
ATOM 4534 O O . ASP A 1 597 ? 14.349 24.918 -30.978 1.00 90.19 597 ASP A O 1
ATOM 4538 N N . MET A 1 598 ? 16.286 24.989 -32.129 1.00 89.38 598 MET A N 1
ATOM 4539 C CA . MET A 1 598 ? 17.107 25.637 -31.102 1.00 89.38 598 MET A CA 1
ATOM 4540 C C . MET A 1 598 ? 17.347 27.124 -31.387 1.00 89.38 598 MET A C 1
ATOM 4542 O O . MET A 1 598 ? 17.821 27.841 -30.505 1.00 89.38 598 MET A O 1
ATOM 4546 N N . ASN A 1 599 ? 17.049 27.591 -32.601 1.00 92.12 599 ASN A N 1
ATOM 4547 C CA . ASN A 1 599 ? 17.389 28.937 -33.039 1.00 92.12 599 ASN A CA 1
ATOM 4548 C C . ASN A 1 599 ? 16.672 30.001 -32.189 1.00 92.12 599 ASN A C 1
ATOM 4550 O O . ASN A 1 599 ? 15.444 30.055 -32.143 1.00 92.12 599 ASN A O 1
ATOM 4554 N N . GLY A 1 600 ? 17.444 30.846 -31.501 1.00 90.81 600 GLY A N 1
ATOM 4555 C CA . GLY A 1 600 ? 16.932 31.901 -30.625 1.00 90.81 600 GLY A CA 1
ATOM 4556 C C . GLY A 1 600 ? 16.321 31.412 -29.307 1.00 90.81 600 GLY A C 1
ATOM 4557 O O . GLY A 1 600 ? 15.795 32.229 -28.555 1.00 90.81 600 GLY A O 1
ATOM 4558 N N . GLN A 1 601 ? 16.388 30.111 -29.008 1.00 95.12 601 GLN A N 1
ATOM 4559 C CA . GLN A 1 601 ? 15.800 29.529 -27.801 1.00 95.12 601 GLN A CA 1
ATOM 4560 C C . GLN A 1 601 ? 16.776 29.523 -26.626 1.00 95.12 601 GLN A C 1
ATOM 4562 O O . GLN A 1 601 ? 17.998 29.431 -26.798 1.00 95.12 601 GLN A O 1
ATOM 4567 N N . ARG A 1 602 ? 16.227 29.541 -25.407 1.00 96.38 602 ARG A N 1
ATOM 4568 C CA . ARG A 1 602 ? 16.991 29.287 -24.183 1.00 96.38 602 ARG A CA 1
ATOM 4569 C C . ARG A 1 602 ? 17.056 27.793 -23.903 1.00 96.38 602 ARG A C 1
ATOM 4571 O O . ARG A 1 602 ? 16.028 27.127 -23.773 1.00 96.38 602 ARG A O 1
ATOM 4578 N N . VAL A 1 603 ? 18.262 27.258 -23.785 1.00 96.69 603 VAL A N 1
ATOM 4579 C CA . VAL A 1 603 ? 18.506 25.817 -23.730 1.00 96.69 603 VAL A CA 1
ATOM 4580 C C . VAL A 1 603 ? 19.096 25.410 -22.389 1.00 96.69 603 VAL A C 1
ATOM 4582 O O . VAL A 1 603 ? 20.093 25.974 -21.935 1.00 96.69 603 VAL A O 1
ATOM 4585 N N . LEU A 1 604 ? 18.504 24.386 -21.774 1.00 97.50 604 LEU A N 1
ATOM 4586 C CA . LEU A 1 604 ? 19.026 23.747 -20.570 1.00 97.50 604 LEU A CA 1
ATOM 4587 C C . LEU A 1 604 ? 19.652 22.393 -20.918 1.00 97.50 604 LEU A C 1
ATOM 4589 O O . LEU A 1 604 ? 18.974 21.498 -21.425 1.00 97.50 604 LEU A O 1
ATOM 4593 N N . ILE A 1 605 ? 20.942 22.229 -20.620 1.00 96.94 605 ILE A N 1
ATOM 4594 C CA . ILE A 1 605 ? 21.678 20.991 -20.901 1.00 96.94 605 ILE A CA 1
ATOM 4595 C C . ILE A 1 605 ? 21.433 19.977 -19.777 1.00 96.94 605 ILE A C 1
ATOM 4597 O O . ILE A 1 605 ? 21.604 20.306 -18.605 1.00 96.94 605 ILE A O 1
ATOM 4601 N N . ILE A 1 606 ? 21.081 18.735 -20.117 1.00 96.25 606 ILE A N 1
ATOM 4602 C CA . ILE A 1 606 ? 20.848 17.642 -19.161 1.00 96.25 606 ILE A CA 1
ATOM 4603 C C . ILE A 1 606 ? 21.912 16.554 -19.331 1.00 96.25 606 ILE A C 1
ATOM 4605 O O . ILE A 1 606 ? 21.991 15.928 -20.390 1.00 96.25 606 ILE A O 1
ATOM 4609 N N . ASP A 1 607 ? 22.687 16.283 -18.278 1.00 91.69 607 ASP A N 1
ATOM 4610 C CA . ASP A 1 607 ? 23.760 15.276 -18.296 1.00 91.69 607 ASP A CA 1
ATOM 4611 C C . ASP A 1 607 ? 23.840 14.466 -16.988 1.00 91.69 607 ASP A C 1
ATOM 4613 O O . ASP A 1 607 ? 23.157 14.781 -16.015 1.00 91.69 607 ASP A O 1
ATOM 4617 N N . ASP A 1 608 ? 24.635 13.391 -16.941 1.00 88.94 608 ASP A N 1
ATOM 4618 C CA . ASP A 1 608 ? 24.753 12.528 -15.759 1.00 88.94 608 ASP A CA 1
ATOM 4619 C C . ASP A 1 608 ? 25.686 13.104 -14.681 1.00 88.94 608 ASP A C 1
ATOM 4621 O O . ASP A 1 608 ? 25.217 13.467 -13.598 1.00 88.94 608 ASP A O 1
ATOM 4625 N N . VAL A 1 609 ? 26.991 13.176 -14.947 1.00 84.94 609 VAL A N 1
ATOM 4626 C CA . VAL A 1 609 ? 28.035 13.660 -14.031 1.00 84.94 609 VAL A CA 1
ATOM 4627 C C . VAL A 1 609 ? 29.127 14.361 -14.831 1.00 84.94 609 VAL A C 1
ATOM 4629 O O . VAL A 1 609 ? 29.691 13.801 -15.771 1.00 84.94 609 VAL A O 1
ATOM 4632 N N . ILE A 1 610 ? 29.523 15.555 -14.392 1.00 82.50 610 ILE A N 1
ATOM 4633 C CA . ILE A 1 610 ? 30.636 16.281 -15.006 1.00 82.50 610 ILE A CA 1
ATOM 4634 C C . ILE A 1 610 ? 31.954 15.751 -14.434 1.00 82.50 610 ILE A C 1
ATOM 4636 O O . ILE A 1 610 ? 32.233 15.880 -13.245 1.00 82.50 610 ILE A O 1
ATOM 4640 N N . THR A 1 611 ? 32.778 15.153 -15.298 1.00 74.50 611 THR A N 1
ATOM 4641 C CA . THR A 1 611 ? 34.115 14.646 -14.937 1.00 74.50 611 THR A CA 1
ATOM 4642 C C . THR A 1 611 ? 35.212 15.601 -15.390 1.00 74.50 611 THR A C 1
ATOM 4644 O O . THR A 1 611 ? 35.806 16.293 -14.577 1.00 74.50 611 THR A O 1
ATOM 4647 N N . ALA A 1 612 ? 35.459 15.678 -16.697 1.00 70.44 612 ALA A N 1
ATOM 4648 C CA . ALA A 1 612 ? 36.445 16.571 -17.301 1.00 70.44 612 ALA A CA 1
ATOM 4649 C C . ALA A 1 612 ? 35.798 17.729 -18.077 1.00 70.44 612 ALA A C 1
ATOM 4651 O O . ALA A 1 612 ? 36.499 18.433 -18.792 1.00 70.44 612 ALA A O 1
ATOM 4652 N N . GLY A 1 613 ? 34.476 17.918 -17.995 1.00 74.06 613 GLY A N 1
ATOM 4653 C CA . GLY A 1 613 ? 33.746 19.004 -18.673 1.00 74.06 613 GLY A CA 1
ATOM 4654 C C . GLY A 1 613 ? 33.742 18.969 -20.208 1.00 74.06 613 GLY A C 1
ATOM 4655 O O . GLY A 1 613 ? 33.065 19.789 -20.812 1.00 74.06 613 GLY A O 1
ATOM 4656 N N . THR A 1 614 ? 34.436 18.023 -20.844 1.00 79.69 614 THR A N 1
ATOM 4657 C CA . THR A 1 614 ? 34.588 17.944 -22.307 1.00 79.69 614 THR A CA 1
ATOM 4658 C C . THR A 1 614 ? 33.254 17.812 -23.035 1.00 79.69 614 THR A C 1
ATOM 4660 O O . THR A 1 614 ? 33.014 18.535 -23.992 1.00 79.69 614 THR A O 1
ATOM 4663 N N . ALA A 1 615 ? 32.355 16.957 -22.540 1.00 80.69 615 ALA A N 1
ATOM 4664 C CA . ALA A 1 615 ? 31.024 16.773 -23.121 1.00 80.69 615 ALA A CA 1
ATOM 4665 C C . ALA A 1 615 ? 30.166 18.049 -23.062 1.00 80.69 615 ALA A C 1
ATOM 4667 O O . ALA A 1 615 ? 29.375 18.300 -23.967 1.00 80.69 615 ALA A O 1
ATOM 4668 N N . ILE A 1 616 ? 30.348 18.868 -22.020 1.00 85.81 616 ILE A N 1
ATOM 4669 C CA . ILE A 1 616 ? 29.660 20.155 -21.894 1.00 85.81 616 ILE A CA 1
ATOM 4670 C C . ILE A 1 616 ? 30.255 21.162 -22.875 1.00 85.81 616 ILE A C 1
ATOM 4672 O O . ILE A 1 616 ? 29.495 21.814 -23.575 1.00 85.81 616 ILE A O 1
ATOM 4676 N N . THR A 1 617 ? 31.584 21.247 -22.993 1.00 86.06 617 THR A N 1
ATOM 4677 C CA . THR A 1 617 ? 32.232 22.101 -24.002 1.00 86.06 617 THR A CA 1
ATOM 4678 C C . THR A 1 617 ? 31.761 21.751 -25.419 1.00 86.06 617 THR A C 1
ATOM 4680 O O . THR A 1 617 ? 31.317 22.637 -26.139 1.00 86.06 617 THR A O 1
ATOM 4683 N N . GLU A 1 618 ? 31.744 20.462 -25.785 1.00 87.25 618 GLU A N 1
ATOM 4684 C CA . GLU A 1 618 ? 31.216 20.006 -27.083 1.00 87.25 618 GLU A CA 1
ATOM 4685 C C . GLU A 1 618 ? 29.750 20.430 -27.289 1.00 87.25 618 GLU A C 1
ATOM 4687 O O . GLU A 1 618 ? 29.369 20.869 -28.372 1.00 87.25 618 GLU A O 1
ATOM 4692 N N . ALA A 1 619 ? 28.914 20.312 -26.252 1.00 89.31 619 ALA A N 1
ATOM 4693 C CA . ALA A 1 619 ? 27.518 20.732 -26.314 1.00 89.31 619 ALA A CA 1
ATOM 4694 C C . ALA A 1 619 ? 27.374 22.250 -26.510 1.00 89.31 619 ALA A C 1
ATOM 4696 O O . ALA A 1 619 ? 26.529 22.680 -27.292 1.00 89.31 619 ALA A O 1
ATOM 4697 N N . LEU A 1 620 ? 28.202 23.054 -25.838 1.00 89.88 620 LEU A N 1
ATOM 4698 C CA . LEU A 1 620 ? 28.206 24.511 -25.980 1.00 89.88 620 LEU A CA 1
ATOM 4699 C C . LEU A 1 620 ? 28.580 24.938 -27.401 1.00 89.88 620 LEU A C 1
ATOM 4701 O O . LEU A 1 620 ? 27.905 25.798 -27.963 1.00 89.88 620 LEU A O 1
ATOM 4705 N N . ASP A 1 621 ? 29.592 24.312 -28.002 1.00 89.75 621 ASP A N 1
ATOM 4706 C CA . ASP A 1 621 ? 30.004 24.613 -29.376 1.00 89.75 621 ASP A CA 1
ATOM 4707 C C . ASP A 1 621 ? 28.881 24.305 -30.376 1.00 89.75 621 ASP A C 1
ATOM 4709 O O . ASP A 1 621 ? 28.564 25.126 -31.239 1.00 89.75 621 ASP A O 1
ATOM 4713 N N . ILE A 1 622 ? 28.210 23.159 -30.214 1.00 90.00 622 ILE A N 1
ATOM 4714 C CA . ILE A 1 622 ? 27.072 22.765 -31.057 1.00 90.00 622 ILE A CA 1
ATOM 4715 C C . ILE A 1 622 ? 25.905 23.751 -30.907 1.00 90.00 622 ILE A C 1
ATOM 4717 O O . ILE A 1 622 ? 25.323 24.182 -31.903 1.00 90.00 622 ILE A O 1
ATOM 4721 N N . LEU A 1 623 ? 25.558 24.120 -29.673 1.00 90.94 623 LEU A N 1
ATOM 4722 C CA . LEU A 1 623 ? 24.441 25.025 -29.392 1.00 90.94 623 LEU A CA 1
ATOM 4723 C C . LEU A 1 623 ? 24.728 26.458 -29.854 1.00 90.94 623 LEU A C 1
ATOM 4725 O O . LEU A 1 623 ? 23.820 27.141 -30.326 1.00 90.94 623 LEU A O 1
ATOM 4729 N N . LYS A 1 624 ? 25.992 26.887 -29.809 1.00 89.62 624 LYS A N 1
ATOM 4730 C CA . LYS A 1 624 ? 26.429 28.176 -30.353 1.00 89.62 624 LYS A CA 1
ATOM 4731 C C . LYS A 1 624 ? 26.255 28.237 -31.871 1.00 89.62 624 LYS A C 1
ATOM 4733 O O . LYS A 1 624 ? 25.754 29.236 -32.378 1.00 89.62 624 LYS A O 1
ATOM 4738 N N . VAL A 1 625 ? 26.616 27.170 -32.592 1.00 89.31 625 VAL A N 1
ATOM 4739 C CA . VAL A 1 625 ? 26.395 27.070 -34.050 1.00 89.31 625 VAL A CA 1
ATOM 4740 C C . VAL A 1 625 ? 24.901 27.086 -34.392 1.00 89.31 625 VAL A C 1
ATOM 4742 O O . VAL A 1 625 ? 24.512 27.641 -35.414 1.00 89.31 625 VAL A O 1
ATOM 4745 N N . ALA A 1 626 ? 24.056 26.539 -33.518 1.00 88.19 626 ALA A N 1
ATOM 4746 C CA . ALA A 1 626 ? 22.603 26.530 -33.678 1.00 88.19 626 ALA A CA 1
ATOM 4747 C C . ALA A 1 626 ? 21.898 27.829 -33.238 1.00 88.19 626 ALA A C 1
ATOM 4749 O O . ALA A 1 626 ? 20.671 27.859 -33.180 1.00 88.19 626 ALA A O 1
ATOM 4750 N N . ASN A 1 627 ? 22.655 28.888 -32.920 1.00 91.31 627 ASN A N 1
ATOM 4751 C CA . ASN A 1 627 ? 22.143 30.172 -32.433 1.00 91.31 627 ASN A CA 1
ATOM 4752 C C . ASN A 1 627 ? 21.256 30.051 -31.174 1.00 91.31 627 ASN A C 1
ATOM 4754 O O . ASN A 1 627 ? 20.266 30.768 -31.020 1.00 91.31 627 ASN A O 1
ATOM 4758 N N . ALA A 1 628 ? 21.599 29.129 -30.272 1.00 92.94 628 ALA A N 1
ATOM 4759 C CA . ALA A 1 628 ? 20.895 28.912 -29.014 1.00 92.94 628 ALA A CA 1
ATOM 4760 C C . ALA A 1 628 ? 21.607 29.601 -27.842 1.00 92.94 628 ALA A C 1
ATOM 4762 O O . ALA A 1 628 ? 22.838 29.645 -27.781 1.00 92.94 628 ALA A O 1
ATOM 4763 N N . THR A 1 629 ? 20.840 30.088 -26.864 1.00 93.94 629 THR A N 1
ATOM 4764 C CA . THR A 1 629 ? 21.391 30.660 -25.626 1.00 93.94 629 THR A CA 1
ATOM 4765 C C . THR A 1 629 ? 21.357 29.616 -24.521 1.00 93.94 629 THR A C 1
ATOM 4767 O O . THR A 1 629 ? 20.291 29.125 -24.167 1.00 93.94 629 THR A O 1
ATOM 4770 N N . VAL A 1 630 ? 22.503 29.268 -23.940 1.00 95.06 630 VAL A N 1
ATOM 4771 C CA . VAL A 1 630 ? 22.554 28.241 -22.889 1.00 95.06 630 VAL A CA 1
ATOM 4772 C C . VAL A 1 630 ? 22.240 28.849 -21.525 1.00 95.06 630 VAL A C 1
ATOM 4774 O O . VAL A 1 630 ? 23.008 29.656 -21.009 1.00 95.06 630 VAL A O 1
ATOM 4777 N N . SER A 1 631 ? 21.121 28.433 -20.929 1.00 93.19 631 SER A N 1
ATOM 4778 C CA . SER A 1 631 ? 20.652 28.903 -19.617 1.00 93.19 631 SER A CA 1
ATOM 4779 C C . SER A 1 631 ? 21.335 28.217 -18.438 1.00 93.19 631 SER A C 1
ATOM 4781 O O . SER A 1 631 ? 21.316 28.745 -17.329 1.00 93.19 631 SER A O 1
ATOM 4783 N N . GLY A 1 632 ? 21.897 27.025 -18.639 1.00 94.25 632 GLY A N 1
ATOM 4784 C CA . GLY A 1 632 ? 22.531 26.258 -17.572 1.00 94.25 632 GLY A CA 1
ATOM 4785 C C . GLY A 1 632 ? 22.732 24.786 -17.905 1.00 94.25 632 GLY A C 1
ATOM 4786 O O . GLY A 1 632 ? 22.396 24.313 -18.995 1.00 94.25 632 GLY A O 1
ATOM 4787 N N . VAL A 1 633 ? 23.256 24.053 -16.925 1.00 95.06 633 VAL A N 1
ATOM 4788 C CA . VAL A 1 633 ? 23.434 22.597 -16.977 1.00 95.06 633 VAL A CA 1
ATOM 4789 C C . VAL A 1 633 ? 22.800 21.962 -15.742 1.00 95.06 633 VAL A C 1
ATOM 4791 O O . VAL A 1 633 ? 23.026 22.427 -14.628 1.00 95.06 633 VAL A O 1
ATOM 4794 N N . CYS A 1 634 ? 22.043 20.880 -15.909 1.00 95.00 634 CYS A N 1
ATOM 4795 C CA . CYS A 1 634 ? 21.533 20.073 -14.806 1.00 95.00 634 CYS A CA 1
ATOM 4796 C C . CYS A 1 634 ? 22.145 18.666 -14.817 1.00 95.00 634 CYS A C 1
ATOM 4798 O O . CYS A 1 634 ? 22.143 17.992 -15.850 1.00 95.00 634 CYS A O 1
ATOM 4800 N N . ILE A 1 635 ? 22.650 18.219 -13.663 1.00 94.44 635 ILE A N 1
ATOM 4801 C CA . ILE A 1 635 ? 23.326 16.927 -13.483 1.00 94.44 635 ILE A CA 1
ATOM 4802 C C . ILE A 1 635 ? 22.761 16.110 -12.319 1.00 94.44 635 ILE A C 1
ATOM 4804 O O . ILE A 1 635 ? 22.120 16.640 -11.414 1.00 94.44 635 ILE A O 1
ATOM 4808 N N . SER A 1 636 ? 23.034 14.804 -12.305 1.00 91.69 636 SER A N 1
ATOM 4809 C CA . SER A 1 636 ? 22.539 13.911 -11.251 1.00 91.69 636 SER A CA 1
ATOM 4810 C C . SER A 1 636 ? 23.337 14.007 -9.951 1.00 91.69 636 SER A C 1
ATOM 4812 O O . SER A 1 636 ? 22.750 14.141 -8.881 1.00 91.69 636 SER A O 1
ATOM 4814 N N . LEU A 1 637 ? 24.668 13.965 -10.026 1.00 90.94 637 LEU A N 1
ATOM 4815 C CA . LEU A 1 637 ? 25.536 13.997 -8.851 1.00 90.94 637 LEU A CA 1
ATOM 4816 C C . LEU A 1 637 ? 26.729 14.922 -9.088 1.00 90.94 637 LEU A C 1
ATOM 4818 O O . LEU A 1 637 ? 27.516 14.703 -10.010 1.00 90.94 637 LEU A O 1
ATOM 4822 N N . ASP A 1 638 ? 26.890 15.909 -8.213 1.00 91.00 638 ASP A N 1
ATOM 4823 C CA . ASP A 1 638 ? 28.119 16.687 -8.106 1.00 91.00 638 ASP A CA 1
ATOM 4824 C C . ASP A 1 638 ? 29.096 16.005 -7.139 1.00 91.00 638 ASP A C 1
ATOM 4826 O O . ASP A 1 638 ? 28.838 15.869 -5.943 1.00 91.00 638 ASP A O 1
ATOM 4830 N N . ARG A 1 639 ? 30.241 15.570 -7.665 1.00 87.56 639 ARG A N 1
ATOM 4831 C CA . ARG A 1 639 ? 31.279 14.895 -6.878 1.00 87.56 639 ARG A CA 1
ATOM 4832 C C . ARG A 1 639 ? 32.076 15.858 -5.994 1.00 87.56 639 ARG A C 1
ATOM 4834 O O . ARG A 1 639 ? 32.726 15.387 -5.071 1.00 87.56 639 ARG A O 1
ATOM 4841 N N . GLN A 1 640 ? 32.053 17.166 -6.278 1.00 88.06 640 GLN A N 1
ATOM 4842 C CA . GLN A 1 640 ? 32.821 18.198 -5.567 1.00 88.06 640 GLN A CA 1
ATOM 4843 C C . GLN A 1 640 ? 34.323 17.863 -5.450 1.00 88.06 640 GLN A C 1
ATOM 4845 O O . GLN A 1 640 ? 34.959 18.133 -4.437 1.00 88.06 640 GLN A O 1
ATOM 4850 N N . GLU A 1 641 ? 34.900 17.263 -6.495 1.00 86.56 641 GLU A N 1
ATOM 4851 C CA . GLU A 1 641 ? 36.296 16.803 -6.531 1.00 86.56 641 GLU A CA 1
ATOM 4852 C C . GLU A 1 641 ? 37.181 17.719 -7.383 1.00 86.56 641 GLU A C 1
ATOM 4854 O O . GLU A 1 641 ? 36.764 18.168 -8.453 1.00 86.56 641 GLU A O 1
ATOM 4859 N N . LYS A 1 642 ? 38.438 17.912 -6.957 1.00 85.81 642 LYS A N 1
ATOM 4860 C CA . LYS A 1 642 ? 39.480 18.587 -7.751 1.00 85.81 642 LYS A CA 1
ATOM 4861 C C . LYS A 1 642 ? 39.762 17.824 -9.045 1.00 85.81 642 LYS A C 1
ATOM 4863 O O . LYS A 1 642 ? 39.957 16.596 -9.015 1.00 85.81 642 LYS A O 1
ATOM 4868 N N . VAL A 1 643 ? 39.839 18.553 -10.162 1.00 77.12 643 VAL A N 1
ATOM 4869 C CA . VAL A 1 643 ? 40.081 17.987 -11.504 1.00 77.12 643 VAL A CA 1
ATOM 4870 C C . VAL A 1 643 ? 41.467 17.346 -11.597 1.00 77.12 643 VAL A C 1
ATOM 4872 O O . VAL A 1 643 ? 41.603 16.247 -12.134 1.00 77.12 643 VAL A O 1
ATOM 4875 N N . SER A 1 644 ? 42.489 17.988 -11.031 1.00 76.50 644 SER A N 1
ATOM 4876 C CA . SER A 1 644 ? 43.863 17.480 -10.982 1.00 76.50 644 SER A CA 1
ATOM 4877 C C . SER A 1 644 ? 44.575 17.968 -9.711 1.00 76.50 644 SER A C 1
ATOM 4879 O O . SER A 1 644 ? 44.071 18.860 -9.034 1.00 76.50 644 SER A O 1
ATOM 4881 N N . PRO A 1 645 ? 45.756 17.425 -9.363 1.00 72.12 645 PRO A N 1
ATOM 4882 C CA . PRO A 1 645 ? 46.577 17.972 -8.276 1.00 72.12 645 PRO A CA 1
ATOM 4883 C C . PRO A 1 645 ? 47.022 19.426 -8.513 1.00 72.12 645 PRO A C 1
ATOM 4885 O O . PRO A 1 645 ? 47.348 20.128 -7.563 1.00 72.12 645 PRO A O 1
ATOM 4888 N N . THR A 1 646 ? 47.045 19.866 -9.774 1.00 75.00 646 THR A N 1
ATOM 4889 C CA . THR A 1 646 ? 47.491 21.199 -10.202 1.00 75.00 646 THR A CA 1
ATOM 4890 C C . THR A 1 646 ? 46.356 22.213 -10.360 1.00 75.00 646 THR A C 1
ATOM 4892 O O . THR A 1 646 ? 46.624 23.409 -10.335 1.00 75.00 646 THR A O 1
ATOM 4895 N N . ASP A 1 647 ? 45.103 21.767 -10.504 1.00 77.69 647 ASP A N 1
ATOM 4896 C CA . ASP A 1 647 ? 43.918 22.629 -10.554 1.00 77.69 647 ASP A CA 1
ATOM 4897 C C . ASP A 1 647 ? 43.032 22.350 -9.336 1.00 77.69 647 ASP A C 1
ATOM 4899 O O . ASP A 1 647 ? 42.375 21.311 -9.231 1.00 77.69 647 ASP A O 1
ATOM 4903 N N . ALA A 1 648 ? 43.029 23.300 -8.400 1.00 80.94 648 ALA A N 1
ATOM 4904 C CA . ALA A 1 648 ? 42.280 23.205 -7.154 1.00 80.94 648 ALA A CA 1
ATOM 4905 C C . ALA A 1 648 ? 40.758 23.352 -7.335 1.00 80.94 648 ALA A C 1
ATOM 4907 O O . ALA A 1 648 ? 40.027 23.187 -6.359 1.00 80.94 648 ALA A O 1
ATOM 4908 N N . ARG A 1 649 ? 40.272 23.656 -8.546 1.00 83.19 649 ARG A N 1
ATOM 4909 C CA . ARG A 1 649 ? 38.840 23.787 -8.843 1.00 83.19 649 ARG A CA 1
ATOM 4910 C C . ARG A 1 649 ? 38.206 22.443 -9.189 1.00 83.19 649 ARG A C 1
ATOM 4912 O O . ARG A 1 649 ? 38.862 21.523 -9.687 1.00 83.19 649 ARG A O 1
ATOM 4919 N N . SER A 1 650 ? 36.894 22.341 -8.978 1.00 86.31 650 SER A N 1
ATOM 4920 C CA . SER A 1 650 ? 36.102 21.235 -9.522 1.00 86.31 650 SER A CA 1
ATOM 4921 C C . SER A 1 650 ? 35.791 21.434 -11.001 1.00 86.31 650 SER A C 1
ATOM 4923 O O . SER A 1 650 ? 35.837 22.540 -11.547 1.00 86.31 650 SER A O 1
ATOM 4925 N N . ALA A 1 651 ? 35.413 20.342 -11.663 1.00 80.81 651 ALA A N 1
ATOM 4926 C CA . ALA A 1 651 ? 35.000 20.391 -13.059 1.00 80.81 651 ALA A CA 1
ATOM 4927 C C . ALA A 1 651 ? 33.782 21.305 -13.275 1.00 80.81 651 ALA A C 1
ATOM 4929 O O . ALA A 1 651 ? 33.671 21.934 -14.324 1.00 80.81 651 ALA A O 1
ATOM 4930 N N . ILE A 1 652 ? 32.910 21.410 -12.267 1.00 86.38 652 ILE A N 1
ATOM 4931 C CA . ILE A 1 652 ? 31.758 22.313 -12.265 1.00 86.38 652 ILE A CA 1
ATOM 4932 C C . ILE A 1 652 ? 32.202 23.766 -12.118 1.00 86.38 652 ILE A C 1
ATOM 4934 O O . ILE A 1 652 ? 31.813 24.582 -12.948 1.00 86.38 652 ILE A O 1
ATOM 4938 N N . GLN A 1 653 ? 33.056 24.083 -11.136 1.00 85.19 653 GLN A N 1
ATOM 4939 C CA . GLN A 1 653 ? 33.580 25.444 -10.948 1.00 85.19 653 GLN A CA 1
ATOM 4940 C C . GLN A 1 653 ? 34.240 25.960 -12.228 1.00 85.19 653 GLN A C 1
ATOM 4942 O O . GLN A 1 653 ? 33.965 27.072 -12.667 1.00 85.19 653 GLN A O 1
ATOM 4947 N N . ARG A 1 654 ? 35.020 25.108 -12.902 1.00 83.38 654 ARG A N 1
ATOM 4948 C CA . ARG A 1 654 ? 35.647 25.458 -14.178 1.00 83.38 654 ARG A CA 1
ATOM 4949 C C . ARG A 1 654 ? 34.628 25.767 -15.279 1.00 83.38 654 ARG A C 1
ATOM 4951 O O . ARG A 1 654 ? 34.840 26.709 -16.035 1.00 83.38 654 ARG A O 1
ATOM 4958 N N . VAL A 1 655 ? 33.538 25.002 -15.386 1.00 83.62 655 VAL A N 1
ATOM 4959 C CA . VAL A 1 655 ? 32.463 25.266 -16.364 1.00 83.62 655 VAL A CA 1
ATOM 4960 C C . VAL A 1 655 ? 31.735 26.575 -16.038 1.00 83.62 655 VAL A C 1
ATOM 4962 O O . VAL A 1 655 ? 31.512 27.381 -16.938 1.00 83.62 655 VAL A O 1
ATOM 4965 N N . GLN A 1 656 ? 31.418 26.822 -14.766 1.00 86.50 656 GLN A N 1
ATOM 4966 C CA . GLN A 1 656 ? 30.742 28.050 -14.336 1.00 86.50 656 GLN A CA 1
ATOM 4967 C C . GLN A 1 656 ? 31.602 29.298 -14.583 1.00 86.50 656 GLN A C 1
ATOM 4969 O O . GLN A 1 656 ? 31.097 30.287 -15.103 1.00 86.50 656 GLN A O 1
ATOM 4974 N N . GLU A 1 657 ? 32.899 29.243 -14.265 1.00 85.62 657 GLU A N 1
ATOM 4975 C CA . GLU A 1 657 ? 33.840 30.351 -14.486 1.00 85.62 657 GLU A CA 1
ATOM 4976 C C . GLU A 1 657 ? 34.104 30.606 -15.974 1.00 85.62 657 GLU A C 1
ATOM 4978 O O . GLU A 1 657 ? 34.155 31.757 -16.398 1.00 85.62 657 GLU A O 1
ATOM 4983 N N . SER A 1 658 ? 34.260 29.546 -16.774 1.00 82.94 658 SER A N 1
ATOM 4984 C CA . SER A 1 658 ? 34.641 29.687 -18.188 1.00 82.94 658 SER A CA 1
ATOM 4985 C C . SER A 1 658 ? 33.493 30.184 -19.066 1.00 82.94 658 SER A C 1
ATOM 4987 O O . SER A 1 658 ? 33.741 30.843 -20.072 1.00 82.94 658 SER A O 1
ATOM 4989 N N . TYR A 1 659 ? 32.247 29.857 -18.709 1.00 83.25 659 TYR A N 1
ATOM 4990 C CA . TYR A 1 659 ? 31.087 30.103 -19.571 1.00 83.25 659 TYR A CA 1
ATOM 4991 C C . TYR A 1 659 ? 29.989 30.950 -18.920 1.00 83.25 659 TYR A C 1
ATOM 4993 O O . TYR A 1 659 ? 29.026 31.302 -19.592 1.00 83.25 659 TYR A O 1
ATOM 5001 N N . GLY A 1 660 ? 30.099 31.279 -17.629 1.00 85.56 660 GLY A N 1
ATOM 5002 C CA . GLY A 1 660 ? 29.114 32.103 -16.922 1.00 85.56 660 GLY A CA 1
ATOM 5003 C C . GLY A 1 660 ? 27.736 31.451 -16.753 1.00 85.56 660 GLY A C 1
ATOM 5004 O O . GLY A 1 660 ? 26.774 32.146 -16.437 1.00 85.56 660 GLY A O 1
ATOM 5005 N N . ILE A 1 661 ? 27.622 30.134 -16.960 1.00 87.69 661 ILE A N 1
ATOM 5006 C CA . ILE A 1 661 ? 26.354 29.395 -16.882 1.00 87.69 661 ILE A CA 1
ATOM 5007 C C . ILE A 1 661 ? 26.200 28.685 -15.528 1.00 87.69 661 ILE A C 1
ATOM 5009 O O . ILE A 1 661 ? 27.165 28.101 -15.025 1.00 87.69 661 ILE A O 1
ATOM 5013 N N . PRO A 1 662 ? 25.002 28.687 -14.915 1.00 91.38 662 PRO A N 1
ATOM 5014 C CA . PRO A 1 662 ? 24.755 27.961 -13.676 1.00 91.38 662 PRO A CA 1
ATOM 5015 C C . PRO A 1 662 ? 24.752 26.443 -13.904 1.00 91.38 662 PRO A C 1
ATOM 5017 O O . PRO A 1 662 ? 24.290 25.947 -14.934 1.00 91.38 662 PRO A O 1
ATOM 5020 N N . VAL A 1 663 ? 25.230 25.697 -12.905 1.00 91.50 663 VAL A N 1
ATOM 5021 C CA . VAL A 1 663 ? 25.157 24.232 -12.874 1.00 91.50 663 VAL A CA 1
ATOM 5022 C C . VAL A 1 663 ? 24.349 23.809 -11.653 1.00 91.50 663 VAL A C 1
ATOM 5024 O O . VAL A 1 663 ? 24.673 24.183 -10.528 1.00 91.50 663 VAL A O 1
ATOM 5027 N N . VAL A 1 664 ? 23.297 23.029 -11.884 1.00 91.00 664 VAL A N 1
ATOM 5028 C CA . VAL A 1 664 ? 22.389 22.504 -10.859 1.00 91.00 664 VAL A CA 1
ATOM 5029 C C . VAL A 1 664 ? 22.606 21.005 -10.737 1.00 91.00 664 VAL A C 1
ATOM 5031 O O . VAL A 1 664 ? 22.631 20.299 -11.741 1.00 91.00 664 VAL A O 1
ATOM 5034 N N . SER A 1 665 ? 22.723 20.491 -9.518 1.00 93.12 665 SER A N 1
ATOM 5035 C CA . SER A 1 665 ? 22.802 19.052 -9.260 1.00 93.12 665 SER A CA 1
ATOM 5036 C C . SER A 1 665 ? 21.589 18.552 -8.474 1.00 93.12 665 SER A C 1
ATOM 5038 O O . SER A 1 665 ? 20.982 19.290 -7.692 1.00 93.12 665 SER A O 1
ATOM 5040 N N . ILE A 1 666 ? 21.202 17.287 -8.682 1.00 92.94 666 ILE A N 1
ATOM 5041 C CA . ILE A 1 666 ? 20.170 16.657 -7.845 1.00 92.94 666 ILE A CA 1
ATOM 5042 C C . ILE A 1 666 ? 20.703 16.467 -6.428 1.00 92.94 666 ILE A C 1
ATOM 5044 O O . ILE A 1 666 ? 20.002 16.814 -5.483 1.00 92.94 666 ILE A O 1
ATOM 5048 N N . ALA A 1 667 ? 21.922 15.940 -6.301 1.00 92.06 667 ALA A N 1
ATOM 5049 C CA . ALA A 1 667 ? 22.653 15.795 -5.048 1.00 92.06 667 ALA A CA 1
ATOM 5050 C C . ALA A 1 667 ? 24.146 16.104 -5.242 1.00 92.06 667 ALA A C 1
ATOM 5052 O O . ALA A 1 667 ? 24.657 16.084 -6.364 1.00 92.06 667 ALA A O 1
ATOM 5053 N N . ASN A 1 668 ? 24.857 16.349 -4.143 1.00 91.00 668 ASN A N 1
ATOM 5054 C CA . ASN A 1 668 ? 26.304 16.552 -4.117 1.00 91.00 668 ASN A CA 1
ATOM 5055 C C . ASN A 1 668 ? 26.998 15.710 -3.023 1.00 91.00 668 ASN A C 1
ATOM 5057 O O . ASN A 1 668 ? 26.335 14.996 -2.262 1.00 91.00 668 ASN A O 1
ATOM 5061 N N . LEU A 1 669 ? 28.333 15.761 -2.956 1.00 89.19 669 LEU A N 1
ATOM 5062 C CA . LEU A 1 669 ? 29.114 15.023 -1.956 1.00 89.19 669 LEU A CA 1
ATOM 5063 C C . LEU A 1 669 ? 28.775 15.458 -0.518 1.00 89.19 669 LEU A C 1
ATOM 5065 O O . LEU A 1 669 ? 28.722 14.607 0.367 1.00 89.19 669 LEU A O 1
ATOM 5069 N N . ASP A 1 670 ? 28.460 16.732 -0.279 1.00 88.50 670 ASP A N 1
ATOM 5070 C CA . ASP A 1 670 ? 27.989 17.203 1.032 1.00 88.50 670 ASP A CA 1
ATOM 5071 C C . ASP A 1 670 ? 26.677 16.522 1.444 1.00 88.50 670 ASP A C 1
ATOM 5073 O O . ASP A 1 670 ? 26.533 16.084 2.585 1.00 88.50 670 ASP A O 1
ATOM 5077 N N . ASN A 1 671 ? 25.735 16.373 0.507 1.00 89.69 671 ASN A N 1
ATOM 5078 C CA . ASN A 1 671 ? 24.490 15.648 0.744 1.00 89.69 671 ASN A CA 1
ATOM 5079 C C . ASN A 1 671 ? 24.748 14.164 1.016 1.00 89.69 671 ASN A C 1
ATOM 5081 O O . ASN A 1 671 ? 24.057 13.578 1.842 1.00 89.69 671 ASN A O 1
ATOM 5085 N N . LEU A 1 672 ? 25.739 13.562 0.352 1.00 89.56 672 LEU A N 1
ATOM 5086 C CA . LEU A 1 672 ? 26.137 12.176 0.594 1.00 89.56 672 LEU A CA 1
ATOM 5087 C C . LEU A 1 672 ? 26.731 11.985 1.994 1.00 89.56 672 LEU A C 1
ATOM 5089 O O . LEU A 1 672 ? 26.386 11.020 2.672 1.00 89.56 672 LEU A O 1
ATOM 5093 N N . VAL A 1 673 ? 27.581 12.909 2.447 1.00 88.56 673 VAL A N 1
ATOM 5094 C CA . VAL A 1 673 ? 28.120 12.887 3.814 1.00 88.56 673 VAL A CA 1
ATOM 5095 C C . VAL A 1 673 ? 26.993 13.066 4.828 1.00 88.56 673 VAL A C 1
ATOM 5097 O O . VAL A 1 673 ? 26.860 12.235 5.718 1.00 88.56 673 VAL A O 1
ATOM 5100 N N . ALA A 1 674 ? 26.131 14.070 4.649 1.00 84.56 674 ALA A N 1
ATOM 5101 C CA . ALA A 1 674 ? 24.999 14.315 5.544 1.00 84.56 674 ALA A CA 1
ATOM 5102 C C . ALA A 1 674 ? 24.018 13.127 5.590 1.00 84.56 674 ALA A C 1
ATOM 5104 O O . ALA A 1 674 ? 23.483 12.791 6.644 1.00 84.56 674 ALA A O 1
ATOM 5105 N N . PHE A 1 675 ? 23.812 12.453 4.454 1.00 86.81 675 PHE A N 1
ATOM 5106 C CA . PHE A 1 675 ? 23.009 11.237 4.365 1.00 86.81 675 PHE A CA 1
ATOM 5107 C C . PHE A 1 675 ? 23.592 10.094 5.207 1.00 86.81 675 PHE A C 1
ATOM 5109 O O . PHE A 1 675 ? 22.847 9.409 5.904 1.00 86.81 675 PHE A O 1
ATOM 5116 N N . LEU A 1 676 ? 24.913 9.898 5.160 1.00 86.56 676 LEU A N 1
ATOM 5117 C CA . LEU A 1 676 ? 25.605 8.870 5.940 1.00 86.56 676 LEU A CA 1
ATOM 5118 C C . LEU A 1 676 ? 25.703 9.227 7.430 1.00 86.56 676 LEU A C 1
ATOM 5120 O O . LEU A 1 676 ? 25.626 8.334 8.264 1.00 86.56 676 LEU A O 1
ATOM 5124 N N . GLU A 1 677 ? 25.821 10.511 7.774 1.00 84.19 677 GLU A N 1
ATOM 5125 C CA . GLU A 1 677 ? 25.766 10.991 9.165 1.00 84.19 677 GLU A CA 1
ATOM 5126 C C . GLU A 1 677 ? 24.391 10.771 9.800 1.00 84.19 677 GLU A C 1
ATOM 5128 O O . GLU A 1 677 ? 24.295 10.449 10.981 1.00 84.19 677 GLU A O 1
ATOM 5133 N N . ALA A 1 678 ? 23.325 10.931 9.014 1.00 78.38 678 ALA A N 1
ATOM 5134 C CA . ALA A 1 678 ? 21.956 10.696 9.457 1.00 78.38 678 ALA A CA 1
ATOM 5135 C C . ALA A 1 678 ? 21.554 9.208 9.437 1.00 78.38 678 ALA A C 1
ATOM 5137 O O . ALA A 1 678 ? 20.463 8.868 9.904 1.00 78.38 678 ALA A O 1
ATOM 5138 N N . ALA A 1 679 ? 22.388 8.321 8.881 1.00 77.31 679 ALA A N 1
ATOM 5139 C CA . ALA A 1 679 ? 22.088 6.899 8.803 1.00 77.31 679 ALA A CA 1
ATOM 5140 C C . ALA A 1 679 ? 22.195 6.242 10.196 1.00 77.31 679 ALA A C 1
ATOM 5142 O O . ALA A 1 679 ? 23.152 6.497 10.930 1.00 77.31 679 ALA A O 1
ATOM 5143 N N . PRO A 1 680 ? 21.236 5.382 10.592 1.00 73.44 680 PRO A N 1
ATOM 5144 C CA . PRO A 1 680 ? 21.322 4.667 11.861 1.00 73.44 680 PRO A CA 1
ATOM 5145 C C . PRO A 1 680 ? 22.545 3.745 11.867 1.00 73.44 680 PRO A C 1
ATOM 5147 O O . PRO A 1 680 ? 22.906 3.188 10.834 1.00 73.44 680 PRO A O 1
ATOM 5150 N N . SER A 1 681 ? 23.136 3.497 13.040 1.00 73.06 681 SER A N 1
ATOM 5151 C CA . SER A 1 681 ? 24.339 2.655 13.182 1.00 73.06 681 SER A CA 1
ATOM 5152 C C . SER A 1 681 ? 24.168 1.214 12.671 1.00 73.06 681 SER A C 1
ATOM 5154 O O . SER A 1 681 ? 25.150 0.510 12.469 1.00 73.06 681 SER A O 1
ATOM 5156 N N . SER A 1 682 ? 22.927 0.765 12.465 1.00 69.69 682 SER A N 1
ATOM 5157 C CA . SER A 1 682 ? 22.589 -0.522 11.853 1.00 69.69 682 SER A CA 1
ATOM 5158 C C . SER A 1 682 ? 22.674 -0.536 10.318 1.00 69.69 682 SER A C 1
ATOM 5160 O O . SER A 1 682 ? 22.557 -1.607 9.725 1.00 69.69 682 SER A O 1
ATOM 5162 N N . ASP A 1 683 ? 22.799 0.619 9.655 1.00 74.81 683 ASP A N 1
ATOM 5163 C CA . ASP A 1 683 ? 22.960 0.703 8.202 1.00 74.81 683 ASP A CA 1
ATOM 5164 C C . ASP A 1 683 ? 24.391 0.276 7.820 1.00 74.81 683 ASP A C 1
ATOM 5166 O O . ASP A 1 683 ? 25.355 0.895 8.277 1.00 74.81 683 ASP A O 1
ATOM 5170 N N . PRO A 1 684 ? 24.571 -0.748 6.963 1.00 78.62 684 PRO A N 1
ATOM 5171 C CA . PRO A 1 684 ? 25.901 -1.196 6.547 1.00 78.62 684 PRO A CA 1
ATOM 5172 C C . PRO A 1 684 ? 26.715 -0.103 5.837 1.00 78.62 684 PRO A C 1
ATOM 5174 O O . PRO A 1 684 ? 27.940 -0.190 5.788 1.00 78.62 684 PRO A O 1
ATOM 5177 N N . ASN A 1 685 ? 26.065 0.930 5.296 1.00 82.81 685 ASN A N 1
ATOM 5178 C CA . ASN A 1 685 ? 26.740 2.041 4.635 1.00 82.81 685 ASN A CA 1
ATOM 5179 C C . ASN A 1 685 ? 27.319 3.063 5.628 1.00 82.81 685 ASN A C 1
ATOM 5181 O O . ASN A 1 685 ? 28.252 3.780 5.268 1.00 82.81 685 ASN A O 1
ATOM 5185 N N . ALA A 1 686 ? 26.822 3.114 6.872 1.00 83.12 686 ALA A N 1
ATOM 5186 C CA . ALA A 1 686 ? 27.304 4.051 7.892 1.00 83.12 686 ALA A CA 1
ATOM 5187 C C . ALA A 1 686 ? 28.799 3.848 8.207 1.00 83.12 686 ALA A C 1
ATOM 5189 O O . ALA A 1 686 ? 29.508 4.807 8.500 1.00 83.12 686 ALA A O 1
ATOM 5190 N N . ALA A 1 687 ? 29.308 2.621 8.039 1.00 86.12 687 ALA A N 1
ATOM 5191 C CA . ALA A 1 687 ? 30.721 2.283 8.217 1.00 86.12 687 ALA A CA 1
ATOM 5192 C C . ALA A 1 687 ? 31.671 3.003 7.235 1.00 86.12 687 ALA A C 1
ATOM 5194 O O . ALA A 1 687 ? 32.865 3.105 7.503 1.00 86.12 687 ALA A O 1
ATOM 5195 N N . PHE A 1 688 ? 31.171 3.517 6.104 1.00 88.44 688 PHE A N 1
ATOM 5196 C CA . PHE A 1 688 ? 31.990 4.222 5.109 1.00 88.44 688 PHE A CA 1
ATOM 5197 C C . PHE A 1 688 ? 32.112 5.729 5.370 1.00 88.44 688 PHE A C 1
ATOM 5199 O O . PHE A 1 688 ? 32.850 6.408 4.653 1.00 88.44 688 PHE A O 1
ATOM 5206 N N . LEU A 1 689 ? 31.410 6.263 6.378 1.00 89.69 689 LEU A N 1
ATOM 5207 C CA . LEU A 1 689 ? 31.371 7.697 6.668 1.00 89.69 689 LEU A CA 1
ATOM 5208 C C . LEU A 1 689 ? 32.771 8.286 6.884 1.00 89.69 689 LEU A C 1
ATOM 5210 O O . LEU A 1 689 ? 33.116 9.289 6.256 1.00 89.69 689 LEU A O 1
ATOM 5214 N N . ASP A 1 690 ? 33.585 7.649 7.725 1.00 89.56 690 ASP A N 1
ATOM 5215 C CA . ASP A 1 690 ? 34.916 8.154 8.077 1.00 89.56 690 ASP A CA 1
ATOM 5216 C C . ASP A 1 690 ? 35.866 8.145 6.874 1.00 89.56 690 ASP A C 1
ATOM 5218 O O . ASP A 1 690 ? 36.573 9.123 6.622 1.00 89.56 690 ASP A O 1
ATOM 5222 N N . VAL A 1 691 ? 35.818 7.084 6.062 1.00 91.06 691 VAL A N 1
ATOM 5223 C CA . VAL A 1 691 ? 36.635 6.962 4.844 1.00 91.06 691 VAL A CA 1
ATOM 5224 C C . VAL A 1 691 ? 36.231 8.014 3.806 1.00 91.06 691 VAL A C 1
ATOM 5226 O O . VAL A 1 691 ? 37.087 8.619 3.160 1.00 91.06 691 VAL A O 1
ATOM 5229 N N . ILE A 1 692 ? 34.932 8.292 3.661 1.00 90.75 692 ILE A N 1
ATOM 5230 C CA . ILE A 1 692 ? 34.430 9.322 2.739 1.00 90.75 692 ILE A CA 1
ATOM 5231 C C . ILE A 1 692 ? 34.783 10.729 3.235 1.00 90.75 692 ILE A C 1
ATOM 5233 O O . ILE A 1 692 ? 35.150 11.579 2.422 1.00 90.75 692 ILE A O 1
ATOM 5237 N N . LYS A 1 693 ? 34.732 10.986 4.549 1.00 90.50 693 LYS A N 1
ATOM 5238 C CA . LYS A 1 693 ? 35.186 12.254 5.145 1.00 90.50 693 LYS A CA 1
ATOM 5239 C C . LYS A 1 693 ? 36.678 12.489 4.915 1.00 90.50 693 LYS A C 1
ATOM 5241 O O . LYS A 1 693 ? 37.047 13.584 4.493 1.00 90.50 693 LYS A O 1
ATOM 5246 N N . ALA A 1 694 ? 37.512 11.470 5.124 1.00 89.38 694 ALA A N 1
ATOM 5247 C CA . ALA A 1 694 ? 38.947 11.541 4.850 1.00 89.38 694 ALA A CA 1
ATOM 5248 C C . ALA A 1 694 ? 39.220 11.832 3.366 1.00 89.38 694 ALA A C 1
ATOM 5250 O O . ALA A 1 694 ? 39.939 12.773 3.033 1.00 89.38 694 ALA A O 1
ATOM 5251 N N . TYR A 1 695 ? 38.549 11.106 2.468 1.00 89.56 695 TYR A N 1
ATOM 5252 C CA . TYR A 1 695 ? 38.653 11.332 1.028 1.00 89.56 695 TYR A CA 1
ATOM 5253 C C . TYR A 1 695 ? 38.211 12.748 0.615 1.00 89.56 695 TYR A C 1
ATOM 5255 O O . TYR A 1 695 ? 38.858 13.385 -0.217 1.00 89.56 695 TYR A O 1
ATOM 5263 N N . ARG A 1 696 ? 37.130 13.272 1.208 1.00 88.56 696 ARG A N 1
ATOM 5264 C CA . ARG A 1 696 ? 36.657 14.646 0.974 1.00 88.56 696 ARG A CA 1
ATOM 5265 C C . ARG A 1 696 ? 37.674 15.686 1.442 1.00 88.56 696 ARG A C 1
ATOM 5267 O O . ARG A 1 696 ? 37.854 16.682 0.751 1.00 88.56 696 ARG A O 1
ATOM 5274 N N . ALA A 1 697 ? 38.336 15.474 2.577 1.00 87.25 697 ALA A N 1
ATOM 5275 C CA . ALA A 1 697 ? 39.363 16.393 3.066 1.00 87.25 697 ALA A CA 1
ATOM 5276 C C . ALA A 1 697 ? 40.574 16.466 2.116 1.00 87.25 697 ALA A C 1
ATOM 5278 O O . ALA A 1 697 ? 41.125 17.542 1.894 1.00 87.25 697 ALA A O 1
ATOM 5279 N N . GLU A 1 698 ? 40.955 15.338 1.516 1.00 86.00 698 GLU A N 1
ATOM 5280 C CA . GLU A 1 698 ? 42.102 15.249 0.607 1.00 86.00 698 GLU A CA 1
ATOM 5281 C C . GLU A 1 698 ? 41.784 15.787 -0.805 1.00 86.00 698 GLU A C 1
ATOM 5283 O O . GLU A 1 698 ? 42.500 16.638 -1.351 1.00 86.00 698 GLU A O 1
ATOM 5288 N N . PHE A 1 699 ? 40.674 15.335 -1.399 1.00 85.75 699 PHE A N 1
ATOM 5289 C CA . PHE A 1 699 ? 40.353 15.567 -2.816 1.00 85.75 699 PHE A CA 1
ATOM 5290 C C . PHE A 1 699 ? 39.170 16.508 -3.070 1.00 85.75 699 PHE A C 1
ATOM 5292 O O . PHE A 1 699 ? 38.923 16.861 -4.228 1.00 85.75 699 PHE A O 1
ATOM 5299 N N . GLY A 1 700 ? 38.434 16.898 -2.030 1.00 83.62 700 GLY A N 1
ATOM 5300 C CA . GLY A 1 700 ? 37.254 17.749 -2.142 1.00 83.62 700 GLY A CA 1
ATOM 5301 C C . GLY A 1 700 ? 37.582 19.221 -2.389 1.00 83.62 700 GLY A C 1
ATOM 5302 O O . GLY A 1 700 ? 38.681 19.699 -2.093 1.00 83.62 700 GLY A O 1
ATOM 5303 N N . VAL A 1 701 ? 36.603 19.951 -2.921 1.00 83.56 701 VAL A N 1
ATOM 5304 C CA . VAL A 1 701 ? 36.609 21.417 -2.995 1.00 83.56 701 VAL A CA 1
ATOM 5305 C C . VAL A 1 701 ? 35.536 21.996 -2.077 1.00 83.56 701 VAL A C 1
ATOM 5307 O O . VAL A 1 701 ? 34.454 21.429 -1.931 1.00 83.56 701 VAL A O 1
ATOM 5310 N N . THR A 1 702 ? 35.812 23.139 -1.452 1.00 60.72 702 THR A N 1
ATOM 5311 C CA . THR A 1 702 ? 34.817 23.890 -0.682 1.00 60.72 702 THR A CA 1
ATOM 5312 C C . THR A 1 702 ? 34.050 24.832 -1.610 1.00 60.72 702 THR A C 1
ATOM 5314 O O . THR A 1 702 ? 34.640 25.652 -2.312 1.00 60.72 702 THR A O 1
ATOM 5317 N N . HIS A 1 703 ? 32.718 24.747 -1.621 1.00 54.69 703 HIS A N 1
ATOM 5318 C CA . HIS A 1 703 ? 31.905 25.783 -2.256 1.00 54.69 703 HIS A CA 1
ATOM 5319 C C . HIS A 1 703 ? 31.925 27.050 -1.395 1.00 54.69 703 HIS A C 1
ATOM 5321 O O . HIS A 1 703 ? 31.480 27.037 -0.246 1.00 54.69 703 HIS A O 1
ATOM 5327 N N . ALA A 1 704 ? 32.371 28.172 -1.962 1.00 37.94 704 ALA A N 1
ATOM 5328 C CA . ALA A 1 704 ? 31.956 29.475 -1.459 1.00 37.94 704 ALA A CA 1
ATOM 5329 C C . ALA A 1 704 ? 30.428 29.576 -1.616 1.00 37.94 704 ALA A C 1
ATOM 5331 O O . ALA A 1 704 ? 29.890 29.254 -2.678 1.00 37.94 704 ALA A O 1
ATOM 5332 N N . LYS A 1 705 ? 29.722 29.980 -0.552 1.00 31.08 705 LYS A N 1
ATOM 5333 C CA . LYS A 1 705 ? 28.261 30.165 -0.520 1.00 31.08 705 LYS A CA 1
ATOM 5334 C C . LYS A 1 705 ? 27.816 31.277 -1.488 1.00 31.08 705 LYS A C 1
ATOM 5336 O O . LYS A 1 705 ? 27.463 32.367 -1.055 1.00 31.08 705 LYS A O 1
ATOM 5341 N N . ASN A 1 706 ? 27.779 31.010 -2.789 1.00 32.31 706 ASN A N 1
ATOM 5342 C CA . ASN A 1 706 ? 27.218 31.920 -3.786 1.00 32.31 706 ASN A CA 1
ATOM 5343 C C . ASN A 1 706 ? 25.802 31.460 -4.146 1.00 32.31 706 ASN A C 1
ATOM 5345 O O . ASN A 1 706 ? 25.607 30.599 -4.995 1.00 32.31 706 ASN A O 1
ATOM 5349 N N . GLY A 1 707 ? 24.815 32.024 -3.446 1.00 27.81 707 GLY A N 1
ATOM 5350 C CA . GLY A 1 707 ? 23.388 31.788 -3.697 1.00 27.81 707 GLY A CA 1
ATOM 5351 C C . GLY A 1 707 ? 22.443 32.511 -2.730 1.00 27.81 707 GLY A C 1
ATOM 5352 O O . GLY A 1 707 ? 21.318 32.820 -3.098 1.00 27.81 707 GLY A O 1
ATOM 5353 N N . ALA A 1 708 ? 22.903 32.875 -1.527 1.00 27.11 708 ALA A N 1
ATOM 5354 C CA . ALA A 1 708 ? 22.074 33.579 -0.537 1.00 27.11 708 ALA A CA 1
ATOM 5355 C C . ALA A 1 708 ? 22.023 35.116 -0.714 1.00 27.11 708 ALA A C 1
ATOM 5357 O O . ALA A 1 708 ? 21.223 35.788 -0.070 1.00 27.11 708 ALA A O 1
ATOM 5358 N N . ALA A 1 709 ? 22.844 35.702 -1.593 1.00 26.23 709 ALA A N 1
ATOM 5359 C CA . ALA A 1 709 ? 23.046 37.156 -1.658 1.00 26.23 709 ALA A CA 1
ATOM 5360 C C . ALA A 1 709 ? 22.091 37.930 -2.596 1.00 26.23 709 ALA A C 1
ATOM 5362 O O . ALA A 1 709 ? 22.333 39.100 -2.873 1.00 26.23 709 ALA A O 1
ATOM 5363 N N . ARG A 1 710 ? 20.996 37.327 -3.086 1.00 29.20 710 ARG A N 1
ATOM 5364 C CA . ARG A 1 710 ? 19.951 38.058 -3.845 1.00 29.20 710 ARG A CA 1
ATOM 5365 C C . ARG A 1 710 ? 18.580 38.120 -3.164 1.00 29.20 710 ARG A C 1
ATOM 5367 O O . ARG A 1 710 ? 17.651 38.671 -3.740 1.00 29.20 710 ARG A O 1
ATOM 5374 N N . GLN A 1 711 ? 18.463 37.635 -1.926 1.00 29.42 711 GLN A N 1
ATOM 5375 C CA . GLN A 1 711 ? 17.222 37.708 -1.138 1.00 29.42 711 GLN A CA 1
ATOM 5376 C C . GLN A 1 711 ? 17.302 38.632 0.089 1.00 29.42 711 GLN A C 1
ATOM 5378 O O . GLN A 1 711 ? 16.336 38.733 0.836 1.00 29.42 711 GLN A O 1
ATOM 5383 N N . ALA A 1 712 ? 18.410 39.355 0.273 1.00 26.61 712 ALA A N 1
ATOM 5384 C CA . ALA A 1 712 ? 18.631 40.240 1.417 1.00 26.61 712 ALA A CA 1
ATOM 5385 C C . ALA A 1 712 ? 18.978 41.678 0.990 1.00 26.61 712 ALA A C 1
ATOM 5387 O O . ALA A 1 712 ? 19.991 42.225 1.401 1.00 26.61 712 ALA A O 1
ATOM 5388 N N . THR A 1 713 ? 18.143 42.300 0.156 1.00 27.14 713 THR A N 1
ATOM 5389 C CA . THR A 1 713 ? 18.126 43.766 -0.031 1.00 27.14 713 THR A CA 1
ATOM 5390 C C . THR A 1 713 ? 16.703 44.255 -0.300 1.00 27.14 713 THR A C 1
ATOM 5392 O O . THR A 1 713 ? 16.404 44.860 -1.326 1.00 27.14 713 THR A O 1
ATOM 5395 N N . ARG A 1 714 ? 15.782 43.980 0.633 1.00 27.94 714 ARG A N 1
ATOM 5396 C CA . ARG A 1 714 ? 14.555 44.781 0.784 1.00 27.94 714 ARG A CA 1
ATOM 5397 C C . ARG A 1 714 ? 13.908 44.591 2.159 1.00 27.94 714 ARG A C 1
ATOM 5399 O O . ARG A 1 714 ? 12.775 44.148 2.273 1.00 27.94 714 ARG A O 1
ATOM 5406 N N . SER A 1 715 ? 14.632 44.950 3.212 1.00 27.28 715 SER A N 1
ATOM 5407 C CA . SER A 1 715 ? 14.008 45.285 4.494 1.00 27.28 715 SER A CA 1
ATOM 5408 C C . SER A 1 715 ? 14.920 46.213 5.282 1.00 27.28 715 SER A C 1
ATOM 5410 O O . SER A 1 715 ? 15.742 45.756 6.063 1.00 27.28 715 SER A O 1
ATOM 5412 N N . GLU A 1 716 ? 14.777 47.514 5.058 1.00 31.31 716 GLU A N 1
ATOM 5413 C CA . GLU A 1 716 ? 15.012 48.517 6.097 1.00 31.31 716 GLU A CA 1
ATOM 5414 C C . GLU A 1 716 ? 14.405 49.837 5.633 1.00 31.31 716 GLU A C 1
ATOM 5416 O O . GLU A 1 716 ? 15.065 50.696 5.064 1.00 31.31 716 GLU A O 1
ATOM 5421 N N . GLN A 1 717 ? 13.091 49.954 5.811 1.00 27.33 717 GLN A N 1
ATOM 5422 C CA . GLN A 1 717 ? 12.464 51.205 6.219 1.00 27.33 717 GLN A CA 1
ATOM 5423 C C . GLN A 1 717 ? 11.007 50.949 6.606 1.00 27.33 717 GLN A C 1
ATOM 5425 O O . GLN A 1 717 ? 10.262 50.271 5.903 1.00 27.33 717 GLN A O 1
ATOM 5430 N N . SER A 1 718 ? 10.630 51.570 7.722 1.00 27.48 718 SER A N 1
ATOM 5431 C CA . SER A 1 718 ? 9.274 51.842 8.208 1.00 27.48 718 SER A CA 1
ATOM 5432 C C . SER A 1 718 ? 8.415 50.676 8.723 1.00 27.48 718 SER A C 1
ATOM 5434 O O . SER A 1 718 ? 7.789 49.945 7.970 1.00 27.48 718 SER A O 1
ATOM 5436 N N . GLY A 1 719 ? 8.255 50.657 10.051 1.00 24.73 719 GLY A N 1
ATOM 5437 C CA . GLY A 1 719 ? 6.974 51.082 10.624 1.00 24.73 719 GLY A CA 1
ATOM 5438 C C . GLY A 1 719 ? 5.988 49.983 11.009 1.00 24.73 719 GLY A C 1
ATOM 5439 O O . GLY A 1 719 ? 5.258 49.453 10.183 1.00 24.73 719 GLY A O 1
ATOM 5440 N N . VAL A 1 720 ? 5.910 49.745 12.317 1.00 31.97 720 VAL A N 1
ATOM 5441 C CA . VAL A 1 720 ? 4.786 49.141 13.046 1.00 31.97 720 VAL A CA 1
ATOM 5442 C C . VAL A 1 720 ? 3.435 49.653 12.529 1.00 31.97 720 VAL A C 1
ATOM 5444 O O . VAL A 1 720 ? 3.197 50.842 12.684 1.00 31.97 720 VAL A O 1
ATOM 5447 N N . VAL A 1 721 ? 2.535 48.780 12.044 1.00 26.16 721 VAL A N 1
ATOM 5448 C CA . VAL A 1 721 ? 1.073 48.861 12.287 1.00 26.16 721 VAL A CA 1
ATOM 5449 C C . VAL A 1 721 ? 0.428 47.472 12.123 1.00 26.16 721 VAL A C 1
ATOM 5451 O O . VAL A 1 721 ? 0.601 46.801 11.108 1.00 26.16 721 VAL A O 1
ATOM 5454 N N . ALA A 1 722 ? -0.330 47.055 13.136 1.00 32.56 722 ALA A N 1
ATOM 5455 C CA . ALA A 1 722 ? -1.154 45.848 13.187 1.00 32.56 722 ALA A CA 1
ATOM 5456 C C . ALA A 1 722 ? -2.349 45.885 12.220 1.00 32.56 722 ALA A C 1
ATOM 5458 O O . ALA A 1 722 ? -2.964 46.937 12.110 1.00 32.56 722 ALA A O 1
ATOM 5459 N N . TRP A 1 723 ? -2.766 44.745 11.647 1.00 23.47 723 TRP A N 1
ATOM 5460 C CA . TRP A 1 723 ? -4.107 44.597 11.056 1.00 23.47 723 TRP A CA 1
ATOM 5461 C C . TRP A 1 723 ? -4.673 43.174 11.176 1.00 23.47 723 TRP A C 1
ATOM 5463 O O . TRP A 1 723 ? -4.045 42.192 10.784 1.00 23.47 723 TRP A O 1
ATOM 5473 N N . GLY A 1 724 ? -5.899 43.106 11.705 1.00 21.62 724 GLY A N 1
ATOM 5474 C CA . GLY A 1 724 ? -6.853 42.012 11.520 1.00 21.62 724 GLY A CA 1
ATOM 5475 C C . GLY A 1 724 ? -7.578 42.079 10.155 1.00 21.62 724 GLY A C 1
ATOM 5476 O O . GLY A 1 724 ? -7.175 42.847 9.283 1.00 21.62 724 GLY A O 1
ATOM 5477 N N . PRO A 1 725 ? -8.635 41.269 9.946 1.00 50.88 725 PRO A N 1
ATOM 5478 C CA . PRO A 1 725 ? -8.985 40.698 8.640 1.00 50.88 725 PRO A CA 1
ATOM 5479 C C . PRO A 1 725 ? -10.112 41.438 7.894 1.00 50.88 725 PRO A C 1
ATOM 5481 O O . PRO A 1 725 ? -11.112 41.796 8.505 1.00 50.88 725 PRO A O 1
ATOM 5484 N N . ILE A 1 726 ? -10.011 41.584 6.561 1.00 23.92 726 ILE A N 1
ATOM 5485 C CA . ILE A 1 726 ? -11.090 42.042 5.645 1.00 23.92 726 ILE A CA 1
ATOM 5486 C C . ILE A 1 726 ? -10.871 41.342 4.282 1.00 23.92 726 ILE A C 1
ATOM 5488 O O . ILE A 1 726 ? -9.794 41.449 3.709 1.00 23.92 726 ILE A O 1
ATOM 5492 N N . ILE A 1 727 ? -11.695 40.364 3.879 1.00 24.70 727 ILE A N 1
ATOM 5493 C CA . ILE A 1 727 ? -12.940 40.434 3.074 1.00 24.70 727 ILE A CA 1
ATOM 5494 C C . ILE A 1 727 ? -12.770 40.990 1.642 1.00 24.70 727 ILE A C 1
ATOM 5496 O O . ILE A 1 727 ? -12.267 42.082 1.417 1.00 24.70 727 ILE A O 1
ATOM 5500 N N . MET A 1 728 ? -13.271 40.180 0.695 1.00 29.11 728 MET A N 1
ATOM 5501 C CA . MET A 1 728 ? -13.565 40.426 -0.726 1.00 29.11 728 MET A CA 1
ATOM 5502 C C . MET A 1 728 ? -13.879 41.879 -1.121 1.00 29.11 728 MET A C 1
ATOM 5504 O O . MET A 1 728 ? -14.716 42.507 -0.483 1.00 29.11 728 MET A O 1
ATOM 5508 N N . LEU A 1 729 ? -13.439 42.290 -2.322 1.00 22.59 729 LEU A N 1
ATOM 5509 C CA . LEU A 1 729 ? -14.358 42.762 -3.373 1.00 22.59 729 LEU A CA 1
ATOM 5510 C C . LEU A 1 729 ? -13.701 42.892 -4.758 1.00 22.59 729 LEU A C 1
ATOM 5512 O O . LEU A 1 729 ? -12.537 43.232 -4.927 1.00 22.59 729 LEU A O 1
ATOM 5516 N N . SER A 1 730 ? -14.535 42.579 -5.744 1.00 29.62 730 SER A N 1
ATOM 5517 C CA . SER A 1 730 ? -14.335 42.505 -7.190 1.00 29.62 730 SER A CA 1
ATOM 5518 C C . SER A 1 730 ? -14.147 43.845 -7.908 1.00 29.62 730 SER A C 1
ATOM 5520 O O . SER A 1 730 ? -14.721 44.840 -7.469 1.00 29.62 730 SER A O 1
ATOM 5522 N N . ARG A 1 731 ? -13.580 43.794 -9.125 1.00 23.64 731 ARG A N 1
ATOM 5523 C CA . ARG A 1 731 ? -14.039 44.404 -10.411 1.00 23.64 731 ARG A CA 1
ATOM 5524 C C . ARG A 1 731 ? -12.875 44.305 -11.421 1.00 23.64 731 ARG A C 1
ATOM 5526 O O . ARG A 1 731 ? -11.734 44.301 -10.997 1.00 23.64 731 ARG A O 1
ATOM 5533 N N . ARG A 1 732 ? -13.012 44.280 -12.748 1.00 24.25 732 ARG A N 1
ATOM 5534 C CA . ARG A 1 732 ? -14.059 43.955 -13.735 1.00 24.25 732 ARG A CA 1
ATOM 5535 C C . ARG A 1 732 ? -13.320 43.992 -15.094 1.00 24.25 732 ARG A C 1
ATOM 5537 O O . ARG A 1 732 ? -12.602 44.946 -15.350 1.00 24.25 732 ARG A O 1
ATOM 5544 N N . SER A 1 733 ? -13.500 42.958 -15.915 1.00 27.12 733 SER A N 1
ATOM 5545 C CA . SER A 1 733 ? -13.460 42.923 -17.393 1.00 27.12 733 SER A CA 1
ATOM 5546 C C . SER A 1 733 ? -13.112 44.202 -18.185 1.00 27.12 733 SER A C 1
ATOM 5548 O O . SER A 1 733 ? -13.843 45.190 -18.102 1.00 27.12 733 SER A O 1
ATOM 5550 N N . LEU A 1 734 ? -12.194 44.067 -19.149 1.00 24.17 734 LEU A N 1
ATOM 5551 C CA . LEU A 1 734 ? -12.344 44.652 -20.486 1.00 24.17 734 LEU A CA 1
ATOM 5552 C C . LEU A 1 734 ? -12.215 43.533 -21.529 1.00 24.17 734 LEU A C 1
ATOM 5554 O O . LEU A 1 734 ? -11.192 42.861 -21.624 1.00 24.17 734 LEU A O 1
ATOM 5558 N N . LEU A 1 735 ? -13.313 43.309 -22.249 1.00 26.84 735 LEU A N 1
ATOM 5559 C CA . LEU A 1 735 ? -13.416 42.462 -23.432 1.00 26.84 735 LEU A CA 1
ATOM 5560 C C . LEU A 1 735 ? -12.960 43.282 -24.644 1.00 26.84 735 LEU A C 1
ATOM 5562 O O . LEU A 1 735 ? -13.526 44.345 -24.889 1.00 26.84 735 LEU A O 1
ATOM 5566 N N . SER A 1 736 ? -12.030 42.758 -25.441 1.00 24.00 736 SER A N 1
ATOM 5567 C CA . SER A 1 736 ? -12.017 43.031 -26.878 1.00 24.00 736 SER A CA 1
ATOM 5568 C C . SER A 1 736 ? -12.489 41.771 -27.599 1.00 24.00 736 SER A C 1
ATOM 5570 O O . SER A 1 736 ? -12.000 40.662 -27.385 1.00 24.00 736 SER A O 1
ATOM 5572 N N . VAL A 1 737 ? -13.542 41.951 -28.388 1.00 29.03 737 VAL A N 1
ATOM 5573 C CA . VAL A 1 737 ? -14.126 40.936 -29.255 1.00 29.03 737 VAL A CA 1
ATOM 5574 C C . VAL A 1 737 ? -13.405 41.049 -30.591 1.00 29.03 737 VAL A C 1
ATOM 5576 O O . VAL A 1 737 ? -13.657 41.979 -31.351 1.00 29.03 737 VAL A O 1
ATOM 5579 N N . SER A 1 738 ? -12.517 40.103 -30.879 1.00 25.97 738 SER A N 1
ATOM 5580 C CA . SER A 1 738 ? -12.186 39.726 -32.249 1.00 25.97 738 SER A CA 1
ATOM 5581 C C . SER A 1 738 ? -12.427 38.228 -32.398 1.00 25.97 738 SER A C 1
ATOM 5583 O O . SER A 1 738 ? -11.984 37.392 -31.609 1.00 25.97 738 SER A O 1
ATOM 5585 N N . THR A 1 739 ? -13.270 37.910 -33.367 1.00 33.41 739 THR A N 1
ATOM 5586 C CA . THR A 1 739 ? -13.793 36.587 -33.676 1.00 33.41 739 THR A CA 1
ATOM 5587 C C . THR A 1 739 ? -12.649 35.675 -34.120 1.00 33.41 739 THR A C 1
ATOM 5589 O O . THR A 1 739 ? -12.206 35.752 -35.260 1.00 33.41 739 THR A O 1
ATOM 5592 N N . LEU A 1 740 ? -12.162 34.814 -33.225 1.00 26.64 740 LEU A N 1
ATOM 5593 C CA . LEU A 1 740 ? -11.241 33.727 -33.558 1.00 26.64 740 LEU A CA 1
ATOM 5594 C C . LEU A 1 740 ? -11.960 32.395 -33.378 1.00 26.64 740 LEU A C 1
ATOM 5596 O O . LEU A 1 740 ? -12.551 32.107 -32.332 1.00 26.64 740 LEU A O 1
ATOM 5600 N N . GLU A 1 741 ? -11.954 31.611 -34.450 1.00 28.72 741 GLU A N 1
ATOM 5601 C CA . GLU A 1 741 ? -12.601 30.315 -34.542 1.00 28.72 741 GLU A CA 1
ATOM 5602 C C . GLU A 1 741 ? -12.231 29.404 -33.371 1.00 28.72 741 GLU A C 1
ATOM 5604 O O . GLU A 1 741 ? -11.093 29.299 -32.914 1.00 28.72 741 GLU A O 1
ATOM 5609 N N . ARG A 1 742 ? -13.255 28.719 -32.875 1.00 26.70 742 ARG A N 1
ATOM 5610 C CA . ARG A 1 742 ? -13.222 27.866 -31.694 1.00 26.70 742 ARG A CA 1
ATOM 5611 C C . ARG A 1 742 ? -12.397 26.602 -31.971 1.00 26.70 742 ARG A C 1
ATOM 5613 O O . ARG A 1 742 ? -12.963 25.543 -32.257 1.00 26.70 742 ARG A O 1
ATOM 5620 N N . VAL A 1 743 ? -11.071 26.677 -31.845 1.00 32.38 743 VAL A N 1
ATOM 5621 C CA . VAL A 1 743 ? -10.207 25.487 -31.874 1.00 32.38 743 VAL A CA 1
ATOM 5622 C C . VAL A 1 743 ? -10.562 24.611 -30.673 1.00 32.38 743 VAL A C 1
ATOM 5624 O O . VAL A 1 743 ? -10.424 24.986 -29.508 1.00 32.38 743 VAL A O 1
ATOM 5627 N N . HIS A 1 744 ? -11.131 23.445 -30.966 1.00 30.53 744 HIS A N 1
ATOM 5628 C CA . HIS A 1 744 ? -11.613 22.508 -29.960 1.00 30.53 744 HIS A CA 1
ATOM 5629 C C . HIS A 1 744 ? -10.457 22.006 -29.089 1.00 30.53 744 HIS A C 1
ATOM 5631 O O . HIS A 1 744 ? -9.446 21.536 -29.601 1.00 30.53 744 HIS A O 1
ATOM 5637 N N . SER A 1 745 ? -10.636 22.023 -27.764 1.00 34.41 745 SER A N 1
ATOM 5638 C CA . SER A 1 745 ? -9.652 21.474 -26.822 1.00 34.41 745 SER A CA 1
ATOM 5639 C C . SER A 1 745 ? -9.251 20.030 -27.180 1.00 34.41 745 SER A C 1
ATOM 5641 O O . SER A 1 745 ? -10.099 19.189 -27.507 1.00 34.41 745 SER A O 1
ATOM 5643 N N . ASN A 1 746 ? -7.961 19.704 -27.032 1.00 37.97 746 ASN A N 1
ATOM 5644 C CA . ASN A 1 746 ? -7.363 18.390 -27.327 1.00 37.97 746 ASN A CA 1
ATOM 5645 C C . ASN A 1 746 ? -8.063 17.192 -26.645 1.00 37.97 746 ASN A C 1
ATOM 5647 O O . ASN A 1 746 ? -7.919 16.039 -27.064 1.00 37.97 746 ASN A O 1
ATOM 5651 N N . ARG A 1 747 ? -8.896 17.440 -25.627 1.00 40.34 747 ARG A N 1
ATOM 5652 C CA . ARG A 1 747 ? -9.723 16.428 -24.953 1.00 40.34 747 ARG A CA 1
ATOM 5653 C C . ARG A 1 747 ? -10.967 16.023 -25.759 1.00 40.34 747 ARG A C 1
ATOM 5655 O O . ARG A 1 747 ? -11.361 14.857 -25.711 1.00 40.34 747 ARG A O 1
ATOM 5662 N N . GLN A 1 748 ? -11.561 16.939 -26.529 1.00 35.66 748 GLN A N 1
ATOM 5663 C CA . GLN A 1 748 ? -12.659 16.642 -27.463 1.00 35.66 748 GLN A CA 1
ATOM 5664 C C . GLN A 1 748 ? -12.154 15.998 -28.760 1.00 35.66 748 GLN A C 1
ATOM 5666 O O . GLN A 1 748 ? -12.833 15.123 -29.303 1.00 35.66 748 GLN A O 1
ATOM 5671 N N . ILE A 1 749 ? -10.937 16.340 -29.197 1.00 36.16 749 ILE A N 1
ATOM 5672 C CA . ILE A 1 749 ? -10.272 15.703 -30.344 1.00 36.16 749 ILE A CA 1
ATOM 5673 C C . ILE A 1 749 ? -9.981 14.230 -30.026 1.00 36.16 749 ILE A C 1
ATOM 5675 O O . ILE A 1 749 ? -10.417 13.350 -30.766 1.00 36.16 749 ILE A O 1
ATOM 5679 N N . ARG A 1 750 ? -9.390 13.930 -28.856 1.00 40.12 750 ARG A N 1
ATOM 5680 C CA . ARG A 1 750 ? -9.061 12.552 -28.427 1.00 40.12 750 ARG A CA 1
ATOM 5681 C C . ARG A 1 750 ? -10.268 11.615 -28.294 1.00 40.12 750 ARG A C 1
ATOM 5683 O O . ARG A 1 750 ? -10.120 10.406 -28.468 1.00 40.12 750 ARG A O 1
ATOM 5690 N N . ARG A 1 751 ? -11.467 12.142 -28.015 1.00 40.84 751 ARG A N 1
ATOM 5691 C CA . ARG A 1 751 ? -12.705 11.339 -27.944 1.00 40.84 751 ARG A CA 1
ATOM 5692 C C . ARG A 1 751 ? -13.282 11.018 -29.328 1.00 40.84 751 ARG A C 1
ATOM 5694 O O . ARG A 1 751 ? -13.932 9.990 -29.479 1.00 40.84 751 ARG A O 1
ATOM 5701 N N . LYS A 1 752 ? -13.009 11.856 -30.337 1.00 34.59 752 LYS A N 1
ATOM 5702 C CA . LYS A 1 752 ? -13.443 11.665 -31.732 1.00 34.59 752 LYS A CA 1
ATOM 5703 C C . LYS A 1 752 ? -12.430 10.899 -32.602 1.00 34.59 752 LYS A C 1
ATOM 5705 O O . LYS A 1 752 ? -12.834 10.389 -33.647 1.00 34.59 752 LYS A O 1
ATOM 5710 N N . THR A 1 753 ? -11.158 10.790 -32.200 1.00 36.53 753 THR A N 1
ATOM 5711 C CA . THR A 1 753 ? -10.090 10.095 -32.962 1.00 36.53 753 THR A CA 1
ATOM 5712 C C . THR A 1 753 ? -9.817 8.650 -32.537 1.00 36.53 753 THR A C 1
ATOM 5714 O O . THR A 1 753 ? -9.198 7.911 -33.292 1.00 36.53 753 THR A O 1
ATOM 5717 N N . ARG A 1 754 ? -10.314 8.191 -31.379 1.00 42.91 754 ARG A N 1
ATOM 5718 C CA . ARG A 1 754 ? -10.129 6.802 -30.900 1.00 42.91 754 ARG A CA 1
ATOM 5719 C C . ARG A 1 754 ? -11.390 5.936 -30.958 1.00 42.91 754 ARG A C 1
ATOM 5721 O O . ARG A 1 754 ? -11.501 4.950 -30.235 1.00 42.91 754 ARG A O 1
ATOM 5728 N N . HIS A 1 755 ? -12.351 6.289 -31.810 1.00 43.19 755 HIS A N 1
ATOM 5729 C CA . HIS A 1 755 ? -13.474 5.398 -32.086 1.00 43.19 755 HIS A CA 1
ATOM 5730 C C . HIS A 1 755 ? -13.011 4.284 -33.048 1.00 43.19 755 HIS A C 1
ATOM 5732 O O . HIS A 1 755 ? -12.447 4.613 -34.096 1.00 43.19 755 HIS A O 1
ATOM 5738 N N . PRO A 1 756 ? -13.258 2.989 -32.760 1.00 44.75 756 PRO A N 1
ATOM 5739 C CA . PRO A 1 756 ? -12.773 1.872 -33.584 1.00 44.75 756 PRO A CA 1
ATOM 5740 C C . PRO A 1 756 ? -13.171 1.973 -35.065 1.00 44.75 756 PRO A C 1
ATOM 5742 O O . PRO A 1 756 ? -12.437 1.527 -35.940 1.00 44.75 756 PRO A O 1
ATOM 5745 N N . ALA A 1 757 ? -14.310 2.612 -35.352 1.00 41.41 757 ALA A N 1
ATOM 5746 C CA . ALA A 1 757 ? -14.789 2.845 -36.714 1.00 41.41 757 ALA A CA 1
ATOM 5747 C C . ALA A 1 757 ? -13.951 3.872 -37.505 1.00 41.41 757 ALA A C 1
ATOM 5749 O O . ALA A 1 757 ? -13.854 3.754 -38.718 1.00 41.41 757 ALA A O 1
ATOM 5750 N N . ARG A 1 758 ? -13.316 4.849 -36.839 1.00 38.78 758 ARG A N 1
ATOM 5751 C CA . ARG A 1 758 ? -12.511 5.901 -37.492 1.00 38.78 758 ARG A CA 1
ATOM 5752 C C . ARG A 1 758 ? -11.052 5.485 -37.695 1.00 38.78 758 ARG A C 1
ATOM 5754 O O . ARG A 1 758 ? -10.437 5.882 -38.674 1.00 38.78 758 ARG A O 1
ATOM 5761 N N . LEU A 1 759 ? -10.538 4.599 -36.838 1.00 44.97 759 LEU A N 1
ATOM 5762 C CA . LEU A 1 759 ? -9.243 3.934 -37.040 1.00 44.97 759 LEU A CA 1
ATOM 5763 C C . LEU A 1 759 ? -9.252 2.993 -38.260 1.00 44.97 759 LEU A C 1
ATOM 5765 O O . LEU A 1 759 ? -8.218 2.820 -38.890 1.00 44.97 759 LEU A O 1
ATOM 5769 N N . ARG A 1 760 ? -10.421 2.454 -38.645 1.00 42.59 760 ARG A N 1
ATOM 5770 C CA . ARG A 1 760 ? -10.600 1.748 -39.930 1.00 42.59 760 ARG A CA 1
ATOM 5771 C C . ARG A 1 760 ? -10.625 2.679 -41.148 1.00 42.59 760 ARG A C 1
ATOM 5773 O O . ARG A 1 760 ? -10.400 2.206 -42.253 1.00 42.59 760 ARG A O 1
ATOM 5780 N N . ILE A 1 761 ? -10.905 3.970 -40.955 1.00 40.12 761 ILE A N 1
ATOM 5781 C CA . ILE A 1 761 ? -10.916 4.983 -42.023 1.00 40.12 761 ILE A CA 1
ATOM 5782 C C . ILE A 1 761 ? -9.498 5.540 -42.246 1.00 40.12 761 ILE A C 1
ATOM 5784 O O . ILE A 1 761 ? -9.105 5.725 -43.386 1.00 40.12 761 ILE A O 1
ATOM 5788 N N . LEU A 1 762 ? -8.692 5.700 -41.185 1.00 37.09 762 LEU A N 1
ATOM 5789 C CA . LEU A 1 762 ? -7.279 6.126 -41.265 1.00 37.09 762 LEU A CA 1
ATOM 5790 C C . LEU A 1 762 ? -6.320 5.056 -41.828 1.00 37.09 762 LEU A C 1
ATOM 5792 O O . LEU A 1 762 ? -5.191 5.370 -42.173 1.00 37.09 762 LEU A O 1
ATOM 5796 N N . GLN A 1 763 ? -6.755 3.798 -41.948 1.00 39.50 763 GLN A N 1
ATOM 5797 C CA . GLN A 1 763 ? -6.030 2.757 -42.699 1.00 39.50 763 GLN A CA 1
ATOM 5798 C C . GLN A 1 763 ? -6.322 2.792 -44.212 1.00 39.50 763 GLN A C 1
ATOM 5800 O O . GLN A 1 763 ? -5.936 1.874 -44.928 1.00 39.50 763 GLN A O 1
ATOM 5805 N N . ARG A 1 764 ? -7.028 3.822 -44.697 1.00 36.75 764 ARG A N 1
ATOM 5806 C CA . ARG A 1 764 ? -7.329 4.055 -46.117 1.00 36.75 764 ARG A CA 1
ATOM 5807 C C . ARG A 1 764 ? -6.810 5.415 -46.599 1.00 36.75 764 ARG A C 1
ATOM 5809 O O . ARG A 1 764 ? -7.470 6.064 -47.403 1.00 36.75 764 ARG A O 1
ATOM 5816 N N . GLU A 1 765 ? -5.662 5.863 -46.101 1.00 39.31 765 GLU A N 1
ATOM 5817 C CA . GLU A 1 765 ? -4.893 6.859 -46.853 1.00 39.31 765 GLU A CA 1
ATOM 5818 C C . GLU A 1 765 ? -4.152 6.119 -47.976 1.00 39.31 765 GLU A C 1
ATOM 5820 O O . GLU A 1 765 ? -3.577 5.058 -47.706 1.00 39.31 765 GLU A O 1
ATOM 5825 N N . PRO A 1 766 ? -4.228 6.591 -49.232 1.00 39.84 766 PRO A N 1
ATOM 5826 C CA . PRO A 1 766 ? -3.543 5.943 -50.339 1.00 39.84 766 PRO A CA 1
ATOM 5827 C C . PRO A 1 766 ? -2.039 6.024 -50.066 1.00 39.84 766 PRO A C 1
ATOM 5829 O O . PRO A 1 766 ? -1.483 7.113 -49.950 1.00 39.84 766 PRO A O 1
ATOM 5832 N N . GLN A 1 767 ? -1.394 4.870 -49.889 1.00 44.75 767 GLN A N 1
ATOM 5833 C CA . GLN A 1 767 ? 0.064 4.816 -49.906 1.00 44.75 767 GLN A CA 1
ATOM 5834 C C . GLN A 1 767 ? 0.512 5.185 -51.321 1.00 44.75 767 GLN A C 1
ATOM 5836 O O . GLN A 1 767 ? -0.105 4.718 -52.277 1.00 44.75 767 GLN A O 1
ATOM 5841 N N . GLU A 1 768 ? 1.548 6.019 -51.449 1.00 46.41 768 GLU A N 1
ATOM 5842 C CA . GLU A 1 768 ? 2.226 6.234 -52.731 1.00 46.41 768 GLU A CA 1
ATOM 5843 C C . GLU A 1 768 ? 2.512 4.865 -53.362 1.00 46.41 768 GLU A C 1
ATOM 5845 O O . GLU A 1 768 ? 3.078 3.984 -52.705 1.00 46.41 768 GLU A O 1
ATOM 5850 N N . GLU A 1 769 ? 2.051 4.660 -54.598 1.00 42.78 769 GLU A N 1
ATOM 5851 C CA . GLU A 1 769 ? 2.332 3.451 -55.369 1.00 42.78 769 GLU A CA 1
ATOM 5852 C C . GLU A 1 769 ? 3.835 3.403 -55.639 1.00 42.78 769 GLU A C 1
ATOM 5854 O O . GLU A 1 769 ? 4.347 3.980 -56.593 1.00 42.78 769 GLU A O 1
ATOM 5859 N N . ILE A 1 770 ? 4.569 2.736 -54.751 1.00 55.28 770 ILE A N 1
ATOM 5860 C CA . ILE A 1 770 ? 5.940 2.331 -55.023 1.00 55.28 770 ILE A CA 1
ATOM 5861 C C . ILE A 1 770 ? 5.838 1.305 -56.153 1.00 55.28 770 ILE A C 1
ATOM 5863 O O . ILE A 1 770 ? 5.274 0.230 -55.945 1.00 55.28 770 ILE A O 1
ATOM 5867 N N . GLU A 1 771 ? 6.352 1.625 -57.342 1.00 55.25 771 GLU A N 1
ATOM 5868 C CA . GLU A 1 771 ? 6.510 0.646 -58.420 1.00 55.25 771 GLU A CA 1
ATOM 5869 C C . GLU A 1 771 ? 7.442 -0.471 -57.931 1.00 55.25 771 GLU A C 1
ATOM 5871 O O . GLU A 1 771 ? 8.664 -0.329 -57.878 1.00 55.25 771 GLU A O 1
ATOM 5876 N N . VAL A 1 772 ? 6.853 -1.588 -57.499 1.00 67.31 772 VAL A N 1
ATOM 5877 C CA . VAL A 1 772 ? 7.602 -2.762 -57.052 1.00 67.31 772 VAL A CA 1
ATOM 5878 C C . VAL A 1 772 ? 8.023 -3.553 -58.295 1.00 67.31 772 VAL A C 1
ATOM 5880 O O . VAL A 1 772 ? 7.155 -3.966 -59.066 1.00 67.31 772 VAL A O 1
ATOM 5883 N N . PRO A 1 773 ? 9.328 -3.813 -58.502 1.00 70.81 773 PRO A N 1
ATOM 5884 C CA . PRO A 1 773 ? 9.790 -4.640 -59.611 1.00 70.81 773 PRO A CA 1
ATOM 5885 C C . PRO A 1 773 ? 9.158 -6.035 -59.561 1.00 70.81 773 PRO A C 1
ATOM 5887 O O . PRO A 1 773 ? 8.995 -6.600 -58.475 1.00 70.81 773 PRO A O 1
ATOM 5890 N N . ALA A 1 774 ? 8.869 -6.621 -60.726 1.00 76.00 774 ALA A N 1
ATOM 5891 C CA . ALA A 1 774 ? 8.304 -7.965 -60.814 1.00 76.00 774 ALA A CA 1
ATOM 5892 C C . ALA A 1 774 ? 9.168 -9.011 -60.074 1.00 76.00 774 ALA A C 1
ATOM 5894 O O . ALA A 1 774 ? 10.404 -8.899 -59.978 1.00 76.00 774 ALA A O 1
ATOM 5895 N N . LEU A 1 775 ? 8.500 -10.029 -59.525 1.00 82.19 775 LEU A N 1
ATOM 5896 C CA . LEU A 1 775 ? 9.168 -11.171 -58.901 1.00 82.19 775 LEU A CA 1
ATOM 5897 C C . LEU A 1 775 ? 9.981 -11.912 -59.962 1.00 82.19 775 LEU A C 1
ATOM 5899 O O . LEU A 1 775 ? 9.498 -12.160 -61.062 1.00 82.19 775 LEU A O 1
ATOM 5903 N N . LYS A 1 776 ? 11.223 -12.272 -59.630 1.00 82.12 776 LYS A N 1
ATOM 5904 C CA . LYS A 1 776 ? 12.074 -13.079 -60.515 1.00 82.12 776 LYS A CA 1
ATOM 5905 C C . LYS A 1 776 ? 11.589 -14.530 -60.561 1.00 82.12 776 LYS A C 1
ATOM 5907 O O . LYS A 1 776 ? 11.749 -15.198 -61.577 1.00 82.12 776 LYS A O 1
ATOM 5912 N N . TYR A 1 777 ? 10.993 -14.999 -59.464 1.00 83.62 777 TYR A N 1
ATOM 5913 C CA . TYR A 1 777 ? 10.424 -16.338 -59.336 1.00 83.62 777 TYR A CA 1
ATOM 5914 C C . TYR A 1 777 ? 8.930 -16.235 -59.035 1.00 83.62 777 TYR A C 1
ATOM 5916 O O . TYR A 1 777 ? 8.528 -15.949 -57.900 1.00 83.62 777 TYR A O 1
ATOM 5924 N N . GLU A 1 778 ? 8.105 -16.449 -60.057 1.00 76.81 778 GLU A N 1
ATOM 5925 C CA . GLU A 1 778 ? 6.654 -16.411 -59.903 1.00 76.81 778 GLU A CA 1
ATOM 5926 C C . GLU A 1 778 ? 6.127 -17.699 -59.244 1.00 76.81 778 GLU A C 1
ATOM 5928 O O . GLU A 1 778 ? 6.560 -18.804 -59.587 1.00 76.81 778 GLU A O 1
ATOM 5933 N N . PRO A 1 779 ? 5.199 -17.588 -58.276 1.00 76.00 779 PRO A N 1
ATOM 5934 C CA . PRO A 1 779 ? 4.591 -18.752 -57.648 1.00 76.00 779 PRO A CA 1
ATOM 5935 C C . PRO A 1 779 ? 3.734 -19.530 -58.656 1.00 76.00 779 PRO A C 1
ATOM 5937 O O . PRO A 1 779 ? 2.832 -18.976 -59.278 1.00 76.00 779 PRO A O 1
ATOM 5940 N N . THR A 1 780 ? 3.962 -20.839 -58.765 1.00 68.19 780 THR A N 1
ATOM 5941 C CA . THR A 1 780 ? 3.208 -21.750 -59.650 1.00 68.19 780 THR A CA 1
ATOM 5942 C C . THR A 1 780 ? 1.844 -22.142 -59.083 1.00 68.19 780 THR A C 1
ATOM 5944 O O . THR A 1 780 ? 0.995 -22.679 -59.791 1.00 68.19 780 THR A O 1
ATOM 5947 N N . TYR A 1 781 ? 1.615 -21.862 -57.800 1.00 66.62 781 TYR A N 1
ATOM 5948 C CA . TYR A 1 781 ? 0.369 -22.137 -57.099 1.00 66.62 781 TYR A CA 1
ATOM 5949 C C . TYR A 1 781 ? 0.059 -21.015 -56.102 1.00 66.62 781 TYR A C 1
ATOM 5951 O O . TYR A 1 781 ? 0.888 -20.666 -55.267 1.00 66.62 781 TYR A O 1
ATOM 5959 N N . VAL A 1 782 ? -1.150 -20.456 -56.138 1.00 60.97 782 VAL A N 1
ATOM 5960 C CA . VAL A 1 782 ? -1.587 -19.443 -55.167 1.00 60.97 782 VAL A CA 1
ATOM 5961 C C . VAL A 1 782 ? -2.712 -20.040 -54.319 1.00 60.97 782 VAL A C 1
ATOM 5963 O O . VAL A 1 782 ? -3.845 -20.119 -54.788 1.00 60.97 782 VAL A O 1
ATOM 5966 N N . PRO A 1 783 ? -2.452 -20.486 -53.076 1.00 57.31 783 PRO A N 1
ATOM 5967 C CA . PRO A 1 783 ? -3.508 -21.045 -52.235 1.00 57.31 783 PRO A CA 1
ATOM 5968 C C . PRO A 1 783 ? -4.541 -19.972 -51.860 1.00 57.31 783 PRO A C 1
ATOM 5970 O O . PRO A 1 783 ? -4.185 -18.962 -51.251 1.00 57.31 783 PRO A O 1
ATOM 5973 N N . GLU A 1 784 ? -5.832 -20.216 -52.128 1.00 53.50 784 GLU A N 1
ATOM 5974 C CA . GLU A 1 784 ? -6.936 -19.316 -51.727 1.00 53.50 784 GLU A CA 1
ATOM 5975 C C . GLU A 1 784 ? -6.987 -19.077 -50.205 1.00 53.50 784 GLU A C 1
ATOM 5977 O O . GLU A 1 784 ? -7.390 -18.006 -49.739 1.00 53.50 784 GLU A O 1
ATOM 5982 N N . LYS A 1 785 ? -6.572 -20.068 -49.401 1.00 53.41 785 LYS A N 1
ATOM 5983 C CA . LYS A 1 785 ? -6.495 -19.980 -47.935 1.00 53.41 785 LYS A CA 1
ATOM 5984 C C . LYS A 1 785 ? -5.236 -20.662 -47.403 1.00 53.41 785 LYS A C 1
ATOM 5986 O O . LYS A 1 785 ? -5.123 -21.882 -47.420 1.00 53.41 785 LYS A O 1
ATOM 5991 N N . VAL A 1 786 ? -4.329 -19.874 -46.825 1.00 55.12 786 VAL A N 1
ATOM 5992 C CA . VAL A 1 786 ? -3.213 -20.385 -46.014 1.00 55.12 786 VAL A CA 1
ATOM 5993 C C . VAL A 1 786 ? -3.723 -20.608 -44.588 1.00 55.12 786 VAL A C 1
ATOM 5995 O O . VAL A 1 786 ? -4.136 -19.661 -43.915 1.00 55.12 786 VAL A O 1
ATOM 5998 N N . SER A 1 787 ? -3.728 -21.856 -44.116 1.00 55.16 787 SER A N 1
ATOM 5999 C CA . SER A 1 787 ? -4.084 -22.177 -42.727 1.00 55.16 787 SER A CA 1
ATOM 6000 C C . SER A 1 787 ? -3.126 -21.495 -41.733 1.00 55.16 787 SER A C 1
ATOM 6002 O O . SER A 1 787 ? -1.988 -21.163 -42.067 1.00 55.16 787 SER A O 1
ATOM 6004 N N . PHE A 1 788 ? -3.557 -21.262 -40.487 1.00 48.12 788 PHE A N 1
ATOM 6005 C CA . PHE A 1 788 ? -2.755 -20.540 -39.479 1.00 48.12 788 PHE A CA 1
ATOM 6006 C C . PHE A 1 788 ? -1.386 -21.204 -39.201 1.00 48.12 788 PHE A C 1
ATOM 6008 O O . PHE A 1 788 ? -0.394 -20.532 -38.916 1.00 48.12 788 PHE A O 1
ATOM 6015 N N . ASN A 1 789 ? -1.318 -22.526 -39.359 1.00 48.94 789 ASN A N 1
ATOM 6016 C CA . ASN A 1 789 ? -0.118 -23.359 -39.291 1.00 48.94 789 ASN A CA 1
ATOM 6017 C C . ASN A 1 789 ? 0.698 -23.402 -40.601 1.00 48.94 789 ASN A C 1
ATOM 6019 O O . ASN A 1 789 ? 1.746 -24.032 -40.634 1.00 48.94 789 ASN A O 1
ATOM 6023 N N . GLY A 1 790 ? 0.287 -22.725 -41.675 1.00 50.53 790 GLY A N 1
ATOM 6024 C CA . GLY A 1 790 ? 0.980 -22.770 -42.969 1.00 50.53 790 GLY A CA 1
ATOM 6025 C C . GLY A 1 790 ? 0.874 -24.127 -43.673 1.00 50.53 790 GLY A C 1
ATOM 6026 O O . GLY A 1 790 ? 1.731 -24.462 -44.490 1.00 50.53 790 GLY A O 1
ATOM 6027 N N . TRP A 1 791 ? -0.144 -24.920 -43.327 1.00 49.84 791 TRP A N 1
ATOM 6028 C CA . TRP A 1 791 ? -0.469 -26.173 -43.997 1.00 49.84 791 TRP A CA 1
ATOM 6029 C C . TRP A 1 791 ? -1.398 -25.880 -45.179 1.00 49.84 791 TRP A C 1
ATOM 6031 O O . TRP A 1 791 ? -2.567 -25.534 -45.006 1.00 49.84 791 TRP A O 1
ATOM 6041 N N . SER A 1 792 ? -0.844 -25.966 -46.376 1.00 54.53 792 SER A N 1
ATOM 6042 C CA . SER A 1 792 ? -1.562 -26.075 -47.641 1.00 54.53 792 SER A CA 1
ATOM 6043 C C . SER A 1 792 ? -0.932 -27.274 -48.345 1.00 54.53 792 SER A C 1
ATOM 6045 O O . SER A 1 792 ? 0.278 -27.455 -48.165 1.00 54.53 792 SER A O 1
ATOM 6047 N N . PRO A 1 793 ? -1.675 -28.101 -49.102 1.00 53.56 793 PRO A N 1
ATOM 6048 C CA . PRO A 1 793 ? -1.032 -29.067 -49.983 1.00 53.56 793 PRO A CA 1
ATOM 6049 C C . PRO A 1 793 ? -0.058 -28.283 -50.871 1.00 53.56 793 PRO A C 1
ATOM 6051 O O . PRO A 1 793 ? -0.470 -27.358 -51.573 1.00 53.56 793 PRO A O 1
ATOM 6054 N N . ALA A 1 794 ? 1.239 -28.539 -50.700 1.00 51.62 794 ALA A N 1
ATOM 6055 C CA . ALA A 1 794 ? 2.263 -27.969 -51.558 1.00 51.62 794 ALA A CA 1
ATOM 6056 C C . ALA A 1 794 ? 2.133 -28.632 -52.940 1.00 51.62 794 ALA A C 1
ATOM 6058 O O . ALA A 1 794 ? 1.736 -29.802 -52.996 1.00 51.62 794 ALA A O 1
ATOM 6059 N N . PRO A 1 795 ? 2.444 -27.932 -54.043 1.00 55.53 795 PRO A N 1
ATOM 6060 C CA . PRO A 1 795 ? 2.655 -28.605 -55.321 1.00 55.53 795 PRO A CA 1
ATOM 6061 C C . PRO A 1 795 ? 3.703 -29.718 -55.145 1.00 55.53 795 PRO A C 1
ATOM 6063 O O . PRO A 1 795 ? 4.588 -29.610 -54.296 1.00 55.53 795 PRO A O 1
ATOM 6066 N N . GLU A 1 796 ? 3.593 -30.805 -55.915 1.00 54.06 796 GLU A N 1
ATOM 6067 C CA . GLU A 1 796 ? 4.378 -32.036 -55.703 1.00 54.06 796 GLU A CA 1
ATOM 6068 C C . GLU A 1 796 ? 5.906 -31.817 -55.704 1.00 54.06 796 GLU A C 1
ATOM 6070 O O . GLU A 1 796 ? 6.634 -32.649 -55.156 1.00 54.06 796 GLU A O 1
ATOM 6075 N N . LYS A 1 797 ? 6.404 -30.700 -56.267 1.00 60.62 797 LYS A N 1
ATOM 6076 C CA . LYS A 1 797 ? 7.816 -30.282 -56.245 1.00 60.62 797 LYS A CA 1
ATOM 6077 C C . LYS A 1 797 ? 7.969 -28.744 -56.205 1.00 60.62 797 LYS A C 1
ATOM 6079 O O . LYS A 1 797 ? 7.127 -28.052 -56.780 1.00 60.62 797 LYS A O 1
ATOM 6084 N N . PRO A 1 798 ? 9.037 -28.204 -55.574 1.00 68.31 798 PRO A N 1
ATOM 6085 C CA . PRO A 1 798 ? 9.411 -26.792 -55.692 1.00 68.31 798 PRO A CA 1
ATOM 6086 C C . PRO A 1 798 ? 9.718 -26.391 -57.138 1.00 68.31 798 PRO A C 1
ATOM 6088 O O . PRO A 1 798 ? 10.132 -27.237 -57.931 1.00 68.31 798 PRO A O 1
ATOM 6091 N N . VAL A 1 799 ? 9.575 -25.102 -57.459 1.00 76.94 799 VAL A N 1
ATOM 6092 C CA . VAL A 1 799 ? 9.961 -24.546 -58.770 1.00 76.94 799 VAL A CA 1
ATOM 6093 C C . VAL A 1 799 ? 11.436 -24.869 -59.057 1.00 76.94 799 VAL A C 1
ATOM 6095 O O . VAL A 1 799 ? 12.306 -24.653 -58.208 1.00 76.94 799 VAL A O 1
ATOM 6098 N N . GLU A 1 800 ? 11.721 -25.426 -60.237 1.00 72.38 800 GLU A N 1
ATOM 6099 C CA . GLU A 1 800 ? 13.082 -25.807 -60.628 1.00 72.38 800 GLU A CA 1
ATOM 6100 C C . GLU A 1 800 ? 13.991 -24.574 -60.773 1.00 72.38 800 GLU A C 1
ATOM 6102 O O . GLU A 1 800 ? 13.569 -23.521 -61.245 1.00 72.38 800 GLU A O 1
ATOM 6107 N N . GLY A 1 801 ? 15.256 -24.701 -60.357 1.00 76.75 801 GLY A N 1
ATOM 6108 C CA . GLY A 1 801 ? 16.264 -23.643 -60.511 1.00 76.75 801 GLY A CA 1
ATOM 6109 C C . GLY A 1 801 ? 16.313 -22.583 -59.401 1.00 76.75 801 GLY A C 1
ATOM 6110 O O . GLY A 1 801 ? 17.041 -21.604 -59.549 1.00 76.75 801 GLY A O 1
ATOM 6111 N N . LEU A 1 802 ? 15.596 -22.759 -58.281 1.00 84.31 802 LEU A N 1
ATOM 6112 C CA . LEU A 1 802 ? 15.675 -21.826 -57.149 1.00 84.31 802 LEU A CA 1
ATOM 6113 C C . LEU A 1 802 ? 17.067 -21.858 -56.475 1.00 84.31 802 LEU A C 1
ATOM 6115 O O . LEU A 1 802 ? 17.509 -22.919 -56.025 1.00 84.31 802 LEU A O 1
ATOM 6119 N N . PRO A 1 803 ? 17.744 -20.704 -56.315 1.00 86.94 803 PRO A N 1
ATOM 6120 C CA . PRO A 1 803 ? 19.080 -20.624 -55.716 1.00 86.94 803 PRO A CA 1
ATOM 6121 C C . PRO A 1 803 ? 19.053 -20.686 -54.181 1.00 86.94 803 PRO A C 1
ATOM 6123 O O . PRO A 1 803 ? 20.099 -20.640 -53.529 1.00 86.94 803 PRO A O 1
ATOM 6126 N N . PHE A 1 804 ? 17.864 -20.798 -53.586 1.00 90.19 804 PHE A N 1
ATOM 6127 C CA . PHE A 1 804 ? 17.637 -20.923 -52.154 1.00 90.19 804 PHE A CA 1
ATOM 6128 C C . PHE A 1 804 ? 16.614 -22.020 -51.850 1.00 90.19 804 PHE A C 1
ATOM 6130 O O . PHE A 1 804 ? 15.773 -22.379 -52.670 1.00 90.19 804 PHE A O 1
ATOM 6137 N N . HIS A 1 805 ? 16.669 -22.541 -50.630 1.00 87.69 805 HIS A N 1
ATOM 6138 C CA . HIS A 1 805 ? 15.783 -23.589 -50.146 1.00 87.69 805 HIS A CA 1
ATOM 6139 C C . HIS A 1 805 ? 15.318 -23.290 -48.721 1.00 87.69 805 HIS A C 1
ATOM 6141 O O . HIS A 1 805 ? 16.145 -23.010 -47.853 1.00 87.69 805 HIS A O 1
ATOM 6147 N N . VAL A 1 806 ? 14.013 -23.402 -48.449 1.00 88.81 806 VAL A N 1
ATOM 6148 C CA . VAL A 1 806 ? 13.427 -23.185 -47.116 1.00 88.81 806 VAL A CA 1
ATOM 6149 C C . VAL A 1 806 ? 12.949 -24.505 -46.519 1.00 88.81 806 VAL A C 1
ATOM 6151 O O . VAL A 1 806 ? 12.105 -25.190 -47.084 1.00 88.81 806 VAL A O 1
ATOM 6154 N N . LYS A 1 807 ? 13.454 -24.852 -45.329 1.00 86.25 807 LYS A N 1
ATOM 6155 C CA . LYS A 1 807 ? 13.092 -26.097 -44.641 1.00 86.25 807 LYS A CA 1
ATOM 6156 C C . LYS A 1 807 ? 11.955 -25.880 -43.640 1.00 86.25 807 LYS A C 1
ATOM 6158 O O . LYS A 1 807 ? 12.110 -25.153 -42.652 1.00 86.25 807 LYS A O 1
ATOM 6163 N N . ARG A 1 808 ? 10.844 -26.598 -43.839 1.00 82.69 808 ARG A N 1
ATOM 6164 C CA . ARG A 1 808 ? 9.708 -26.655 -42.901 1.00 82.69 808 ARG A CA 1
ATOM 6165 C C . ARG A 1 808 ? 10.103 -27.174 -41.510 1.00 82.69 808 ARG A C 1
ATOM 6167 O O . ARG A 1 808 ? 11.134 -27.826 -41.308 1.00 82.69 808 ARG A O 1
ATOM 6174 N N . THR A 1 809 ? 9.294 -26.855 -40.502 1.00 78.50 809 THR A N 1
ATOM 6175 C CA . THR A 1 809 ? 9.516 -27.312 -39.124 1.00 78.50 809 THR A CA 1
ATOM 6176 C C . THR A 1 809 ? 9.284 -28.816 -38.976 1.00 78.50 809 THR A C 1
ATOM 6178 O O . THR A 1 809 ? 8.354 -29.366 -39.551 1.00 78.50 809 THR A O 1
ATOM 6181 N N . ALA A 1 810 ? 10.108 -29.487 -38.159 1.00 70.00 810 ALA A N 1
ATOM 6182 C CA . ALA A 1 810 ? 9.997 -30.932 -37.917 1.00 70.00 810 ALA A CA 1
ATOM 6183 C C . ALA A 1 810 ? 8.674 -31.321 -37.231 1.00 70.00 810 ALA A C 1
ATOM 6185 O O . ALA A 1 810 ? 8.138 -32.395 -37.467 1.00 70.00 810 ALA A O 1
ATOM 6186 N N . VAL A 1 811 ? 8.132 -30.418 -36.408 1.00 55.75 811 VAL A N 1
ATOM 6187 C CA . VAL A 1 811 ? 6.824 -30.562 -35.765 1.00 55.75 811 VAL A CA 1
ATOM 6188 C C . VAL A 1 811 ? 5.826 -29.700 -36.536 1.00 55.75 811 VAL A C 1
ATOM 6190 O O . VAL A 1 811 ? 6.007 -28.483 -36.638 1.00 55.75 811 VAL A O 1
ATOM 6193 N N . GLY A 1 812 ? 4.805 -30.332 -37.117 1.00 58.41 812 GLY A N 1
ATOM 6194 C CA . GLY A 1 812 ? 3.698 -29.662 -37.810 1.00 58.41 812 GLY A CA 1
ATOM 6195 C C . GLY A 1 812 ? 3.964 -29.194 -39.246 1.00 58.41 812 GLY A C 1
ATOM 6196 O O . GLY A 1 812 ? 3.071 -28.574 -39.815 1.00 58.41 812 GLY A O 1
ATOM 6197 N N . LEU A 1 813 ? 5.148 -29.472 -39.819 1.00 70.19 813 LEU A N 1
ATOM 6198 C CA . LEU A 1 813 ? 5.518 -29.146 -41.208 1.00 70.19 813 LEU A CA 1
ATOM 6199 C C . LEU A 1 813 ? 5.197 -27.691 -41.597 1.00 70.19 813 LEU A C 1
ATOM 6201 O O . LEU A 1 813 ? 4.694 -27.423 -42.683 1.00 70.19 813 LEU A O 1
ATOM 6205 N N . GLN A 1 814 ? 5.460 -26.732 -40.709 1.00 79.81 814 GLN A N 1
ATOM 6206 C CA . GLN A 1 814 ? 5.115 -25.328 -40.937 1.00 79.81 814 GLN A CA 1
ATOM 6207 C C . GLN A 1 814 ? 6.252 -24.588 -41.640 1.00 79.81 814 GLN A C 1
ATOM 6209 O O . GLN A 1 814 ? 7.430 -24.865 -41.391 1.00 79.81 814 GLN A O 1
ATOM 6214 N N . LEU A 1 815 ? 5.913 -23.590 -42.459 1.00 86.94 815 LEU A N 1
ATOM 6215 C CA . LEU A 1 815 ? 6.907 -22.652 -42.973 1.00 86.94 815 LEU A CA 1
ATOM 6216 C C . LEU A 1 815 ? 7.506 -21.828 -41.817 1.00 86.94 815 LEU A C 1
ATOM 6218 O O . LEU A 1 815 ? 6.753 -21.309 -40.985 1.00 86.94 815 LEU A O 1
ATOM 6222 N N . PRO A 1 816 ? 8.840 -21.671 -41.760 1.00 89.69 816 PRO A N 1
ATOM 6223 C CA . PRO A 1 816 ? 9.568 -21.036 -40.659 1.00 89.69 816 PRO A CA 1
ATOM 6224 C C . PRO A 1 816 ? 9.497 -19.494 -40.692 1.00 89.69 816 PRO A C 1
ATOM 6226 O O . PRO A 1 816 ? 10.518 -18.819 -40.549 1.00 89.69 816 PRO A O 1
ATOM 6229 N N . VAL A 1 817 ? 8.290 -18.949 -40.863 1.00 91.75 817 VAL A N 1
ATOM 6230 C CA . VAL A 1 817 ? 7.981 -17.511 -40.892 1.00 91.75 817 VAL A CA 1
ATOM 6231 C C . VAL A 1 817 ? 7.202 -17.138 -39.631 1.00 91.75 817 VAL A C 1
ATOM 6233 O O . VAL A 1 817 ? 6.120 -17.679 -39.379 1.00 91.75 817 VAL A O 1
ATOM 6236 N N . TYR A 1 818 ? 7.737 -16.206 -38.844 1.00 90.81 818 TYR A N 1
ATOM 6237 C CA . TYR A 1 818 ? 7.248 -15.857 -37.510 1.00 90.81 818 TYR A CA 1
ATOM 6238 C C . TYR A 1 818 ? 7.010 -14.358 -37.363 1.00 90.81 818 TYR A C 1
ATOM 6240 O O . TYR A 1 818 ? 7.706 -13.545 -37.965 1.00 90.81 818 TYR A O 1
ATOM 6248 N N . ARG A 1 819 ? 6.068 -14.002 -36.488 1.00 92.12 819 ARG A N 1
ATOM 6249 C CA . ARG A 1 819 ? 5.864 -12.626 -36.039 1.00 92.12 819 ARG A CA 1
ATOM 6250 C C . ARG A 1 819 ? 6.613 -12.395 -34.733 1.00 92.12 819 ARG A C 1
ATOM 6252 O O . ARG A 1 819 ? 6.410 -13.142 -33.779 1.00 92.12 819 ARG A O 1
ATOM 6259 N N . ASP A 1 820 ? 7.429 -11.353 -34.681 1.00 87.06 820 ASP A N 1
ATOM 6260 C CA . ASP A 1 820 ? 8.130 -10.916 -33.476 1.00 87.06 820 ASP A CA 1
ATOM 6261 C C . ASP A 1 820 ? 7.607 -9.540 -33.041 1.00 87.06 820 ASP A C 1
ATOM 6263 O O . ASP A 1 820 ? 7.555 -8.593 -33.831 1.00 87.06 820 ASP A O 1
ATOM 6267 N N . TYR A 1 821 ? 7.175 -9.440 -31.784 1.00 84.69 821 TYR A N 1
ATOM 6268 C CA . TYR A 1 821 ? 6.642 -8.208 -31.204 1.00 84.69 821 TYR A CA 1
ATOM 6269 C C . TYR A 1 821 ? 7.709 -7.569 -30.325 1.00 84.69 821 TYR A C 1
ATOM 6271 O O . TYR A 1 821 ? 8.038 -8.088 -29.259 1.00 84.69 821 TYR A O 1
ATOM 6279 N N . ARG A 1 822 ? 8.198 -6.396 -30.729 1.00 71.38 822 ARG A N 1
ATOM 6280 C CA . ARG A 1 822 ? 9.170 -5.618 -29.952 1.00 71.38 822 ARG A CA 1
ATOM 6281 C C . ARG A 1 822 ? 8.512 -4.383 -29.335 1.00 71.38 822 ARG A C 1
ATOM 6283 O O . ARG A 1 822 ? 7.415 -3.977 -29.726 1.00 71.38 822 ARG A O 1
ATOM 6290 N N . ASN A 1 823 ? 9.164 -3.811 -28.323 1.00 62.44 823 ASN A N 1
ATOM 6291 C CA . ASN A 1 823 ? 8.753 -2.567 -27.657 1.00 62.44 823 ASN A CA 1
ATOM 6292 C C . ASN A 1 823 ? 7.301 -2.586 -27.132 1.00 62.44 823 ASN A C 1
ATOM 6294 O O . ASN A 1 823 ? 6.506 -1.697 -27.427 1.00 62.44 823 ASN A O 1
ATOM 6298 N N . GLY A 1 824 ? 6.903 -3.630 -26.397 1.00 48.47 824 GLY A N 1
ATOM 6299 C CA . GLY A 1 824 ? 5.554 -3.692 -25.814 1.00 48.47 824 GLY A CA 1
ATOM 6300 C C . GLY A 1 824 ? 4.422 -3.776 -26.850 1.00 48.47 824 GLY A C 1
ATOM 6301 O O . GLY A 1 824 ? 3.344 -3.244 -26.612 1.00 48.47 824 GLY A O 1
ATOM 6302 N N . ARG A 1 825 ? 4.661 -4.458 -27.985 1.00 58.03 825 ARG A N 1
ATOM 6303 C CA . ARG A 1 825 ? 3.734 -4.642 -29.128 1.00 58.03 825 ARG A CA 1
ATOM 6304 C C . ARG A 1 825 ? 3.527 -3.410 -30.018 1.00 58.03 825 ARG A C 1
ATOM 6306 O O . ARG A 1 825 ? 2.655 -3.440 -30.880 1.00 58.03 825 ARG A O 1
ATOM 6313 N N . THR A 1 826 ? 4.328 -2.359 -29.849 1.00 57.06 826 THR A N 1
ATOM 6314 C CA . THR A 1 826 ? 4.272 -1.160 -30.709 1.00 57.06 826 THR A CA 1
ATOM 6315 C C . THR A 1 826 ? 5.052 -1.318 -32.016 1.00 57.06 826 THR A C 1
ATOM 6317 O O . THR A 1 826 ? 4.779 -0.596 -32.970 1.00 57.06 826 THR A O 1
ATOM 6320 N N . ARG A 1 827 ? 5.974 -2.290 -32.099 1.00 70.06 827 ARG A N 1
ATOM 6321 C CA . ARG A 1 827 ? 6.693 -2.643 -33.331 1.00 70.06 827 ARG A CA 1
ATOM 6322 C C . ARG A 1 827 ? 6.497 -4.120 -33.659 1.00 70.06 827 ARG A C 1
ATOM 6324 O O . ARG A 1 827 ? 6.723 -4.979 -32.805 1.00 70.06 827 ARG A O 1
ATOM 6331 N N . VAL A 1 828 ? 6.105 -4.403 -34.899 1.00 85.94 828 VAL A N 1
ATOM 6332 C CA . VAL A 1 828 ? 5.946 -5.764 -35.429 1.00 85.94 828 VAL A CA 1
ATOM 6333 C C . VAL A 1 828 ? 7.029 -6.022 -36.471 1.00 85.94 828 VAL A C 1
ATOM 6335 O O . VAL A 1 828 ? 7.241 -5.199 -37.361 1.00 85.94 828 VAL A O 1
ATOM 6338 N N . LEU A 1 829 ? 7.720 -7.149 -36.335 1.00 90.62 829 LEU A N 1
ATOM 6339 C CA . LEU A 1 829 ? 8.703 -7.653 -37.287 1.00 90.62 829 LEU A CA 1
ATOM 6340 C C . LEU A 1 829 ? 8.230 -9.007 -37.813 1.00 90.62 829 LEU A C 1
ATOM 6342 O O . LEU A 1 829 ? 7.694 -9.819 -37.054 1.00 90.62 829 LEU A O 1
ATOM 6346 N N . THR A 1 830 ? 8.478 -9.267 -39.089 1.00 94.62 830 THR A N 1
ATOM 6347 C CA . THR A 1 830 ? 8.316 -10.595 -39.681 1.00 94.62 830 THR A CA 1
ATOM 6348 C C . THR A 1 830 ? 9.689 -11.220 -39.889 1.00 94.62 830 THR A C 1
ATOM 6350 O O . THR A 1 830 ? 10.595 -10.569 -40.401 1.00 94.62 830 THR A O 1
ATOM 6353 N N . ILE A 1 831 ? 9.857 -12.465 -39.439 1.00 94.44 831 ILE A N 1
ATOM 6354 C CA . ILE A 1 831 ? 11.142 -13.169 -39.405 1.00 94.44 831 ILE A CA 1
ATOM 6355 C C . ILE A 1 831 ? 11.042 -14.478 -40.187 1.00 94.44 831 ILE A C 1
ATOM 6357 O O . ILE A 1 831 ? 10.236 -15.333 -39.821 1.00 94.44 831 ILE A O 1
ATOM 6361 N N . LEU A 1 832 ? 11.911 -14.679 -41.180 1.00 93.94 832 LEU A N 1
ATOM 6362 C CA . LEU A 1 832 ? 12.109 -15.956 -41.875 1.00 93.94 832 LEU A CA 1
ATOM 6363 C C . LEU A 1 832 ? 13.373 -16.652 -41.345 1.00 93.94 832 LEU A C 1
ATOM 6365 O O . LEU A 1 832 ? 14.422 -16.029 -41.200 1.00 93.94 832 LEU A O 1
ATOM 6369 N N . ARG A 1 833 ? 13.285 -17.949 -41.031 1.00 92.38 833 ARG A N 1
ATOM 6370 C CA . ARG A 1 833 ? 14.414 -18.783 -40.564 1.00 92.38 833 ARG A CA 1
ATOM 6371 C C . ARG A 1 833 ? 14.553 -20.049 -41.409 1.00 92.38 833 ARG A C 1
ATOM 6373 O O . ARG A 1 833 ? 13.688 -20.346 -42.215 1.00 92.38 833 ARG A O 1
ATOM 6380 N N . ARG A 1 834 ? 15.592 -20.853 -41.150 1.00 90.12 834 ARG A N 1
ATOM 6381 C CA . ARG A 1 834 ? 15.781 -22.203 -41.733 1.00 90.12 834 ARG A CA 1
ATOM 6382 C C . ARG A 1 834 ? 15.806 -22.227 -43.270 1.00 90.12 834 ARG A C 1
ATOM 6384 O O . ARG A 1 834 ? 15.297 -23.170 -43.875 1.00 90.12 834 ARG A O 1
ATOM 6391 N N . TYR A 1 835 ? 16.416 -21.218 -43.877 1.00 92.06 835 TYR A N 1
ATOM 6392 C CA . TYR A 1 835 ? 16.758 -21.222 -45.295 1.00 92.06 835 TYR A CA 1
ATOM 6393 C C . TYR A 1 835 ? 18.225 -21.640 -45.501 1.00 92.06 835 TYR A C 1
ATOM 6395 O O . TYR A 1 835 ? 19.023 -21.627 -44.561 1.00 92.06 835 TYR A O 1
ATOM 6403 N N . LYS A 1 836 ? 18.559 -22.060 -46.720 1.00 87.50 836 LYS A N 1
ATOM 6404 C CA . LYS A 1 836 ? 19.910 -22.370 -47.213 1.00 87.50 836 LYS A CA 1
ATOM 6405 C C . LYS A 1 836 ? 20.036 -21.888 -48.662 1.00 87.50 836 LYS A C 1
ATOM 6407 O O . LYS A 1 836 ? 19.016 -21.777 -49.331 1.00 87.50 836 LYS A O 1
ATOM 6412 N N . GLY A 1 837 ? 21.256 -21.675 -49.150 1.00 88.50 837 GLY A N 1
ATOM 6413 C CA . GLY A 1 837 ? 21.520 -21.191 -50.514 1.00 88.50 837 GLY A CA 1
ATOM 6414 C C . GLY A 1 837 ? 21.810 -19.689 -50.552 1.00 88.50 837 GLY A C 1
ATOM 6415 O O . GLY A 1 837 ? 22.325 -19.154 -49.572 1.00 88.50 837 GLY A O 1
ATOM 6416 N N . ASN A 1 838 ? 21.501 -19.030 -51.669 1.00 89.12 838 ASN A N 1
ATOM 6417 C CA . ASN A 1 838 ? 21.784 -17.614 -51.909 1.00 89.12 838 ASN A CA 1
ATOM 6418 C C . ASN A 1 838 ? 20.891 -16.698 -51.043 1.00 89.12 838 ASN A C 1
ATOM 6420 O O . ASN A 1 838 ? 19.712 -16.494 -51.342 1.00 89.12 838 ASN A O 1
ATOM 6424 N N . GLU A 1 839 ? 21.450 -16.181 -49.944 1.00 91.31 839 GLU A N 1
ATOM 6425 C CA . GLU A 1 839 ? 20.748 -15.342 -48.960 1.00 91.31 839 GLU A CA 1
ATOM 6426 C C . GLU A 1 839 ? 20.367 -13.967 -49.524 1.00 91.31 839 GLU A C 1
ATOM 6428 O O . GLU A 1 839 ? 19.245 -13.513 -49.293 1.00 91.31 839 GLU A O 1
ATOM 6433 N N . ASP A 1 840 ? 21.253 -13.345 -50.302 1.00 87.81 840 ASP A N 1
ATOM 6434 C CA . ASP A 1 840 ? 21.036 -12.010 -50.872 1.00 87.81 840 ASP A CA 1
ATOM 6435 C C . ASP A 1 840 ? 19.883 -12.016 -51.880 1.00 87.81 840 ASP A C 1
ATOM 6437 O O . ASP A 1 840 ? 19.038 -11.116 -51.907 1.00 87.81 840 ASP A O 1
ATOM 6441 N N . GLU A 1 841 ? 19.792 -13.083 -52.672 1.00 89.62 841 GLU A N 1
ATOM 6442 C CA . GLU A 1 841 ? 18.715 -13.264 -53.639 1.00 89.62 841 GLU A CA 1
ATOM 6443 C C . GLU A 1 841 ? 17.371 -13.557 -52.957 1.00 89.62 841 GLU A C 1
ATOM 6445 O O . GLU A 1 841 ? 16.352 -12.973 -53.326 1.00 89.62 841 GLU A O 1
ATOM 6450 N N . LEU A 1 842 ? 17.367 -14.376 -51.898 1.00 92.00 842 LEU A N 1
ATOM 6451 C CA . LEU A 1 842 ? 16.174 -14.613 -51.078 1.00 92.00 842 LEU A CA 1
ATOM 6452 C C . LEU A 1 842 ? 15.692 -13.329 -50.382 1.00 92.00 842 LEU A C 1
ATOM 6454 O O . LEU A 1 842 ? 14.488 -13.076 -50.335 1.00 92.00 842 LEU A O 1
ATOM 6458 N N . ALA A 1 843 ? 16.606 -12.512 -49.851 1.00 90.88 843 ALA A N 1
ATOM 6459 C CA . ALA A 1 843 ? 16.278 -11.240 -49.210 1.00 90.88 843 ALA A CA 1
ATOM 6460 C C . ALA A 1 843 ? 15.721 -10.215 -50.213 1.00 90.88 843 ALA A C 1
ATOM 6462 O O . ALA A 1 843 ? 14.744 -9.527 -49.907 1.00 90.88 843 ALA A O 1
ATOM 6463 N N . THR A 1 844 ? 16.288 -10.162 -51.422 1.00 90.12 844 THR A N 1
ATOM 6464 C CA . THR A 1 844 ? 15.830 -9.283 -52.509 1.00 90.12 844 THR A CA 1
ATOM 6465 C C . THR A 1 844 ? 14.413 -9.638 -52.956 1.00 90.12 844 THR A C 1
ATOM 6467 O O . THR A 1 844 ? 13.548 -8.765 -53.027 1.00 90.12 844 THR A O 1
ATOM 6470 N N . GLU A 1 845 ? 14.131 -10.919 -53.194 1.00 90.81 845 GLU A N 1
ATOM 6471 C CA . GLU A 1 845 ? 12.787 -11.361 -53.580 1.00 90.81 845 GLU A CA 1
ATOM 6472 C C . GLU A 1 845 ? 11.782 -11.202 -52.427 1.00 90.81 845 GLU A C 1
ATOM 6474 O O . GLU A 1 845 ? 10.663 -10.733 -52.634 1.00 90.81 845 GLU A O 1
ATOM 6479 N N . MET A 1 846 ? 12.194 -11.476 -51.183 1.00 91.75 846 MET A N 1
ATOM 6480 C CA . MET A 1 846 ? 11.367 -11.234 -49.997 1.00 91.75 846 MET A CA 1
ATOM 6481 C C . MET A 1 846 ? 11.018 -9.745 -49.821 1.00 91.75 846 MET A C 1
ATOM 6483 O O . MET A 1 846 ? 9.909 -9.439 -49.384 1.00 91.75 846 MET A O 1
ATOM 6487 N N . SER A 1 847 ? 11.916 -8.822 -50.184 1.00 91.00 847 SER A N 1
ATOM 6488 C CA . SER A 1 847 ? 11.654 -7.374 -50.167 1.00 91.00 847 SER A CA 1
ATOM 6489 C C . SER A 1 847 ? 10.531 -6.997 -51.135 1.00 91.00 847 SER A C 1
ATOM 6491 O O . SER A 1 847 ? 9.594 -6.296 -50.746 1.00 91.00 847 SER A O 1
ATOM 6493 N N . LYS A 1 848 ? 10.552 -7.546 -52.359 1.00 90.31 848 LYS A N 1
ATOM 6494 C CA . LYS A 1 848 ? 9.492 -7.343 -53.363 1.00 90.31 848 LYS A CA 1
ATOM 6495 C C . LYS A 1 848 ? 8.135 -7.843 -52.860 1.00 90.31 848 LYS A C 1
ATOM 6497 O O . LYS A 1 848 ? 7.155 -7.106 -52.912 1.00 90.31 848 LYS A O 1
ATOM 6502 N N . VAL A 1 849 ? 8.092 -9.042 -52.270 1.00 88.38 849 VAL A N 1
ATOM 6503 C CA . VAL A 1 849 ? 6.871 -9.602 -51.649 1.00 88.38 849 VAL A CA 1
ATOM 6504 C C . VAL A 1 849 ? 6.351 -8.724 -50.506 1.00 88.38 849 VAL A C 1
ATOM 6506 O O . VAL A 1 849 ? 5.149 -8.653 -50.273 1.00 88.38 849 VAL A O 1
ATOM 6509 N N . CYS A 1 850 ? 7.243 -8.027 -49.800 1.00 90.44 850 CYS A N 1
ATOM 6510 C CA . CYS A 1 850 ? 6.902 -7.122 -48.703 1.00 90.44 850 CYS A CA 1
ATOM 6511 C C . CYS A 1 850 ? 6.684 -5.667 -49.157 1.00 90.44 850 CYS A C 1
ATOM 6513 O O . CYS A 1 850 ? 6.823 -4.755 -48.334 1.00 90.44 850 CYS A O 1
ATOM 6515 N N . PHE A 1 851 ? 6.334 -5.450 -50.430 1.00 87.00 851 PHE A N 1
ATOM 6516 C CA . PHE A 1 851 ? 6.064 -4.137 -51.029 1.00 87.00 851 PHE A CA 1
ATOM 6517 C C . PHE A 1 851 ? 7.288 -3.203 -51.035 1.00 87.00 851 PHE A C 1
ATOM 6519 O O . PHE A 1 851 ? 7.192 -2.033 -50.671 1.00 87.00 851 PHE A O 1
ATOM 6526 N N . GLY A 1 852 ? 8.465 -3.739 -51.378 1.00 81.38 852 GLY A N 1
ATOM 6527 C CA . GLY A 1 852 ? 9.720 -2.981 -51.477 1.00 81.38 852 GLY A CA 1
ATOM 6528 C C . GLY A 1 852 ? 10.362 -2.626 -50.131 1.00 81.38 852 GLY A C 1
ATOM 6529 O O . GLY A 1 852 ? 11.236 -1.763 -50.063 1.00 81.38 852 GLY A O 1
ATOM 6530 N N . LYS A 1 853 ? 9.926 -3.258 -49.036 1.00 85.88 853 LYS A N 1
ATOM 6531 C CA . LYS A 1 853 ? 10.464 -2.990 -47.697 1.00 85.88 853 LYS A CA 1
ATOM 6532 C C . LYS A 1 853 ? 11.811 -3.661 -47.479 1.00 85.88 853 LYS A C 1
ATOM 6534 O O . LYS A 1 853 ? 11.954 -4.857 -47.701 1.00 85.88 853 LYS A O 1
ATOM 6539 N N . GLU A 1 854 ? 12.746 -2.904 -46.907 1.00 89.69 854 GLU A N 1
ATOM 6540 C CA . GLU A 1 854 ? 14.084 -3.382 -46.557 1.00 89.69 854 GLU A CA 1
ATOM 6541 C C . GLU A 1 854 ? 14.038 -4.676 -45.719 1.00 89.69 854 GLU A C 1
ATOM 6543 O O . GLU A 1 854 ? 13.450 -4.723 -44.628 1.00 89.69 854 GLU A O 1
ATOM 6548 N N . VAL A 1 855 ? 14.682 -5.723 -46.244 1.00 92.75 855 VAL A N 1
ATOM 6549 C CA . VAL A 1 855 ? 14.885 -7.008 -45.573 1.00 92.75 855 VAL A CA 1
ATOM 6550 C C . VAL A 1 855 ? 16.310 -7.049 -45.043 1.00 92.75 855 VAL A C 1
ATOM 6552 O O . VAL A 1 855 ? 17.272 -7.002 -45.801 1.00 92.75 855 VAL A O 1
ATOM 6555 N N . VAL A 1 856 ? 16.447 -7.157 -43.725 1.00 92.00 856 VAL A N 1
ATOM 6556 C CA . VAL A 1 856 ? 17.741 -7.160 -43.044 1.00 92.00 856 VAL A CA 1
ATOM 6557 C C . VAL A 1 856 ? 18.170 -8.594 -42.763 1.00 92.00 856 VAL A C 1
ATOM 6559 O O . VAL A 1 856 ? 17.510 -9.312 -42.002 1.00 92.00 856 VAL A O 1
ATOM 6562 N N . ALA A 1 857 ? 19.311 -8.991 -43.321 1.00 89.69 857 ALA A N 1
ATOM 6563 C CA . ALA A 1 857 ? 19.960 -10.251 -42.997 1.00 89.69 857 ALA A CA 1
ATOM 6564 C C . ALA A 1 857 ? 20.599 -10.217 -41.600 1.00 89.69 857 ALA A C 1
ATOM 6566 O O . ALA A 1 857 ? 21.270 -9.263 -41.195 1.00 89.69 857 ALA A O 1
ATOM 6567 N N . ARG A 1 858 ? 20.359 -11.267 -40.814 1.00 90.06 858 ARG A N 1
ATOM 6568 C CA . ARG A 1 858 ? 20.932 -11.487 -39.480 1.00 90.06 858 ARG A CA 1
ATOM 6569 C C . ARG A 1 858 ? 21.405 -12.939 -39.390 1.00 90.06 858 ARG A C 1
ATOM 6571 O O . ARG A 1 858 ? 20.859 -13.789 -40.087 1.00 90.06 858 ARG A O 1
ATOM 6578 N N . PRO A 1 859 ? 22.332 -13.278 -38.475 1.00 86.75 859 PRO A N 1
ATOM 6579 C CA . PRO A 1 859 ? 22.796 -14.656 -38.327 1.00 86.75 859 PRO A CA 1
ATOM 6580 C C . PRO A 1 859 ? 21.635 -15.664 -38.199 1.00 86.75 859 PRO A C 1
ATOM 6582 O O . PRO A 1 859 ? 20.907 -15.679 -37.199 1.00 86.75 859 PRO A O 1
ATOM 6585 N N . GLY A 1 860 ? 21.447 -16.476 -39.247 1.00 83.81 860 GLY A N 1
ATOM 6586 C CA . GLY A 1 860 ? 20.431 -17.526 -39.352 1.00 83.81 860 GLY A CA 1
ATOM 6587 C C . GLY A 1 860 ? 18.980 -17.064 -39.559 1.00 83.81 860 GLY A C 1
ATOM 6588 O O . GLY A 1 860 ? 18.067 -17.873 -39.332 1.00 83.81 860 GLY A O 1
ATOM 6589 N N . ARG A 1 861 ? 18.730 -15.793 -39.916 1.00 93.31 861 ARG A N 1
ATOM 6590 C CA . ARG A 1 861 ? 17.375 -15.268 -40.160 1.00 93.31 861 ARG A CA 1
ATOM 6591 C C . ARG A 1 861 ? 17.335 -13.993 -41.013 1.00 93.31 861 ARG A C 1
ATOM 6593 O O . ARG A 1 861 ? 18.180 -13.122 -40.858 1.00 93.31 861 ARG A O 1
ATOM 6600 N N . LEU A 1 862 ? 16.253 -13.823 -41.766 1.00 94.56 862 LEU A N 1
ATOM 6601 C CA . LEU A 1 862 ? 15.899 -12.568 -42.437 1.00 94.56 862 LEU A CA 1
ATOM 6602 C C . LEU A 1 862 ? 14.793 -11.851 -41.651 1.00 94.56 862 LEU A C 1
ATOM 6604 O O . LEU A 1 862 ? 13.851 -12.501 -41.188 1.00 94.56 862 LEU A O 1
ATOM 6608 N N . GLU A 1 863 ? 14.904 -10.534 -41.471 1.00 95.19 863 GLU A N 1
ATOM 6609 C CA . GLU A 1 863 ? 13.939 -9.703 -40.735 1.00 95.19 863 GLU A CA 1
ATOM 6610 C C . GLU A 1 863 ? 13.384 -8.576 -41.623 1.00 95.19 863 GLU A C 1
ATOM 6612 O O . GLU A 1 863 ? 14.149 -7.862 -42.260 1.00 95.19 863 GLU A O 1
ATOM 6617 N N . VAL A 1 864 ? 12.065 -8.354 -41.613 1.00 94.44 864 VAL A N 1
ATOM 6618 C CA . VAL A 1 864 ? 11.410 -7.219 -42.294 1.00 94.44 864 VAL A CA 1
ATOM 6619 C C . VAL A 1 864 ? 10.439 -6.505 -41.353 1.00 94.44 864 VAL A C 1
ATOM 6621 O O . VAL A 1 864 ? 9.769 -7.133 -40.526 1.00 94.44 864 VAL A O 1
ATOM 6624 N N . THR A 1 865 ? 10.358 -5.173 -41.443 1.00 88.75 865 THR A N 1
ATOM 6625 C CA . THR A 1 865 ? 9.463 -4.373 -40.588 1.00 88.75 865 THR A CA 1
ATOM 6626 C C . THR A 1 865 ? 8.017 -4.409 -41.099 1.00 88.75 865 THR A C 1
ATOM 6628 O O . THR A 1 865 ? 7.726 -4.082 -42.250 1.00 88.75 865 THR A O 1
ATOM 6631 N N . GLY A 1 866 ? 7.085 -4.760 -40.211 1.00 86.88 866 GLY A N 1
ATOM 6632 C CA . GLY A 1 866 ? 5.668 -4.957 -40.519 1.00 86.88 866 GLY A CA 1
ATOM 6633 C C . GLY A 1 866 ? 5.216 -6.407 -40.347 1.00 86.88 866 GLY A C 1
ATOM 6634 O O . GLY A 1 866 ? 6.016 -7.307 -40.081 1.00 86.88 866 GLY A O 1
ATOM 6635 N N . ASP A 1 867 ? 3.908 -6.616 -40.461 1.00 89.75 867 ASP A N 1
ATOM 6636 C CA . ASP A 1 867 ? 3.273 -7.932 -40.392 1.00 89.75 867 ASP A CA 1
ATOM 6637 C C . ASP A 1 867 ? 3.025 -8.477 -41.802 1.00 89.75 867 ASP A C 1
ATOM 6639 O O . ASP A 1 867 ? 1.963 -8.255 -42.370 1.00 89.75 867 ASP A O 1
ATOM 6643 N N . HIS A 1 868 ? 4.018 -9.182 -42.341 1.00 91.75 868 HIS A N 1
ATOM 6644 C CA . HIS A 1 868 ? 4.027 -9.759 -43.695 1.00 91.75 868 HIS A CA 1
ATOM 6645 C C . HIS A 1 868 ? 4.042 -11.290 -43.652 1.00 91.75 868 HIS A C 1
ATOM 6647 O O . HIS A 1 868 ? 4.433 -11.970 -44.598 1.00 91.75 868 HIS A O 1
ATOM 6653 N N . VAL A 1 869 ? 3.667 -11.871 -42.505 1.00 87.25 869 VAL A N 1
ATOM 6654 C CA . VAL A 1 869 ? 3.715 -13.326 -42.289 1.00 87.25 869 VAL A CA 1
ATOM 6655 C C . VAL A 1 869 ? 2.846 -14.055 -43.309 1.00 87.25 869 VAL A C 1
ATOM 6657 O O . VAL A 1 869 ? 3.213 -15.142 -43.749 1.00 87.25 869 VAL A O 1
ATOM 6660 N N . LYS A 1 870 ? 1.692 -13.479 -43.664 1.00 84.12 870 LYS A N 1
ATOM 6661 C CA . LYS A 1 870 ? 0.768 -14.080 -44.627 1.00 84.12 870 LYS A CA 1
ATOM 6662 C C . LYS A 1 870 ? 1.362 -14.052 -46.034 1.00 84.12 870 LYS A C 1
ATOM 6664 O O . LYS A 1 870 ? 1.401 -15.100 -46.670 1.00 84.12 870 LYS A O 1
ATOM 6669 N N . ASP A 1 871 ? 1.865 -12.900 -46.459 1.00 87.88 871 ASP A N 1
ATOM 6670 C CA . ASP A 1 871 ? 2.358 -12.666 -47.818 1.00 87.88 871 ASP A CA 1
ATOM 6671 C C . ASP A 1 871 ? 3.592 -13.529 -48.108 1.00 87.88 871 ASP A C 1
ATOM 6673 O O . ASP A 1 871 ? 3.623 -14.272 -49.088 1.00 87.88 871 ASP A O 1
ATOM 6677 N N . ILE A 1 872 ? 4.547 -13.576 -47.172 1.00 89.88 872 ILE A N 1
ATOM 6678 C CA . ILE A 1 872 ? 5.744 -14.423 -47.293 1.00 89.88 872 ILE A CA 1
ATOM 6679 C C . ILE A 1 872 ? 5.379 -15.911 -47.268 1.00 89.88 872 ILE A C 1
ATOM 6681 O O . ILE A 1 872 ? 5.941 -16.696 -48.029 1.00 89.88 872 ILE A O 1
ATOM 6685 N N . LYS A 1 873 ? 4.440 -16.340 -46.409 1.00 88.31 873 LYS A N 1
ATOM 6686 C CA . LYS A 1 873 ? 4.005 -17.748 -46.391 1.00 88.31 873 LYS A CA 1
ATOM 6687 C C . LYS A 1 873 ? 3.295 -18.134 -47.683 1.00 88.31 873 LYS A C 1
ATOM 6689 O O . LYS A 1 873 ? 3.490 -19.252 -48.146 1.00 88.31 873 LYS A O 1
ATOM 6694 N N . GLN A 1 874 ? 2.483 -17.244 -48.244 1.00 83.56 874 GLN A N 1
ATOM 6695 C CA . GLN A 1 874 ? 1.777 -17.479 -49.499 1.00 83.56 874 GLN A CA 1
ATOM 6696 C C . GLN A 1 874 ? 2.762 -17.588 -50.665 1.00 83.56 874 GLN A C 1
ATOM 6698 O O . GLN A 1 874 ? 2.688 -18.556 -51.415 1.00 83.56 874 GLN A O 1
ATOM 6703 N N . TRP A 1 875 ? 3.737 -16.679 -50.742 1.00 89.00 875 TRP A N 1
ATOM 6704 C CA . TRP A 1 875 ? 4.807 -16.727 -51.736 1.00 89.00 875 TRP A CA 1
ATOM 6705 C C . TRP A 1 875 ? 5.643 -18.010 -51.638 1.00 89.00 875 TRP A C 1
ATOM 6707 O O . TRP A 1 875 ? 5.746 -18.747 -52.612 1.00 89.00 875 TRP A O 1
ATOM 6717 N N . LEU A 1 876 ? 6.158 -18.349 -50.451 1.00 87.75 876 LEU A N 1
ATOM 6718 C CA . LEU A 1 876 ? 6.957 -19.568 -50.260 1.00 87.75 876 LEU A CA 1
ATOM 6719 C C . LEU A 1 876 ? 6.161 -20.848 -50.545 1.00 87.75 876 LEU A C 1
ATOM 6721 O O . LEU A 1 876 ? 6.701 -21.784 -51.125 1.00 87.75 876 LEU A O 1
ATOM 6725 N N . THR A 1 877 ? 4.876 -20.883 -50.177 1.00 82.38 877 THR A N 1
ATOM 6726 C CA . THR A 1 877 ? 3.995 -22.013 -50.518 1.00 82.38 877 THR A CA 1
ATOM 6727 C C . THR A 1 877 ? 3.807 -22.118 -52.031 1.00 82.38 877 THR A C 1
ATOM 6729 O O . THR A 1 877 ? 3.800 -23.221 -52.567 1.00 82.38 877 THR A O 1
ATOM 6732 N N . GLY A 1 878 ? 3.687 -20.985 -52.724 1.00 78.56 878 GLY A N 1
ATOM 6733 C CA . GLY A 1 878 ? 3.540 -20.956 -54.174 1.00 78.56 878 GLY A CA 1
ATOM 6734 C C . GLY A 1 878 ? 4.808 -21.272 -54.958 1.00 78.56 878 GLY A C 1
ATOM 6735 O O . GLY A 1 878 ? 4.715 -21.733 -56.088 1.00 78.56 878 GLY A O 1
ATOM 6736 N N . LEU A 1 879 ? 5.981 -21.112 -54.344 1.00 82.94 879 LEU A N 1
ATOM 6737 C CA . LEU A 1 879 ? 7.246 -21.650 -54.854 1.00 82.94 879 LEU A CA 1
ATOM 6738 C C . LEU A 1 879 ? 7.415 -23.158 -54.584 1.00 82.94 879 LEU A C 1
ATOM 6740 O O . LEU A 1 879 ? 8.378 -23.757 -55.059 1.00 82.94 879 LEU A O 1
ATOM 6744 N N . GLY A 1 880 ? 6.492 -23.769 -53.831 1.00 75.94 880 GLY A N 1
ATOM 6745 C CA . GLY A 1 880 ? 6.469 -25.198 -53.514 1.00 75.94 880 GLY A CA 1
ATOM 6746 C C . GLY A 1 880 ? 7.272 -25.622 -52.280 1.00 75.94 880 GLY A C 1
ATOM 6747 O O . GLY A 1 880 ? 7.621 -26.797 -52.170 1.00 75.94 880 GLY A O 1
ATOM 6748 N N . PHE A 1 881 ? 7.567 -24.698 -51.354 1.00 77.88 881 PHE A N 1
ATOM 6749 C CA . PHE A 1 881 ? 8.257 -24.997 -50.085 1.00 77.88 881 PHE A CA 1
ATOM 6750 C C . PHE A 1 881 ? 7.345 -25.477 -48.972 1.00 77.88 881 PHE A C 1
ATOM 6752 O O . PHE A 1 881 ? 6.166 -25.064 -48.914 1.00 77.88 881 PHE A O 1
#

Sequence (881 aa):
MVALGSSSKANQPEAWRRGRAKASITARHGTKSTMGFDDNRKIGTLLLGIGFAFLVLGVIMFFDAALLALGDVLFLSGVALTIGLSRTIRFFTRKERWRGIVCFLGGIFLVLVRWPIIGMIIQTFGFLNLFGSFFPVAVAFLRQTPVIGTFLNLPVVSDIVDRLAGSSKRGYQRFRLKLTEAVSSNREPTSAPSSDRLKQNTARTRNINMSFFHSLRQRVQQIDSLLCVGLDPHTAELPEATAQAAEAFCLRLIQETHELAAAYKPNSAFFEAFGAEGITALKKVVKAIPAGIPVLLDAKRGDISTTAAAYAVSAFDVLHSHAITLAPYMGRDSIDPFIRGHPERGCFVLCKTSNPSANDFQMLPVSSSRALFEQVALKCEEWNSEDNVGLVVGATDVEALRRVRAVTPNLWILAPGIGAQGGNLEEAVTAGLSADGMGLLVPVSRGISKAANPKQAAQELRDAINAMRVAKVAAGSTSALIANTRQSEFIKFALSFGVLKFGDFTLKSGRKSPYFFNAGLFRTGRALGQLGKFYAQAINDSGIEFDVLFGPAYKGITLAAAVAIAYSELYGVDLPFAYNRKEAKDHGEGGVLVGADMNGQRVLIIDDVITAGTAITEALDILKVANATVSGVCISLDRQEKVSPTDARSAIQRVQESYGIPVVSIANLDNLVAFLEAAPSSDPNAAFLDVIKAYRAEFGVTHAKNGAARQATRSEQSGVVAWGPIIMLSRRSLLSVSTLERVHSNRQIRRKTRHPARLRILQREPQEEIEVPALKYEPTYVPEKVSFNGWSPAPEKPVEGLPFHVKRTAVGLQLPVYRDYRNGRTRVLTILRRYKGNEDELATEMSKVCFGKEVVARPGRLEVTGDHVKDIKQWLTGLGF

Organism: NCBI:txid4803

Secondary structure (DSSP, 8-state):
--------------------PPPPP-------------HHHHHHHHHHHHHHHHHHHHHHTTS-HHHHHHHHHHHHHHHHHHH-HHHHHHHHT-GGGHHHHHHHHHHHHHHHTT-HHHHHHHHHHHHHHHHGGGHHHHHHHHHHSTTHHHHHTSHHHHHHHHHHTT-SSHHHHHHHHHHHHHHHTTS----PPPTTHHHHTT---------HHHHHHHHHHHHT--EEEEE---GGGSSSSSHHHHHHHHHHHHHHHTTT-SEEEEBHHHHHTTHHHHHHHHHHHHHHSPTTS-BEEEEEE---HHHHHHHHIIIIIIS--SEEEE--TT-HHHHHHHHTT-TTSEEEEEEE-SSGGGGGTTT-EEETTEEHHHHHHHHHHHH-SSS-EEEEE-TT-HHHHHHHHHH-SSS-EE-TTBTTT-B-HHHHHHHH--TTS-SEEEEESHHHHTSSSHHHHHHHHHHHHHHHHHHHHHHHHHHHHHHTSHHHHHHHHHHHTTSEEEEEEE-TTS-EEEEEE-GGG--SHHHHHHHHHHHHHHHHHHT---SEEE--TTHHHHHHHHHHHHHHHHH-----EEEEEEEEESSSS-EEEEES--TT-EEEEEES--SSSHHHHHHHHHHHHTT-EEEEEEEEEE--BBSSSS--SBHHHHHHHHH---EEEEEEHHHHHHHHHTS-TTSTTGGGHHHHHHHHHHHB-PPP--SSTTSSSS-------------------------------HHHHHHHH--HHHHTTGGGSPPP---PPPPSS--S---S---TT------SSPPTT-SEEEPPPTTTT--SEEEEEETTTTEEEEEEESEEE-HHHHHHHHHHHTTSPPEEEETTEEEEES--HHHHHHHHHHTT-

Radius of gyration: 38.37 Å; chains: 1; bounding box: 93×112×101 Å

pLDDT: mean 77.12, std 22.72, range [21.62, 98.75]

Foldseek 3Di:
DDDDDDDDDDDDDDDDDDDDDDDDDDDDDDDDDDPDDDVLLVQLVVLLVCLVVLCVVCVVVVNPLVSPLSSVVSNLSSVCSNCPVVRSVVLCPDPQLVQLVCQQVVLSVCSVVVNRVSSVVSNVSSCCSSCLQCLLVVLVVLLVDPPSVVVCPDPVNVVVSCVSNVPDDPVLVVVVVVVVVVVPPPDDDDDDDDPPVVVVVVPPDPPPLDALVRLLVVLCVVLVFLEEEELQQDCVLFPHNALVSSLVLLLVLLVLPLSLHSAYEYELVNLCVRPPSSLVSLLVSLVSRDPSHAYEYEDQDFDAQVVLLVVLCCQCVVSNHQEYEYECPVHDRRVCSNCVVCLRGAYAYEQQAADPCSCVQQQPDPDPPDGNSLVVLLVQVVSCPSVRYAYEHELNCLVSLLSSCVSPQQGAYEYPQPDPNPRDLLSSLLSNAHLQLHSYHYYDYCQQSVDPRSSVSSVVSRVVSSVSSVVSNVVSCVLCVLCVDLQNVLVVLCVVLVQKDADWDQDPVRDTDRMHGHPPSLPDPVSLLVLLLLQLVQVVVVPQDWQEEEAEPDARVSNRVSVQVNCCVPPVDRGWYKYFDPDWDDDDPTDGMDTDQQAATEYEYEDEEQQQCPSVVVVVVRSVVSNHHYQAYEYAEAAQFANDPVGLGDSQRCCCVVPVHYYTYSYYLVSVLSSLVSDPPPDPCVVCNVVSVVVCVVTGHDDDPDDPPPPPPPDDDDDDDDDDDDDDDDDDDDDDDDDDDDPDPPVVVVVVCPDPVVVVVVVPDDDPQDPQDDAPDFQQDFDPDQPPQLDDPFPPDFDPPDQKDFFADPPSRGQQWDWDAPDVNPWIKIKHFRMDGDPVSVQSNVCSLVSNFHWDDDVGMIITTDDSSPSVSRRVSSSRD

InterPro domains:
  IPR000836 Phosphoribosyltransferase domain [PF00156] (527-648)
  IPR000836 Phosphoribosyltransferase domain [cd06223] (531-667)
  IPR001754 Orotidine 5'-phosphate decarboxylase domain [PF00215] (226-460)
  IPR001754 Orotidine 5'-phosphate decarboxylase domain [SM00934] (226-461)
  IPR004467 Orotate phosphoribosyl transferase domain [TIGR00336] (492-671)
  IPR007305 Vesicle transport protein, Got1/SFT2-like [PF04178] (48-146)
  IPR007740 Large ribosomal subunit protein mL49 [PF05046] (802-881)
  IPR011060 Ribulose-phosphate binding barrel [SSF51366] (211-468)
  IPR011995 Orotidine 5'-phosphate decarboxylase, type 2 [PTHR43375] (210-469)
  IPR011995 Orotidine 5'-phosphate decarboxylase, type 2 [TIGR02127] (212-460)
  IPR013785 Aldolase-type TIM barrel [G3DSA:3.20.20.70] (211-474)
  IPR023031 Orotate phosphoribosyltransferase [MF_01208] (447-719)
  IPR029057 Phosphoribosyltransferase-like [G3DSA:3.40.50.2020] (482-706)
  IPR029057 Phosphoribosyltransferase-like [SSF53271] (488-680)